Protein AF-0000000075445667 (afdb_homodimer)

Nearest PDB structures (foldseek):
  5hzt-assembly1_A  TM=1.718E-01  e=1.491E+00  Echinophyllia sp. SC22
  5cv0-assembly1_A  TM=2.574E-01  e=8.336E+00  Homo sapiens
  5hzt-assembly1_A  TM=1.717E-01  e=1.632E+00  Echinophyllia sp. SC22

Organism: Fusarium oxysporum f. sp. cubense (strain race 4) (NCBI:txid2502994)

Sequence (1406 aa):
MRSATTFFVPPQQQRDQRWWHRIGRPGIITLTFGTGVTFFCTALLIFLWNGADRARSGHHRAKFWDDIVFNGWATQLVTICSAGIRVSIGFQIGLAAAAMAAVILETSGSRFCDTAMLSIQRASSSSAGPLGLLPTAWRHFFAGRASGLLYLLVLALTVVIALISTLTSTILLFDLGEGQISAPITTAIRAVGFDTADSSAYSSIAYWRSRPLAHWRFAETRPAEMETPLRIENAVDTGDVYRAILPYDKASDRTTLEYYHGPAVVINQRTACFPPTFINTSIQWDTGERTGINGLYLNATFAVENQTDFLGEELSKPVQVYCKLHNIWNDTKTSTNWPTALCNELAMVEVSSKNVTMNPLSGWSYGFRYVTLVNSGEVLNGRFESGMGSAIPPDLQKELNNLTYRTDGPWTLAQTANGTEVLNATMCFISQNLPHKFNVTMTGKAVASEPTFLTELSSLTVLRNDTGVLRQLGVGISPDNTTGRGTLNLEVHSGPDLWMELDGEVSIQSAYLELWVTLVEFSTLGGWSLAGNIVFNDLTTTVIWATHPEHAAMFQKILHETGNPALALQAVMFRVYQMLYYDWLPIFEPTHEVTTINAQNVVVPQQWTGFIIAITILIMHFILTALTLVLFAKRTQSSLLGNAWQAVSQLVSPETQDIIRAAGSEGMKDRQVEALARSAGRNREVYALASGVDNGRIELCVRMRSATTFFVPPQQQRDQRWWHRIGRPGIITLTFGTGVTFFCTALLIFLWNGADRARSGHHRAKFWDDIVFNGWATQLVTICSAGIRVSIGFQIGLAAAAMAAVILETSGSRFCDTAMLSIQRASSSSAGPLGLLPTAWRHFFAGRASGLLYLLVLALTVVIALISTLTSTILLFDLGEGQISAPITTAIRAVGFDTADSSAYSSIAYWRSRPLAHWRFAETRPAEMETPLRIENAVDTGDVYRAILPYDKASDRTTLEYYHGPAVVINQRTACFPPTFINTSIQWDTGERTGINGLYLNATFAVENQTDFLGEELSKPVQVYCKLHNIWNDTKTSTNWPTALCNELAMVEVSSKNVTMNPLSGWSYGFRYVTLVNSGEVLNGRFESGMGSAIPPDLQKELNNLTYRTDGPWTLAQTANGTEVLNATMCFISQNLPHKFNVTMTGKAVASEPTFLTELSSLTVLRNDTGVLRQLGVGISPDNTTGRGTLNLEVHSGPDLWMELDGEVSIQSAYLELWVTLVEFSTLGGWSLAGNIVFNDLTTTVIWATHPEHAAMFQKILHETGNPALALQAVMFRVYQMLYYDWLPIFEPTHEVTTINAQNVVVPQQWTGFIIAITILIMHFILTALTLVLFAKRTQSSLLGNAWQAVSQLVSPETQDIIRAAGSEGMKDRQVEALARSAGRNREVYALASGVDNGRIELCVR

Radius of gyration: 46.98 Å; Cα contacts (8 Å, |Δi|>4): 2927; chains: 2; bounding box: 74×150×98 Å

Solvent-accessible surface area (backbone atoms only — not comparable to full-atom values): 72173 Å² total; per-residue (Å²): 129,78,79,77,75,71,79,80,70,75,86,59,77,76,63,87,70,52,59,69,67,26,46,30,68,69,49,48,46,43,52,52,52,25,49,48,47,33,50,51,36,49,49,53,49,49,50,50,49,51,46,34,54,31,41,71,69,70,44,88,72,55,68,70,58,49,55,34,36,78,69,65,38,44,68,50,50,48,33,52,33,34,34,49,33,38,55,28,50,51,39,43,48,5,34,33,33,7,33,44,29,41,29,41,35,41,60,76,25,34,41,57,73,47,45,45,49,32,37,39,32,14,23,43,20,48,31,18,43,48,74,74,47,46,65,56,26,53,51,38,33,73,72,69,42,77,68,19,50,58,50,33,52,53,46,51,50,51,50,50,50,54,57,53,45,57,41,39,42,45,41,40,52,66,17,45,38,80,41,75,34,72,43,76,78,44,76,46,72,37,34,65,35,36,76,78,64,82,66,80,73,81,66,19,43,40,55,64,20,30,78,72,84,61,56,74,58,39,23,42,38,63,66,93,68,66,87,68,74,70,49,64,81,46,25,39,43,64,42,71,43,41,35,33,54,62,76,56,88,49,64,67,61,53,26,20,37,30,34,39,38,30,68,33,39,44,44,50,52,31,17,33,22,32,35,42,44,85,37,80,64,43,74,45,79,39,84,13,87,86,47,75,51,61,44,39,30,38,39,30,31,35,27,49,77,95,39,43,79,63,59,15,69,77,69,34,43,71,40,76,44,58,26,56,48,51,22,50,56,55,81,48,96,80,61,87,62,56,46,29,21,38,30,40,69,92,61,90,64,75,60,50,80,74,36,70,34,61,36,82,78,68,67,42,35,48,27,55,45,69,39,32,41,37,35,43,21,74,80,36,50,72,43,55,67,48,103,87,48,73,38,63,53,68,72,56,48,56,38,56,70,48,59,45,80,45,80,55,54,31,25,21,35,32,19,30,82,87,62,48,54,46,32,35,31,26,38,31,34,37,22,54,54,77,60,25,28,26,35,30,40,33,38,38,67,56,43,96,63,64,42,60,72,59,52,34,50,43,31,63,74,45,71,64,72,52,49,48,51,44,26,49,72,36,48,97,40,62,74,81,41,32,73,84,26,55,29,24,42,44,43,80,75,46,73,63,37,67,34,48,88,65,74,60,68,66,44,46,55,51,48,44,50,52,51,48,43,47,70,68,43,85,39,78,51,16,32,37,33,39,23,40,88,29,52,43,93,40,70,68,48,31,59,70,31,31,34,20,54,60,56,14,46,51,29,43,51,40,26,69,74,66,68,36,65,25,56,16,49,36,52,45,50,51,51,46,48,48,51,53,49,64,67,42,47,54,43,25,52,64,77,38,67,34,38,36,26,36,48,39,79,36,57,38,51,75,54,59,63,26,54,49,53,52,48,50,52,49,50,51,48,50,51,51,43,49,51,32,51,48,46,27,51,73,56,37,86,84,66,47,39,50,19,32,48,33,38,50,16,21,55,58,24,87,80,38,46,58,53,35,51,47,24,18,56,50,65,37,48,48,70,53,49,38,52,50,34,46,72,69,66,43,52,82,42,35,33,19,54,39,66,38,89,87,73,62,22,45,18,42,35,83,107,129,78,78,79,76,70,79,81,69,74,87,59,77,76,64,87,70,51,61,70,67,27,46,29,67,70,50,49,47,42,53,52,52,25,48,48,47,35,49,50,35,47,49,54,49,49,51,51,48,50,45,37,52,30,41,70,68,69,45,87,71,56,68,70,58,49,55,34,37,79,68,66,39,45,67,51,50,49,34,51,32,34,32,48,34,38,54,27,51,52,40,44,49,5,34,34,33,8,33,44,28,41,29,42,36,42,60,76,26,34,39,60,71,47,45,43,49,32,36,41,32,15,22,42,20,45,32,19,44,48,75,76,47,46,64,56,27,53,50,38,31,73,71,68,41,78,68,18,52,58,51,33,52,54,47,52,50,51,50,52,50,57,57,53,45,56,41,40,43,45,42,40,52,67,16,45,38,81,42,74,34,73,42,74,79,45,75,47,73,37,35,65,36,38,77,77,64,85,63,83,76,79,66,24,44,39,56,64,17,28,79,72,83,62,53,74,58,40,22,41,37,62,68,93,67,66,87,67,74,70,50,64,81,46,25,39,43,65,41,70,42,41,35,34,55,62,76,56,89,50,67,66,60,52,26,19,36,29,34,38,38,31,68,32,38,45,44,49,50,32,16,34,22,31,35,42,45,86,37,78,65,43,74,45,79,41,82,13,86,86,46,74,54,61,44,38,28,38,39,30,30,35,28,49,76,94,39,44,78,63,60,13,69,76,68,35,43,71,39,78,43,60,26,56,48,52,22,49,54,56,80,48,96,80,61,86,61,58,44,29,20,39,29,39,70,92,63,90,64,74,61,51,80,74,34,69,35,62,36,80,78,69,68,42,35,49,28,55,46,69,38,33,41,35,36,44,22,74,78,36,48,72,43,53,69,48,102,86,49,71,38,62,54,67,71,56,47,56,38,56,68,48,60,45,78,44,79,56,54,31,26,21,36,32,18,30,84,87,63,49,55,46,32,36,31,26,37,30,34,36,23,54,52,76,59,24,28,26,34,32,37,34,39,38,68,57,42,95,63,64,41,64,69,63,51,37,39,48,35,53,79,44,71,68,72,51,52,50,51,43,25,48,73,36,46,95,40,62,75,81,41,31,73,85,26,54,30,23,40,46,42,80,76,47,73,63,37,68,32,49,89,64,75,60,68,66,44,46,53,50,48,45,51,52,51,47,43,45,71,68,42,86,40,79,52,15,34,37,34,40,23,41,89,30,51,43,93,39,68,66,48,29,59,69,31,31,33,18,54,55,55,13,45,51,29,42,51,40,27,68,74,67,69,36,65,25,57,15,49,36,52,47,51,51,52,48,48,50,50,54,50,63,68,42,48,52,40,25,52,63,78,38,66,34,36,35,25,37,48,40,78,36,56,37,51,73,54,59,62,26,53,50,53,52,49,51,51,50,51,52,48,50,51,51,43,48,52,33,50,50,46,29,51,73,55,36,86,83,65,47,39,50,19,33,50,31,38,50,17,22,55,60,23,86,81,38,46,60,53,33,52,49,24,18,55,50,64,38,50,48,69,52,49,38,51,49,34,46,71,70,66,43,50,84,42,36,33,19,52,37,65,37,89,87,74,63,23,44,18,43,34,81,106

Secondary structure (DSSP, 8-state):
------------------HHHHH-HHHHHHHHHHHHHHHHHHHHHHHHHHHHHHHHTT----HHHHHHHHTT-HHHHHHHHHHHHHHHHHHHHHHHHHHHHHHHHHTT-EEHHHHHHHHHHHHTGGG--HHHHHHHHHHHHHTT-HHHHHHHHHHHHHHHHHHHHTTHHHHHHTTEEEEEEEPPPEEEEEE-S-SS--S-------GGGS--S----EEEE--SS-SSPPP-TT-EE----EEEE---SSHHHHHHEEEEEEEEEEEE--EEEEPPEEEEEEEEEE-STTTSS-EEEEEEEEE--S-HHHH-TTTTS-EEEEEEE---B---TT-----EEEE---------TT-S-B-TTT-SBP-EEEEEEEEEPGGGTT---BTTB-SS-HHHHHHHHS-EEEEETTEEEEE-TT--EEEEEEEEEEE-PPPEEEEEEEE----S-----S--HHHHHS----THHHHHTTSSS-TT-HHHHT-EEEEEEEEEEESS---HHHHHHHHHHHHHHHHH---TTSEEE--GGGB---HHIIIIIBPPHHHHHHHHHHHHHH--HHHHHHHHHHHHHHHHHHHHGGGS-EEEEEEEEEEEEEEEE--SHHHHHHHHHHHHHHHHHHHHHHHHHHH-SS--TT-HHHHHHHH--TTTHHHHH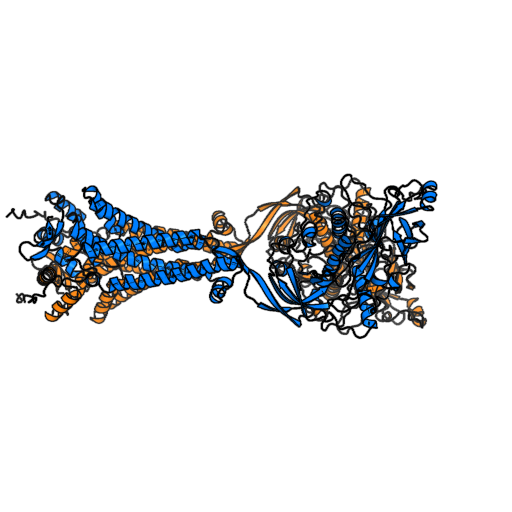HHHHHT--HHHHHHHHHHTT-TT-EEEEEE-TTT--EEEEE-/------------------HHHHH-HHHHHHHHHHHHHHHHHHHHHHHHHHHHHHHHTT----HHHHHHHHTT-HHHHHHHHHHHHHHHHHHHHHHHHHHHHHHHHHTT-EEHHHHHHHHHHHHTGGG--HHHHHHHHHHHHHTT-HHHHHHHHHHHHHHHHHHHHTTHHHHHHTTEEEEEEEPPPEEEEEE-S-SS----------GGGS--S----EEEE--SS-SSPP--TT-EE----EEEE---SSHHHHHHEEEEEEEEEEEE--EEEEPPEEEEEEEEEE-STTTSS-EEEEEEEEE--S-HHHH-TTTTS-EEEEEEE---B---TT-----EEEE---------TT-SSB-TTT-SBP-EEEEEEEEEPGGGTT---BTTB-SS-HHHHHHHHS-EEEEETTEEEEE-TT--EEEEEEEEEEE-PPPEEEEEEEE----S-----S--SHHHHTT----HHHHHTTSSS-TT-HHHHT-EEEEEEEEEEESS---HHHHHHHHHHHHHHHHH---TTSEEE--GGGB---HHIIIIIBPPHHHHHHHHHHHHHH--HHHHHHHHHHHHHHHHHHHHGGGS-EEEEEEEEEEEEEEEE--SHHHHHHHHHHHHHHHHHHHHHHHHHHH-SS--TT-HHHHHHHH--TTTHHHHHHHHHHT--HHHHHHHHHHTT-TT-EEEEEE-TTT--EEEEE-

Foldseek 3Di:
DPPPPPPPDPPDPPPQDALDVQLPDVSVCLVVVLVVLLVVLLVVVCLQFVQVVCQVVVHDHDPVSQVCWVVFNFLVSLVVSLVSNLVSLLQLLLQLLLLLLQLQFFFVFFFPLCLLVSLVSLQAHSPHDLVVCQVRLVVVVVLPDPVSVVSNVLSVLSVVLNVVSVCLSVLQCVLKDKDKGWHDKDKDFAFAFAEPDPDPPLDPDDLQADDFPFLFFKAKDDDPDAPDDADFFLKHKPGWMKIWHDLDLDQQCRQQFFKKWWKTWIDTWIKMKAAWDWDPWAWFWDCCPQLVDTAIKIWTWTAGPDCCLPFNDQNRDIDIWIAGFDQAWAPPPQDPFFFKWKFADLDLDQQPQPRNDADPPARTRFSKDKIKMKTFFPVSYPQDDDPPDHSDDPVVNVQRNAWDWDRDRSKIFTAGPVGGTGMIMMMMIIGDAAIWMFGKMWGDHRHPGGQDFQCPVVCVRVPPRSCLSVLLLCFPHHPVPCHRNSHIHMDTDDDTDGSYDAPDDVSRSVSSSSVVCSQQPDQSNRTATLRAPGPDPDPCCVPRHYGHNRLSVQLRVSCVRPVHNRSSVSSSSVSSVSSSSSVCSVVGDRDIMMMTIGIDITIGRNDCSSVVVSVVSVVVSVVSSVVSSVSSSPSHRQRRRNNSVSSVVQADDPVCVVLVVVCVVVVDDSVVSLVVCVVVVSRSWGWHFDQDPPPRDTHIDTD/DPPPPPPPDPPDPPPQDALVVQLPDVSVCLVPVLVVLLVVLLVVVCLQFVQVVCQVVVHDHDPVSQVCWVVFNFLVSLVVSLVSNLVSLLQLLLQLLLLLLQLQFFFVFFFPLCQLVSLVSLQAHSPHDLVVCQVRLVVVVVLPDPVSVVSNVLSVLSVVLSVVSVCLSVLQCVLKDKDKGWHDKDKDFAFAFAEDDPDPQQDPDDLQADDFPFLFFKAKDDDPDAPDDADFFLKHKPGWMKIWHDLDLDQQCRQQFFKKWWKTWIDTWIKMKAAWDWDPWAWFWDCCPQLVDTAIKIWTWTAGPDCCLPFNDQNRDIDIWIAGFDQAWAPPPQDPFFFKWKFADLDLRQQPQPRNDADPPARTRFSKDKIKMKTFFPVSYPQDDDPPDHSADPVVNVQRNAWDWDRDRSKIFTAGPVGGTGMIMMMMIIGDAAIWMFGKMWGDHRHPGGQDFQCPVVCVSVPPGSCLSVLLLPFPHHPPPCHSNSHIHMDTDDDTDGSHDADDDVSRSVVSSSVVCSQQPDQSNRTATLRAPGPDPDPCCVVRHYGHNRLSSQLRVRCVRPVHNRSSVSSSSVSSVSSSSSVSSVVGDRDIMMMTIGIDITIGRPDCSSVVVSVVSVVVSVVSSVVSSVSSSPSHRQRRRNNSVSSVVQADDPVCVVVVVVCVVVVDDSVVSLVVCVVVVSRSWGWHFDQDPPPRDTHIDTD

pLDDT: mean 85.17, std 13.15, range [25.98, 98.19]

Structure (mmCIF, N/CA/C/O backbone):
data_AF-0000000075445667-model_v1
#
loop_
_entity.id
_entity.type
_entity.pdbx_description
1 polymer 'Uncharacterized protein'
#
loop_
_atom_site.group_PDB
_atom_site.id
_atom_site.type_symbol
_atom_site.label_atom_id
_atom_site.label_alt_id
_atom_site.label_comp_id
_atom_site.label_asym_id
_atom_site.label_entity_id
_atom_site.label_seq_id
_atom_site.pdbx_PDB_ins_code
_atom_site.Cartn_x
_atom_site.Cartn_y
_atom_site.Cartn_z
_atom_site.occupancy
_atom_site.B_iso_or_equiv
_atom_site.auth_seq_id
_atom_site.auth_comp_id
_atom_site.auth_asym_id
_atom_site.auth_atom_id
_atom_site.pdbx_PDB_model_num
ATOM 1 N N . MET A 1 1 ? -14.852 75.5 50.969 1 26.31 1 MET A N 1
ATOM 2 C CA . MET A 1 1 ? -13.672 75.812 50.125 1 26.31 1 MET A CA 1
ATOM 3 C C . MET A 1 1 ? -12.453 75.062 50.688 1 26.31 1 MET A C 1
ATOM 5 O O . MET A 1 1 ? -11.883 75.5 51.719 1 26.31 1 MET A O 1
ATOM 9 N N . ARG A 1 2 ? -12.484 73.812 50.562 1 40.66 2 ARG A N 1
ATOM 10 C CA . ARG A 1 2 ? -11.43 73.062 51.281 1 40.66 2 ARG A CA 1
ATOM 11 C C . ARG A 1 2 ? -10.055 73.5 50.781 1 40.66 2 ARG A C 1
ATOM 13 O O . ARG A 1 2 ? -9.898 73.938 49.625 1 40.66 2 ARG A O 1
ATOM 20 N N . SER A 1 3 ? -9.156 73.75 51.812 1 34.03 3 SER A N 1
ATOM 21 C CA . SER A 1 3 ? -7.789 74.25 51.625 1 34.03 3 SER A CA 1
ATOM 22 C C . SER A 1 3 ? -7.039 73.375 50.594 1 34.03 3 SER A C 1
ATOM 24 O O . SER A 1 3 ? -7.16 72.188 50.562 1 34.03 3 SER A O 1
ATOM 26 N N . ALA A 1 4 ? -6.797 74 49.438 1 41.78 4 ALA A N 1
ATOM 27 C CA . ALA A 1 4 ? -5.93 73.562 48.344 1 41.78 4 ALA A CA 1
ATOM 28 C C . ALA A 1 4 ? -4.648 72.938 48.906 1 41.78 4 ALA A C 1
ATOM 30 O O . ALA A 1 4 ? -3.721 73.625 49.281 1 41.78 4 ALA A O 1
ATOM 31 N N . THR A 1 5 ? -4.703 71.938 49.688 1 39.91 5 THR A N 1
ATOM 32 C CA . THR A 1 5 ? -3.461 71.375 50.219 1 39.91 5 THR A CA 1
ATOM 33 C C . THR A 1 5 ? -2.459 71.188 49.062 1 39.91 5 THR A C 1
ATOM 35 O O . THR A 1 5 ? -2.74 70.438 48.125 1 39.91 5 THR A O 1
ATOM 38 N N . THR A 1 6 ? -1.627 72.062 48.844 1 46.66 6 THR A N 1
ATOM 39 C CA . THR A 1 6 ? -0.497 72.125 47.938 1 46.66 6 THR A CA 1
ATOM 40 C C . THR A 1 6 ? 0.41 70.938 48.125 1 46.66 6 THR A C 1
ATOM 42 O O . THR A 1 6 ? 0.779 70.562 49.25 1 46.66 6 THR A O 1
ATOM 45 N N . PHE A 1 7 ? 0.376 69.938 47.25 1 54.25 7 PHE A N 1
ATOM 46 C CA . PHE A 1 7 ? 1.31 68.812 47.219 1 54.25 7 PHE A CA 1
ATOM 47 C C . PHE A 1 7 ? 2.746 69.312 47.344 1 54.25 7 PHE A C 1
ATOM 49 O O . PHE A 1 7 ? 3.16 70.25 46.625 1 54.25 7 PHE A O 1
ATOM 56 N N . PHE A 1 8 ? 3.314 69.312 48.625 1 52.25 8 PHE A N 1
ATOM 57 C CA . PHE A 1 8 ? 4.742 69.562 48.719 1 52.25 8 PHE A CA 1
ATOM 58 C C . PHE A 1 8 ? 5.559 68.562 47.969 1 52.25 8 PHE A C 1
ATOM 60 O O . PHE A 1 8 ? 5.5 67.375 48.281 1 52.25 8 PHE A O 1
ATOM 67 N N . VAL A 1 9 ? 6 68.875 46.812 1 57.03 9 VAL A N 1
ATOM 68 C CA . VAL A 1 9 ? 6.812 67.938 46 1 57.03 9 VAL A CA 1
ATOM 69 C C . VAL A 1 9 ? 8.281 68.125 46.375 1 57.03 9 VAL A C 1
ATOM 71 O O . VAL A 1 9 ? 8.867 69.188 46.25 1 57.03 9 VAL A O 1
ATOM 74 N N . PRO A 1 10 ? 8.836 67.312 47.25 1 51.88 10 PRO A N 1
ATOM 75 C CA . PRO A 1 10 ? 10.281 67.438 47.438 1 51.88 10 PRO A CA 1
ATOM 76 C C . PRO A 1 10 ? 11.047 67.438 46.125 1 51.88 10 PRO A C 1
ATOM 78 O O . PRO A 1 10 ? 10.633 66.812 45.156 1 51.88 10 PRO A O 1
ATOM 81 N N . PRO A 1 11 ? 11.977 68.438 45.938 1 49.75 11 PRO A N 1
ATOM 82 C CA . PRO A 1 11 ? 12.766 68.5 44.688 1 49.75 11 PRO A CA 1
ATOM 83 C C . PRO A 1 11 ? 13.5 67.188 44.375 1 49.75 11 PRO A C 1
ATOM 85 O O . PRO A 1 11 ? 14.258 66.688 45.188 1 49.75 11 PRO A O 1
ATOM 88 N N . GLN A 1 12 ? 12.984 66.312 43.906 1 49.5 12 GLN A N 1
ATOM 89 C CA . GLN A 1 12 ? 13.812 65.125 43.562 1 49.5 12 GLN A CA 1
ATOM 90 C C . GLN A 1 12 ? 14.672 65.375 42.344 1 49.5 12 GLN A C 1
ATOM 92 O O . GLN A 1 12 ? 14.188 65.938 41.344 1 49.5 12 GLN A O 1
ATOM 97 N N . GLN A 1 13 ? 15.992 65.5 42.531 1 46.69 13 GLN A N 1
ATOM 98 C CA . GLN A 1 13 ? 17.031 65.688 41.531 1 46.69 13 GLN A CA 1
ATOM 99 C C . GLN A 1 13 ? 16.766 64.812 40.312 1 46.69 13 GLN A C 1
ATOM 101 O O . GLN A 1 13 ? 16.438 63.594 40.469 1 46.69 13 GLN A O 1
ATOM 106 N N . GLN A 1 14 ? 16.594 65.375 39.219 1 51.94 14 GLN A N 1
ATOM 107 C CA . GLN A 1 14 ? 16.453 64.75 37.906 1 51.94 14 GLN A CA 1
ATOM 108 C C . GLN A 1 14 ? 17.531 63.719 37.656 1 51.94 14 GLN A C 1
ATOM 110 O O . GLN A 1 14 ? 18.672 64.062 37.344 1 51.94 14 GLN A O 1
ATOM 115 N N . ARG A 1 15 ? 17.688 62.75 38.344 1 51.88 15 ARG A N 1
ATOM 116 C CA . ARG A 1 15 ? 18.75 61.781 38.094 1 51.88 15 ARG A CA 1
ATOM 117 C C . ARG A 1 15 ? 18.625 61.188 36.688 1 51.88 15 ARG A C 1
ATOM 119 O O . ARG A 1 15 ? 17.516 60.969 36.219 1 51.88 15 ARG A O 1
ATOM 126 N N . ASP A 1 16 ? 19.719 61.469 35.906 1 55.88 16 ASP A N 1
ATOM 127 C CA . ASP A 1 16 ? 20 60.812 34.625 1 55.88 16 ASP A CA 1
ATOM 128 C C . ASP A 1 16 ? 19.5 59.375 34.625 1 55.88 16 ASP A C 1
ATOM 130 O O . ASP A 1 16 ? 20.062 58.5 35.312 1 55.88 16 ASP A O 1
ATOM 134 N N . GLN A 1 17 ? 18.203 59.188 34.219 1 69.94 17 GLN A N 1
ATOM 135 C CA . GLN A 1 17 ? 17.609 57.844 34.281 1 69.94 17 GLN A CA 1
ATOM 136 C C . GLN A 1 17 ? 18.156 56.938 33.188 1 69.94 17 GLN A C 1
ATOM 138 O O . GLN A 1 17 ? 18.219 57.344 32.031 1 69.94 17 GLN A O 1
ATOM 143 N N . ARG A 1 18 ? 18.953 56.062 33.562 1 80.44 18 ARG A N 1
ATOM 144 C CA . ARG A 1 18 ? 19.484 55.031 32.688 1 80.44 18 ARG A CA 1
ATOM 145 C C . ARG A 1 18 ? 18.406 54.469 31.75 1 80.44 18 ARG A C 1
ATOM 147 O O . ARG A 1 18 ? 17.219 54.5 32.094 1 80.44 18 ARG A O 1
ATOM 154 N N . TRP A 1 19 ? 18.766 54.219 30.484 1 84.06 19 TRP A N 1
ATOM 155 C CA . TRP A 1 19 ? 17.859 53.812 29.422 1 84.06 19 TRP A CA 1
ATOM 156 C C . TRP A 1 19 ? 16.984 52.625 29.875 1 84.06 19 TRP A C 1
ATOM 158 O O . TRP A 1 19 ? 15.805 52.562 29.516 1 84.06 19 TRP A O 1
ATOM 168 N N . TRP A 1 20 ? 17.469 51.625 30.703 1 86.25 20 TRP A N 1
ATOM 169 C CA . TRP A 1 20 ? 16.688 50.469 31.125 1 86.25 20 TRP A CA 1
ATOM 170 C C . TRP A 1 20 ? 15.586 50.906 32.094 1 86.25 20 TRP A C 1
ATOM 172 O O . TRP A 1 20 ? 14.531 50.281 32.156 1 86.25 20 TRP A O 1
ATOM 182 N N . HIS A 1 21 ? 15.812 52 32.812 1 87.19 21 HIS A N 1
ATOM 183 C CA . HIS A 1 21 ? 14.781 52.5 33.688 1 87.19 21 HIS A CA 1
ATOM 184 C C . HIS A 1 21 ? 13.68 53.219 32.906 1 87.19 21 HIS A C 1
ATOM 186 O O . HIS A 1 21 ? 12.531 53.25 33.344 1 87.19 21 HIS A O 1
ATOM 192 N N . ARG A 1 22 ? 14.109 53.688 31.766 1 90.81 22 ARG A N 1
ATOM 193 C CA . ARG A 1 22 ? 13.133 54.375 30.922 1 90.81 22 ARG A CA 1
ATOM 194 C C . ARG A 1 22 ? 12.227 53.406 30.203 1 90.81 22 ARG A C 1
ATOM 196 O O . ARG A 1 22 ? 11.07 53.719 29.906 1 90.81 22 ARG A O 1
ATOM 203 N N . ILE A 1 23 ? 12.641 52.25 29.906 1 90.62 23 ILE A N 1
ATOM 204 C CA . ILE A 1 23 ? 11.852 51.188 29.25 1 90.62 23 ILE A CA 1
ATOM 205 C C . ILE A 1 23 ? 10.891 50.562 30.266 1 90.62 23 ILE A C 1
ATOM 207 O O . ILE A 1 23 ? 9.766 50.188 29.922 1 90.62 23 ILE A O 1
ATOM 211 N N . GLY A 1 24 ? 11.266 50.469 31.469 1 88.19 24 GLY A N 1
ATOM 212 C CA . GLY A 1 24 ? 10.422 49.938 32.531 1 88.19 24 GLY A CA 1
ATOM 213 C C . GLY A 1 24 ? 10.523 48.438 32.688 1 88.19 24 GLY A C 1
ATOM 214 O O . GLY A 1 24 ? 11.016 47.75 31.812 1 88.19 24 GLY A O 1
ATOM 215 N N . ARG A 1 25 ? 9.969 47.812 33.688 1 87.62 25 ARG A N 1
ATOM 216 C CA . ARG A 1 25 ? 10.047 46.406 34 1 87.62 25 ARG A CA 1
ATOM 217 C C . ARG A 1 25 ? 9.227 45.562 33.031 1 87.62 25 ARG A C 1
ATOM 219 O O . ARG A 1 25 ? 9.695 44.562 32.5 1 87.62 25 ARG A O 1
ATOM 226 N N . PRO A 1 26 ? 7.969 45.938 32.688 1 87.5 26 PRO A N 1
ATOM 227 C CA . PRO A 1 26 ? 7.215 45.156 31.719 1 87.5 26 PRO A CA 1
ATOM 228 C C . PRO A 1 26 ? 7.895 45.094 30.359 1 87.5 26 PRO A C 1
ATOM 230 O O . PRO A 1 26 ? 7.852 44.062 29.672 1 87.5 26 PRO A O 1
ATOM 233 N N . GLY A 1 27 ? 8.453 46.219 30 1 91.31 27 GLY A N 1
ATOM 234 C CA . GLY A 1 27 ? 9.164 46.25 28.734 1 91.31 27 GLY A CA 1
ATOM 235 C C . GLY A 1 27 ? 10.367 45.344 28.703 1 91.31 27 GLY A C 1
ATOM 236 O O . GLY A 1 27 ? 10.602 44.625 27.719 1 91.31 27 GLY A O 1
ATOM 237 N N . ILE A 1 28 ? 11.031 45.281 29.797 1 93.31 28 ILE A N 1
ATOM 238 C CA . ILE A 1 28 ? 12.219 44.438 29.875 1 93.31 28 ILE A CA 1
ATOM 239 C C . ILE A 1 28 ? 11.797 42.969 29.875 1 93.31 28 ILE A C 1
ATOM 241 O O . ILE A 1 28 ? 12.461 42.125 29.266 1 93.31 28 ILE A O 1
ATOM 245 N N . ILE A 1 29 ? 10.719 42.656 30.531 1 92.62 29 ILE A N 1
ATOM 246 C CA . ILE A 1 29 ? 10.219 41.281 30.562 1 92.62 29 ILE A CA 1
ATOM 247 C C . ILE A 1 29 ? 9.789 40.844 29.156 1 92.62 29 ILE A C 1
ATOM 249 O O . ILE A 1 29 ? 10.078 39.75 28.719 1 92.62 29 ILE A O 1
ATOM 253 N N . THR A 1 30 ? 9.133 41.75 28.469 1 93.12 30 THR A N 1
ATOM 254 C CA . THR A 1 30 ? 8.695 41.438 27.109 1 93.12 30 THR A CA 1
ATOM 255 C C . THR A 1 30 ? 9.891 41.188 26.188 1 93.12 30 THR A C 1
ATOM 257 O O . THR A 1 30 ? 9.859 40.281 25.375 1 93.12 30 THR A O 1
ATOM 260 N N . LEU A 1 31 ? 10.898 41.938 26.422 1 95.06 31 LEU A N 1
ATOM 261 C CA . LEU A 1 31 ? 12.07 41.781 25.562 1 95.06 31 LEU A CA 1
ATOM 262 C C . LEU A 1 31 ? 12.836 40.5 25.906 1 95.06 31 LEU A C 1
ATOM 264 O O . LEU A 1 31 ? 13.211 39.75 25.016 1 95.06 31 LEU A O 1
ATOM 268 N N . THR A 1 32 ? 13 40.25 27.188 1 95.38 32 THR A N 1
ATOM 269 C CA . THR A 1 32 ? 13.805 39.094 27.594 1 95.38 32 THR A CA 1
ATOM 270 C C . THR A 1 32 ? 13.031 37.812 27.422 1 95.38 32 THR A C 1
ATOM 272 O O . THR A 1 32 ? 13.523 36.875 26.781 1 95.38 32 THR A O 1
ATOM 275 N N . PHE A 1 33 ? 11.836 37.75 27.953 1 95 33 PHE A N 1
ATOM 276 C CA . PHE A 1 33 ? 11.039 36.531 27.875 1 95 33 PHE A CA 1
ATOM 277 C C . PHE A 1 33 ? 10.586 36.281 26.438 1 95 33 PHE A C 1
ATOM 279 O O . PHE A 1 33 ? 10.57 35.125 25.984 1 95 33 PHE A O 1
ATOM 286 N N . GLY A 1 34 ? 10.156 37.312 25.781 1 95.31 34 GLY A N 1
ATOM 287 C CA . GLY A 1 34 ? 9.781 37.156 24.391 1 95.31 34 GLY A CA 1
ATOM 288 C C . GLY A 1 34 ? 10.914 36.656 23.516 1 95.31 34 GLY A C 1
ATOM 289 O O . GLY A 1 34 ? 10.711 35.75 22.703 1 95.31 34 GLY A O 1
ATOM 290 N N . THR A 1 35 ? 12.039 37.188 23.688 1 96.81 35 THR A N 1
ATOM 291 C CA . THR A 1 35 ? 13.211 36.719 22.953 1 96.81 35 THR A CA 1
ATOM 292 C C . THR A 1 35 ? 13.562 35.281 23.344 1 96.81 35 THR A C 1
ATOM 294 O O . THR A 1 35 ? 13.914 34.469 22.484 1 96.81 35 THR A O 1
ATOM 297 N N . GLY A 1 36 ? 13.438 35 24.594 1 97 36 GLY A N 1
ATOM 298 C CA . GLY A 1 36 ? 13.703 33.625 25.047 1 97 36 GLY A CA 1
ATOM 299 C C . GLY A 1 36 ? 12.773 32.594 24.422 1 97 36 GLY A C 1
ATOM 300 O O . GLY A 1 36 ? 13.219 31.562 23.969 1 97 36 GLY A O 1
ATOM 301 N N . VAL A 1 37 ? 11.484 32.875 24.375 1 97.06 37 VAL A N 1
ATOM 302 C CA . VAL A 1 37 ? 10.492 31.984 23.781 1 97.06 37 VAL A CA 1
ATOM 303 C C . VAL A 1 37 ? 10.758 31.812 22.297 1 97.06 37 VAL A C 1
ATOM 305 O O . VAL A 1 37 ? 10.672 30.719 21.75 1 97.06 37 VAL A O 1
ATOM 308 N N . THR A 1 38 ? 11.062 32.906 21.688 1 97.25 38 THR A N 1
ATOM 309 C CA . THR A 1 38 ? 11.344 32.875 20.25 1 97.25 38 THR A CA 1
ATOM 310 C C . THR A 1 38 ? 12.562 32 19.969 1 97.25 38 THR A C 1
ATOM 312 O O . THR A 1 38 ? 12.539 31.188 19.047 1 97.25 38 THR A O 1
ATOM 315 N N . PHE A 1 39 ? 13.555 32.156 20.75 1 97.69 39 PHE A N 1
ATOM 316 C CA . PHE A 1 39 ? 14.758 31.375 20.547 1 97.69 39 PHE A CA 1
ATOM 317 C C . PHE A 1 39 ? 14.492 29.906 20.844 1 97.69 39 PHE A C 1
ATOM 319 O O . PHE A 1 39 ? 14.984 29.016 20.141 1 97.69 39 PHE A O 1
ATOM 326 N N . PHE A 1 40 ? 13.75 29.656 21.859 1 97.75 40 PHE A N 1
ATOM 327 C CA . PHE A 1 40 ? 13.414 28.281 22.203 1 97.75 40 PHE A CA 1
ATOM 328 C C . PHE A 1 40 ? 12.625 27.609 21.078 1 97.75 40 PHE A C 1
ATOM 330 O O . PHE A 1 40 ? 12.945 26.5 20.672 1 97.75 40 PHE A O 1
ATOM 337 N N . CYS A 1 41 ? 11.57 28.281 20.625 1 97.56 41 CYS A N 1
ATOM 338 C CA . CYS A 1 41 ? 10.742 27.75 19.547 1 97.56 41 CYS A CA 1
ATOM 339 C C . CYS A 1 41 ? 11.562 27.578 18.266 1 97.56 41 CYS A C 1
ATOM 341 O O . CYS A 1 41 ? 11.414 26.578 17.562 1 97.56 41 CYS A O 1
ATOM 343 N N . THR A 1 42 ? 12.406 28.516 18.031 1 97.19 42 THR A N 1
ATOM 344 C CA . THR A 1 42 ? 13.258 28.406 16.859 1 97.19 42 THR A CA 1
ATOM 345 C C . THR A 1 42 ? 14.219 27.234 16.984 1 97.19 42 THR A C 1
ATOM 347 O O . THR A 1 42 ? 14.484 26.531 16 1 97.19 42 THR A O 1
ATOM 350 N N . ALA A 1 43 ? 14.703 27.062 18.172 1 97.62 43 ALA A N 1
ATOM 351 C CA . ALA A 1 43 ? 15.594 25.922 18.391 1 97.62 43 ALA A CA 1
ATOM 352 C C . ALA A 1 43 ? 14.875 24.609 18.141 1 97.62 43 ALA A C 1
ATOM 354 O O . ALA A 1 43 ? 15.445 23.672 17.562 1 97.62 43 ALA A O 1
ATOM 355 N N . LEU A 1 44 ? 13.703 24.484 18.562 1 97.44 44 LEU A N 1
ATOM 356 C CA . LEU A 1 44 ? 12.914 23.266 18.359 1 97.44 44 LEU A CA 1
ATOM 357 C C . LEU A 1 44 ? 12.633 23.047 16.875 1 97.44 44 LEU A C 1
ATOM 359 O O . LEU A 1 44 ? 12.641 21.922 16.391 1 97.44 44 LEU A O 1
ATOM 363 N N . LEU A 1 45 ? 12.375 24.141 16.203 1 97.62 45 LEU A N 1
ATOM 364 C CA . LEU A 1 45 ? 12.133 24.031 14.773 1 97.62 45 LEU A CA 1
ATOM 365 C C . LEU A 1 45 ? 13.391 23.609 14.031 1 97.62 45 LEU A C 1
ATOM 367 O O . LEU A 1 45 ? 13.336 22.781 13.125 1 97.62 45 LEU A O 1
ATOM 371 N N . ILE A 1 46 ? 14.531 24.219 14.438 1 97.25 46 ILE A N 1
ATOM 372 C CA . ILE A 1 46 ? 15.797 23.812 13.844 1 97.25 46 ILE A CA 1
ATOM 373 C C . ILE A 1 46 ? 16.047 22.328 14.117 1 97.25 46 ILE A C 1
ATOM 375 O O . ILE A 1 46 ? 16.5 21.594 13.234 1 97.25 46 ILE A O 1
ATOM 379 N N . PHE A 1 47 ? 15.75 21.953 15.297 1 96.56 47 PHE A N 1
ATOM 380 C CA . PHE A 1 47 ? 15.883 20.547 15.695 1 96.56 47 PHE A CA 1
ATOM 381 C C . PHE A 1 47 ? 15.055 19.641 14.781 1 96.56 47 PHE A C 1
ATOM 383 O O . PHE A 1 47 ? 15.539 18.609 14.336 1 96.56 47 PHE A O 1
ATOM 390 N N . LEU A 1 48 ? 13.82 20 14.469 1 97.12 48 LEU A N 1
ATOM 391 C CA . LEU A 1 48 ? 12.93 19.234 13.609 1 97.12 48 LEU A CA 1
ATOM 392 C C . LEU A 1 48 ? 13.445 19.188 12.18 1 97.12 48 LEU A C 1
ATOM 394 O O . LEU A 1 48 ? 13.5 18.125 11.562 1 97.12 48 LEU A O 1
ATOM 398 N N . TRP A 1 49 ? 13.844 20.328 11.594 1 97.12 49 TRP A N 1
ATOM 399 C CA . TRP A 1 49 ? 14.328 20.406 10.219 1 97.12 49 TRP A CA 1
ATOM 400 C C . TRP A 1 49 ? 15.656 19.688 10.07 1 97.12 49 TRP A C 1
ATOM 402 O O . TRP A 1 49 ? 15.883 18.984 9.086 1 97.12 49 TRP A O 1
ATOM 412 N N . ASN A 1 50 ? 16.531 19.891 11.047 1 95.56 50 ASN A N 1
ATOM 413 C CA . ASN A 1 50 ? 17.828 19.219 11.008 1 95.56 50 ASN A CA 1
ATOM 414 C C . ASN A 1 50 ? 17.688 17.719 11.164 1 95.56 50 ASN A C 1
ATOM 416 O O . ASN A 1 50 ? 18.406 16.953 10.531 1 95.56 50 ASN A O 1
ATOM 420 N N . GLY A 1 51 ? 16.828 17.391 12.031 1 94.88 51 GLY A N 1
ATOM 421 C CA . GLY A 1 51 ? 16.562 15.961 12.18 1 94.88 51 GLY A CA 1
ATOM 422 C C . GLY A 1 51 ? 16.062 15.305 10.914 1 94.88 51 GLY A C 1
ATOM 423 O O . GLY A 1 51 ? 16.438 14.164 10.609 1 94.88 51 GLY A O 1
ATOM 424 N N . ALA A 1 52 ? 15.242 15.938 10.188 1 95.44 52 ALA A N 1
ATOM 425 C CA . ALA A 1 52 ? 14.734 15.414 8.922 1 95.44 52 ALA A CA 1
ATOM 426 C C . ALA A 1 52 ? 15.859 15.234 7.906 1 95.44 52 ALA A C 1
ATOM 428 O O . ALA A 1 52 ? 15.891 14.242 7.172 1 95.44 52 ALA A O 1
ATOM 429 N N . ASP A 1 53 ? 16.719 16.188 7.914 1 93.31 53 ASP A N 1
ATOM 430 C CA . ASP A 1 53 ? 17.859 16.109 7.016 1 93.31 53 ASP A CA 1
ATOM 431 C C . ASP A 1 53 ? 18.766 14.938 7.395 1 93.31 53 ASP A C 1
ATOM 433 O O . ASP A 1 53 ? 19.266 14.227 6.52 1 93.31 53 ASP A O 1
ATOM 437 N N . ARG A 1 54 ? 18.984 14.773 8.586 1 92.94 54 ARG A N 1
ATOM 438 C CA . ARG A 1 54 ? 19.812 13.664 9.07 1 92.94 54 ARG A CA 1
ATOM 439 C C . ARG A 1 54 ? 19.156 12.328 8.758 1 92.94 54 ARG A C 1
ATOM 441 O O . ARG A 1 54 ? 19.828 11.375 8.375 1 92.94 54 ARG A O 1
ATOM 448 N N . ALA A 1 55 ? 17.906 12.273 8.938 1 91.69 55 ALA A N 1
ATOM 449 C CA . ALA A 1 55 ? 17.172 11.047 8.656 1 91.69 55 ALA A CA 1
ATOM 450 C C . ALA A 1 55 ? 17.281 10.664 7.18 1 91.69 55 ALA A C 1
ATOM 452 O O . ALA A 1 55 ? 17.484 9.492 6.848 1 91.69 55 ALA A O 1
ATOM 453 N N . ARG A 1 56 ? 17.156 11.531 6.332 1 88.12 56 ARG A N 1
ATOM 454 C CA . ARG A 1 56 ? 17.25 11.289 4.898 1 88.12 56 ARG A CA 1
ATOM 455 C C . ARG A 1 56 ? 18.656 10.844 4.5 1 88.12 56 ARG A C 1
ATOM 457 O O . ARG A 1 56 ? 18.828 10.07 3.557 1 88.12 56 ARG A O 1
ATOM 464 N N . SER A 1 57 ? 19.547 11.367 5.211 1 85.44 57 SER A N 1
ATOM 465 C CA . SER A 1 57 ? 20.938 11.023 4.914 1 85.44 57 SER A CA 1
ATOM 466 C C . SER A 1 57 ? 21.359 9.75 5.641 1 85.44 57 SER A C 1
ATOM 468 O O . SER A 1 57 ? 22.531 9.344 5.566 1 85.44 57 SER A O 1
ATOM 470 N N . GLY A 1 58 ? 20.594 9.219 6.391 1 81.06 58 GLY A N 1
ATOM 471 C CA . GLY A 1 58 ? 20.875 7.953 7.059 1 81.06 58 GLY A CA 1
ATOM 472 C C . GLY A 1 58 ? 21.688 8.117 8.336 1 81.06 58 GLY A C 1
ATOM 473 O O . GLY A 1 58 ? 22.297 7.164 8.82 1 81.06 58 GLY A O 1
ATOM 474 N N . HIS A 1 59 ? 21.719 9.312 8.844 1 84.31 59 HIS A N 1
ATOM 475 C CA . HIS A 1 59 ? 22.484 9.578 10.055 1 84.31 59 HIS A CA 1
ATOM 476 C C . HIS A 1 59 ? 21.656 9.297 11.305 1 84.31 59 HIS A C 1
ATOM 478 O O . HIS A 1 59 ? 20.422 9.164 11.227 1 84.31 59 HIS A O 1
ATOM 484 N N . HIS A 1 60 ? 22.375 9.211 12.406 1 85.94 60 HIS A N 1
ATOM 485 C CA . HIS A 1 60 ? 21.734 8.945 13.68 1 85.94 60 HIS A CA 1
ATOM 486 C C . HIS A 1 60 ? 20.859 10.117 14.109 1 85.94 60 HIS A C 1
ATOM 488 O O . HIS A 1 60 ? 21.234 11.281 13.922 1 85.94 60 HIS A O 1
ATOM 494 N N . ARG A 1 61 ? 19.797 9.758 14.656 1 88.38 61 ARG A N 1
ATOM 495 C CA . ARG A 1 61 ? 18.812 10.719 15.133 1 88.38 61 ARG A CA 1
ATOM 496 C C . ARG A 1 61 ? 18.547 10.547 16.625 1 88.38 61 ARG A C 1
ATOM 498 O O . ARG A 1 61 ? 18.797 9.477 17.188 1 88.38 61 ARG A O 1
ATOM 505 N N . ALA A 1 62 ? 18.031 11.664 17.156 1 91.75 62 ALA A N 1
ATOM 506 C CA . ALA A 1 62 ? 17.688 11.617 18.562 1 91.75 62 ALA A CA 1
ATOM 507 C C . ALA A 1 62 ? 16.359 10.898 18.781 1 91.75 62 ALA A C 1
ATOM 509 O O . ALA A 1 62 ? 15.438 11.023 17.953 1 91.75 62 ALA A O 1
ATOM 510 N N . LYS A 1 63 ? 16.281 10.195 19.875 1 92.5 63 LYS A N 1
ATOM 511 C CA . LYS A 1 63 ? 15.062 9.477 20.219 1 92.5 63 LYS A CA 1
ATOM 512 C C . LYS A 1 63 ? 13.875 10.43 20.312 1 92.5 63 LYS A C 1
ATOM 514 O O . LYS A 1 63 ? 12.766 10.086 19.906 1 92.5 63 LYS A O 1
ATOM 519 N N . PHE A 1 64 ? 14.148 11.578 20.891 1 94.31 64 PHE A N 1
ATOM 520 C CA . PHE A 1 64 ? 13.086 12.57 21.031 1 94.31 64 PHE A CA 1
ATOM 521 C C . PHE A 1 64 ? 12.539 12.969 19.672 1 94.31 64 PHE A C 1
ATOM 523 O O . PHE A 1 64 ? 11.328 13.164 19.516 1 94.31 64 PHE A O 1
ATOM 530 N N . TRP A 1 65 ? 13.367 13.125 18.703 1 95.75 65 TRP A N 1
ATOM 531 C CA . TRP A 1 65 ? 12.938 13.445 17.344 1 95.75 65 TRP A CA 1
ATOM 532 C C . TRP A 1 65 ? 12.055 12.336 16.781 1 95.75 65 TRP A C 1
ATOM 534 O O . TRP A 1 65 ? 11.008 12.602 16.188 1 95.75 65 TRP A O 1
ATOM 544 N N . ASP A 1 66 ? 12.375 11.039 17.016 1 94.62 66 ASP A N 1
ATOM 545 C CA . ASP A 1 66 ? 11.602 9.883 16.562 1 94.62 66 ASP A CA 1
ATOM 546 C C . ASP A 1 66 ? 10.219 9.867 17.188 1 94.62 66 ASP A C 1
ATOM 548 O O . ASP A 1 66 ? 9.227 9.57 16.516 1 94.62 66 ASP A O 1
ATOM 552 N N . ASP A 1 67 ? 10.18 10.234 18.375 1 94.5 67 ASP A N 1
ATOM 553 C CA . ASP A 1 67 ? 8.898 10.25 19.094 1 94.5 67 ASP A CA 1
ATOM 554 C C . ASP A 1 67 ? 7.949 11.281 18.484 1 94.5 67 ASP A C 1
ATOM 556 O O . ASP A 1 67 ? 6.746 11.031 18.375 1 94.5 67 ASP A O 1
ATOM 560 N N . ILE A 1 68 ? 8.438 12.328 18.078 1 94.5 68 ILE A N 1
ATOM 561 C CA . ILE A 1 68 ? 7.613 13.398 17.516 1 94.5 68 ILE A CA 1
ATOM 562 C C . ILE A 1 68 ? 7.102 12.984 16.141 1 94.5 68 ILE A C 1
ATOM 564 O O . ILE A 1 68 ? 5.902 13.078 15.867 1 94.5 68 ILE A O 1
ATOM 568 N N . VAL A 1 69 ? 8.008 12.484 15.383 1 94.88 69 VAL A N 1
ATOM 569 C CA . VAL A 1 69 ? 7.723 12.266 13.969 1 94.88 69 VAL A CA 1
ATOM 570 C C . VAL A 1 69 ? 6.902 10.992 13.797 1 94.88 69 VAL A C 1
ATOM 572 O O . VAL A 1 69 ? 5.898 10.984 13.078 1 94.88 69 VAL A O 1
ATOM 575 N N . PHE A 1 70 ? 7.184 9.922 14.469 1 93.69 70 PHE A N 1
ATOM 576 C CA . PHE A 1 70 ? 6.535 8.641 14.242 1 93.69 70 PHE A CA 1
ATOM 577 C C . PHE A 1 70 ? 5.219 8.555 15.008 1 93.69 70 PHE A C 1
ATOM 579 O O . PHE A 1 70 ? 4.379 7.703 14.719 1 93.69 70 PHE A O 1
ATOM 586 N N . ASN A 1 71 ? 4.977 9.508 15.883 1 91.06 71 ASN A N 1
ATOM 587 C CA . ASN A 1 71 ? 3.676 9.602 16.531 1 91.06 71 ASN A CA 1
ATOM 588 C C . ASN A 1 71 ? 2.781 10.633 15.852 1 91.06 71 ASN A C 1
ATOM 590 O O . ASN A 1 71 ? 1.686 10.93 16.328 1 91.06 71 ASN A O 1
ATOM 594 N N . GLY A 1 72 ? 3.303 11.281 14.906 1 88 72 GLY A N 1
ATOM 595 C CA . GLY A 1 72 ? 2.498 12.188 14.102 1 88 72 GLY A CA 1
ATOM 596 C C . GLY A 1 72 ? 2.373 13.57 14.703 1 88 72 GLY A C 1
ATOM 597 O O . GLY A 1 72 ? 1.378 14.266 14.484 1 88 72 GLY A O 1
ATOM 598 N N . TRP A 1 73 ? 3.336 14.109 15.469 1 91.38 73 TRP A N 1
ATOM 599 C CA . TRP A 1 73 ? 3.23 15.375 16.188 1 91.38 73 TRP A CA 1
ATOM 600 C C . TRP A 1 73 ? 3.994 16.469 15.461 1 91.38 73 TRP A C 1
ATOM 602 O O . TRP A 1 73 ? 4.137 17.594 15.977 1 91.38 73 TRP A O 1
ATOM 612 N N . ALA A 1 74 ? 4.469 16.188 14.305 1 93.94 74 ALA A N 1
ATOM 613 C CA . ALA A 1 74 ? 5.285 17.172 13.602 1 93.94 74 ALA A CA 1
ATOM 614 C C . ALA A 1 74 ? 4.477 18.422 13.273 1 93.94 74 ALA A C 1
ATOM 616 O O . ALA A 1 74 ? 4.922 19.547 13.539 1 93.94 74 ALA A O 1
ATOM 617 N N . THR A 1 75 ? 3.281 18.219 12.805 1 91.5 75 THR A N 1
ATOM 618 C CA . THR A 1 75 ? 2.439 19.344 12.445 1 91.5 75 THR A CA 1
ATOM 619 C C . THR A 1 75 ? 2.041 20.141 13.68 1 91.5 75 THR A C 1
ATOM 621 O O . THR A 1 75 ? 2.057 21.375 13.664 1 91.5 75 THR A O 1
ATOM 624 N N . GLN A 1 76 ? 1.77 19.531 14.734 1 90.94 76 GLN A N 1
ATOM 625 C CA . GLN A 1 76 ? 1.379 20.188 15.984 1 90.94 76 GLN A CA 1
ATOM 626 C C . GLN A 1 76 ? 2.547 20.969 16.594 1 90.94 76 GLN A C 1
ATOM 628 O O . GLN A 1 76 ? 2.363 22.062 17.109 1 90.94 76 GLN A O 1
ATOM 633 N N . LEU A 1 77 ? 3.635 20.359 16.516 1 95.06 77 LEU A N 1
ATOM 634 C CA . LEU A 1 77 ? 4.812 21.047 17.031 1 95.06 77 LEU A CA 1
ATOM 635 C C . LEU A 1 77 ? 5.066 22.344 16.281 1 95.06 77 LEU A C 1
ATOM 637 O O . LEU A 1 77 ? 5.344 23.375 16.891 1 95.06 77 LEU A O 1
ATOM 641 N N . VAL A 1 78 ? 4.941 22.297 15.008 1 95.81 78 VAL A N 1
ATOM 642 C CA . VAL A 1 78 ? 5.176 23.484 14.188 1 95.81 78 VAL A CA 1
ATOM 643 C C . VAL A 1 78 ? 4.148 24.562 14.516 1 95.81 78 VAL A C 1
ATOM 645 O O . VAL A 1 78 ? 4.496 25.734 14.68 1 95.81 78 VAL A O 1
ATOM 648 N N . THR A 1 79 ? 2.928 24.172 14.703 1 93.88 79 THR A N 1
ATOM 649 C CA . THR A 1 79 ? 1.884 25.156 14.961 1 93.88 79 THR A CA 1
ATOM 650 C C . THR A 1 79 ? 2.01 25.719 16.375 1 93.88 79 THR A C 1
ATOM 652 O O . THR A 1 79 ? 1.767 26.906 16.594 1 93.88 79 THR A O 1
ATOM 655 N N . ILE A 1 80 ? 2.402 24.984 17.328 1 94.25 80 ILE A N 1
ATOM 656 C CA . ILE A 1 80 ? 2.594 25.453 18.688 1 94.25 80 ILE A CA 1
ATOM 657 C C . ILE A 1 80 ? 3.768 26.438 18.75 1 94.25 80 ILE A C 1
ATOM 659 O O . ILE A 1 80 ? 3.668 27.5 19.359 1 94.25 80 ILE A O 1
ATOM 663 N N . CYS A 1 81 ? 4.836 26.047 18.109 1 96.44 81 CYS A N 1
ATOM 664 C CA . CYS A 1 81 ? 5.992 26.938 18.062 1 96.44 81 CYS A CA 1
ATOM 665 C C . CYS A 1 81 ? 5.664 28.219 17.312 1 96.44 81 CYS A C 1
ATOM 667 O O . CYS A 1 81 ? 6.066 29.312 17.75 1 96.44 81 CYS A O 1
ATOM 669 N N . SER A 1 82 ? 4.953 28.109 16.266 1 95.5 82 SER A N 1
ATOM 670 C CA . SER A 1 82 ? 4.551 29.297 15.523 1 95.5 82 SER A CA 1
ATOM 671 C C . SER A 1 82 ? 3.684 30.203 16.375 1 95.5 82 SER A C 1
ATOM 673 O O . SER A 1 82 ? 3.811 31.438 16.312 1 95.5 82 SER A O 1
ATOM 675 N N . ALA A 1 83 ? 2.832 29.609 17.172 1 94.38 83 ALA A N 1
ATOM 676 C CA . ALA A 1 83 ? 1.994 30.406 18.062 1 94.38 83 ALA A CA 1
ATOM 677 C C . ALA A 1 83 ? 2.842 31.141 19.109 1 94.38 83 ALA A C 1
ATOM 679 O O . ALA A 1 83 ? 2.613 32.312 19.375 1 94.38 83 ALA A O 1
ATOM 680 N N . GLY A 1 84 ? 3.822 30.453 19.641 1 94.56 84 GLY A N 1
ATOM 681 C CA . GLY A 1 84 ? 4.723 31.078 20.578 1 94.56 84 GLY A CA 1
ATOM 682 C C . GLY A 1 84 ? 5.512 32.219 19.984 1 94.56 84 GLY A C 1
ATOM 683 O O . GLY A 1 84 ? 5.645 33.281 20.594 1 94.56 84 GLY A O 1
ATOM 684 N N . ILE A 1 85 ? 5.973 32.094 18.844 1 95.38 85 ILE A N 1
ATOM 685 C CA . ILE A 1 85 ? 6.738 33.125 18.156 1 95.38 85 ILE A CA 1
ATOM 686 C C . ILE A 1 85 ? 5.836 34.312 17.844 1 95.38 85 ILE A C 1
ATOM 688 O O . ILE A 1 85 ? 6.207 35.438 18.094 1 95.38 85 ILE A O 1
ATOM 692 N N . ARG A 1 86 ? 4.73 34.031 17.391 1 92.56 86 ARG A N 1
ATOM 693 C CA . ARG A 1 86 ? 3.807 35.094 17 1 92.56 86 ARG A CA 1
ATOM 694 C C . ARG A 1 86 ? 3.428 35.969 18.203 1 92.56 86 ARG A C 1
ATOM 696 O O . ARG A 1 86 ? 3.361 37.188 18.109 1 92.56 86 ARG A O 1
ATOM 703 N N . VAL A 1 87 ? 3.115 35.312 19.281 1 91.31 87 VAL A N 1
ATOM 704 C CA . VAL A 1 87 ? 2.742 36.062 20.5 1 91.31 87 VAL A CA 1
ATOM 705 C C . VAL A 1 87 ? 3.91 36.906 20.953 1 91.31 87 VAL A C 1
ATOM 707 O O . VAL A 1 87 ? 3.725 38.062 21.312 1 91.31 87 VAL A O 1
ATOM 710 N N . SER A 1 88 ? 5.062 36.375 20.891 1 94.56 88 SER A N 1
ATOM 711 C CA . SER A 1 88 ? 6.258 37.094 21.312 1 94.56 88 SER A CA 1
ATOM 712 C C . SER A 1 88 ? 6.516 38.312 20.391 1 94.56 88 SER A C 1
ATOM 714 O O . SER A 1 88 ? 6.758 39.406 20.875 1 94.56 88 SER A O 1
ATOM 716 N N . ILE A 1 89 ? 6.441 38.094 19.156 1 94 89 ILE A N 1
ATOM 717 C CA . ILE A 1 89 ? 6.637 39.156 18.188 1 94 89 ILE A CA 1
ATOM 718 C C . ILE A 1 89 ? 5.574 40.25 18.391 1 94 89 ILE A C 1
ATOM 720 O O . ILE A 1 89 ? 5.871 41.438 18.328 1 94 89 ILE A O 1
ATOM 724 N N . GLY A 1 90 ? 4.371 39.812 18.672 1 90.5 90 GLY A N 1
ATOM 725 C CA . GLY A 1 90 ? 3.293 40.781 18.891 1 90.5 90 GLY A CA 1
ATOM 726 C C . GLY A 1 90 ? 3.57 41.719 20.031 1 90.5 90 GLY A C 1
ATOM 727 O O . GLY A 1 90 ? 3.414 42.938 19.875 1 90.5 90 GLY A O 1
ATOM 728 N N . PHE A 1 91 ? 4.051 41.25 21.109 1 92.25 91 PHE A N 1
ATOM 729 C CA . PHE A 1 91 ? 4.363 42.094 22.266 1 92.25 91 PHE A CA 1
ATOM 730 C C . PHE A 1 91 ? 5.566 42.969 21.984 1 92.25 91 PHE A C 1
ATOM 732 O O . PHE A 1 91 ? 5.59 44.156 22.391 1 92.25 91 PHE A O 1
ATOM 739 N N . GLN A 1 92 ? 6.496 42.5 21.312 1 95.19 92 GLN A N 1
ATOM 740 C CA . GLN A 1 92 ? 7.703 43.281 21.016 1 95.19 92 GLN A CA 1
ATOM 741 C C . GLN A 1 92 ? 7.414 44.375 20.016 1 95.19 92 GLN A C 1
ATOM 743 O O . GLN A 1 92 ? 7.984 45.469 20.094 1 95.19 92 GLN A O 1
ATOM 748 N N . ILE A 1 93 ? 6.633 44.062 19.078 1 93.94 93 ILE A N 1
ATOM 749 C CA . ILE A 1 93 ? 6.23 45.062 18.109 1 93.94 93 ILE A CA 1
ATOM 750 C C . ILE A 1 93 ? 5.496 46.219 18.828 1 93.94 93 ILE A C 1
ATOM 752 O O . ILE A 1 93 ? 5.695 47.375 18.516 1 93.94 93 ILE A O 1
ATOM 756 N N . GLY A 1 94 ? 4.676 45.875 19.797 1 91.94 94 GLY A N 1
ATOM 757 C CA . GLY A 1 94 ? 4.023 46.875 20.594 1 91.94 94 GLY A CA 1
ATOM 758 C C . GLY A 1 94 ? 5 47.781 21.344 1 91.94 94 GLY A C 1
ATOM 759 O O . GLY A 1 94 ? 4.844 49 21.359 1 91.94 94 GLY A O 1
ATOM 760 N N . LEU A 1 95 ? 5.949 47.188 21.844 1 93.62 95 LEU A N 1
ATOM 761 C CA . LEU A 1 95 ? 6.973 47.938 22.562 1 93.62 95 LEU A CA 1
ATOM 762 C C . LEU A 1 95 ? 7.758 48.812 21.609 1 93.62 95 LEU A C 1
ATOM 764 O O . LEU A 1 95 ? 8.062 49.969 21.938 1 93.62 95 LEU A O 1
ATOM 768 N N . ALA A 1 96 ? 8.102 48.312 20.469 1 93.81 96 ALA A N 1
ATOM 769 C CA . ALA A 1 96 ? 8.828 49.062 19.453 1 93.81 96 ALA A CA 1
ATOM 770 C C . ALA A 1 96 ? 7.996 50.25 18.969 1 93.81 96 ALA A C 1
ATOM 772 O O . ALA A 1 96 ? 8.531 51.344 18.719 1 93.81 96 ALA A O 1
ATOM 773 N N . ALA A 1 97 ? 6.77 50.031 18.828 1 92.75 97 ALA A N 1
ATOM 774 C CA . ALA A 1 97 ? 5.887 51.125 18.422 1 92.75 97 ALA A CA 1
ATOM 775 C C . ALA A 1 97 ? 5.84 52.219 19.469 1 92.75 97 ALA A C 1
ATOM 777 O O . ALA A 1 97 ? 5.867 53.406 19.141 1 92.75 97 ALA A O 1
ATOM 778 N N . ALA A 1 98 ? 5.785 51.844 20.734 1 93.56 98 ALA A N 1
ATOM 779 C CA . ALA A 1 98 ? 5.793 52.812 21.828 1 93.56 98 ALA A CA 1
ATOM 780 C C . ALA A 1 98 ? 7.105 53.594 21.859 1 93.56 98 ALA A C 1
ATOM 782 O O . ALA A 1 98 ? 7.102 54.812 22.062 1 93.56 98 ALA A O 1
ATOM 783 N N . ALA A 1 99 ? 8.164 52.906 21.641 1 93.75 99 ALA A N 1
ATOM 784 C CA . ALA A 1 99 ? 9.469 53.562 21.609 1 93.75 99 ALA A CA 1
ATOM 785 C C . ALA A 1 99 ? 9.578 54.531 20.438 1 93.75 99 ALA A C 1
ATOM 787 O O . ALA A 1 99 ? 10.125 55.625 20.594 1 93.75 99 ALA A O 1
ATOM 788 N N . MET A 1 100 ? 9.07 54.156 19.359 1 93.25 100 MET A N 1
ATOM 789 C CA . MET A 1 100 ? 9.133 55 18.172 1 93.25 100 MET A CA 1
ATOM 790 C C . MET A 1 100 ? 8.289 56.25 18.391 1 93.25 100 MET A C 1
ATOM 792 O O . MET A 1 100 ? 8.656 57.344 17.922 1 93.25 100 MET A O 1
ATOM 796 N N . ALA A 1 101 ? 7.16 56.094 19 1 93.38 101 ALA A N 1
ATOM 797 C CA . ALA A 1 101 ? 6.332 57.25 19.328 1 93.38 101 ALA A CA 1
ATOM 798 C C . ALA A 1 101 ? 7.09 58.25 20.203 1 93.38 101 ALA A C 1
ATOM 800 O O . ALA A 1 101 ? 7.004 59.469 20 1 93.38 101 ALA A O 1
ATOM 801 N N . ALA A 1 102 ? 7.828 57.75 21.141 1 93.44 102 ALA A N 1
ATOM 802 C CA . ALA A 1 102 ? 8.633 58.594 22.031 1 93.44 102 ALA A CA 1
ATOM 803 C C . ALA A 1 102 ? 9.734 59.312 21.25 1 93.44 102 ALA A C 1
ATOM 805 O O . ALA A 1 102 ? 9.992 60.5 21.469 1 93.44 102 ALA A O 1
ATOM 806 N N . VAL A 1 103 ? 10.328 58.656 20.375 1 92.38 103 VAL A N 1
ATOM 807 C CA . VAL A 1 103 ? 11.422 59.219 19.578 1 92.38 103 VAL A CA 1
ATOM 808 C C . VAL A 1 103 ? 10.898 60.344 18.703 1 92.38 103 VAL A C 1
ATOM 810 O O . VAL A 1 103 ? 11.508 61.406 18.609 1 92.38 103 VAL A O 1
ATOM 813 N N . ILE A 1 104 ? 9.844 60.125 18.047 1 90.88 104 ILE A N 1
ATOM 814 C CA . ILE A 1 104 ? 9.273 61.125 17.172 1 90.88 104 ILE A CA 1
ATOM 815 C C . ILE A 1 104 ? 8.914 62.375 17.969 1 90.88 104 ILE A C 1
ATOM 817 O O . ILE A 1 104 ? 9.203 63.5 17.547 1 90.88 104 ILE A O 1
ATOM 821 N N . LEU A 1 105 ? 8.398 62.219 19.141 1 91.38 105 LEU A N 1
ATOM 822 C CA . LEU A 1 105 ? 7.922 63.312 19.969 1 91.38 105 LEU A CA 1
ATOM 823 C C . LEU A 1 105 ? 9.086 64.125 20.531 1 91.38 105 LEU A C 1
ATOM 825 O O . LEU A 1 105 ? 8.961 65.312 20.719 1 91.38 105 LEU A O 1
ATOM 829 N N . GLU A 1 106 ? 10.156 63.531 20.828 1 90.31 106 GLU A N 1
ATOM 830 C CA . GLU A 1 106 ? 11.25 64.25 21.469 1 90.31 106 GLU A CA 1
ATOM 831 C C . GLU A 1 106 ? 12.25 64.812 20.453 1 90.31 106 GLU A C 1
ATOM 833 O O . GLU A 1 106 ? 13.016 65.688 20.75 1 90.31 106 GLU A O 1
ATOM 838 N N . THR A 1 107 ? 12.336 64.25 19.344 1 88.38 107 THR A N 1
ATOM 839 C CA . THR A 1 107 ? 13.352 64.688 18.391 1 88.38 107 THR A CA 1
ATOM 840 C C . THR A 1 107 ? 12.75 65.562 17.328 1 88.38 107 THR A C 1
ATOM 842 O O . THR A 1 107 ? 12.805 66.812 17.438 1 88.38 107 THR A O 1
ATOM 845 N N . SER A 1 108 ? 12.062 65.062 16.375 1 83.88 108 SER A N 1
ATOM 846 C CA . SER A 1 108 ? 11.562 65.812 15.242 1 83.88 108 SER A CA 1
ATOM 847 C C . SER A 1 108 ? 10.266 66.562 15.594 1 83.88 108 SER A C 1
ATOM 849 O O . SER A 1 108 ? 9.945 67.562 15 1 83.88 108 SER A O 1
ATOM 851 N N . GLY A 1 109 ? 9.711 66.125 16.531 1 85.12 109 GLY A N 1
ATOM 852 C CA . GLY A 1 109 ? 8.422 66.688 16.859 1 85.12 109 GLY A CA 1
ATOM 853 C C . GLY A 1 109 ? 7.348 66.375 15.836 1 85.12 109 GLY A C 1
ATOM 854 O O . GLY A 1 109 ? 7.621 65.688 14.836 1 85.12 109 GLY A O 1
ATOM 855 N N . SER A 1 110 ? 6.133 66.688 16.172 1 87.44 110 SER A N 1
ATOM 856 C CA . SER A 1 110 ? 5.012 66.375 15.273 1 87.44 110 SER A CA 1
ATOM 857 C C . SER A 1 110 ? 4.023 67.562 15.25 1 87.44 110 SER A C 1
ATOM 859 O O . SER A 1 110 ? 4.172 68.5 15.992 1 87.44 110 SER A O 1
ATOM 861 N N . ARG A 1 111 ? 3.188 67.375 14.281 1 87.19 111 ARG A N 1
ATOM 862 C CA . ARG A 1 111 ? 2.133 68.375 14.195 1 87.19 111 ARG A CA 1
ATOM 863 C C . ARG A 1 111 ? 1.239 68.375 15.43 1 87.19 111 ARG A C 1
ATOM 865 O O . ARG A 1 111 ? 1.154 67.375 16.109 1 87.19 111 ARG A O 1
ATOM 872 N N . PHE A 1 112 ? 0.656 69.438 15.625 1 85.31 112 PHE A N 1
ATOM 873 C CA . PHE A 1 112 ? -0.143 69.625 16.828 1 85.31 112 PHE A CA 1
ATOM 874 C C . PHE A 1 112 ? -1.199 68.5 16.953 1 85.31 112 PHE A C 1
ATOM 876 O O . PHE A 1 112 ? -1.401 68 18.031 1 85.31 112 PHE A O 1
ATOM 883 N N . CYS A 1 113 ? -1.803 68.125 15.906 1 82.56 113 CYS A N 1
ATOM 884 C CA . CYS A 1 113 ? -2.912 67.188 15.93 1 82.56 113 CYS A CA 1
ATOM 885 C C . CYS A 1 113 ? -2.424 65.75 16.281 1 82.56 113 CYS A C 1
ATOM 887 O O . CYS A 1 113 ? -3.188 64.938 16.781 1 82.56 113 CYS A O 1
ATOM 889 N N . ASP A 1 114 ? -1.156 65.5 16.094 1 88.56 114 ASP A N 1
ATOM 890 C CA . ASP A 1 114 ? -0.637 64.125 16.266 1 88.56 114 ASP A CA 1
ATOM 891 C C . ASP A 1 114 ? 0.077 64 17.609 1 88.56 114 ASP A C 1
ATOM 893 O O . ASP A 1 114 ? 0.399 62.875 18.031 1 88.56 114 ASP A O 1
ATOM 897 N N . THR A 1 115 ? 0.237 65 18.281 1 89.75 115 THR A N 1
ATOM 898 C CA . THR A 1 115 ? 1.058 65 19.5 1 89.75 115 THR A CA 1
ATOM 899 C C . THR A 1 115 ? 0.354 64.188 20.609 1 89.75 115 THR A C 1
ATOM 901 O O . THR A 1 115 ? 0.99 63.438 21.344 1 89.75 115 THR A O 1
ATOM 904 N N . ALA A 1 116 ? -0.936 64.375 20.688 1 90.38 116 ALA A N 1
ATOM 905 C CA . ALA A 1 116 ? -1.674 63.656 21.719 1 90.38 116 ALA A CA 1
ATOM 906 C C . ALA A 1 116 ? -1.63 62.156 21.469 1 90.38 116 ALA A C 1
ATOM 908 O O . ALA A 1 116 ? -1.446 61.375 22.406 1 90.38 116 ALA A O 1
ATOM 909 N N . MET A 1 117 ? -1.787 61.75 20.266 1 89.44 117 MET A N 1
ATOM 910 C CA . MET A 1 117 ? -1.757 60.344 19.906 1 89.44 117 MET A CA 1
ATOM 911 C C . MET A 1 117 ? -0.373 59.75 20.156 1 89.44 117 MET A C 1
ATOM 913 O O . MET A 1 117 ? -0.254 58.625 20.656 1 89.44 117 MET A O 1
ATOM 917 N N . LEU A 1 118 ? 0.63 60.438 19.797 1 92.06 118 LEU A N 1
ATOM 918 C CA . LEU A 1 118 ? 1.991 59.969 20.031 1 92.06 118 LEU A CA 1
ATOM 919 C C . LEU A 1 118 ? 2.268 59.812 21.516 1 92.06 118 LEU A C 1
ATOM 921 O O . LEU A 1 118 ? 2.898 58.812 21.938 1 92.06 118 LEU A O 1
ATOM 925 N N . SER A 1 119 ? 1.782 60.719 22.297 1 91.88 119 SER A N 1
ATOM 926 C CA . SER A 1 119 ? 1.98 60.625 23.75 1 91.88 119 SER A CA 1
ATOM 927 C C . SER A 1 119 ? 1.234 59.469 24.344 1 91.88 119 SER A C 1
ATOM 929 O O . SER A 1 119 ? 1.73 58.812 25.266 1 91.88 119 SER A O 1
ATOM 931 N N . ILE A 1 120 ? 0.104 59.188 23.828 1 90.06 120 ILE A N 1
ATOM 932 C CA . ILE A 1 120 ? -0.705 58.062 24.297 1 90.06 120 ILE A CA 1
ATOM 933 C C . ILE A 1 120 ? -0.03 56.75 23.938 1 90.06 120 ILE A C 1
ATOM 935 O O . ILE A 1 120 ? 0.018 55.844 24.75 1 90.06 120 ILE A O 1
ATOM 939 N N . GLN A 1 121 ? 0.46 56.625 22.781 1 91.06 121 GLN A N 1
ATOM 940 C CA . GLN A 1 121 ? 1.095 55.375 22.328 1 91.06 121 GLN A CA 1
ATOM 941 C C . GLN A 1 121 ? 2.357 55.094 23.125 1 91.06 121 GLN A C 1
ATOM 943 O O . GLN A 1 121 ? 2.648 53.938 23.438 1 91.06 121 GLN A O 1
ATOM 948 N N . ARG A 1 122 ? 3.098 56.062 23.422 1 91 122 ARG A N 1
ATOM 949 C CA . ARG A 1 122 ? 4.293 55.844 24.234 1 91 122 ARG A CA 1
ATOM 950 C C . ARG A 1 122 ? 3.936 55.344 25.625 1 91 122 ARG A C 1
ATOM 952 O O . ARG A 1 122 ? 4.688 54.594 26.219 1 91 122 ARG A O 1
ATOM 959 N N . ALA A 1 123 ? 2.801 55.781 26.156 1 90.5 123 ALA A N 1
ATOM 960 C CA . ALA A 1 123 ? 2.361 55.375 27.484 1 90.5 123 ALA A CA 1
ATOM 961 C C . ALA A 1 123 ? 1.824 53.938 27.484 1 90.5 123 ALA A C 1
ATOM 963 O O . ALA A 1 123 ? 1.738 53.312 28.531 1 90.5 123 ALA A O 1
ATOM 964 N N . SER A 1 124 ? 1.487 53.375 26.344 1 85.44 124 SER A N 1
ATOM 965 C CA . SER A 1 124 ? 0.889 52.062 26.234 1 85.44 124 SER A CA 1
ATOM 966 C C . SER A 1 124 ? 1.956 50.969 26.219 1 85.44 124 SER A C 1
ATOM 968 O O . SER A 1 124 ? 1.644 49.781 26.359 1 85.44 124 SER A O 1
ATOM 970 N N . SER A 1 125 ? 3.078 51.219 26.219 1 81.88 125 SER A N 1
ATOM 971 C CA . SER A 1 125 ? 4.203 50.312 26.219 1 81.88 125 SER A CA 1
ATOM 972 C C . SER A 1 125 ? 3.986 49.156 25.234 1 81.88 125 SER A C 1
ATOM 974 O O . SER A 1 125 ? 3.9 49.406 24.016 1 81.88 125 SER A O 1
ATOM 976 N N . SER A 1 126 ? 3.744 47.938 25.656 1 77 126 SER A N 1
ATOM 977 C CA . SER A 1 126 ? 3.697 46.75 24.797 1 77 126 SER A CA 1
ATOM 978 C C . SER A 1 126 ? 2.33 46.625 24.125 1 77 126 SER A C 1
ATOM 980 O O . SER A 1 126 ? 2.166 45.812 23.203 1 77 126 SER A O 1
ATOM 982 N N . SER A 1 127 ? 1.386 47.406 24.469 1 74.44 127 SER A N 1
ATOM 983 C CA . SER A 1 127 ? 0.05 47.312 23.891 1 74.44 127 SER A CA 1
ATOM 984 C C . SER A 1 127 ? -0.149 48.375 22.812 1 74.44 127 SER A C 1
ATOM 986 O O . SER A 1 127 ? -1.249 48.531 22.266 1 74.44 127 SER A O 1
ATOM 988 N N . ALA A 1 128 ? 0.957 49.062 22.453 1 78.25 128 ALA A N 1
ATOM 989 C CA . ALA A 1 128 ? 0.88 50.062 21.406 1 78.25 128 ALA A CA 1
ATOM 990 C C . ALA A 1 128 ? 0.672 49.438 20.031 1 78.25 128 ALA A C 1
ATOM 992 O O . ALA A 1 128 ? 1.044 48.281 19.812 1 78.25 128 ALA A O 1
ATOM 993 N N . GLY A 1 129 ? -0.079 50.156 19.172 1 80.69 129 GLY A N 1
ATOM 994 C CA . GLY A 1 129 ? -0.349 49.656 17.828 1 80.69 129 GLY A CA 1
ATOM 995 C C . GLY A 1 129 ? 0.424 50.406 16.75 1 80.69 129 GLY A C 1
ATOM 996 O O . GLY A 1 129 ? 0.241 51.594 16.562 1 80.69 129 GLY A O 1
ATOM 997 N N . PRO A 1 130 ? 1.238 49.719 16.062 1 81.5 130 PRO A N 1
ATOM 998 C CA . PRO A 1 130 ? 2.016 50.375 15.016 1 81.5 130 PRO A CA 1
ATOM 999 C C . PRO A 1 130 ? 1.14 50.938 13.891 1 81.5 130 PRO A C 1
ATOM 1001 O O . PRO A 1 130 ? 1.521 51.875 13.211 1 81.5 130 PRO A O 1
ATOM 1004 N N . LEU A 1 131 ? -0.023 50.375 13.742 1 84 131 LEU A N 1
ATOM 1005 C CA . LEU A 1 131 ? -0.906 50.812 12.664 1 84 131 LEU A CA 1
ATOM 1006 C C . LEU A 1 131 ? -1.414 52.219 12.898 1 84 131 LEU A C 1
ATOM 1008 O O . LEU A 1 131 ? -1.646 52.969 11.953 1 84 131 LEU A O 1
ATOM 1012 N N . GLY A 1 132 ? -1.544 52.656 14.125 1 82.62 132 GLY A N 1
ATOM 1013 C CA . GLY A 1 132 ? -2.006 54 14.469 1 82.62 132 GLY A CA 1
ATOM 1014 C C . GLY A 1 132 ? -0.951 55.062 14.266 1 82.62 132 GLY A C 1
ATOM 1015 O O . GLY A 1 132 ? -1.273 56.25 14.141 1 82.62 132 GLY A O 1
ATOM 1016 N N . LEU A 1 133 ? 0.256 54.625 14.141 1 88.38 133 LEU A N 1
ATOM 1017 C CA . LEU A 1 133 ? 1.358 55.594 14.023 1 88.38 133 LEU A CA 1
ATOM 1018 C C . LEU A 1 133 ? 1.71 55.844 12.562 1 88.38 133 LEU A C 1
ATOM 1020 O O . LEU A 1 133 ? 2.424 56.781 12.242 1 88.38 133 LEU A O 1
ATOM 1024 N N . LEU A 1 134 ? 1.18 55.062 11.695 1 88.25 134 LEU A N 1
ATOM 1025 C CA . LEU A 1 134 ? 1.57 55.125 10.289 1 88.25 134 LEU A CA 1
ATOM 1026 C C . LEU A 1 134 ? 1.12 56.438 9.656 1 88.25 134 LEU A C 1
ATOM 1028 O O . LEU A 1 134 ? 1.883 57.062 8.922 1 88.25 134 LEU A O 1
ATOM 1032 N N . PRO A 1 135 ? -0.097 56.875 9.891 1 83.81 135 PRO A N 1
ATOM 1033 C CA . PRO A 1 135 ? -0.498 58.156 9.297 1 83.81 135 PRO A CA 1
ATOM 1034 C C . PRO A 1 135 ? 0.359 59.344 9.781 1 83.81 135 PRO A C 1
ATOM 1036 O O . PRO A 1 135 ? 0.642 60.25 9.016 1 83.81 135 PRO A O 1
ATOM 1039 N N . THR A 1 136 ? 0.775 59.281 11.055 1 84.56 136 THR A N 1
ATOM 1040 C CA . THR A 1 136 ? 1.628 60.344 11.602 1 84.56 136 THR A CA 1
ATOM 1041 C C . THR A 1 136 ? 2.992 60.344 10.914 1 84.56 136 THR A C 1
ATOM 1043 O O . THR A 1 136 ? 3.525 61.406 10.586 1 84.56 136 THR A O 1
ATOM 1046 N N . ALA A 1 137 ? 3.49 59.156 10.727 1 86.81 137 ALA A N 1
ATOM 1047 C CA . ALA A 1 137 ? 4.777 59.031 10.047 1 86.81 137 ALA A CA 1
ATOM 1048 C C . ALA A 1 137 ? 4.668 59.469 8.594 1 86.81 137 ALA A C 1
ATOM 1050 O O . ALA A 1 137 ? 5.598 60.094 8.047 1 86.81 137 ALA A O 1
ATOM 1051 N N . TRP A 1 138 ? 3.531 59.188 7.988 1 87.19 138 TRP A N 1
ATOM 1052 C CA . TRP A 1 138 ? 3.283 59.594 6.605 1 87.19 138 TRP A CA 1
ATOM 1053 C C . TRP A 1 138 ? 3.25 61.125 6.477 1 87.19 138 TRP A C 1
ATOM 1055 O O . TRP A 1 138 ? 3.84 61.688 5.551 1 87.19 138 TRP A O 1
ATOM 1065 N N . ARG A 1 139 ? 2.715 61.844 7.398 1 83.62 139 ARG A N 1
ATOM 1066 C CA . ARG A 1 139 ? 2.637 63.281 7.398 1 83.62 139 ARG A CA 1
ATOM 1067 C C . ARG A 1 139 ? 4 63.906 7.684 1 83.62 139 ARG A C 1
ATOM 1069 O O . ARG A 1 139 ? 4.344 64.938 7.121 1 83.62 139 ARG A O 1
ATOM 1076 N N . HIS A 1 140 ? 4.652 63.25 8.539 1 83.56 140 HIS A N 1
ATOM 1077 C CA . HIS A 1 140 ? 5.996 63.719 8.852 1 83.56 140 HIS A CA 1
ATOM 1078 C C . HIS A 1 140 ? 6.902 63.656 7.629 1 83.56 140 HIS A C 1
ATOM 1080 O O . HIS A 1 140 ? 7.738 64.562 7.422 1 83.56 140 HIS A O 1
ATOM 1086 N N . PHE A 1 141 ? 6.789 62.625 6.934 1 82.06 141 PHE A N 1
ATOM 1087 C CA . PHE A 1 141 ? 7.586 62.438 5.723 1 82.06 141 PHE A CA 1
ATOM 1088 C C . PHE A 1 141 ? 7.266 63.531 4.695 1 82.06 141 PHE A C 1
ATOM 1090 O O . PHE A 1 141 ? 8.172 64.062 4.086 1 82.06 141 PHE A O 1
ATOM 1097 N N . PHE A 1 142 ? 6.047 63.844 4.473 1 82.06 142 PHE A N 1
ATOM 1098 C CA . PHE A 1 142 ? 5.648 64.812 3.453 1 82.06 142 PHE A CA 1
ATOM 1099 C C . PHE A 1 142 ? 5.953 66.25 3.906 1 82.06 142 PHE A C 1
ATOM 1101 O O . PHE A 1 142 ? 6.035 67.125 3.084 1 82.06 142 PHE A O 1
ATOM 1108 N N . ALA A 1 143 ? 6.133 66.5 5.25 1 78.06 143 ALA A N 1
ATOM 1109 C CA . ALA A 1 143 ? 6.477 67.812 5.77 1 78.06 143 ALA A CA 1
ATOM 1110 C C . ALA A 1 143 ? 7.953 68.125 5.543 1 78.06 143 ALA A C 1
ATOM 1112 O O . ALA A 1 143 ? 8.414 69.25 5.832 1 78.06 143 ALA A O 1
ATOM 1113 N N . GLY A 1 144 ? 8.719 67.375 4.816 1 68.62 144 GLY A N 1
ATOM 1114 C CA . GLY A 1 144 ? 10.055 67.625 4.305 1 68.62 144 GLY A CA 1
ATOM 1115 C C . GLY A 1 144 ? 11.156 67.312 5.301 1 68.62 144 GLY A C 1
ATOM 1116 O O . GLY A 1 144 ? 12.305 67.75 5.109 1 68.62 144 GLY A O 1
ATOM 1117 N N . ARG A 1 145 ? 10.883 66.688 6.281 1 72.62 145 ARG A N 1
ATOM 1118 C CA . ARG A 1 145 ? 11.93 66.438 7.262 1 72.62 145 ARG A CA 1
ATOM 1119 C C . ARG A 1 145 ? 12.656 65.125 6.965 1 72.62 145 ARG A C 1
ATOM 1121 O O . ARG A 1 145 ? 12.031 64.125 6.613 1 72.62 145 ARG A O 1
ATOM 1128 N N . ALA A 1 146 ? 13.914 65.125 6.902 1 73.44 146 ALA A N 1
ATOM 1129 C CA . ALA A 1 146 ? 14.766 64 6.551 1 73.44 146 ALA A CA 1
ATOM 1130 C C . ALA A 1 146 ? 14.508 62.812 7.48 1 73.44 146 ALA A C 1
ATOM 1132 O O . ALA A 1 146 ? 14.516 61.656 7.047 1 73.44 146 ALA A O 1
ATOM 1133 N N . SER A 1 147 ? 14.273 63 8.734 1 83.69 147 SER A N 1
ATOM 1134 C CA . SER A 1 147 ? 14.062 61.938 9.703 1 83.69 147 SER A CA 1
ATOM 1135 C C . SER A 1 147 ? 12.711 61.25 9.492 1 83.69 147 SER A C 1
ATOM 1137 O O . SER A 1 147 ? 12.508 60.125 9.922 1 83.69 147 SER A O 1
ATOM 1139 N N . GLY A 1 148 ? 11.898 61.938 8.688 1 82.25 148 GLY A N 1
ATOM 1140 C CA . GLY A 1 148 ? 10.562 61.406 8.438 1 82.25 148 GLY A CA 1
ATOM 1141 C C . GLY A 1 148 ? 10.562 60.125 7.598 1 82.25 148 GLY A C 1
ATOM 1142 O O . GLY A 1 148 ? 9.781 59.219 7.852 1 82.25 148 GLY A O 1
ATOM 1143 N N . LEU A 1 149 ? 11.43 60.094 6.727 1 87.62 149 LEU A N 1
ATOM 1144 C CA . LEU A 1 149 ? 11.516 58.906 5.875 1 87.62 149 LEU A CA 1
ATOM 1145 C C . LEU A 1 149 ? 11.961 57.688 6.68 1 87.62 149 LEU A C 1
ATOM 1147 O O . LEU A 1 149 ? 11.445 56.594 6.477 1 87.62 149 LEU A O 1
ATOM 1151 N N . LEU A 1 150 ? 12.891 57.844 7.527 1 88.12 150 LEU A N 1
ATOM 1152 C CA . LEU A 1 150 ? 13.375 56.75 8.352 1 88.12 150 LEU A CA 1
ATOM 1153 C C . LEU A 1 150 ? 12.266 56.219 9.258 1 88.12 150 LEU A C 1
ATOM 1155 O O . LEU A 1 150 ? 12.102 55 9.391 1 88.12 150 LEU A O 1
ATOM 1159 N N . TYR A 1 151 ? 11.5 57.125 9.812 1 89.31 151 TYR A N 1
ATOM 1160 C CA . TYR A 1 151 ? 10.422 56.688 10.703 1 89.31 151 TYR A CA 1
ATOM 1161 C C . TYR A 1 151 ? 9.336 55.938 9.938 1 89.31 151 TYR A C 1
ATOM 1163 O O . TYR A 1 151 ? 8.805 54.938 10.414 1 89.31 151 TYR A O 1
ATOM 1171 N N . LEU A 1 152 ? 9.07 56.406 8.781 1 91.31 152 LEU A N 1
ATOM 1172 C CA . LEU A 1 152 ? 8.055 55.75 7.953 1 91.31 152 LEU A CA 1
ATOM 1173 C C . LEU A 1 152 ? 8.5 54.344 7.551 1 91.31 152 LEU A C 1
ATOM 1175 O O . LEU A 1 152 ? 7.699 53.406 7.574 1 91.31 152 LEU A O 1
ATOM 1179 N N . LEU A 1 153 ? 9.672 54.219 7.168 1 92.5 153 LEU A N 1
ATOM 1180 C CA . LEU A 1 153 ? 10.188 52.938 6.742 1 92.5 153 LEU A CA 1
ATOM 1181 C C . LEU A 1 153 ? 10.188 51.938 7.902 1 92.5 153 LEU A C 1
ATOM 1183 O O . LEU A 1 153 ? 9.797 50.781 7.73 1 92.5 153 LEU A O 1
ATOM 1187 N N . VAL A 1 154 ? 10.578 52.344 9.055 1 92.44 154 VAL A N 1
ATOM 1188 C CA . VAL A 1 154 ? 10.648 51.469 10.211 1 92.44 154 VAL A CA 1
ATOM 1189 C C . VAL A 1 154 ? 9.242 51.031 10.609 1 92.44 154 VAL A C 1
ATOM 1191 O O . VAL A 1 154 ? 9 49.844 10.836 1 92.44 154 VAL A O 1
ATOM 1194 N N . LEU A 1 155 ? 8.359 51.906 10.609 1 93.31 155 LEU A N 1
ATOM 1195 C CA . LEU A 1 155 ? 7 51.562 11.023 1 93.31 155 LEU A CA 1
ATOM 1196 C C . LEU A 1 155 ? 6.301 50.719 9.961 1 93.31 155 LEU A C 1
ATOM 1198 O O . LEU A 1 155 ? 5.57 49.781 10.289 1 93.31 155 LEU A O 1
ATOM 1202 N N . ALA A 1 156 ? 6.473 51.062 8.727 1 93.75 156 ALA A N 1
ATOM 1203 C CA . ALA A 1 156 ? 5.875 50.25 7.656 1 93.75 156 ALA A CA 1
ATOM 1204 C C . ALA A 1 156 ? 6.395 48.812 7.668 1 93.75 156 ALA A C 1
ATOM 1206 O O . ALA A 1 156 ? 5.621 47.875 7.531 1 93.75 156 ALA A O 1
ATOM 1207 N N . LEU A 1 157 ? 7.609 48.719 7.809 1 94.88 157 LEU A N 1
ATOM 1208 C CA . LEU A 1 157 ? 8.203 47.375 7.84 1 94.88 157 LEU A CA 1
ATOM 1209 C C . LEU A 1 157 ? 7.719 46.594 9.062 1 94.88 157 LEU A C 1
ATOM 1211 O O . LEU A 1 157 ? 7.535 45.375 8.992 1 94.88 157 LEU A O 1
ATOM 1215 N N . THR A 1 158 ? 7.594 47.281 10.125 1 93.62 158 THR A N 1
ATOM 1216 C CA . THR A 1 158 ? 7.09 46.625 11.328 1 93.62 158 THR A CA 1
ATOM 1217 C C . THR A 1 158 ? 5.672 46.125 11.109 1 93.62 158 THR A C 1
ATOM 1219 O O . THR A 1 158 ? 5.332 45.031 11.562 1 93.62 158 THR A O 1
ATOM 1222 N N . VAL A 1 159 ? 4.883 46.844 10.422 1 92.38 159 VAL A N 1
ATOM 1223 C CA . VAL A 1 159 ? 3.516 46.438 10.125 1 92.38 159 VAL A CA 1
ATOM 1224 C C . VAL A 1 159 ? 3.535 45.219 9.188 1 92.38 159 VAL A C 1
ATOM 1226 O O . VAL A 1 159 ? 2.779 44.281 9.375 1 92.38 159 VAL A O 1
ATOM 1229 N N . VAL A 1 160 ? 4.352 45.219 8.242 1 93.44 160 VAL A N 1
ATOM 1230 C CA . VAL A 1 160 ? 4.465 44.125 7.293 1 93.44 160 VAL A CA 1
ATOM 1231 C C . VAL A 1 160 ? 4.922 42.875 8.016 1 93.44 160 VAL A C 1
ATOM 1233 O O . VAL A 1 160 ? 4.387 41.781 7.781 1 93.44 160 VAL A O 1
ATOM 1236 N N . ILE A 1 161 ? 5.84 43.031 8.852 1 93.75 161 ILE A N 1
ATOM 1237 C CA . ILE A 1 161 ? 6.348 41.875 9.609 1 93.75 161 ILE A CA 1
ATOM 1238 C C . ILE A 1 161 ? 5.238 41.312 10.492 1 93.75 161 ILE A C 1
ATOM 1240 O O . ILE A 1 161 ? 5.102 40.094 10.625 1 93.75 161 ILE A O 1
ATOM 1244 N N . ALA A 1 162 ? 4.488 42.156 11.07 1 90.94 162 ALA A N 1
ATOM 1245 C CA . ALA A 1 162 ? 3.373 41.719 11.898 1 90.94 162 ALA A CA 1
ATOM 1246 C C . ALA A 1 162 ? 2.365 40.906 11.078 1 90.94 162 ALA A C 1
ATOM 1248 O O . ALA A 1 162 ? 1.882 39.875 11.523 1 90.94 162 ALA A O 1
ATOM 1249 N N . LEU A 1 163 ? 2.102 41.344 9.914 1 89.31 163 LEU A N 1
ATOM 1250 C CA . LEU A 1 163 ? 1.138 40.656 9.039 1 89.31 163 LEU A CA 1
ATOM 1251 C C . LEU A 1 163 ? 1.67 39.312 8.57 1 89.31 163 LEU A C 1
ATOM 1253 O O . LEU A 1 163 ? 0.952 38.312 8.609 1 89.31 163 LEU A O 1
ATOM 1257 N N . ILE A 1 164 ? 2.814 39.25 8.188 1 92.5 164 ILE A N 1
ATOM 1258 C CA . ILE A 1 164 ? 3.406 38.031 7.688 1 92.5 164 ILE A CA 1
ATOM 1259 C C . ILE A 1 164 ? 3.559 37.031 8.828 1 92.5 164 ILE A C 1
ATOM 1261 O O . ILE A 1 164 ? 3.389 35.812 8.633 1 92.5 164 ILE A O 1
ATOM 1265 N N . SER A 1 165 ? 3.854 37.562 9.977 1 91.06 165 SER A N 1
ATOM 1266 C CA . SER A 1 165 ? 4.043 36.688 11.133 1 91.06 165 SER A CA 1
ATOM 1267 C C . SER A 1 165 ? 2.764 35.938 11.469 1 91.06 165 SER A C 1
ATOM 1269 O O . SER A 1 165 ? 2.812 34.844 12.047 1 91.06 165 SER A O 1
ATOM 1271 N N . THR A 1 166 ? 1.606 36.438 11.078 1 90.62 166 THR A N 1
ATOM 1272 C CA . THR A 1 166 ? 0.345 35.75 11.32 1 90.62 166 THR A CA 1
ATOM 1273 C C . THR A 1 166 ? 0.247 34.5 10.477 1 90.62 166 THR A C 1
ATOM 1275 O O . THR A 1 166 ? -0.531 33.594 10.781 1 90.62 166 THR A O 1
ATOM 1278 N N . LEU A 1 167 ? 1.003 34.438 9.43 1 92.81 167 LEU A N 1
ATOM 1279 C CA . LEU A 1 167 ? 0.974 33.312 8.508 1 92.81 167 LEU A CA 1
ATOM 1280 C C . LEU A 1 167 ? 2.186 32.406 8.719 1 92.81 167 LEU A C 1
ATOM 1282 O O . LEU A 1 167 ? 2.516 31.594 7.852 1 92.81 167 LEU A O 1
ATOM 1286 N N . THR A 1 168 ? 2.834 32.594 9.836 1 93.12 168 THR A N 1
ATOM 1287 C CA . THR A 1 168 ? 4.055 31.844 10.094 1 93.12 168 THR A CA 1
ATOM 1288 C C . THR A 1 168 ? 3.781 30.344 10.047 1 93.12 168 THR A C 1
ATOM 1290 O O . THR A 1 168 ? 4.562 29.578 9.469 1 93.12 168 THR A O 1
ATOM 1293 N N . SER A 1 169 ? 2.703 29.875 10.602 1 92.62 169 SER A N 1
ATOM 1294 C CA . SER A 1 169 ? 2.387 28.453 10.602 1 92.62 169 SER A CA 1
ATOM 1295 C C . SER A 1 169 ? 2.168 27.938 9.18 1 92.62 169 SER A C 1
ATOM 1297 O O . SER A 1 169 ? 2.631 26.859 8.828 1 92.62 169 SER A O 1
ATOM 1299 N N . THR A 1 170 ? 1.434 28.719 8.367 1 92.06 170 THR A N 1
ATOM 1300 C CA . THR A 1 170 ? 1.173 28.328 6.98 1 92.06 170 THR A CA 1
ATOM 1301 C C . THR A 1 170 ? 2.477 28.234 6.195 1 92.06 170 THR A C 1
ATOM 1303 O O . THR A 1 170 ? 2.676 27.281 5.434 1 92.06 170 THR A O 1
ATOM 1306 N N . ILE A 1 171 ? 3.285 29.188 6.398 1 95.06 171 ILE A N 1
ATOM 1307 C CA . ILE A 1 171 ? 4.559 29.234 5.688 1 95.06 171 ILE A CA 1
ATOM 1308 C C . ILE A 1 171 ? 5.41 28.031 6.066 1 95.06 171 ILE A C 1
ATOM 1310 O O . ILE A 1 171 ? 5.988 27.375 5.199 1 95.06 171 ILE A O 1
ATOM 1314 N N . LEU A 1 172 ? 5.461 27.703 7.309 1 96.19 172 LEU A N 1
ATOM 1315 C CA . LEU A 1 172 ? 6.281 26.594 7.777 1 96.19 172 LEU A CA 1
ATOM 1316 C C . LEU A 1 172 ? 5.688 25.266 7.344 1 96.19 172 LEU A C 1
ATOM 1318 O O . LEU A 1 172 ? 6.418 24.328 6.992 1 96.19 172 LEU A O 1
ATOM 1322 N N . LEU A 1 173 ? 4.422 25.109 7.352 1 94.12 173 LEU A N 1
ATOM 1323 C CA . LEU A 1 173 ? 3.758 23.844 7.023 1 94.12 173 LEU A CA 1
ATOM 1324 C C . LEU A 1 173 ? 3.885 23.531 5.539 1 94.12 173 LEU A C 1
ATOM 1326 O O . LEU A 1 173 ? 3.705 22.391 5.125 1 94.12 173 LEU A O 1
ATOM 1330 N N . PHE A 1 174 ? 4.195 24.547 4.777 1 92.69 174 PHE A N 1
ATOM 1331 C CA . PHE A 1 174 ? 4.441 24.312 3.359 1 92.69 174 PHE A CA 1
ATOM 1332 C C . PHE A 1 174 ? 5.664 23.438 3.154 1 92.69 174 PHE A C 1
ATOM 1334 O O . PHE A 1 174 ? 5.801 22.781 2.113 1 92.69 174 PHE A O 1
ATOM 1341 N N . ASP A 1 175 ? 6.516 23.422 4.145 1 95.88 175 ASP A N 1
ATOM 1342 C CA . ASP A 1 175 ? 7.734 22.625 4.062 1 95.88 175 ASP A CA 1
ATOM 1343 C C . ASP A 1 175 ? 7.445 21.156 4.387 1 95.88 175 ASP A C 1
ATOM 1345 O O . ASP A 1 175 ? 8.273 20.281 4.113 1 95.88 175 ASP A O 1
ATOM 1349 N N . LEU A 1 176 ? 6.324 20.938 4.977 1 93.62 176 LEU A N 1
ATOM 1350 C CA . LEU A 1 176 ? 6.055 19.578 5.445 1 93.62 176 LEU A CA 1
ATOM 1351 C C . LEU A 1 176 ? 5.398 18.75 4.348 1 93.62 176 LEU A C 1
ATOM 1353 O O . LEU A 1 176 ? 4.586 19.266 3.574 1 93.62 176 LEU A O 1
ATOM 1357 N N . GLY A 1 177 ? 5.785 17.531 4.297 1 89.88 177 GLY A N 1
ATOM 1358 C CA . GLY A 1 177 ? 5.242 16.547 3.371 1 89.88 177 GLY A CA 1
ATOM 1359 C C . GLY A 1 177 ? 5.547 15.117 3.77 1 89.88 177 GLY A C 1
ATOM 1360 O O . GLY A 1 177 ? 6.309 14.883 4.711 1 89.88 177 GLY A O 1
ATOM 1361 N N . GLU A 1 178 ? 4.926 14.289 3.045 1 88.06 178 GLU A N 1
ATOM 1362 C CA . GLU A 1 178 ? 5.172 12.875 3.314 1 88.06 178 GLU A CA 1
ATOM 1363 C C . GLU A 1 178 ? 6.5 12.43 2.715 1 88.06 178 GLU A C 1
ATOM 1365 O O . GLU A 1 178 ? 6.801 12.734 1.559 1 88.06 178 GLU A O 1
ATOM 1370 N N . GLY A 1 179 ? 7.34 11.875 3.57 1 88 179 GLY A N 1
ATOM 1371 C CA . GLY A 1 179 ? 8.602 11.312 3.131 1 88 179 GLY A CA 1
ATOM 1372 C C . GLY A 1 179 ? 8.898 9.953 3.746 1 88 179 GLY A C 1
ATOM 1373 O O . GLY A 1 179 ? 8.422 9.648 4.84 1 88 179 GLY A O 1
ATOM 1374 N N . GLN A 1 180 ? 9.703 9.164 2.982 1 91.31 180 GLN A N 1
ATOM 1375 C CA . GLN A 1 180 ? 10.086 7.844 3.471 1 91.31 180 GLN A CA 1
ATOM 1376 C C . GLN A 1 180 ? 11.406 7.895 4.227 1 91.31 180 GLN A C 1
ATOM 1378 O O . GLN A 1 180 ? 12.422 8.344 3.684 1 91.31 180 GLN A O 1
ATOM 1383 N N . ILE A 1 181 ? 11.367 7.539 5.5 1 93 181 ILE A N 1
ATOM 1384 C CA . ILE A 1 181 ? 12.586 7.516 6.297 1 93 181 ILE A CA 1
ATOM 1385 C C . ILE A 1 181 ? 12.672 6.207 7.078 1 93 181 ILE A C 1
ATOM 1387 O O . ILE A 1 181 ? 11.672 5.488 7.203 1 93 181 ILE A O 1
ATOM 1391 N N . SER A 1 182 ? 13.859 5.879 7.574 1 93.75 182 SER A N 1
ATOM 1392 C CA . SER A 1 182 ? 14.07 4.66 8.352 1 93.75 182 SER A CA 1
ATOM 1393 C C . SER A 1 182 ? 13.359 4.738 9.703 1 93.75 182 SER A C 1
ATOM 1395 O O . SER A 1 182 ? 13.523 5.715 10.438 1 93.75 182 SER A O 1
ATOM 1397 N N . ALA A 1 183 ? 12.586 3.805 9.984 1 93.69 183 ALA A N 1
ATOM 1398 C CA . ALA A 1 183 ? 11.906 3.711 11.281 1 93.69 183 ALA A CA 1
ATOM 1399 C C . ALA A 1 183 ? 12.883 3.27 12.367 1 93.69 183 ALA A C 1
ATOM 1401 O O . ALA A 1 183 ? 13.992 2.834 12.078 1 93.69 183 ALA A O 1
ATOM 1402 N N . PRO A 1 184 ? 12.469 3.486 13.602 1 91.81 184 PRO A N 1
ATOM 1403 C CA . PRO A 1 184 ? 13.297 2.969 14.695 1 91.81 184 PRO A CA 1
ATOM 1404 C C . PRO A 1 184 ? 13.406 1.445 14.688 1 91.81 184 PRO A C 1
ATOM 1406 O O . PRO A 1 184 ? 12.531 0.766 14.141 1 91.81 184 PRO A O 1
ATOM 1409 N N . ILE A 1 185 ? 14.469 0.912 15.258 1 92.88 185 ILE A N 1
ATOM 1410 C CA . ILE A 1 185 ? 14.75 -0.517 15.328 1 92.88 185 ILE A CA 1
ATOM 1411 C C . ILE A 1 185 ? 13.648 -1.228 16.109 1 92.88 185 ILE A C 1
ATOM 1413 O O . ILE A 1 185 ? 13.18 -0.72 17.125 1 92.88 185 ILE A O 1
ATOM 1417 N N . THR A 1 186 ? 13.141 -2.27 15.578 1 94.06 186 THR A N 1
ATOM 1418 C CA . THR A 1 186 ? 12.102 -3.057 16.234 1 94.06 186 THR A CA 1
ATOM 1419 C C . THR A 1 186 ? 12.484 -4.531 16.266 1 94.06 186 THR A C 1
ATOM 1421 O O . THR A 1 186 ? 13.133 -5.035 15.352 1 94.06 186 THR A O 1
ATOM 1424 N N . THR A 1 187 ? 12.086 -5.227 17.359 1 96.25 187 THR A N 1
ATOM 1425 C CA . THR A 1 187 ? 12.305 -6.664 17.5 1 96.25 187 THR A CA 1
ATOM 1426 C C . THR A 1 187 ? 10.977 -7.406 17.562 1 96.25 187 THR A C 1
ATOM 1428 O O . THR A 1 187 ? 10.07 -7.016 18.312 1 96.25 187 THR A O 1
ATOM 1431 N N . ALA A 1 188 ? 10.781 -8.391 16.688 1 94.19 188 ALA A N 1
ATOM 1432 C CA . ALA A 1 188 ? 9.547 -9.164 16.641 1 94.19 188 ALA A CA 1
ATOM 1433 C C . ALA A 1 188 ? 9.836 -10.648 16.438 1 94.19 188 ALA A C 1
ATOM 1435 O O . ALA A 1 188 ? 10.945 -11.016 16.031 1 94.19 188 ALA A O 1
ATOM 1436 N N . ILE A 1 189 ? 8.867 -11.469 16.75 1 93.38 189 ILE A N 1
ATOM 1437 C CA . ILE A 1 189 ? 8.969 -12.906 16.5 1 93.38 189 ILE A CA 1
ATOM 1438 C C . ILE A 1 189 ? 8.453 -13.219 15.094 1 93.38 189 ILE A C 1
ATOM 1440 O O . ILE A 1 189 ? 7.387 -12.758 14.695 1 93.38 189 ILE A O 1
ATOM 1444 N N . ARG A 1 190 ? 9.273 -14.008 14.375 1 91.75 190 ARG A N 1
ATOM 1445 C CA . ARG A 1 190 ? 8.93 -14.312 12.992 1 91.75 190 ARG A CA 1
ATOM 1446 C C . ARG A 1 190 ? 9.102 -15.797 12.695 1 91.75 190 ARG A C 1
ATOM 1448 O O . ARG A 1 190 ? 9.836 -16.5 13.391 1 91.75 190 ARG A O 1
ATOM 1455 N N . ALA A 1 191 ? 8.367 -16.219 11.648 1 88.69 191 ALA A N 1
ATOM 1456 C CA . ALA A 1 191 ? 8.516 -17.578 11.109 1 88.69 191 ALA A CA 1
ATOM 1457 C C . ALA A 1 191 ? 9.617 -17.625 10.047 1 88.69 191 ALA A C 1
ATOM 1459 O O . ALA A 1 191 ? 9.602 -16.859 9.086 1 88.69 191 ALA A O 1
ATOM 1460 N N . VAL A 1 192 ? 10.555 -18.562 10.289 1 90.19 192 VAL A N 1
ATOM 1461 C CA . VAL A 1 192 ? 11.695 -18.609 9.375 1 90.19 192 VAL A CA 1
ATOM 1462 C C . VAL A 1 192 ? 11.82 -20.016 8.773 1 90.19 192 VAL A C 1
ATOM 1464 O O . VAL A 1 192 ? 12.312 -20.172 7.656 1 90.19 192 VAL A O 1
ATOM 1467 N N . GLY A 1 193 ? 11.398 -21.047 9.461 1 83.12 193 GLY A N 1
ATOM 1468 C CA . GLY A 1 193 ? 11.492 -22.438 9.047 1 83.12 193 GLY A CA 1
ATOM 1469 C C . GLY A 1 193 ? 10.547 -23.344 9.797 1 83.12 193 GLY A C 1
ATOM 1470 O O . GLY A 1 193 ? 9.68 -22.875 10.539 1 83.12 193 GLY A O 1
ATOM 1471 N N . PHE A 1 194 ? 10.812 -24.719 9.461 1 77.69 194 PHE A N 1
ATOM 1472 C CA . PHE A 1 194 ? 10.008 -25.75 10.125 1 77.69 194 PHE A CA 1
ATOM 1473 C C . PHE A 1 194 ? 10.602 -26.109 11.484 1 77.69 194 PHE A C 1
ATOM 1475 O O . PHE A 1 194 ? 11.531 -26.906 11.562 1 77.69 194 PHE A O 1
ATOM 1482 N N . ASP A 1 195 ? 10.312 -25.5 12.57 1 69.31 195 ASP A N 1
ATOM 1483 C CA . ASP A 1 195 ? 10.914 -25.812 13.859 1 69.31 195 ASP A CA 1
ATOM 1484 C C . ASP A 1 195 ? 10.164 -26.938 14.562 1 69.31 195 ASP A C 1
ATOM 1486 O O . ASP A 1 195 ? 10.758 -27.734 15.281 1 69.31 195 ASP A O 1
ATOM 1490 N N . THR A 1 196 ? 8.914 -26.969 14.602 1 57.59 196 THR A N 1
ATOM 1491 C CA . THR A 1 196 ? 8.18 -28 15.328 1 57.59 196 THR A CA 1
ATOM 1492 C C . THR A 1 196 ? 7.445 -28.922 14.359 1 57.59 196 THR A C 1
ATOM 1494 O O . THR A 1 196 ? 6.91 -29.953 14.766 1 57.59 196 THR A O 1
ATOM 1497 N N . ALA A 1 197 ? 7.168 -28.469 13.305 1 54.41 197 ALA A N 1
ATOM 1498 C CA . ALA A 1 197 ? 6.215 -29.219 12.492 1 54.41 197 ALA A CA 1
ATOM 1499 C C . ALA A 1 197 ? 6.902 -30.375 11.773 1 54.41 197 ALA A C 1
ATOM 1501 O O . ALA A 1 197 ? 8 -30.219 11.234 1 54.41 197 ALA A O 1
ATOM 1502 N N . ASP A 1 198 ? 6.688 -31.703 12.188 1 49.72 198 ASP A N 1
ATOM 1503 C CA . ASP A 1 198 ? 7.109 -32.938 11.539 1 49.72 198 ASP A CA 1
ATOM 1504 C C . ASP A 1 198 ? 6.684 -32.969 10.07 1 49.72 198 ASP A C 1
ATOM 1506 O O . ASP A 1 198 ? 6.859 -33.969 9.383 1 49.72 198 ASP A O 1
ATOM 1510 N N . SER A 1 199 ? 5.738 -32.219 9.703 1 50.84 199 SER A N 1
ATOM 1511 C CA . SER A 1 199 ? 5.059 -32.656 8.484 1 50.84 199 SER A CA 1
ATOM 1512 C C . SER A 1 199 ? 5.805 -32.156 7.242 1 50.84 199 SER A C 1
ATOM 1514 O O . SER A 1 199 ? 6.281 -31.031 7.199 1 50.84 199 SER A O 1
ATOM 1516 N N . SER A 1 200 ? 6.324 -33.219 6.582 1 53.22 200 SER A N 1
ATOM 1517 C CA . SER A 1 200 ? 6.895 -33.156 5.242 1 53.22 200 SER A CA 1
ATOM 1518 C C . SER A 1 200 ? 6.07 -32.25 4.34 1 53.22 200 SER A C 1
ATOM 1520 O O . SER A 1 200 ? 4.949 -32.594 3.957 1 53.22 200 SER A O 1
ATOM 1522 N N . ALA A 1 201 ? 6.285 -30.984 4.367 1 52.38 201 ALA A N 1
ATOM 1523 C CA . ALA A 1 201 ? 5.48 -29.906 3.795 1 52.38 201 ALA A CA 1
ATOM 1524 C C . ALA A 1 201 ? 5.605 -29.891 2.275 1 52.38 201 ALA A C 1
ATOM 1526 O O . ALA A 1 201 ? 5.16 -28.938 1.626 1 52.38 201 ALA A O 1
ATOM 1527 N N . TYR A 1 202 ? 6.34 -31.062 1.678 1 53.97 202 TYR A N 1
ATOM 1528 C CA . TYR A 1 202 ? 6.559 -30.766 0.266 1 53.97 202 TYR A CA 1
ATOM 1529 C C . TYR A 1 202 ? 5.289 -31 -0.543 1 53.97 202 TYR A C 1
ATOM 1531 O O . TYR A 1 202 ? 4.559 -31.969 -0.293 1 53.97 202 TYR A O 1
ATOM 1539 N N . SER A 1 203 ? 4.723 -29.828 -0.952 1 56.84 203 SER A N 1
ATOM 1540 C CA . SER A 1 203 ? 3.422 -29.719 -1.606 1 56.84 203 SER A CA 1
ATOM 1541 C C . SER A 1 203 ? 3.514 -30.094 -3.082 1 56.84 203 SER A C 1
ATOM 1543 O O . SER A 1 203 ? 4.605 -30.125 -3.656 1 56.84 203 SER A O 1
ATOM 1545 N N . SER A 1 204 ? 2.545 -30.703 -3.701 1 62.59 204 SER A N 1
ATOM 1546 C CA . SER A 1 204 ? 2.143 -31.125 -5.039 1 62.59 204 SER A CA 1
ATOM 1547 C C . SER A 1 204 ? 2.193 -29.953 -6.02 1 62.59 204 SER A C 1
ATOM 1549 O O . SER A 1 204 ? 1.611 -30.016 -7.102 1 62.59 204 SER A O 1
ATOM 1551 N N . ILE A 1 205 ? 3.17 -29.016 -5.824 1 70.75 205 ILE A N 1
ATOM 1552 C CA . ILE A 1 205 ? 3.068 -27.812 -6.633 1 70.75 205 ILE A CA 1
ATOM 1553 C C . ILE A 1 205 ? 3.969 -27.938 -7.859 1 70.75 205 ILE A C 1
ATOM 1555 O O . ILE A 1 205 ? 5.098 -28.422 -7.762 1 70.75 205 ILE A O 1
ATOM 1559 N N . ALA A 1 206 ? 3.396 -27.609 -8.992 1 80.12 206 ALA A N 1
ATOM 1560 C CA . ALA A 1 206 ? 4.16 -27.562 -10.234 1 80.12 206 ALA A CA 1
ATOM 1561 C C . ALA A 1 206 ? 4.754 -26.172 -10.445 1 80.12 206 ALA A C 1
ATOM 1563 O O . ALA A 1 206 ? 4.223 -25.375 -11.227 1 80.12 206 ALA A O 1
ATOM 1564 N N . TYR A 1 207 ? 5.918 -25.984 -9.961 1 85.56 207 TYR A N 1
ATOM 1565 C CA . TYR A 1 207 ? 6.512 -24.656 -9.953 1 85.56 207 TYR A CA 1
ATOM 1566 C C . TYR A 1 207 ? 6.949 -24.234 -11.352 1 85.56 207 TYR A C 1
ATOM 1568 O O . TYR A 1 207 ? 6.902 -23.062 -11.695 1 85.56 207 TYR A O 1
ATOM 1576 N N . TRP A 1 208 ? 7.34 -25.172 -12.195 1 86.5 208 TRP A N 1
ATOM 1577 C CA . TRP A 1 208 ? 7.848 -24.844 -13.523 1 86.5 208 TRP A CA 1
ATOM 1578 C C . TRP A 1 208 ? 6.719 -24.406 -14.445 1 86.5 208 TRP A C 1
ATOM 1580 O O . TRP A 1 208 ? 6.965 -23.766 -15.477 1 86.5 208 TRP A O 1
ATOM 1590 N N . ARG A 1 209 ? 5.559 -24.703 -14.047 1 84.12 209 ARG A N 1
ATOM 1591 C CA . ARG A 1 209 ? 4.406 -24.328 -14.859 1 84.12 209 ARG A CA 1
ATOM 1592 C C . ARG A 1 209 ? 3.537 -23.297 -14.141 1 84.12 209 ARG A C 1
ATOM 1594 O O . ARG A 1 209 ? 2.373 -23.109 -14.492 1 84.12 209 ARG A O 1
ATOM 1601 N N . SER A 1 210 ? 4.102 -22.75 -13.117 1 83.94 210 SER A N 1
ATOM 1602 C CA . SER A 1 210 ? 3.357 -21.766 -12.344 1 83.94 210 SER A CA 1
ATOM 1603 C C . SER A 1 210 ? 4.012 -20.391 -12.43 1 83.94 210 SER A C 1
ATOM 1605 O O . SER A 1 210 ? 5.242 -20.281 -12.477 1 83.94 210 SER A O 1
ATOM 1607 N N . ARG A 1 211 ? 3.148 -19.484 -12.406 1 82.88 211 ARG A N 1
ATOM 1608 C CA . ARG A 1 211 ? 3.639 -18.109 -12.383 1 82.88 211 ARG A CA 1
ATOM 1609 C C . ARG A 1 211 ? 4.184 -17.75 -11.008 1 82.88 211 ARG A C 1
ATOM 1611 O O . ARG A 1 211 ? 3.541 -18.016 -9.992 1 82.88 211 ARG A O 1
ATOM 1618 N N . PRO A 1 212 ? 5.34 -17.188 -10.992 1 86.44 212 PRO A N 1
ATOM 1619 C CA . PRO A 1 212 ? 5.789 -16.688 -9.695 1 86.44 212 PRO A CA 1
ATOM 1620 C C . PRO A 1 212 ? 4.926 -15.539 -9.172 1 86.44 212 PRO A C 1
ATOM 1622 O O . PRO A 1 212 ? 4.508 -14.672 -9.938 1 86.44 212 PRO A O 1
ATOM 1625 N N . LEU A 1 213 ? 4.688 -15.547 -7.914 1 83.62 213 LEU A N 1
ATOM 1626 C CA . LEU A 1 213 ? 3.848 -14.523 -7.297 1 83.62 213 LEU A CA 1
ATOM 1627 C C . LEU A 1 213 ? 4.555 -13.172 -7.281 1 83.62 213 LEU A C 1
ATOM 1629 O O . LEU A 1 213 ? 3.902 -12.133 -7.246 1 83.62 213 LEU A O 1
ATOM 1633 N N . ALA A 1 214 ? 5.781 -13.188 -7.258 1 87.75 214 ALA A N 1
ATOM 1634 C CA . ALA A 1 214 ? 6.613 -11.992 -7.207 1 87.75 214 ALA A CA 1
ATOM 1635 C C . ALA A 1 214 ? 8.062 -12.32 -7.559 1 87.75 214 ALA A C 1
ATOM 1637 O O . ALA A 1 214 ? 8.438 -13.484 -7.637 1 87.75 214 ALA A O 1
ATOM 1638 N N . HIS A 1 215 ? 8.711 -11.312 -7.969 1 91.81 215 HIS A N 1
ATOM 1639 C CA . HIS A 1 215 ? 10.172 -11.398 -7.961 1 91.81 215 HIS A CA 1
ATOM 1640 C C . HIS A 1 215 ? 10.75 -10.828 -6.672 1 91.81 215 HIS A C 1
ATOM 1642 O O . HIS A 1 215 ? 11.195 -9.68 -6.641 1 91.81 215 HIS A O 1
ATOM 1648 N N . TRP A 1 216 ? 10.711 -11.703 -5.676 1 95.94 216 TRP A N 1
ATOM 1649 C CA . TRP A 1 216 ? 10.938 -11.32 -4.285 1 95.94 216 TRP A CA 1
ATOM 1650 C C . TRP A 1 216 ? 12.328 -10.742 -4.102 1 95.94 216 TRP A C 1
ATOM 1652 O O . TRP A 1 216 ? 13.305 -11.25 -4.664 1 95.94 216 TRP A O 1
ATOM 1662 N N . ARG A 1 217 ? 12.344 -9.664 -3.332 1 96.38 217 ARG A N 1
ATOM 1663 C CA . ARG A 1 217 ? 13.609 -9.109 -2.877 1 96.38 217 ARG A CA 1
ATOM 1664 C C . ARG A 1 217 ? 14.367 -10.102 -1.998 1 96.38 217 ARG A C 1
ATOM 1666 O O . ARG A 1 217 ? 13.75 -10.867 -1.255 1 96.38 217 ARG A O 1
ATOM 1673 N N . PHE A 1 218 ? 15.75 -10.156 -2.045 1 97.75 218 PHE A N 1
ATOM 1674 C CA . PHE A 1 218 ? 16.578 -11.094 -1.291 1 97.75 218 PHE A CA 1
ATOM 1675 C C . PHE A 1 218 ? 17.922 -10.461 -0.937 1 97.75 218 PHE A C 1
ATOM 1677 O O . PHE A 1 218 ? 18.203 -9.336 -1.347 1 97.75 218 PHE A O 1
ATOM 1684 N N . ALA A 1 219 ? 18.656 -11.133 -0.092 1 98.12 219 ALA A N 1
ATOM 1685 C CA . ALA A 1 219 ? 20.016 -10.719 0.248 1 98.12 219 ALA A CA 1
ATOM 1686 C C . ALA A 1 219 ? 21.047 -11.664 -0.362 1 98.12 219 ALA A C 1
ATOM 1688 O O . ALA A 1 219 ? 20.781 -12.852 -0.541 1 98.12 219 ALA A O 1
ATOM 1689 N N . GLU A 1 220 ? 22.141 -11.117 -0.723 1 97 220 GLU A N 1
ATOM 1690 C CA . GLU A 1 220 ? 23.156 -11.914 -1.403 1 97 220 GLU A CA 1
ATOM 1691 C C . GLU A 1 220 ? 24.562 -11.508 -0.964 1 97 220 GLU A C 1
ATOM 1693 O O . GLU A 1 220 ? 24.797 -10.344 -0.651 1 97 220 GLU A O 1
ATOM 1698 N N . THR A 1 221 ? 25.406 -12.5 -0.874 1 95.25 221 THR A N 1
ATOM 1699 C CA . THR A 1 221 ? 26.844 -12.258 -0.685 1 95.25 221 THR A CA 1
ATOM 1700 C C . THR A 1 221 ? 27.672 -13.273 -1.464 1 95.25 221 THR A C 1
ATOM 1702 O O . THR A 1 221 ? 27.188 -14.383 -1.747 1 95.25 221 THR A O 1
ATOM 1705 N N . ARG A 1 222 ? 28.734 -12.859 -1.93 1 92.56 222 ARG A N 1
ATOM 1706 C CA . ARG A 1 222 ? 29.703 -13.711 -2.619 1 92.56 222 ARG A CA 1
ATOM 1707 C C . ARG A 1 222 ? 31.047 -13.695 -1.908 1 92.56 222 ARG A C 1
ATOM 1709 O O . ARG A 1 222 ? 31.516 -12.641 -1.491 1 92.56 222 ARG A O 1
ATOM 1716 N N . PRO A 1 223 ? 31.516 -14.859 -1.755 1 89.75 223 PRO A N 1
ATOM 1717 C CA . PRO A 1 223 ? 32.844 -14.859 -1.147 1 89.75 223 PRO A CA 1
ATOM 1718 C C . PRO A 1 223 ? 33.906 -14.219 -2.047 1 89.75 223 PRO A C 1
ATOM 1720 O O . PRO A 1 223 ? 33.844 -14.352 -3.273 1 89.75 223 PRO A O 1
ATOM 1723 N N . ALA A 1 224 ? 34.844 -13.562 -1.407 1 83.5 224 ALA A N 1
ATOM 1724 C CA . ALA A 1 224 ? 35.938 -12.945 -2.148 1 83.5 224 ALA A CA 1
ATOM 1725 C C . ALA A 1 224 ? 36.812 -14.008 -2.812 1 83.5 224 ALA A C 1
ATOM 1727 O O . ALA A 1 224 ? 37.219 -13.844 -3.965 1 83.5 224 ALA A O 1
ATOM 1728 N N . GLU A 1 225 ? 37 -15.07 -2.041 1 85.69 225 GLU A N 1
ATOM 1729 C CA . GLU A 1 225 ? 37.812 -16.172 -2.572 1 85.69 225 GLU A CA 1
ATOM 1730 C C . GLU A 1 225 ? 37 -17.484 -2.525 1 85.69 225 GLU A C 1
ATOM 1732 O O . GLU A 1 225 ? 36.406 -17.812 -1.506 1 85.69 225 GLU A O 1
ATOM 1737 N N . MET A 1 226 ? 37.031 -18.125 -3.713 1 87.56 226 MET A N 1
ATOM 1738 C CA . MET A 1 226 ? 36.344 -19.406 -3.791 1 87.56 226 MET A CA 1
ATOM 1739 C C . MET A 1 226 ? 37.219 -20.531 -3.217 1 87.56 226 MET A C 1
ATOM 1741 O O . MET A 1 226 ? 38.344 -20.766 -3.697 1 87.56 226 MET A O 1
ATOM 1745 N N . GLU A 1 227 ? 36.75 -21.172 -2.182 1 86 227 GLU A N 1
ATOM 1746 C CA . GLU A 1 227 ? 37.5 -22.297 -1.624 1 86 227 GLU A CA 1
ATOM 1747 C C . GLU A 1 227 ? 37.625 -23.422 -2.641 1 86 227 GLU A C 1
ATOM 1749 O O . GLU A 1 227 ? 38.688 -24.016 -2.789 1 86 227 GLU A O 1
ATOM 1754 N N . THR A 1 228 ? 36.5 -23.75 -3.193 1 89.56 228 THR A N 1
ATOM 1755 C CA . THR A 1 228 ? 36.5 -24.656 -4.332 1 89.56 228 THR A CA 1
ATOM 1756 C C . THR A 1 228 ? 36.688 -23.891 -5.637 1 89.56 228 THR A C 1
ATOM 1758 O O . THR A 1 228 ? 35.844 -23.062 -5.992 1 89.56 228 THR A O 1
ATOM 1761 N N . PRO A 1 229 ? 37.719 -24.172 -6.352 1 90.94 229 PRO A N 1
ATOM 1762 C CA . PRO A 1 229 ? 38.031 -23.375 -7.539 1 90.94 229 PRO A CA 1
ATOM 1763 C C . PRO A 1 229 ? 36.938 -23.438 -8.602 1 90.94 229 PRO A C 1
ATOM 1765 O O . PRO A 1 229 ? 36.312 -24.484 -8.781 1 90.94 229 PRO A O 1
ATOM 1768 N N . LEU A 1 230 ? 36.844 -22.359 -9.273 1 93.62 230 LEU A N 1
ATOM 1769 C CA . LEU A 1 230 ? 35.875 -22.266 -10.375 1 93.62 230 LEU A CA 1
ATOM 1770 C C . LEU A 1 230 ? 36.312 -23.156 -11.547 1 93.62 230 LEU A C 1
ATOM 1772 O O . LEU A 1 230 ? 37.5 -23.25 -11.844 1 93.62 230 LEU A O 1
ATOM 1776 N N . ARG A 1 231 ? 35.375 -23.703 -12.148 1 93.5 231 ARG A N 1
ATOM 1777 C CA . ARG A 1 231 ? 35.625 -24.453 -13.375 1 93.5 231 ARG A CA 1
ATOM 1778 C C . ARG A 1 231 ? 35.469 -23.547 -14.602 1 93.5 231 ARG A C 1
ATOM 1780 O O . ARG A 1 231 ? 34.375 -23.094 -14.906 1 93.5 231 ARG A O 1
ATOM 1787 N N . ILE A 1 232 ? 36.594 -23.359 -15.352 1 90.62 232 ILE A N 1
ATOM 1788 C CA . ILE A 1 232 ? 36.562 -22.359 -16.422 1 90.62 232 ILE A CA 1
ATOM 1789 C C . ILE A 1 232 ? 36.938 -23 -17.75 1 90.62 232 ILE A C 1
ATOM 1791 O O . ILE A 1 232 ? 36.656 -22.453 -18.812 1 90.62 232 ILE A O 1
ATOM 1795 N N . GLU A 1 233 ? 37.625 -24.109 -17.688 1 91.56 233 GLU A N 1
ATOM 1796 C CA . GLU A 1 233 ? 38.062 -24.734 -18.938 1 91.56 233 GLU A CA 1
ATOM 1797 C C . GLU A 1 233 ? 36.906 -25.453 -19.625 1 91.56 233 GLU A C 1
ATOM 1799 O O . GLU A 1 233 ? 36.469 -26.516 -19.172 1 91.56 233 GLU A O 1
ATOM 1804 N N . ASN A 1 234 ? 36.5 -24.969 -20.734 1 93.56 234 ASN A N 1
ATOM 1805 C CA . ASN A 1 234 ? 35.344 -25.484 -21.5 1 93.56 234 ASN A CA 1
ATOM 1806 C C . ASN A 1 234 ? 34.125 -25.688 -20.594 1 93.56 234 ASN A C 1
ATOM 1808 O O . ASN A 1 234 ? 33.406 -26.672 -20.734 1 93.56 234 ASN A O 1
ATOM 1812 N N . ALA A 1 235 ? 34.094 -24.922 -19.562 1 96.31 235 ALA A N 1
ATOM 1813 C CA . ALA A 1 235 ? 33 -25 -18.578 1 96.31 235 ALA A CA 1
ATOM 1814 C C . ALA A 1 235 ? 32.594 -23.609 -18.094 1 96.31 235 ALA A C 1
ATOM 1816 O O . ALA A 1 235 ? 33.312 -22.625 -18.344 1 96.31 235 ALA A O 1
ATOM 1817 N N . VAL A 1 236 ? 31.484 -23.516 -17.625 1 97.19 236 VAL A N 1
ATOM 1818 C CA . VAL A 1 236 ? 31.031 -22.312 -16.938 1 97.19 236 VAL A CA 1
ATOM 1819 C C . VAL A 1 236 ? 30.562 -22.672 -15.531 1 97.19 236 VAL A C 1
ATOM 1821 O O . VAL A 1 236 ? 29.922 -23.703 -15.328 1 97.19 236 VAL A O 1
ATOM 1824 N N . ASP A 1 237 ? 30.953 -21.938 -14.57 1 96.69 237 ASP A N 1
ATOM 1825 C CA . ASP A 1 237 ? 30.703 -22.172 -13.156 1 96.69 237 ASP A CA 1
ATOM 1826 C C . ASP A 1 237 ? 30.359 -20.859 -12.438 1 96.69 237 ASP A C 1
ATOM 1828 O O . ASP A 1 237 ? 31.125 -19.891 -12.516 1 96.69 237 ASP A O 1
ATOM 1832 N N . THR A 1 238 ? 29.234 -20.828 -11.773 1 95.38 238 THR A N 1
ATOM 1833 C CA . THR A 1 238 ? 28.781 -19.609 -11.109 1 95.38 238 THR A CA 1
ATOM 1834 C C . THR A 1 238 ? 29.594 -19.359 -9.836 1 95.38 238 THR A C 1
ATOM 1836 O O . THR A 1 238 ? 29.609 -18.25 -9.32 1 95.38 238 THR A O 1
ATOM 1839 N N . GLY A 1 239 ? 30.219 -20.453 -9.289 1 94.94 239 GLY A N 1
ATOM 1840 C CA . GLY A 1 239 ? 30.828 -20.344 -7.977 1 94.94 239 GLY A CA 1
ATOM 1841 C C . GLY A 1 239 ? 29.828 -20.281 -6.848 1 94.94 239 GLY A C 1
ATOM 1842 O O . GLY A 1 239 ? 28.625 -20.516 -7.059 1 94.94 239 GLY A O 1
ATOM 1843 N N . ASP A 1 240 ? 30.391 -20.047 -5.656 1 94.88 240 ASP A N 1
ATOM 1844 C CA . ASP A 1 240 ? 29.531 -19.969 -4.484 1 94.88 240 ASP A CA 1
ATOM 1845 C C . ASP A 1 240 ? 28.828 -18.609 -4.41 1 94.88 240 ASP A C 1
ATOM 1847 O O . ASP A 1 240 ? 29.484 -17.578 -4.449 1 94.88 240 ASP A O 1
ATOM 1851 N N . VAL A 1 241 ? 27.578 -18.594 -4.434 1 94.38 241 VAL A N 1
ATOM 1852 C CA . VAL A 1 241 ? 26.719 -17.438 -4.199 1 94.38 241 VAL A CA 1
ATOM 1853 C C . VAL A 1 241 ? 25.734 -17.75 -3.082 1 94.38 241 VAL A C 1
ATOM 1855 O O . VAL A 1 241 ? 24.953 -18.688 -3.186 1 94.38 241 VAL A O 1
ATOM 1858 N N . TYR A 1 242 ? 25.812 -17.016 -2.016 1 95.56 242 TYR A N 1
ATOM 1859 C CA . TYR A 1 242 ? 24.906 -17.219 -0.895 1 95.56 242 TYR A CA 1
ATOM 1860 C C . TYR A 1 242 ? 23.75 -16.219 -0.933 1 95.56 242 TYR A C 1
ATOM 1862 O O . TYR A 1 242 ? 23.984 -15.008 -1.023 1 95.56 242 TYR A O 1
ATOM 1870 N N . ARG A 1 243 ? 22.578 -16.719 -0.906 1 96.62 243 ARG A N 1
ATOM 1871 C CA . ARG A 1 243 ? 21.391 -15.875 -0.941 1 96.62 243 ARG A CA 1
ATOM 1872 C C . ARG A 1 243 ? 20.469 -16.188 0.24 1 96.62 243 ARG A C 1
ATOM 1874 O O . ARG A 1 243 ? 20.25 -17.344 0.577 1 96.62 243 ARG A O 1
ATOM 1881 N N . ALA A 1 244 ? 20.047 -15.133 0.887 1 97.5 244 ALA A N 1
ATOM 1882 C CA . ALA A 1 244 ? 19.094 -15.273 1.98 1 97.5 244 ALA A CA 1
ATOM 1883 C C . ALA A 1 244 ? 17.688 -14.82 1.553 1 97.5 244 ALA A C 1
ATOM 1885 O O . ALA A 1 244 ? 17.547 -13.781 0.893 1 97.5 244 ALA A O 1
ATOM 1886 N N . ILE A 1 245 ? 16.75 -15.594 1.896 1 96.62 245 ILE A N 1
ATOM 1887 C CA . ILE A 1 245 ? 15.352 -15.266 1.59 1 96.62 245 ILE A CA 1
ATOM 1888 C C . ILE A 1 245 ? 14.727 -14.516 2.764 1 96.62 245 ILE A C 1
ATOM 1890 O O . ILE A 1 245 ? 14.922 -14.891 3.922 1 96.62 245 ILE A O 1
ATOM 1894 N N . LEU A 1 246 ? 13.977 -13.477 2.445 1 97.31 246 LEU A N 1
ATOM 1895 C CA . LEU A 1 246 ? 13.336 -12.68 3.484 1 97.31 246 LEU A CA 1
ATOM 1896 C C . LEU A 1 246 ? 12.07 -13.359 3.994 1 97.31 246 LEU A C 1
ATOM 1898 O O . LEU A 1 246 ? 11.188 -13.711 3.205 1 97.31 246 LEU A O 1
ATOM 1902 N N . PRO A 1 247 ? 11.938 -13.523 5.277 1 95.56 247 PRO A N 1
ATOM 1903 C CA . PRO A 1 247 ? 10.789 -14.258 5.812 1 95.56 247 PRO A CA 1
ATOM 1904 C C . PRO A 1 247 ? 9.547 -13.383 5.938 1 95.56 247 PRO A C 1
ATOM 1906 O O . PRO A 1 247 ? 8.93 -13.328 7.004 1 95.56 247 PRO A O 1
ATOM 1909 N N . TYR A 1 248 ? 9.156 -12.656 4.824 1 93.62 248 TYR A N 1
ATOM 1910 C CA . TYR A 1 248 ? 7.984 -11.797 4.793 1 93.62 248 TYR A CA 1
ATOM 1911 C C . TYR A 1 248 ? 7.098 -12.117 3.596 1 93.62 248 TYR A C 1
ATOM 1913 O O . TYR A 1 248 ? 7.578 -12.195 2.463 1 93.62 248 TYR A O 1
ATOM 1921 N N . ASP A 1 249 ? 5.844 -12.219 3.873 1 86.19 249 ASP A N 1
ATOM 1922 C CA . ASP A 1 249 ? 4.895 -12.516 2.807 1 86.19 249 ASP A CA 1
ATOM 1923 C C . ASP A 1 249 ? 4.52 -11.25 2.035 1 86.19 249 ASP A C 1
ATOM 1925 O O . ASP A 1 249 ? 4.398 -11.281 0.81 1 86.19 249 ASP A O 1
ATOM 1929 N N . LYS A 1 250 ? 4.43 -10.195 2.742 1 86.94 250 LYS A N 1
ATOM 1930 C CA . LYS A 1 250 ? 3.977 -8.953 2.125 1 86.94 250 LYS A CA 1
ATOM 1931 C C . LYS A 1 250 ? 5.125 -8.242 1.406 1 86.94 250 LYS A C 1
ATOM 1933 O O . LYS A 1 250 ? 6.211 -8.086 1.965 1 86.94 250 LYS A O 1
ATOM 1938 N N . ALA A 1 251 ? 4.82 -7.773 0.221 1 91.19 251 ALA A N 1
ATOM 1939 C CA . ALA A 1 251 ? 5.82 -7.07 -0.579 1 91.19 251 ALA A CA 1
ATOM 1940 C C . ALA A 1 251 ? 6.266 -5.781 0.108 1 91.19 251 ALA A C 1
ATOM 1942 O O . ALA A 1 251 ? 7.438 -5.398 0.029 1 91.19 251 ALA A O 1
ATOM 1943 N N . SER A 1 252 ? 5.402 -5.125 0.848 1 90.62 252 SER A N 1
ATOM 1944 C CA . SER A 1 252 ? 5.727 -3.867 1.514 1 90.62 252 SER A CA 1
ATOM 1945 C C . SER A 1 252 ? 6.801 -4.066 2.578 1 90.62 252 SER A C 1
ATOM 1947 O O . SER A 1 252 ? 7.684 -3.223 2.738 1 90.62 252 SER A O 1
ATOM 1949 N N . ASP A 1 253 ? 6.734 -5.199 3.227 1 94.12 253 ASP A N 1
ATOM 1950 C CA . ASP A 1 253 ? 7.727 -5.492 4.258 1 94.12 253 ASP A CA 1
ATOM 1951 C C . ASP A 1 253 ? 9.094 -5.773 3.641 1 94.12 253 ASP A C 1
ATOM 1953 O O . ASP A 1 253 ? 10.125 -5.371 4.191 1 94.12 253 ASP A O 1
ATOM 1957 N N . ARG A 1 254 ? 9.031 -6.352 2.521 1 96.81 254 ARG A N 1
ATOM 1958 C CA . ARG A 1 254 ? 10.289 -6.695 1.867 1 96.81 254 ARG A CA 1
ATOM 1959 C C . ARG A 1 254 ? 10.922 -5.469 1.219 1 96.81 254 ARG A C 1
ATOM 1961 O O . ARG A 1 254 ? 12.133 -5.266 1.316 1 96.81 254 ARG A O 1
ATOM 1968 N N . THR A 1 255 ? 10.172 -4.68 0.623 1 96.12 255 THR A N 1
ATOM 1969 C CA . THR A 1 255 ? 10.688 -3.537 -0.125 1 96.12 255 THR A CA 1
ATOM 1970 C C . THR A 1 255 ? 11.156 -2.438 0.823 1 96.12 255 THR A C 1
ATOM 1972 O O . THR A 1 255 ? 12.078 -1.688 0.5 1 96.12 255 THR A O 1
ATOM 1975 N N . THR A 1 256 ? 10.602 -2.348 2.039 1 96.56 256 THR A N 1
ATOM 1976 C CA . THR A 1 256 ? 10.938 -1.272 2.965 1 96.56 256 THR A CA 1
ATOM 1977 C C . THR A 1 256 ? 12.031 -1.713 3.936 1 96.56 256 THR A C 1
ATOM 1979 O O . THR A 1 256 ? 12.523 -0.91 4.73 1 96.56 256 THR A O 1
ATOM 1982 N N . LEU A 1 257 ? 12.422 -2.998 3.879 1 97.44 257 LEU A N 1
ATOM 1983 C CA . LEU A 1 257 ? 13.406 -3.531 4.809 1 97.44 257 LEU A CA 1
ATOM 1984 C C . LEU A 1 257 ? 14.789 -2.932 4.539 1 97.44 257 LEU A C 1
ATOM 1986 O O . LEU A 1 257 ? 15.273 -2.975 3.408 1 97.44 257 LEU A O 1
ATOM 1990 N N . GLU A 1 258 ? 15.453 -2.371 5.57 1 96.25 258 GLU A N 1
ATOM 1991 C CA . GLU A 1 258 ? 16.781 -1.779 5.422 1 96.25 258 GLU A CA 1
ATOM 1992 C C . GLU A 1 258 ? 17.812 -2.521 6.266 1 96.25 258 GLU A C 1
ATOM 1994 O O . GLU A 1 258 ? 19 -2.467 5.984 1 96.25 258 GLU A O 1
ATOM 1999 N N . TYR A 1 259 ? 17.281 -3.072 7.297 1 97 259 TYR A N 1
ATOM 2000 C CA . TYR A 1 259 ? 18.141 -3.809 8.211 1 97 259 TYR A CA 1
ATOM 2001 C C . TYR A 1 259 ? 17.422 -5.023 8.781 1 97 259 TYR A C 1
ATOM 2003 O O . TYR A 1 259 ? 16.25 -4.941 9.156 1 97 259 TYR A O 1
ATOM 2011 N N . TYR A 1 260 ? 18.031 -6.133 8.781 1 98.12 260 TYR A N 1
ATOM 2012 C CA . TYR A 1 260 ? 17.547 -7.387 9.336 1 98.12 260 TYR A CA 1
ATOM 2013 C C . TYR A 1 260 ? 18.641 -8.125 10.086 1 98.12 260 TYR A C 1
ATOM 2015 O O . TYR A 1 260 ? 19.75 -8.305 9.562 1 98.12 260 TYR A O 1
ATOM 2023 N N . HIS A 1 261 ? 18.375 -8.453 11.289 1 98.19 261 HIS A N 1
ATOM 2024 C CA . HIS A 1 261 ? 19.281 -9.281 12.07 1 98.19 261 HIS A CA 1
ATOM 2025 C C . HIS A 1 261 ? 18.531 -10.43 12.75 1 98.19 261 HIS A C 1
ATOM 2027 O O . HIS A 1 261 ? 17.562 -10.195 13.484 1 98.19 261 HIS A O 1
ATOM 2033 N N . GLY A 1 262 ? 18.984 -11.578 12.508 1 97.12 262 GLY A N 1
ATOM 2034 C CA . GLY A 1 262 ? 18.359 -12.781 13.039 1 97.12 262 GLY A CA 1
ATOM 2035 C C . GLY A 1 262 ? 18.516 -13.984 12.125 1 97.12 262 GLY A C 1
ATOM 2036 O O . GLY A 1 262 ? 19.25 -13.93 11.133 1 97.12 262 GLY A O 1
ATOM 2037 N N . PRO A 1 263 ? 17.906 -15.055 12.508 1 95.75 263 PRO A N 1
ATOM 2038 C CA . PRO A 1 263 ? 18.016 -16.25 11.664 1 95.75 263 PRO A CA 1
ATOM 2039 C C . PRO A 1 263 ? 17.266 -16.109 10.336 1 95.75 263 PRO A C 1
ATOM 2041 O O . PRO A 1 263 ? 16.203 -15.492 10.289 1 95.75 263 PRO A O 1
ATOM 2044 N N . ALA A 1 264 ? 17.797 -16.609 9.32 1 96.12 264 ALA A N 1
ATOM 2045 C CA . ALA A 1 264 ? 17.203 -16.672 7.988 1 96.12 264 ALA A CA 1
ATOM 2046 C C . ALA A 1 264 ? 17.719 -17.875 7.211 1 96.12 264 ALA A C 1
ATOM 2048 O O . ALA A 1 264 ? 18.781 -18.422 7.535 1 96.12 264 ALA A O 1
ATOM 2049 N N . VAL A 1 265 ? 16.969 -18.281 6.281 1 94.81 265 VAL A N 1
ATOM 2050 C CA . VAL A 1 265 ? 17.391 -19.375 5.418 1 94.81 265 VAL A CA 1
ATOM 2051 C C . VAL A 1 265 ? 18.359 -18.859 4.363 1 94.81 265 VAL A C 1
ATOM 2053 O O . VAL A 1 265 ? 18.062 -17.891 3.654 1 94.81 265 VAL A O 1
ATOM 2056 N N . VAL A 1 266 ? 19.516 -19.484 4.328 1 95.62 266 VAL A N 1
ATOM 2057 C CA . VAL A 1 266 ? 20.547 -19.141 3.348 1 95.62 266 VAL A CA 1
ATOM 2058 C C . VAL A 1 266 ? 20.812 -20.328 2.432 1 95.62 266 VAL A C 1
ATOM 2060 O O . VAL A 1 266 ? 21 -21.453 2.904 1 95.62 266 VAL A O 1
ATOM 2063 N N . ILE A 1 267 ? 20.797 -20.047 1.12 1 94.25 267 ILE A N 1
ATOM 2064 C CA . ILE A 1 267 ? 21 -21.141 0.172 1 94.25 267 ILE A CA 1
ATOM 2065 C C . ILE A 1 267 ? 22.188 -20.828 -0.735 1 94.25 267 ILE A C 1
ATOM 2067 O O . ILE A 1 267 ? 22.578 -19.672 -0.873 1 94.25 267 ILE A O 1
ATOM 2071 N N . ASN A 1 268 ? 22.766 -21.844 -1.263 1 94.5 268 ASN A N 1
ATOM 2072 C CA . ASN A 1 268 ? 23.828 -21.812 -2.264 1 94.5 268 ASN A CA 1
ATOM 2073 C C . ASN A 1 268 ? 23.531 -22.766 -3.418 1 94.5 268 ASN A C 1
ATOM 2075 O O . ASN A 1 268 ? 23.656 -23.984 -3.264 1 94.5 268 ASN A O 1
ATOM 2079 N N . GLN A 1 269 ? 23.188 -22.188 -4.535 1 94.12 269 GLN A N 1
ATOM 2080 C CA . GLN A 1 269 ? 22.891 -23.016 -5.707 1 94.12 269 GLN A CA 1
ATOM 2081 C C . GLN A 1 269 ? 24 -22.891 -6.75 1 94.12 269 GLN A C 1
ATOM 2083 O O . GLN A 1 269 ? 23.734 -22.609 -7.922 1 94.12 269 GLN A O 1
ATOM 2088 N N . ARG A 1 270 ? 25.172 -23.219 -6.301 1 95.62 270 ARG A N 1
ATOM 2089 C CA . ARG A 1 270 ? 26.281 -23.219 -7.258 1 95.62 270 ARG A CA 1
ATOM 2090 C C . ARG A 1 270 ? 25.953 -24.109 -8.461 1 95.62 270 ARG A C 1
ATOM 2092 O O . ARG A 1 270 ? 25.5 -25.234 -8.297 1 95.62 270 ARG A O 1
ATOM 2099 N N . THR A 1 271 ? 26.125 -23.578 -9.625 1 96.56 271 THR A N 1
ATOM 2100 C CA . THR A 1 271 ? 25.781 -24.266 -10.867 1 96.56 271 THR A CA 1
ATOM 2101 C C . THR A 1 271 ? 26.969 -24.266 -11.828 1 96.56 271 THR A C 1
ATOM 2103 O O . THR A 1 271 ? 27.578 -23.219 -12.07 1 96.56 271 THR A O 1
ATOM 2106 N N . ALA A 1 272 ? 27.266 -25.422 -12.281 1 96.94 272 ALA A N 1
ATOM 2107 C CA . ALA A 1 272 ? 28.328 -25.578 -13.258 1 96.94 272 ALA A CA 1
ATOM 2108 C C . ALA A 1 272 ? 27.859 -26.391 -14.453 1 96.94 272 ALA A C 1
ATOM 2110 O O . ALA A 1 272 ? 27.141 -27.375 -14.297 1 96.94 272 ALA A O 1
ATOM 2111 N N . CYS A 1 273 ? 28.219 -25.969 -15.609 1 97.69 273 CYS A N 1
ATOM 2112 C CA . CYS A 1 273 ? 27.844 -26.672 -16.828 1 97.69 273 CYS A CA 1
ATOM 2113 C C . CYS A 1 273 ? 29.078 -27.109 -17.609 1 97.69 273 CYS A C 1
ATOM 2115 O O . CYS A 1 273 ? 30.062 -26.375 -17.688 1 97.69 273 CYS A O 1
ATOM 2117 N N . PHE A 1 274 ? 29.047 -28.312 -18.172 1 97.19 274 PHE A N 1
ATOM 2118 C CA . PHE A 1 274 ? 30.156 -28.938 -18.891 1 97.19 274 PHE A CA 1
ATOM 2119 C C . PHE A 1 274 ? 29.688 -29.531 -20.219 1 97.19 274 PHE A C 1
ATOM 2121 O O . PHE A 1 274 ? 28.531 -29.938 -20.344 1 97.19 274 PHE A O 1
ATOM 2128 N N . PRO A 1 275 ? 30.594 -29.547 -21.172 1 96.75 275 PRO A N 1
ATOM 2129 C CA . PRO A 1 275 ? 30.25 -30.266 -22.406 1 96.75 275 PRO A CA 1
ATOM 2130 C C . PRO A 1 275 ? 30.25 -31.781 -22.219 1 96.75 275 PRO A C 1
ATOM 2132 O O . PRO A 1 275 ? 31.266 -32.344 -21.812 1 96.75 275 PRO A O 1
ATOM 2135 N N . PRO A 1 276 ? 29.188 -32.406 -22.484 1 95.94 276 PRO A N 1
ATOM 2136 C CA . PRO A 1 276 ? 29.141 -33.875 -22.312 1 95.94 276 PRO A CA 1
ATOM 2137 C C . PRO A 1 276 ? 29.766 -34.625 -23.484 1 95.94 276 PRO A C 1
ATOM 2139 O O . PRO A 1 276 ? 29.75 -34.125 -24.625 1 95.94 276 PRO A O 1
ATOM 2142 N N . THR A 1 277 ? 30.344 -35.75 -23.156 1 94.88 277 THR A N 1
ATOM 2143 C CA . THR A 1 277 ? 30.734 -36.688 -24.188 1 94.88 277 THR A CA 1
ATOM 2144 C C . THR A 1 277 ? 29.547 -37.562 -24.609 1 94.88 277 THR A C 1
ATOM 2146 O O . THR A 1 277 ? 28.891 -38.156 -23.781 1 94.88 277 THR A O 1
ATOM 2149 N N . PHE A 1 278 ? 29.359 -37.531 -25.922 1 93.88 278 PHE A N 1
ATOM 2150 C CA . PHE A 1 278 ? 28.25 -38.312 -26.453 1 93.88 278 PHE A CA 1
ATOM 2151 C C . PHE A 1 278 ? 28.656 -39.75 -26.672 1 93.88 278 PHE A C 1
ATOM 2153 O O . PHE A 1 278 ? 29.656 -40.031 -27.344 1 93.88 278 PHE A O 1
ATOM 2160 N N . ILE A 1 279 ? 27.844 -40.625 -25.953 1 91.06 279 ILE A N 1
ATOM 2161 C CA . ILE A 1 279 ? 28.031 -42.062 -26.141 1 91.06 279 ILE A CA 1
ATOM 2162 C C . ILE A 1 279 ? 26.734 -42.688 -26.625 1 91.06 279 ILE A C 1
ATOM 2164 O O . ILE A 1 279 ? 25.672 -42.469 -26.031 1 91.06 279 ILE A O 1
ATOM 2168 N N . ASN A 1 280 ? 26.734 -43.531 -27.688 1 87.69 280 ASN A N 1
ATOM 2169 C CA . ASN A 1 280 ? 25.578 -44.25 -28.219 1 87.69 280 ASN A CA 1
ATOM 2170 C C . ASN A 1 280 ? 24.391 -43.344 -28.438 1 87.69 280 ASN A C 1
ATOM 2172 O O . ASN A 1 280 ? 23.312 -43.562 -27.875 1 87.69 280 ASN A O 1
ATOM 2176 N N . THR A 1 281 ? 24.609 -42.375 -29.328 1 91.38 281 THR A N 1
ATOM 2177 C CA . THR A 1 281 ? 23.594 -41.344 -29.562 1 91.38 281 THR A CA 1
ATOM 2178 C C . THR A 1 281 ? 22.641 -41.781 -30.672 1 91.38 281 THR A C 1
ATOM 2180 O O . THR A 1 281 ? 23.078 -42.25 -31.719 1 91.38 281 THR A O 1
ATOM 2183 N N . SER A 1 282 ? 21.328 -41.656 -30.375 1 92.25 282 SER A N 1
ATOM 2184 C CA . SER A 1 282 ? 20.312 -41.875 -31.391 1 92.25 282 SER A CA 1
ATOM 2185 C C . SER A 1 282 ? 19.203 -40.812 -31.281 1 92.25 282 SER A C 1
ATOM 2187 O O . SER A 1 282 ? 18.812 -40.438 -30.172 1 92.25 282 SER A O 1
ATOM 2189 N N . ILE A 1 283 ? 18.844 -40.281 -32.406 1 91.88 283 ILE A N 1
ATOM 2190 C CA . ILE A 1 283 ? 17.703 -39.375 -32.5 1 91.88 283 ILE A CA 1
ATOM 2191 C C . ILE A 1 283 ? 16.594 -40.062 -33.312 1 91.88 283 ILE A C 1
ATOM 2193 O O . ILE A 1 283 ? 16.766 -40.375 -34.469 1 91.88 283 ILE A O 1
ATOM 2197 N N . GLN A 1 284 ? 15.469 -40.281 -32.594 1 87.44 284 GLN A N 1
ATOM 2198 C CA . GLN A 1 284 ? 14.391 -41.031 -33.25 1 87.44 284 GLN A CA 1
ATOM 2199 C C . GLN A 1 284 ? 13.031 -40.438 -32.906 1 87.44 284 GLN A C 1
ATOM 2201 O O . GLN A 1 284 ? 12.891 -39.719 -31.922 1 87.44 284 GLN A O 1
ATOM 2206 N N . TRP A 1 285 ? 12.148 -40.719 -33.75 1 85.75 285 TRP A N 1
ATOM 2207 C CA . TRP A 1 285 ? 10.758 -40.375 -33.5 1 85.75 285 TRP A CA 1
ATOM 2208 C C . TRP A 1 285 ? 10.094 -41.375 -32.562 1 85.75 285 TRP A C 1
ATOM 2210 O O . TRP A 1 285 ? 10.242 -42.562 -32.75 1 85.75 285 TRP A O 1
ATOM 2220 N N . ASP A 1 286 ? 9.523 -40.844 -31.516 1 80.69 286 ASP A N 1
ATOM 2221 C CA . ASP A 1 286 ? 8.75 -41.656 -30.578 1 80.69 286 ASP A CA 1
ATOM 2222 C C . ASP A 1 286 ? 7.262 -41.312 -30.656 1 80.69 286 ASP A C 1
ATOM 2224 O O . ASP A 1 286 ? 6.883 -40.156 -30.562 1 80.69 286 ASP A O 1
ATOM 2228 N N . THR A 1 287 ? 6.379 -42.312 -30.859 1 74.19 287 THR A N 1
ATOM 2229 C CA . THR A 1 287 ? 4.945 -42.094 -31.031 1 74.19 287 THR A CA 1
ATOM 2230 C C . THR A 1 287 ? 4.266 -41.844 -29.703 1 74.19 287 THR A C 1
ATOM 2232 O O . THR A 1 287 ? 3.051 -41.625 -29.641 1 74.19 287 THR A O 1
ATOM 2235 N N . GLY A 1 288 ? 5.004 -41.656 -28.703 1 66.25 288 GLY A N 1
ATOM 2236 C CA . GLY A 1 288 ? 4.438 -41.25 -27.422 1 66.25 288 GLY A CA 1
ATOM 2237 C C . GLY A 1 288 ? 3.961 -42.406 -26.578 1 66.25 288 GLY A C 1
ATOM 2238 O O . GLY A 1 288 ? 3.291 -42.219 -25.562 1 66.25 288 GLY A O 1
ATOM 2239 N N . GLU A 1 289 ? 4.086 -43.625 -27.016 1 54.94 289 GLU A N 1
ATOM 2240 C CA . GLU A 1 289 ? 3.621 -44.75 -26.219 1 54.94 289 GLU A CA 1
ATOM 2241 C C . GLU A 1 289 ? 4.262 -44.781 -24.844 1 54.94 289 GLU A C 1
ATOM 2243 O O . GLU A 1 289 ? 3.611 -45.125 -23.844 1 54.94 289 GLU A O 1
ATOM 2248 N N . ARG A 1 290 ? 5.426 -44.281 -24.766 1 56.12 290 ARG A N 1
ATOM 2249 C CA . ARG A 1 290 ? 6.164 -44.25 -23.5 1 56.12 290 ARG A CA 1
ATOM 2250 C C . ARG A 1 290 ? 5.965 -42.938 -22.75 1 56.12 290 ARG A C 1
ATOM 2252 O O . ARG A 1 290 ? 5.855 -42.938 -21.531 1 56.12 290 ARG A O 1
ATOM 2259 N N . THR A 1 291 ? 5.859 -41.969 -23.5 1 58.97 291 THR A N 1
ATOM 2260 C CA . THR A 1 291 ? 6.004 -40.656 -22.875 1 58.97 291 THR A CA 1
ATOM 2261 C C . THR A 1 291 ? 4.68 -39.875 -22.891 1 58.97 291 THR A C 1
ATOM 2263 O O . THR A 1 291 ? 4.508 -38.906 -22.172 1 58.97 291 THR A O 1
ATOM 2266 N N . GLY A 1 292 ? 3.785 -40.5 -23.625 1 61.5 292 GLY A N 1
ATOM 2267 C CA . GLY A 1 292 ? 2.486 -39.875 -23.719 1 61.5 292 GLY A CA 1
ATOM 2268 C C . GLY A 1 292 ? 2.438 -38.781 -24.781 1 61.5 292 GLY A C 1
ATOM 2269 O O . GLY A 1 292 ? 1.354 -38.344 -25.188 1 61.5 292 GLY A O 1
ATOM 2270 N N . ILE A 1 293 ? 3.695 -38.375 -25.312 1 69 293 ILE A N 1
ATOM 2271 C CA . ILE A 1 293 ? 3.734 -37.312 -26.312 1 69 293 ILE A CA 1
ATOM 2272 C C . ILE A 1 293 ? 4.578 -37.781 -27.5 1 69 293 ILE A C 1
ATOM 2274 O O . ILE A 1 293 ? 5.707 -38.25 -27.328 1 69 293 ILE A O 1
ATOM 2278 N N . ASN A 1 294 ? 4.02 -37.656 -28.562 1 77.06 294 ASN A N 1
ATOM 2279 C CA . ASN A 1 294 ? 4.793 -37.969 -29.766 1 77.06 294 ASN A CA 1
ATOM 2280 C C . ASN A 1 294 ? 5.789 -36.844 -30.078 1 77.06 294 ASN A C 1
ATOM 2282 O O . ASN A 1 294 ? 5.566 -35.688 -29.734 1 77.06 294 ASN A O 1
ATOM 2286 N N . GLY A 1 295 ? 6.957 -37.219 -30.594 1 82.69 295 GLY A N 1
ATOM 2287 C CA . GLY A 1 295 ? 7.961 -36.25 -31 1 82.69 295 GLY A CA 1
ATOM 2288 C C . GLY A 1 295 ? 9.32 -36.875 -31.25 1 82.69 295 GLY A C 1
ATOM 2289 O O . GLY A 1 295 ? 9.453 -38.094 -31.344 1 82.69 295 GLY A O 1
ATOM 2290 N N . LEU A 1 296 ? 10.211 -35.969 -31.516 1 87.12 296 LEU A N 1
ATOM 2291 C CA . LEU A 1 296 ? 11.602 -36.375 -31.688 1 87.12 296 LEU A CA 1
ATOM 2292 C C . LEU A 1 296 ? 12.305 -36.469 -30.344 1 87.12 296 LEU A C 1
ATOM 2294 O O . LEU A 1 296 ? 12.219 -35.562 -29.516 1 87.12 296 LEU A O 1
ATOM 2298 N N . TYR A 1 297 ? 12.914 -37.625 -30.094 1 89.12 297 TYR A N 1
ATOM 2299 C CA . TYR A 1 297 ? 13.594 -37.844 -28.812 1 89.12 297 TYR A CA 1
ATOM 2300 C C . TYR A 1 297 ? 15.062 -38.156 -29.031 1 89.12 297 TYR A C 1
ATOM 2302 O O . TYR A 1 297 ? 15.422 -38.844 -29.984 1 89.12 297 TYR A O 1
ATOM 2310 N N . LEU A 1 298 ? 15.82 -37.625 -28.188 1 91.31 298 LEU A N 1
ATOM 2311 C CA . LEU A 1 298 ? 17.234 -37.938 -28.078 1 91.31 298 LEU A CA 1
ATOM 2312 C C . LEU A 1 298 ? 17.469 -39.062 -27.047 1 91.31 298 LEU A C 1
ATOM 2314 O O . LEU A 1 298 ? 17.016 -38.938 -25.906 1 91.31 298 LEU A O 1
ATOM 2318 N N . ASN A 1 299 ? 17.984 -40.094 -27.453 1 90 299 ASN A N 1
ATOM 2319 C CA . ASN A 1 299 ? 18.5 -41.156 -26.578 1 90 299 ASN A CA 1
ATOM 2320 C C . ASN A 1 299 ? 20.016 -41.25 -26.625 1 90 299 ASN A C 1
ATOM 2322 O O . ASN A 1 299 ? 20.594 -41.594 -27.656 1 90 299 ASN A O 1
ATOM 2326 N N . ALA A 1 300 ? 20.641 -40.844 -25.531 1 91.94 300 ALA A N 1
ATOM 2327 C CA . ALA A 1 300 ? 22.094 -40.812 -25.5 1 91.94 300 ALA A CA 1
ATOM 2328 C C . ALA A 1 300 ? 22.625 -41.062 -24.094 1 91.94 300 ALA A C 1
ATOM 2330 O O . ALA A 1 300 ? 21.906 -40.906 -23.109 1 91.94 300 ALA A O 1
ATOM 2331 N N . THR A 1 301 ? 23.812 -41.594 -24.078 1 92.44 301 THR A N 1
ATOM 2332 C CA . THR A 1 301 ? 24.562 -41.656 -22.828 1 92.44 301 THR A CA 1
ATOM 2333 C C . THR A 1 301 ? 25.594 -40.531 -22.75 1 92.44 301 THR A C 1
ATOM 2335 O O . THR A 1 301 ? 26.422 -40.375 -23.641 1 92.44 301 THR A O 1
ATOM 2338 N N . PHE A 1 302 ? 25.484 -39.75 -21.703 1 92.56 302 PHE A N 1
ATOM 2339 C CA . PHE A 1 302 ? 26.375 -38.625 -21.516 1 92.56 302 PHE A CA 1
ATOM 2340 C C . PHE A 1 302 ? 27.359 -38.875 -20.391 1 92.56 302 PHE A C 1
ATOM 2342 O O . PHE A 1 302 ? 27.016 -39.531 -19.391 1 92.56 302 PHE A O 1
ATOM 2349 N N . ALA A 1 303 ? 28.531 -38.406 -20.562 1 92.19 303 ALA A N 1
ATOM 2350 C CA . ALA A 1 303 ? 29.547 -38.406 -19.516 1 92.19 303 ALA A CA 1
ATOM 2351 C C . ALA A 1 303 ? 30.328 -37.094 -19.5 1 92.19 303 ALA A C 1
ATOM 2353 O O . ALA A 1 303 ? 30.578 -36.5 -20.531 1 92.19 303 ALA A O 1
ATOM 2354 N N . VAL A 1 304 ? 30.594 -36.656 -18.328 1 92.75 304 VAL A N 1
ATOM 2355 C CA . VAL A 1 304 ? 31.469 -35.5 -18.156 1 92.75 304 VAL A CA 1
ATOM 2356 C C . VAL A 1 304 ? 32.844 -36 -17.703 1 92.75 304 VAL A C 1
ATOM 2358 O O . VAL A 1 304 ? 33 -36.594 -16.641 1 92.75 304 VAL A O 1
ATOM 2361 N N . GLU A 1 305 ? 33.844 -35.625 -18.453 1 90.31 305 GLU A N 1
ATOM 2362 C CA . GLU A 1 305 ? 35.188 -36.156 -18.234 1 90.31 305 GLU A CA 1
ATOM 2363 C C . GLU A 1 305 ? 36 -35.25 -17.344 1 90.31 305 GLU A C 1
ATOM 2365 O O . GLU A 1 305 ? 35.812 -34.031 -17.344 1 90.31 305 GLU A O 1
ATOM 2370 N N . ASN A 1 306 ? 36.812 -35.781 -16.547 1 88.38 306 ASN A N 1
ATOM 2371 C CA . ASN A 1 306 ? 37.875 -35.125 -15.789 1 88.38 306 ASN A CA 1
ATOM 2372 C C . ASN A 1 306 ? 37.312 -34.188 -14.727 1 88.38 306 ASN A C 1
ATOM 2374 O O . ASN A 1 306 ? 37.844 -33.094 -14.492 1 88.38 306 ASN A O 1
ATOM 2378 N N . GLN A 1 307 ? 36.188 -34.531 -14.172 1 90.94 307 GLN A N 1
ATOM 2379 C CA . GLN A 1 307 ? 35.594 -33.656 -13.141 1 90.94 307 GLN A CA 1
ATOM 2380 C C . GLN A 1 307 ? 35.312 -34.469 -11.867 1 90.94 307 GLN A C 1
ATOM 2382 O O . GLN A 1 307 ? 34.469 -34.062 -11.055 1 90.94 307 GLN A O 1
ATOM 2387 N N . THR A 1 308 ? 35.969 -35.531 -11.656 1 89.62 308 THR A N 1
ATOM 2388 C CA . THR A 1 308 ? 35.781 -36.375 -10.484 1 89.62 308 THR A CA 1
ATOM 2389 C C . THR A 1 308 ? 36.188 -35.656 -9.211 1 89.62 308 THR A C 1
ATOM 2391 O O . THR A 1 308 ? 35.625 -35.906 -8.141 1 89.62 308 THR A O 1
ATOM 2394 N N . ASP A 1 309 ? 37.156 -34.75 -9.312 1 89.06 309 ASP A N 1
ATOM 2395 C CA . ASP A 1 309 ? 37.594 -34 -8.148 1 89.06 309 ASP A CA 1
ATOM 2396 C C . ASP A 1 309 ? 36.594 -32.938 -7.727 1 89.06 309 ASP A C 1
ATOM 2398 O O . ASP A 1 309 ? 36.625 -32.438 -6.609 1 89.06 309 ASP A O 1
ATOM 2402 N N . PHE A 1 310 ? 35.688 -32.656 -8.633 1 90.94 310 PHE A N 1
ATOM 2403 C CA . PHE A 1 310 ? 34.688 -31.625 -8.383 1 90.94 310 PHE A CA 1
ATOM 2404 C C . PHE A 1 310 ? 33.312 -32.25 -8.086 1 90.94 310 PHE A C 1
ATOM 2406 O O . PHE A 1 310 ? 32.688 -31.922 -7.086 1 90.94 310 PHE A O 1
ATOM 2413 N N . LEU A 1 311 ? 32.938 -33.25 -8.867 1 89.56 311 LEU A N 1
ATOM 2414 C CA . LEU A 1 311 ? 31.578 -33.812 -8.828 1 89.56 311 LEU A CA 1
ATOM 2415 C C . LEU A 1 311 ? 31.578 -35.125 -8.055 1 89.56 311 LEU A C 1
ATOM 2417 O O . LEU A 1 311 ? 30.516 -35.562 -7.59 1 89.56 311 LEU A O 1
ATOM 2421 N N . GLY A 1 312 ? 32.719 -35.719 -7.879 1 85.62 312 GLY A N 1
ATOM 2422 C CA . GLY A 1 312 ? 32.781 -37.062 -7.305 1 85.62 312 GLY A CA 1
ATOM 2423 C C . GLY A 1 312 ? 32.656 -38.156 -8.336 1 85.62 312 GLY A C 1
ATOM 2424 O O . GLY A 1 312 ? 32.312 -37.906 -9.492 1 85.62 312 GLY A O 1
ATOM 2425 N N . GLU A 1 313 ? 32.875 -39.344 -7.902 1 82.56 313 GLU A N 1
ATOM 2426 C CA . GLU A 1 313 ? 32.906 -40.5 -8.797 1 82.56 313 GLU A CA 1
ATOM 2427 C C . GLU A 1 313 ? 31.516 -40.844 -9.312 1 82.56 313 GLU A C 1
ATOM 2429 O O . GLU A 1 313 ? 31.344 -41.188 -10.484 1 82.56 313 GLU A O 1
ATOM 2434 N N . GLU A 1 314 ? 30.547 -40.75 -8.516 1 81.5 314 GLU A N 1
ATOM 2435 C CA . GLU A 1 314 ? 29.203 -41.156 -8.867 1 81.5 314 GLU A CA 1
ATOM 2436 C C . GLU A 1 314 ? 28.594 -40.281 -9.945 1 81.5 314 GLU A C 1
ATOM 2438 O O . GLU A 1 314 ? 27.984 -40.75 -10.898 1 81.5 314 GLU A O 1
ATOM 2443 N N . LEU A 1 315 ? 28.844 -39 -9.812 1 86.06 315 LEU A N 1
ATOM 2444 C CA . LEU A 1 315 ? 28.25 -38.031 -10.734 1 86.06 315 LEU A CA 1
ATOM 2445 C C . LEU A 1 315 ? 29.062 -37.938 -12.023 1 86.06 315 LEU A C 1
ATOM 2447 O O . LEU A 1 315 ? 28.609 -37.375 -13.008 1 86.06 315 LEU A O 1
ATOM 2451 N N . SER A 1 316 ? 30.188 -38.562 -11.984 1 85.19 316 SER A N 1
ATOM 2452 C CA . SER A 1 316 ? 31.031 -38.531 -13.18 1 85.19 316 SER A CA 1
ATOM 2453 C C . SER A 1 316 ? 30.797 -39.75 -14.055 1 85.19 316 SER A C 1
ATOM 2455 O O . SER A 1 316 ? 31.344 -39.875 -15.148 1 85.19 316 SER A O 1
ATOM 2457 N N . LYS A 1 317 ? 29.953 -40.625 -13.586 1 85.94 317 LYS A N 1
ATOM 2458 C CA . LYS A 1 317 ? 29.609 -41.781 -14.383 1 85.94 317 LYS A CA 1
ATOM 2459 C C . LYS A 1 317 ? 28.672 -41.406 -15.531 1 85.94 317 LYS A C 1
ATOM 2461 O O . LYS A 1 317 ? 27.922 -40.438 -15.438 1 85.94 317 LYS A O 1
ATOM 2466 N N . PRO A 1 318 ? 28.797 -42.25 -16.547 1 90.06 318 PRO A N 1
ATOM 2467 C CA . PRO A 1 318 ? 27.891 -42 -17.672 1 90.06 318 PRO A CA 1
ATOM 2468 C C . PRO A 1 318 ? 26.422 -42.188 -17.281 1 90.06 318 PRO A C 1
ATOM 2470 O O . PRO A 1 318 ? 26.094 -43.094 -16.5 1 90.06 318 PRO A O 1
ATOM 2473 N N . VAL A 1 319 ? 25.625 -41.312 -17.797 1 88.06 319 VAL A N 1
ATOM 2474 C CA . VAL A 1 319 ? 24.203 -41.375 -17.484 1 88.06 319 VAL A CA 1
ATOM 2475 C C . VAL A 1 319 ? 23.391 -41.375 -18.781 1 88.06 319 VAL A C 1
ATOM 2477 O O . VAL A 1 319 ? 23.734 -40.688 -19.75 1 88.06 319 VAL A O 1
ATOM 2480 N N . GLN A 1 320 ? 22.375 -42.125 -18.734 1 86.88 320 GLN A N 1
ATOM 2481 C CA . GLN A 1 320 ? 21.469 -42.188 -19.875 1 86.88 320 GLN A CA 1
ATOM 2482 C C . GLN A 1 320 ? 20.5 -41 -19.875 1 86.88 320 GLN A C 1
ATOM 2484 O O . GLN A 1 320 ? 19.906 -40.688 -18.844 1 86.88 320 GLN A O 1
ATOM 2489 N N . VAL A 1 321 ? 20.406 -40.375 -21 1 86.56 321 VAL A N 1
ATOM 2490 C CA . VAL A 1 321 ? 19.5 -39.25 -21.141 1 86.56 321 VAL A CA 1
ATOM 2491 C C . VAL A 1 321 ? 18.484 -39.531 -22.25 1 86.56 321 VAL A C 1
ATOM 2493 O O . VAL A 1 321 ? 18.859 -39.906 -23.359 1 86.56 321 VAL A O 1
ATOM 2496 N N . TYR A 1 322 ? 17.266 -39.5 -21.906 1 85.25 322 TYR A N 1
ATOM 2497 C CA . TYR A 1 322 ? 16.156 -39.562 -22.844 1 85.25 322 TYR A CA 1
ATOM 2498 C C . TYR A 1 322 ? 15.328 -38.281 -22.797 1 85.25 322 TYR A C 1
ATOM 2500 O O . TYR A 1 322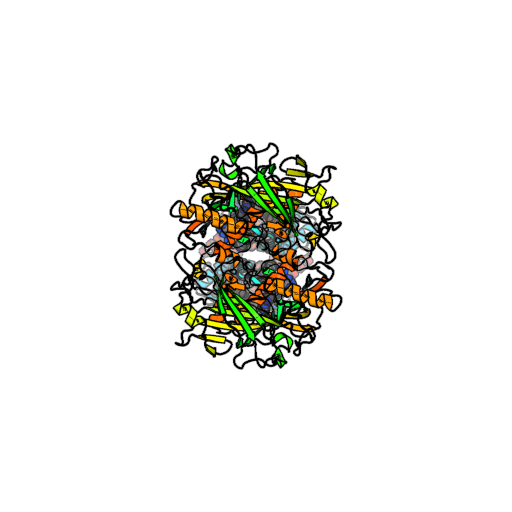 ? 14.672 -38 -21.797 1 85.25 322 TYR A O 1
ATOM 2508 N N . CYS A 1 323 ? 15.422 -37.562 -23.906 1 85.75 323 CYS A N 1
ATOM 2509 C CA . CYS A 1 323 ? 14.883 -36.219 -23.828 1 85.75 323 CYS A CA 1
ATOM 2510 C C . CYS A 1 323 ? 14.172 -35.844 -25.125 1 85.75 323 CYS A C 1
ATOM 2512 O O . CYS A 1 323 ? 14.648 -36.156 -26.219 1 85.75 323 CYS A O 1
ATOM 2514 N N . LYS A 1 324 ? 13.062 -35.188 -24.922 1 87.31 324 LYS A N 1
ATOM 2515 C CA . LYS A 1 324 ? 12.359 -34.688 -26.094 1 87.31 324 LYS A CA 1
ATOM 2516 C C . LYS A 1 324 ? 13.094 -33.469 -26.703 1 87.31 324 LYS A C 1
ATOM 2518 O O . LYS A 1 324 ? 13.586 -32.625 -25.969 1 87.31 324 LYS A O 1
ATOM 2523 N N . LEU A 1 325 ? 13.195 -33.438 -28.078 1 90.25 325 LEU A N 1
ATOM 2524 C CA . LEU A 1 325 ? 13.828 -32.344 -28.797 1 90.25 325 LEU A CA 1
ATOM 2525 C C . LEU A 1 325 ? 12.773 -31.484 -29.484 1 90.25 325 LEU A C 1
ATOM 2527 O O . LEU A 1 325 ? 11.703 -31.969 -29.859 1 90.25 325 LEU A O 1
ATOM 2531 N N . HIS A 1 326 ? 13.125 -30.203 -29.516 1 89.75 326 HIS A N 1
ATOM 2532 C CA . HIS A 1 326 ? 12.281 -29.344 -30.344 1 89.75 326 HIS A CA 1
ATOM 2533 C C . HIS A 1 326 ? 12.43 -29.703 -31.828 1 89.75 326 HIS A C 1
ATOM 2535 O O . HIS A 1 326 ? 13.531 -29.656 -32.375 1 89.75 326 HIS A O 1
ATOM 2541 N N . ASN A 1 327 ? 11.312 -30.078 -32.406 1 88.94 327 ASN A N 1
ATOM 2542 C CA . ASN A 1 327 ? 11.336 -30.438 -33.812 1 88.94 327 ASN A CA 1
ATOM 2543 C C . ASN A 1 327 ? 10.445 -29.516 -34.625 1 88.94 327 ASN A C 1
ATOM 2545 O O . ASN A 1 327 ? 10.406 -29.609 -35.875 1 88.94 327 ASN A O 1
ATOM 2549 N N . ILE A 1 328 ? 9.695 -28.75 -34 1 85.88 328 ILE A N 1
ATOM 2550 C CA . ILE A 1 328 ? 8.891 -27.719 -34.656 1 85.88 328 ILE A CA 1
ATOM 2551 C C . ILE A 1 328 ? 8.82 -26.484 -33.75 1 85.88 328 ILE A C 1
ATOM 2553 O O . ILE A 1 328 ? 8.617 -26.594 -32.531 1 85.88 328 ILE A O 1
ATOM 2557 N N . TRP A 1 329 ? 9.125 -25.406 -34.219 1 82.75 329 TRP A N 1
ATOM 2558 C CA . TRP A 1 329 ? 8.953 -24.156 -33.5 1 82.75 329 TRP A CA 1
ATOM 2559 C C . TRP A 1 329 ? 8.75 -22.984 -34.469 1 82.75 329 TRP A C 1
ATOM 2561 O O . TRP A 1 329 ? 9.047 -23.109 -35.656 1 82.75 329 TRP A O 1
ATOM 2571 N N . ASN A 1 330 ? 7.949 -22.031 -34 1 71 330 ASN A N 1
ATOM 2572 C CA . ASN A 1 330 ? 7.59 -20.859 -34.781 1 71 330 ASN A CA 1
ATOM 2573 C C . ASN A 1 330 ? 8.773 -19.922 -34.969 1 71 330 ASN A C 1
ATOM 2575 O O . ASN A 1 330 ? 9.469 -19.609 -34 1 71 330 ASN A O 1
ATOM 2579 N N . ASP A 1 331 ? 9.359 -19.922 -36.094 1 62.78 331 ASP A N 1
ATOM 2580 C CA . ASP A 1 331 ? 10.438 -18.969 -36.344 1 62.78 331 ASP A CA 1
ATOM 2581 C C . ASP A 1 331 ? 9.898 -17.547 -36.5 1 62.78 331 ASP A C 1
ATOM 2583 O O . ASP A 1 331 ? 9.469 -17.172 -37.594 1 62.78 331 ASP A O 1
ATOM 2587 N N . THR A 1 332 ? 9.188 -17.109 -35.438 1 56.31 332 THR A N 1
ATOM 2588 C CA . THR A 1 332 ? 8.688 -15.75 -35.656 1 56.31 332 THR A CA 1
ATOM 2589 C C . THR A 1 332 ? 9.844 -14.766 -35.812 1 56.31 332 THR A C 1
ATOM 2591 O O . THR A 1 332 ? 10.914 -14.961 -35.219 1 56.31 332 THR A O 1
ATOM 2594 N N . LYS A 1 333 ? 9.82 -13.883 -36.844 1 52.53 333 LYS A N 1
ATOM 2595 C CA . LYS A 1 333 ? 10.789 -12.836 -37.188 1 52.53 333 LYS A CA 1
ATOM 2596 C C . LYS A 1 333 ? 11.289 -12.125 -35.938 1 52.53 333 LYS A C 1
ATOM 2598 O O . LYS A 1 333 ? 12.414 -11.625 -35.906 1 52.53 333 LYS A O 1
ATOM 2603 N N . THR A 1 334 ? 10.516 -12.242 -34.906 1 51.25 334 THR A N 1
ATOM 2604 C CA . THR A 1 334 ? 10.836 -11.359 -33.781 1 51.25 334 THR A CA 1
ATOM 2605 C C . THR A 1 334 ? 11.453 -12.148 -32.625 1 51.25 334 THR A C 1
ATOM 2607 O O . THR A 1 334 ? 12.016 -11.562 -31.719 1 51.25 334 THR A O 1
ATOM 2610 N N . SER A 1 335 ? 11.312 -13.539 -32.719 1 61.28 335 SER A N 1
ATOM 2611 C CA . SER A 1 335 ? 11.781 -14.188 -31.5 1 61.28 335 SER A CA 1
ATOM 2612 C C . SER A 1 335 ? 13.219 -14.68 -31.656 1 61.28 335 SER A C 1
ATOM 2614 O O . SER A 1 335 ? 13.586 -15.242 -32.688 1 61.28 335 SER A O 1
ATOM 2616 N N . THR A 1 336 ? 14.078 -14.227 -30.734 1 69.88 336 THR A N 1
ATOM 2617 C CA . THR A 1 336 ? 15.484 -14.602 -30.688 1 69.88 336 THR A CA 1
ATOM 2618 C C . THR A 1 336 ? 15.695 -15.781 -29.734 1 69.88 336 THR A C 1
ATOM 2620 O O . THR A 1 336 ? 16.828 -16.109 -29.391 1 69.88 336 THR A O 1
ATOM 2623 N N . ASN A 1 337 ? 14.547 -16.484 -29.438 1 82.75 337 ASN A N 1
ATOM 2624 C CA . ASN A 1 337 ? 14.719 -17.578 -28.469 1 82.75 337 ASN A CA 1
ATOM 2625 C C . ASN A 1 337 ? 15.273 -18.828 -29.141 1 82.75 337 ASN A C 1
ATOM 2627 O O . ASN A 1 337 ? 14.992 -19.094 -30.312 1 82.75 337 ASN A O 1
ATOM 2631 N N . TRP A 1 338 ? 16.094 -19.531 -28.422 1 90.25 338 TRP A N 1
ATOM 2632 C CA . TRP A 1 338 ? 16.578 -20.828 -28.859 1 90.25 338 TRP A CA 1
ATOM 2633 C C . TRP A 1 338 ? 15.586 -21.938 -28.5 1 90.25 338 TRP A C 1
ATOM 2635 O O . TRP A 1 338 ? 14.883 -21.844 -27.5 1 90.25 338 TRP A O 1
ATOM 2645 N N . PRO A 1 339 ? 15.43 -22.891 -29.359 1 92 339 PRO A N 1
ATOM 2646 C CA . PRO A 1 339 ? 14.617 -24.062 -29 1 92 339 PRO A CA 1
ATOM 2647 C C . PRO A 1 339 ? 15.305 -24.969 -27.984 1 92 339 PRO A C 1
ATOM 2649 O O . PRO A 1 339 ? 15.805 -26.047 -28.344 1 92 339 PRO A O 1
ATOM 2652 N N . THR A 1 340 ? 15.242 -24.547 -26.781 1 93.81 340 THR A N 1
ATOM 2653 C CA . THR A 1 340 ? 15.992 -25.203 -25.719 1 93.81 340 THR A CA 1
ATOM 2654 C C . THR A 1 340 ? 15.094 -26.141 -24.906 1 93.81 340 THR A C 1
ATOM 2656 O O . THR A 1 340 ? 14.008 -25.75 -24.484 1 93.81 340 THR A O 1
ATOM 2659 N N . ALA A 1 341 ? 15.547 -27.375 -24.75 1 92.44 341 ALA A N 1
ATOM 2660 C CA . ALA A 1 341 ? 14.891 -28.359 -23.891 1 92.44 341 ALA A CA 1
ATOM 2661 C C . ALA A 1 341 ? 15.719 -28.625 -22.641 1 92.44 341 ALA A C 1
ATOM 2663 O O . ALA A 1 341 ? 16.953 -28.703 -22.703 1 92.44 341 ALA A O 1
ATOM 2664 N N . LEU A 1 342 ? 15.078 -28.609 -21.531 1 92.75 342 LEU A N 1
ATOM 2665 C CA . LEU A 1 342 ? 15.68 -29.062 -20.281 1 92.75 342 LEU A CA 1
ATOM 2666 C C . LEU A 1 342 ? 15.375 -30.531 -20.031 1 92.75 342 LEU A C 1
ATOM 2668 O O . LEU A 1 342 ? 14.211 -30.906 -19.859 1 92.75 342 LEU A O 1
ATOM 2672 N N . CYS A 1 343 ? 16.406 -31.297 -20.062 1 89.56 343 CYS A N 1
ATOM 2673 C CA . CYS A 1 343 ? 16.266 -32.75 -19.859 1 89.56 343 CYS A CA 1
ATOM 2674 C C . CYS A 1 343 ? 16.594 -33.125 -18.422 1 89.56 343 CYS A C 1
ATOM 2676 O O . CYS A 1 343 ? 17.625 -32.719 -17.891 1 89.56 343 CYS A O 1
ATOM 2678 N N . ASN A 1 344 ? 15.578 -33.719 -17.781 1 79.62 344 ASN A N 1
ATOM 2679 C CA . ASN A 1 344 ? 15.789 -34.125 -16.406 1 79.62 344 ASN A CA 1
ATOM 2680 C C . ASN A 1 344 ? 15.367 -35.594 -16.203 1 79.62 344 ASN A C 1
ATOM 2682 O O . ASN A 1 344 ? 14.258 -35.969 -16.594 1 79.62 344 ASN A O 1
ATOM 2686 N N . GLU A 1 345 ? 16.312 -36.469 -15.922 1 68.31 345 GLU A N 1
ATOM 2687 C CA . GLU A 1 345 ? 15.969 -37.844 -15.57 1 68.31 345 GLU A CA 1
ATOM 2688 C C . GLU A 1 345 ? 15.953 -38.031 -14.055 1 68.31 345 GLU A C 1
ATOM 2690 O O . GLU A 1 345 ? 16.797 -37.469 -13.344 1 68.31 345 GLU A O 1
ATOM 2695 N N . LEU A 1 346 ? 14.758 -38.375 -13.625 1 61.53 346 LEU A N 1
ATOM 2696 C CA . LEU A 1 346 ? 14.695 -38.656 -12.195 1 61.53 346 LEU A CA 1
ATOM 2697 C C . LEU A 1 346 ? 15.633 -39.812 -11.828 1 61.53 346 LEU A C 1
ATOM 2699 O O . LEU A 1 346 ? 15.344 -40.969 -12.117 1 61.53 346 LEU A O 1
ATOM 2703 N N . ALA A 1 347 ? 16.969 -39.469 -11.859 1 58.25 347 ALA A N 1
ATOM 2704 C CA . ALA A 1 347 ? 17.859 -40.5 -11.359 1 58.25 347 ALA A CA 1
ATOM 2705 C C . ALA A 1 347 ? 17.969 -40.438 -9.844 1 58.25 347 ALA A C 1
ATOM 2707 O O . ALA A 1 347 ? 18.094 -39.375 -9.258 1 58.25 347 ALA A O 1
ATOM 2708 N N . MET A 1 348 ? 17.453 -41.5 -9.258 1 56.81 348 MET A N 1
ATOM 2709 C CA . MET A 1 348 ? 17.641 -41.656 -7.816 1 56.81 348 MET A CA 1
ATOM 2710 C C . MET A 1 348 ? 19.125 -41.656 -7.449 1 56.81 348 MET A C 1
ATOM 2712 O O . MET A 1 348 ? 19.688 -42.719 -7.211 1 56.81 348 MET A O 1
ATOM 2716 N N . VAL A 1 349 ? 19.75 -40.531 -7.863 1 58.19 349 VAL A N 1
ATOM 2717 C CA . VAL A 1 349 ? 21.156 -40.469 -7.504 1 58.19 349 VAL A CA 1
ATOM 2718 C C . VAL A 1 349 ? 21.297 -40.031 -6.047 1 58.19 349 VAL A C 1
ATOM 2720 O O . VAL A 1 349 ? 20.672 -39.062 -5.625 1 58.19 349 VAL A O 1
ATOM 2723 N N . GLU A 1 350 ? 21.781 -40.938 -5.266 1 57.78 350 GLU A N 1
ATOM 2724 C CA . GLU A 1 350 ? 22.078 -40.562 -3.885 1 57.78 350 GLU A CA 1
ATOM 2725 C C . GLU A 1 350 ? 23.047 -39.406 -3.82 1 57.78 350 GLU A C 1
ATOM 2727 O O . GLU A 1 350 ? 24.047 -39.375 -4.543 1 57.78 350 GLU A O 1
ATOM 2732 N N . VAL A 1 351 ? 22.484 -38.188 -3.408 1 57.41 351 VAL A N 1
ATOM 2733 C CA . VAL A 1 351 ? 23.406 -37.094 -3.145 1 57.41 351 VAL A CA 1
ATOM 2734 C C . VAL A 1 351 ? 24.453 -37.531 -2.127 1 57.41 351 VAL A C 1
ATOM 2736 O O . VAL A 1 351 ? 24.125 -38 -1.036 1 57.41 351 VAL A O 1
ATOM 2739 N N . SER A 1 352 ? 25.578 -38.062 -2.621 1 54 352 SER A N 1
ATOM 2740 C CA . SER A 1 352 ? 26.578 -38.625 -1.717 1 54 352 SER A CA 1
ATOM 2741 C C . SER A 1 352 ? 26.984 -37.594 -0.646 1 54 352 SER A C 1
ATOM 2743 O O . SER A 1 352 ? 27.391 -36.469 -0.962 1 54 352 SER A O 1
ATOM 2745 N N . SER A 1 353 ? 26.391 -37.594 0.629 1 53.91 353 SER A N 1
ATOM 2746 C CA . SER A 1 353 ? 26.906 -36.906 1.805 1 53.91 353 SER A CA 1
ATOM 2747 C C . SER A 1 353 ? 28.422 -36.938 1.842 1 53.91 353 SER A C 1
ATOM 2749 O O . SER A 1 353 ? 29.047 -36.219 2.635 1 53.91 353 SER A O 1
ATOM 2751 N N . LYS A 1 354 ? 29.047 -37.75 1.056 1 57.56 354 LYS A N 1
ATOM 2752 C CA . LYS A 1 354 ? 30.484 -37.875 1.15 1 57.56 354 LYS A CA 1
ATOM 2753 C C . LYS A 1 354 ? 31.172 -37.344 -0.103 1 57.56 354 LYS A C 1
ATOM 2755 O O . LYS A 1 354 ? 32.25 -37.812 -0.483 1 57.56 354 LYS A O 1
ATOM 2760 N N . ASN A 1 355 ? 30.406 -36.344 -0.673 1 61.5 355 ASN A N 1
ATOM 2761 C CA . ASN A 1 355 ? 31.047 -35.75 -1.854 1 61.5 355 ASN A CA 1
ATOM 2762 C C . ASN A 1 355 ? 32.406 -35.188 -1.523 1 61.5 355 ASN A C 1
ATOM 2764 O O . ASN A 1 355 ? 32.719 -34.906 -0.36 1 61.5 355 ASN A O 1
ATOM 2768 N N . VAL A 1 356 ? 33.219 -35.094 -2.514 1 69.19 356 VAL A N 1
ATOM 2769 C CA . VAL A 1 356 ? 34.625 -34.688 -2.486 1 69.19 356 VAL A CA 1
ATOM 2770 C C . VAL A 1 356 ? 34.719 -33.188 -2.188 1 69.19 356 VAL A C 1
ATOM 2772 O O . VAL A 1 356 ? 35.594 -32.75 -1.438 1 69.19 356 VAL A O 1
ATOM 2775 N N . THR A 1 357 ? 33.656 -32.406 -2.625 1 86.88 357 THR A N 1
ATOM 2776 C CA . THR A 1 357 ? 33.719 -30.969 -2.387 1 86.88 357 THR A CA 1
ATOM 2777 C C . THR A 1 357 ? 32.656 -30.531 -1.377 1 86.88 357 THR A C 1
ATOM 2779 O O . THR A 1 357 ? 31.594 -31.141 -1.292 1 86.88 357 THR A O 1
ATOM 2782 N N . MET A 1 358 ? 33.062 -29.594 -0.639 1 88.88 358 MET A N 1
ATOM 2783 C CA . MET A 1 358 ? 32.188 -29.141 0.453 1 88.88 358 MET A CA 1
ATOM 2784 C C . MET A 1 358 ? 31.828 -27.656 0.278 1 88.88 358 MET A C 1
ATOM 2786 O O . MET A 1 358 ? 32.656 -26.875 -0.186 1 88.88 358 MET A O 1
ATOM 2790 N N . ASN A 1 359 ? 30.625 -27.359 0.583 1 89.31 359 ASN A N 1
ATOM 2791 C CA . ASN A 1 359 ? 30.219 -25.969 0.716 1 89.31 359 ASN A CA 1
ATOM 2792 C C . ASN A 1 359 ? 30.875 -25.312 1.933 1 89.31 359 ASN A C 1
ATOM 2794 O O . ASN A 1 359 ? 30.625 -25.719 3.068 1 89.31 359 ASN A O 1
ATOM 2798 N N . PRO A 1 360 ? 31.562 -24.312 1.755 1 89.5 360 PRO A N 1
ATOM 2799 C CA . PRO A 1 360 ? 32.312 -23.734 2.863 1 89.5 360 PRO A CA 1
ATOM 2800 C C . PRO A 1 360 ? 31.438 -23.141 3.951 1 89.5 360 PRO A C 1
ATOM 2802 O O . PRO A 1 360 ? 31.797 -23.125 5.125 1 89.5 360 PRO A O 1
ATOM 2805 N N . LEU A 1 361 ? 30.344 -22.688 3.666 1 90.62 361 LEU A N 1
ATOM 2806 C CA . LEU A 1 361 ? 29.484 -22.016 4.641 1 90.62 361 LEU A CA 1
ATOM 2807 C C . LEU A 1 361 ? 28.781 -23.031 5.535 1 90.62 361 LEU A C 1
ATOM 2809 O O . LEU A 1 361 ? 28.797 -22.906 6.762 1 90.62 361 LEU A O 1
ATOM 2813 N N . SER A 1 362 ? 28.219 -24.047 5.008 1 88.19 362 SER A N 1
ATOM 2814 C CA . SER A 1 362 ? 27.453 -25.016 5.789 1 88.19 362 SER A CA 1
ATOM 2815 C C . SER A 1 362 ? 28.359 -26.125 6.309 1 88.19 362 SER A C 1
ATOM 2817 O O . SER A 1 362 ? 28.031 -26.797 7.293 1 88.19 362 SER A O 1
ATOM 2819 N N . GLY A 1 363 ? 29.438 -26.312 5.652 1 85.88 363 GLY A N 1
ATOM 2820 C CA . GLY A 1 363 ? 30.297 -27.438 5.988 1 85.88 363 GLY A CA 1
ATOM 2821 C C . GLY A 1 363 ? 29.781 -28.766 5.457 1 85.88 363 GLY A C 1
ATOM 2822 O O . GLY A 1 363 ? 30.391 -29.812 5.691 1 85.88 363 GLY A O 1
ATOM 2823 N N . TRP A 1 364 ? 28.703 -28.719 4.695 1 85.62 364 TRP A N 1
ATOM 2824 C CA . TRP A 1 364 ? 28.125 -29.906 4.078 1 85.62 364 TRP A CA 1
ATOM 2825 C C . TRP A 1 364 ? 28.609 -30.062 2.641 1 85.62 364 TRP A C 1
ATOM 2827 O O . TRP A 1 364 ? 29.016 -29.078 2.006 1 85.62 364 TRP A O 1
ATOM 2837 N N . SER A 1 365 ? 28.594 -31.234 2.227 1 87.12 365 SER A N 1
ATOM 2838 C CA . SER A 1 365 ? 28.953 -31.484 0.833 1 87.12 365 SER A CA 1
ATOM 2839 C C . SER A 1 365 ? 27.953 -30.812 -0.117 1 87.12 365 SER A C 1
ATOM 2841 O O . SER A 1 365 ? 26.766 -30.703 0.191 1 87.12 365 SER A O 1
ATOM 2843 N N . TYR A 1 366 ? 28.531 -30.406 -1.267 1 89.88 366 TYR A N 1
ATOM 2844 C CA . TYR A 1 366 ? 27.625 -29.906 -2.293 1 89.88 366 TYR A CA 1
ATOM 2845 C C . TYR A 1 366 ? 26.641 -30.984 -2.727 1 89.88 366 TYR A C 1
ATOM 2847 O O . TYR A 1 366 ? 27.047 -32.125 -3.016 1 89.88 366 TYR A O 1
ATOM 2855 N N . GLY A 1 367 ? 25.359 -30.703 -2.678 1 87.06 367 GLY A N 1
ATOM 2856 C CA . GLY A 1 367 ? 24.359 -31.625 -3.18 1 87.06 367 GLY A CA 1
ATOM 2857 C C . GLY A 1 367 ? 24.078 -31.453 -4.664 1 87.06 367 GLY A C 1
ATOM 2858 O O . GLY A 1 367 ? 22.953 -31.156 -5.059 1 87.06 367 GLY A O 1
ATOM 2859 N N . PHE A 1 368 ? 25.094 -31.781 -5.512 1 89.31 368 PHE A N 1
ATOM 2860 C CA . PHE A 1 368 ? 24.953 -31.578 -6.949 1 89.31 368 PHE A CA 1
ATOM 2861 C C . PHE A 1 368 ? 24.016 -32.594 -7.555 1 89.31 368 PHE A C 1
ATOM 2863 O O . PHE A 1 368 ? 24.031 -33.781 -7.176 1 89.31 368 PHE A O 1
ATOM 2870 N N . ARG A 1 369 ? 23.203 -32.094 -8.406 1 86.94 369 ARG A N 1
ATOM 2871 C CA . ARG A 1 369 ? 22.391 -32.906 -9.305 1 86.94 369 ARG A CA 1
ATOM 2872 C C . ARG A 1 369 ? 22.469 -32.375 -10.734 1 86.94 369 ARG A C 1
ATOM 2874 O O . ARG A 1 369 ? 22.797 -31.203 -10.945 1 86.94 369 ARG A O 1
ATOM 2881 N N . TYR A 1 370 ? 22.25 -33.25 -11.633 1 89.12 370 TYR A N 1
ATOM 2882 C CA . TYR A 1 370 ? 22.5 -32.781 -13 1 89.12 370 TYR A CA 1
ATOM 2883 C C . TYR A 1 370 ? 21.203 -32.625 -13.766 1 89.12 370 TYR A C 1
ATOM 2885 O O . TYR A 1 370 ? 20.203 -33.281 -13.477 1 89.12 370 TYR A O 1
ATOM 2893 N N . VAL A 1 371 ? 21.219 -31.734 -14.664 1 90.94 371 VAL A N 1
ATOM 2894 C CA . VAL A 1 371 ? 20.234 -31.531 -15.727 1 90.94 371 VAL A CA 1
ATOM 2895 C C . VAL A 1 371 ? 20.953 -31.266 -17.047 1 90.94 371 VAL A C 1
ATOM 2897 O O . VAL A 1 371 ? 22.094 -30.797 -17.047 1 90.94 371 VAL A O 1
ATOM 2900 N N . THR A 1 372 ? 20.297 -31.594 -18.125 1 93.56 372 THR A N 1
ATOM 2901 C CA . THR A 1 372 ? 20.906 -31.391 -19.438 1 93.56 372 THR A CA 1
ATOM 2902 C C . THR A 1 372 ? 20.094 -30.406 -20.266 1 93.56 372 THR A C 1
ATOM 2904 O O . THR A 1 372 ? 18.859 -30.5 -20.312 1 93.56 372 THR A O 1
ATOM 2907 N N . LEU A 1 373 ? 20.812 -29.469 -20.797 1 95.81 373 LEU A N 1
ATOM 2908 C CA . LEU A 1 373 ? 20.203 -28.547 -21.75 1 95.81 373 LEU A CA 1
ATOM 2909 C C . LEU A 1 373 ? 20.531 -28.938 -23.188 1 95.81 373 LEU A C 1
ATOM 2911 O O . LEU A 1 373 ? 21.688 -29.234 -23.5 1 95.81 373 LEU A O 1
ATOM 2915 N N . VAL A 1 374 ? 19.5 -28.922 -24.016 1 95.94 374 VAL A N 1
ATOM 2916 C CA . VAL A 1 374 ? 19.703 -29.281 -25.422 1 95.94 374 VAL A CA 1
ATOM 2917 C C . VAL A 1 374 ? 19.047 -28.234 -26.312 1 95.94 374 VAL A C 1
ATOM 2919 O O . VAL A 1 374 ? 17.859 -27.953 -26.188 1 95.94 374 VAL A O 1
ATOM 2922 N N . ASN A 1 375 ? 19.828 -27.656 -27.188 1 95.38 375 ASN A N 1
ATOM 2923 C CA . ASN A 1 375 ? 19.312 -26.781 -28.234 1 95.38 375 ASN A CA 1
ATOM 2924 C C . ASN A 1 375 ? 19.203 -27.516 -29.562 1 95.38 375 ASN A C 1
ATOM 2926 O O . ASN A 1 375 ? 20.188 -28.047 -30.062 1 95.38 375 ASN A O 1
ATOM 2930 N N . SER A 1 376 ? 18.016 -27.375 -30.109 1 94.5 376 SER A N 1
ATOM 2931 C CA . SER A 1 376 ? 17.844 -28 -31.422 1 94.5 376 SER A CA 1
ATOM 2932 C C . SER A 1 376 ? 18.359 -27.109 -32.531 1 94.5 376 SER A C 1
ATOM 2934 O O . SER A 1 376 ? 18.203 -25.891 -32.5 1 94.5 376 SER A O 1
ATOM 2936 N N . GLY A 1 377 ? 18.953 -27.812 -33.5 1 92.38 377 GLY A N 1
ATOM 2937 C CA . GLY A 1 377 ? 19.375 -27.094 -34.688 1 92.38 377 GLY A CA 1
ATOM 2938 C C . GLY A 1 377 ? 18.266 -26.891 -35.719 1 92.38 377 GLY A C 1
ATOM 2939 O O . GLY A 1 377 ? 17.25 -27.562 -35.656 1 92.38 377 GLY A O 1
ATOM 2940 N N . GLU A 1 378 ? 18.547 -26.016 -36.594 1 89.69 378 GLU A N 1
ATOM 2941 C CA . GLU A 1 378 ? 17.547 -25.641 -37.594 1 89.69 378 GLU A CA 1
ATOM 2942 C C . GLU A 1 378 ? 17.156 -26.844 -38.469 1 89.69 378 GLU A C 1
ATOM 2944 O O . GLU A 1 378 ? 16.016 -26.922 -38.938 1 89.69 378 GLU A O 1
ATOM 2949 N N . VAL A 1 379 ? 17.984 -27.766 -38.625 1 90.44 379 VAL A N 1
ATOM 2950 C CA . VAL A 1 379 ? 17.75 -28.922 -39.469 1 90.44 379 VAL A CA 1
ATOM 2951 C C . VAL A 1 379 ? 16.594 -29.766 -38.938 1 90.44 379 VAL A C 1
ATOM 2953 O O . VAL A 1 379 ? 15.938 -30.484 -39.688 1 90.44 379 VAL A O 1
ATOM 2956 N N . LEU A 1 380 ? 16.375 -29.656 -37.656 1 91.31 380 LEU A N 1
ATOM 2957 C CA . LEU A 1 380 ? 15.328 -30.453 -37.031 1 91.31 380 LEU A CA 1
ATOM 2958 C C . LEU A 1 380 ? 13.984 -29.734 -37.125 1 91.31 380 LEU A C 1
ATOM 2960 O O . LEU A 1 380 ? 12.938 -30.344 -36.875 1 91.31 380 LEU A O 1
ATOM 2964 N N . ASN A 1 381 ? 13.992 -28.516 -37.469 1 89.25 381 ASN A N 1
ATOM 2965 C CA . ASN A 1 381 ? 12.758 -27.734 -37.469 1 89.25 381 ASN A CA 1
ATOM 2966 C C . ASN A 1 381 ? 11.812 -28.188 -38.594 1 89.25 381 ASN A C 1
ATOM 2968 O O . ASN A 1 381 ? 12.234 -28.312 -39.719 1 89.25 381 ASN A O 1
ATOM 2972 N N . GLY A 1 382 ? 10.594 -28.375 -38.219 1 85.19 382 GLY A N 1
ATOM 2973 C CA . GLY A 1 382 ? 9.586 -28.734 -39.188 1 85.19 382 GLY A CA 1
ATOM 2974 C C . GLY A 1 382 ? 9.469 -30.219 -39.406 1 85.19 382 GLY A C 1
ATOM 2975 O O . GLY A 1 382 ? 8.719 -30.672 -40.281 1 85.19 382 GLY A O 1
ATOM 2976 N N . ARG A 1 383 ? 10.203 -30.984 -38.594 1 83.5 383 ARG A N 1
ATOM 2977 C CA . ARG A 1 383 ? 10.18 -32.438 -38.75 1 83.5 383 ARG A CA 1
ATOM 2978 C C . ARG A 1 383 ? 9.062 -33.062 -37.906 1 83.5 383 ARG A C 1
ATOM 2980 O O . ARG A 1 383 ? 9.234 -33.281 -36.719 1 83.5 383 ARG A O 1
ATOM 2987 N N . PHE A 1 384 ? 7.922 -33.25 -38.406 1 77.69 384 PHE A N 1
ATOM 2988 C CA . PHE A 1 384 ? 6.805 -33.812 -37.688 1 77.69 384 PHE A CA 1
ATOM 2989 C C . PHE A 1 384 ? 6.059 -34.844 -38.531 1 77.69 384 PHE A C 1
ATOM 2991 O O . PHE A 1 384 ? 6.098 -34.781 -39.75 1 77.69 384 PHE A O 1
ATOM 2998 N N . GLU A 1 385 ? 5.703 -35.938 -37.781 1 69.81 385 GLU A N 1
ATOM 2999 C CA . GLU A 1 385 ? 4.957 -36.969 -38.469 1 69.81 385 GLU A CA 1
ATOM 3000 C C . GLU A 1 385 ? 3.568 -36.469 -38.875 1 69.81 385 GLU A C 1
ATOM 3002 O O . GLU A 1 385 ? 2.82 -35.969 -38.031 1 69.81 385 GLU A O 1
ATOM 3007 N N . SER A 1 386 ? 3.424 -36.188 -40.156 1 59.38 386 SER A N 1
ATOM 3008 C CA . SER A 1 386 ? 2.07 -35.969 -40.656 1 59.38 386 SER A CA 1
ATOM 3009 C C . SER A 1 386 ? 1.475 -37.25 -41.219 1 59.38 386 SER A C 1
ATOM 3011 O O . SER A 1 386 ? 2.201 -38.188 -41.5 1 59.38 386 SER A O 1
ATOM 3013 N N . GLY A 1 387 ? 0.105 -37.594 -41.156 1 51.62 387 GLY A N 1
ATOM 3014 C CA . GLY A 1 387 ? -0.6 -38.75 -41.719 1 51.62 387 GLY A CA 1
ATOM 3015 C C . GLY A 1 387 ? 0.126 -39.344 -42.906 1 51.62 387 GLY A C 1
ATOM 3016 O O . GLY A 1 387 ? -0.097 -40.531 -43.25 1 51.62 387 GLY A O 1
ATOM 3017 N N . MET A 1 388 ? 0.945 -38.719 -43.719 1 49.22 388 MET A N 1
ATOM 3018 C CA . MET A 1 388 ? 1.356 -39.25 -45 1 49.22 388 MET A CA 1
ATOM 3019 C C . MET A 1 388 ? 2.814 -39.688 -44.969 1 49.22 388 MET A C 1
ATOM 3021 O O . MET A 1 388 ? 3.309 -40.281 -45.938 1 49.22 388 MET A O 1
ATOM 3025 N N . GLY A 1 389 ? 3.492 -39.531 -43.812 1 54.66 389 GLY A N 1
ATOM 3026 C CA . GLY A 1 389 ? 4.863 -40 -43.938 1 54.66 389 GLY A CA 1
ATOM 3027 C C . GLY A 1 389 ? 5.664 -39.875 -42.656 1 54.66 389 GLY A C 1
ATOM 3028 O O . GLY A 1 389 ? 5.16 -39.344 -41.656 1 54.66 389 GLY A O 1
ATOM 3029 N N . SER A 1 390 ? 6.816 -40.469 -42.656 1 62.66 390 SER A N 1
ATOM 3030 C CA . SER A 1 390 ? 7.742 -40.5 -41.5 1 62.66 390 SER A CA 1
ATOM 3031 C C . SER A 1 390 ? 8.164 -39.094 -41.125 1 62.66 390 SER A C 1
ATOM 3033 O O . SER A 1 390 ? 8.344 -38.219 -42 1 62.66 390 SER A O 1
ATOM 3035 N N . ALA A 1 391 ? 8.203 -38.688 -39.875 1 73.94 391 ALA A N 1
ATOM 3036 C CA . ALA A 1 391 ? 8.617 -37.406 -39.344 1 73.94 391 ALA A CA 1
ATOM 3037 C C . ALA A 1 391 ? 10.023 -37.031 -39.812 1 73.94 391 ALA A C 1
ATOM 3039 O O . ALA A 1 391 ? 10.305 -35.875 -40.094 1 73.94 391 ALA A O 1
ATOM 3040 N N . ILE A 1 392 ? 10.891 -38.125 -40.031 1 80.56 392 ILE A N 1
ATOM 3041 C CA . ILE A 1 392 ? 12.273 -37.875 -40.438 1 80.56 392 ILE A CA 1
ATOM 3042 C C . ILE A 1 392 ? 12.547 -38.562 -41.781 1 80.56 392 ILE A C 1
ATOM 3044 O O . ILE A 1 392 ? 12.469 -39.781 -41.875 1 80.56 392 ILE A O 1
ATOM 3048 N N . PRO A 1 393 ? 12.875 -37.781 -42.812 1 81.19 393 PRO A N 1
ATOM 3049 C CA . PRO A 1 393 ? 13.266 -38.406 -44.062 1 81.19 393 PRO A CA 1
ATOM 3050 C C . PRO A 1 393 ? 14.453 -39.375 -43.938 1 81.19 393 PRO A C 1
ATOM 3052 O O . PRO A 1 393 ? 15.336 -39.125 -43.094 1 81.19 393 PRO A O 1
ATOM 3055 N N . PRO A 1 394 ? 14.438 -40.406 -44.75 1 80.56 394 PRO A N 1
ATOM 3056 C CA . PRO A 1 394 ? 15.484 -41.406 -44.625 1 80.56 394 PRO A CA 1
ATOM 3057 C C . PRO A 1 394 ? 16.891 -40.844 -44.781 1 80.56 394 PRO A C 1
ATOM 3059 O O . PRO A 1 394 ? 17.812 -41.25 -44.062 1 80.56 394 PRO A O 1
ATOM 3062 N N . ASP A 1 395 ? 17.094 -39.906 -45.688 1 80.19 395 ASP A N 1
ATOM 3063 C CA . ASP A 1 395 ? 18.406 -39.312 -45.906 1 80.19 395 ASP A CA 1
ATOM 3064 C C . ASP A 1 395 ? 18.875 -38.594 -44.656 1 80.19 395 ASP A C 1
ATOM 3066 O O . ASP A 1 395 ? 20.047 -38.688 -44.281 1 80.19 395 ASP A O 1
ATOM 3070 N N . LEU A 1 396 ? 17.953 -37.938 -44.094 1 83.44 396 LEU A N 1
ATOM 3071 C CA . LEU A 1 396 ? 18.297 -37.219 -42.875 1 83.44 396 LEU A CA 1
ATOM 3072 C C . LEU A 1 396 ? 18.562 -38.188 -41.75 1 83.44 396 LEU A C 1
ATOM 3074 O O . LEU A 1 396 ? 19.438 -37.938 -40.906 1 83.44 396 LEU A O 1
ATOM 3078 N N . GLN A 1 397 ? 17.812 -39.25 -41.75 1 86.5 397 GLN A N 1
ATOM 3079 C CA . GLN A 1 397 ? 18.031 -40.25 -40.719 1 86.5 397 GLN A CA 1
ATOM 3080 C C . GLN A 1 397 ? 19.438 -40.844 -40.812 1 86.5 397 GLN A C 1
ATOM 3082 O O . GLN A 1 397 ? 20.078 -41.062 -39.781 1 86.5 397 GLN A O 1
ATOM 3087 N N . LYS A 1 398 ? 19.844 -41.062 -41.969 1 86.88 398 LYS A N 1
ATOM 3088 C CA . LYS A 1 398 ? 21.203 -41.562 -42.188 1 86.88 398 LYS A CA 1
ATOM 3089 C C . LYS A 1 398 ? 22.234 -40.562 -41.625 1 86.88 398 LYS A C 1
ATOM 3091 O O . LYS A 1 398 ? 23.219 -40.969 -41.031 1 86.88 398 LYS A O 1
ATOM 3096 N N . GLU A 1 399 ? 22.016 -39.375 -41.875 1 87.12 399 GLU A N 1
ATOM 3097 C CA . GLU A 1 399 ? 22.922 -38.344 -41.375 1 87.12 399 GLU A CA 1
ATOM 3098 C C . GLU A 1 399 ? 22.906 -38.281 -39.844 1 87.12 399 GLU A C 1
ATOM 3100 O O . GLU A 1 399 ? 23.953 -38.062 -39.219 1 87.12 399 GLU A O 1
ATOM 3105 N N . LEU A 1 400 ? 21.75 -38.438 -39.312 1 89.31 400 LEU A N 1
ATOM 3106 C CA . LEU A 1 400 ? 21.594 -38.375 -37.844 1 89.31 400 LEU A CA 1
ATOM 3107 C C . LEU A 1 400 ? 22.25 -39.562 -37.156 1 89.31 400 LEU A C 1
ATOM 3109 O O . LEU A 1 400 ? 22.609 -39.5 -36 1 89.31 400 LEU A O 1
ATOM 3113 N N . ASN A 1 401 ? 22.422 -40.625 -37.938 1 88 401 ASN A N 1
ATOM 3114 C CA . ASN A 1 401 ? 23.062 -41.812 -37.375 1 88 401 ASN A CA 1
ATOM 3115 C C . ASN A 1 401 ? 24.578 -41.688 -37.344 1 88 401 ASN A C 1
ATOM 3117 O O . ASN A 1 401 ? 25.25 -42.469 -36.688 1 88 401 ASN A O 1
ATOM 3121 N N . ASN A 1 402 ? 25.109 -40.719 -38.125 1 88.38 402 ASN A N 1
ATOM 3122 C CA . ASN A 1 402 ? 26.547 -40.531 -38.219 1 88.38 402 ASN A CA 1
ATOM 3123 C C . ASN A 1 402 ? 26.969 -39.125 -37.812 1 88.38 402 ASN A C 1
ATOM 3125 O O . ASN A 1 402 ? 27.625 -38.438 -38.594 1 88.38 402 ASN A O 1
ATOM 3129 N N . LEU A 1 403 ? 26.75 -38.844 -36.562 1 94 403 LEU A N 1
ATOM 3130 C CA . LEU A 1 403 ? 27.047 -37.5 -36.094 1 94 403 LEU A CA 1
ATOM 3131 C C . LEU A 1 403 ? 28.5 -37.406 -35.625 1 94 403 LEU A C 1
ATOM 3133 O O . LEU A 1 403 ? 29.078 -38.375 -35.188 1 94 403 LEU A O 1
ATOM 3137 N N . THR A 1 404 ? 29.094 -36.219 -35.812 1 93.62 404 THR A N 1
ATOM 3138 C CA . THR A 1 404 ? 30.375 -35.875 -35.219 1 93.62 404 THR A CA 1
ATOM 3139 C C . THR A 1 404 ? 30.203 -34.844 -34.125 1 93.62 404 THR A C 1
ATOM 3141 O O . THR A 1 404 ? 29.219 -34.094 -34.125 1 93.62 404 THR A O 1
ATOM 3144 N N . TYR A 1 405 ? 31.141 -34.844 -33.219 1 94.81 405 TYR A N 1
ATOM 3145 C CA . TYR A 1 405 ? 30.984 -34 -32.031 1 94.81 405 TYR A CA 1
ATOM 3146 C C . TYR A 1 405 ? 32.188 -33.062 -31.859 1 94.81 405 TYR A C 1
ATOM 3148 O O . TYR A 1 405 ? 33.312 -33.469 -32.094 1 94.81 405 TYR A O 1
ATOM 3156 N N . ARG A 1 406 ? 31.812 -31.766 -31.562 1 94.44 406 ARG A N 1
ATOM 3157 C CA . ARG A 1 406 ? 32.812 -30.75 -31.281 1 94.44 406 ARG A CA 1
ATOM 3158 C C . ARG A 1 406 ? 32.469 -29.953 -30.031 1 94.44 406 ARG A C 1
ATOM 3160 O O . ARG A 1 406 ? 31.312 -29.594 -29.812 1 94.44 406 ARG A O 1
ATOM 3167 N N . THR A 1 407 ? 33.531 -29.766 -29.219 1 94.5 407 THR A N 1
ATOM 3168 C CA . THR A 1 407 ? 33.344 -28.984 -28 1 94.5 407 THR A CA 1
ATOM 3169 C C . THR A 1 407 ? 33.375 -27.484 -28.312 1 94.5 407 THR A C 1
ATOM 3171 O O . THR A 1 407 ? 34.281 -27.031 -29.031 1 94.5 407 THR A O 1
ATOM 3174 N N . ASP A 1 408 ? 32.438 -26.766 -27.891 1 93.94 408 ASP A N 1
ATOM 3175 C CA . ASP A 1 408 ? 32.375 -25.297 -27.969 1 93.94 408 ASP A CA 1
ATOM 3176 C C . ASP A 1 408 ? 32.031 -24.688 -26.625 1 93.94 408 ASP A C 1
ATOM 3178 O O . ASP A 1 408 ? 30.875 -24.406 -26.344 1 93.94 408 ASP A O 1
ATOM 3182 N N . GLY A 1 409 ? 33.156 -24.344 -25.859 1 94.88 409 GLY A N 1
ATOM 3183 C CA . GLY A 1 409 ? 32.906 -23.906 -24.5 1 94.88 409 GLY A CA 1
ATOM 3184 C C . GLY A 1 409 ? 32.219 -24.953 -23.641 1 94.88 409 GLY A C 1
ATOM 3185 O O . GLY A 1 409 ? 32.656 -26.109 -23.594 1 94.88 409 GLY A O 1
ATOM 3186 N N . PRO A 1 410 ? 31.125 -24.516 -23 1 96.81 410 PRO A N 1
ATOM 3187 C CA . PRO A 1 410 ? 30.422 -25.5 -22.156 1 96.81 410 PRO A CA 1
ATOM 3188 C C . PRO A 1 410 ? 29.484 -26.406 -22.969 1 96.81 410 PRO A C 1
ATOM 3190 O O . PRO A 1 410 ? 28.812 -27.266 -22.406 1 96.81 410 PRO A O 1
ATOM 3193 N N . TRP A 1 411 ? 29.5 -26.219 -24.266 1 97.25 411 TRP A N 1
ATOM 3194 C CA . TRP A 1 411 ? 28.562 -26.953 -25.109 1 97.25 411 TRP A CA 1
ATOM 3195 C C . TRP A 1 411 ? 29.297 -27.984 -25.969 1 97.25 411 TRP A C 1
ATOM 3197 O O . TRP A 1 411 ? 30.469 -27.797 -26.312 1 97.25 411 TRP A O 1
ATOM 3207 N N . THR A 1 412 ? 28.625 -29.062 -26.25 1 97.12 412 THR A N 1
ATOM 3208 C CA . THR A 1 412 ? 29.031 -29.984 -27.297 1 97.12 412 THR A CA 1
ATOM 3209 C C . THR A 1 412 ? 28.094 -29.891 -28.5 1 97.12 412 THR A C 1
ATOM 3211 O O . THR A 1 412 ? 26.891 -30.094 -28.359 1 97.12 412 THR A O 1
ATOM 3214 N N . LEU A 1 413 ? 28.703 -29.594 -29.594 1 96.31 413 LEU A N 1
ATOM 3215 C CA . LEU A 1 413 ? 27.938 -29.484 -30.844 1 96.31 413 LEU A CA 1
ATOM 3216 C C . LEU A 1 413 ? 27.922 -30.812 -31.594 1 96.31 413 LEU A C 1
ATOM 3218 O O . LEU A 1 413 ? 28.969 -31.422 -31.797 1 96.31 413 LEU A O 1
ATOM 3222 N N . ALA A 1 414 ? 26.734 -31.266 -31.875 1 96.12 414 ALA A N 1
ATOM 3223 C CA . ALA A 1 414 ? 26.547 -32.406 -32.75 1 96.12 414 ALA A CA 1
ATOM 3224 C C . ALA A 1 414 ? 26.25 -31.984 -34.188 1 96.12 414 ALA A C 1
ATOM 3226 O O . ALA A 1 414 ? 25.297 -31.234 -34.406 1 96.12 414 ALA A O 1
ATOM 3227 N N . GLN A 1 415 ? 27.078 -32.469 -35.031 1 94.88 415 GLN A N 1
ATOM 3228 C CA . GLN A 1 415 ? 26.938 -32.062 -36.438 1 94.88 415 GLN A CA 1
ATOM 3229 C C . GLN A 1 415 ? 26.969 -33.25 -37.375 1 94.88 415 GLN A C 1
ATOM 3231 O O . GLN A 1 415 ? 27.516 -34.312 -37.031 1 94.88 415 GLN A O 1
ATOM 3236 N N . THR A 1 416 ? 26.328 -33.062 -38.5 1 92.06 416 THR A N 1
ATOM 3237 C CA . THR A 1 416 ? 26.406 -34.062 -39.531 1 92.06 416 THR A CA 1
ATOM 3238 C C . THR A 1 416 ? 27.781 -34.062 -40.188 1 92.06 416 THR A C 1
ATOM 3240 O O . THR A 1 416 ? 28.609 -33.219 -39.906 1 92.06 416 THR A O 1
ATOM 3243 N N . ALA A 1 417 ? 27.906 -35.094 -41.031 1 86.75 417 ALA A N 1
ATOM 3244 C CA . ALA A 1 417 ? 29.172 -35.219 -41.75 1 86.75 417 ALA A CA 1
ATOM 3245 C C . ALA A 1 417 ? 29.453 -33.969 -42.594 1 86.75 417 ALA A C 1
ATOM 3247 O O . ALA A 1 417 ? 30.609 -33.594 -42.781 1 86.75 417 ALA A O 1
ATOM 3248 N N . ASN A 1 418 ? 28.406 -33.312 -43.062 1 87.31 418 ASN A N 1
ATOM 3249 C CA . ASN A 1 418 ? 28.547 -32.125 -43.906 1 87.31 418 ASN A CA 1
ATOM 3250 C C . ASN A 1 418 ? 28.719 -30.859 -43.094 1 87.31 418 ASN A C 1
ATOM 3252 O O . ASN A 1 418 ? 28.797 -29.766 -43.625 1 87.31 418 ASN A O 1
ATOM 3256 N N . GLY A 1 419 ? 28.656 -31.016 -41.781 1 88.12 419 GLY A N 1
ATOM 3257 C CA . GLY A 1 419 ? 28.922 -29.875 -40.938 1 88.12 419 GLY A CA 1
ATOM 3258 C C . GLY A 1 419 ? 27.656 -29.156 -40.5 1 88.12 419 GLY A C 1
ATOM 3259 O O . GLY A 1 419 ? 27.719 -28.125 -39.812 1 88.12 419 GLY A O 1
ATOM 3260 N N . THR A 1 420 ? 26.578 -29.703 -40.781 1 91.81 420 THR A N 1
ATOM 3261 C CA . THR A 1 420 ? 25.328 -29.094 -40.375 1 91.81 420 THR A CA 1
ATOM 3262 C C . THR A 1 420 ? 25.031 -29.391 -38.906 1 91.81 420 THR A C 1
ATOM 3264 O O . THR A 1 420 ? 25.047 -30.547 -38.5 1 91.81 420 THR A O 1
ATOM 3267 N N . GLU A 1 421 ? 24.797 -28.297 -38.188 1 93.19 421 GLU A N 1
ATOM 3268 C CA . GLU A 1 421 ? 24.516 -28.469 -36.75 1 93.19 421 GLU A CA 1
ATOM 3269 C C . GLU A 1 421 ? 23.141 -29.109 -36.531 1 93.19 421 GLU A C 1
ATOM 3271 O O . GLU A 1 421 ? 22.141 -28.625 -37.062 1 93.19 421 GLU A O 1
ATOM 3276 N N . VAL A 1 422 ? 23.125 -30.125 -35.812 1 94.69 422 VAL A N 1
ATOM 3277 C CA . VAL A 1 422 ? 21.891 -30.844 -35.5 1 94.69 422 VAL A CA 1
ATOM 3278 C C . VAL A 1 422 ? 21.375 -30.422 -34.125 1 94.69 422 VAL A C 1
ATOM 3280 O O . VAL A 1 422 ? 20.188 -30.172 -33.938 1 94.69 422 VAL A O 1
ATOM 3283 N N . LEU A 1 423 ? 22.297 -30.422 -33.188 1 96 423 LEU A N 1
ATOM 3284 C CA . LEU A 1 423 ? 21.953 -29.984 -31.828 1 96 423 LEU A CA 1
ATOM 3285 C C . LEU A 1 423 ? 23.203 -29.641 -31.031 1 96 423 LEU A C 1
ATOM 3287 O O . LEU A 1 423 ? 24.328 -29.969 -31.453 1 96 423 LEU A O 1
ATOM 3291 N N . ASN A 1 424 ? 23.141 -28.938 -30.062 1 95.69 424 ASN A N 1
ATOM 3292 C CA . ASN A 1 424 ? 24.188 -28.75 -29.062 1 95.69 424 ASN A CA 1
ATOM 3293 C C . ASN A 1 424 ? 23.656 -29 -27.641 1 95.69 424 ASN A C 1
ATOM 3295 O O . ASN A 1 424 ? 22.469 -28.781 -27.375 1 95.69 424 ASN A O 1
ATOM 3299 N N . ALA A 1 425 ? 24.438 -29.578 -26.797 1 96.81 425 ALA A N 1
ATOM 3300 C CA . ALA A 1 425 ? 24.016 -29.984 -25.453 1 96.81 425 ALA A CA 1
ATOM 3301 C C . ALA A 1 425 ? 25.047 -29.578 -24.406 1 96.81 425 ALA A C 1
ATOM 3303 O O . ALA A 1 425 ? 26.234 -29.469 -24.703 1 96.81 425 ALA A O 1
ATOM 3304 N N . THR A 1 426 ? 24.594 -29.234 -23.281 1 96.94 426 THR A N 1
ATOM 3305 C CA . THR A 1 426 ? 25.422 -29 -22.109 1 96.94 426 THR A CA 1
ATOM 3306 C C . THR A 1 426 ? 24.828 -29.656 -20.859 1 96.94 426 THR A C 1
ATOM 3308 O O . THR A 1 426 ? 23.609 -29.734 -20.734 1 96.94 426 THR A O 1
ATOM 3311 N N . MET A 1 427 ? 25.625 -30.281 -20.078 1 95.75 427 MET A N 1
ATOM 3312 C CA . MET A 1 427 ? 25.203 -30.875 -18.828 1 95.75 427 MET A CA 1
ATOM 3313 C C . MET A 1 427 ? 25.516 -29.969 -17.641 1 95.75 427 MET A C 1
ATOM 3315 O O . MET A 1 427 ? 26.672 -29.578 -17.453 1 95.75 427 MET A O 1
ATOM 3319 N N . CYS A 1 428 ? 24.531 -29.625 -16.953 1 95.31 428 CYS A N 1
ATOM 3320 C CA . CYS A 1 428 ? 24.672 -28.688 -15.844 1 95.31 428 CYS A CA 1
ATOM 3321 C C . CYS A 1 428 ? 24.469 -29.375 -14.508 1 95.31 428 CYS A C 1
ATOM 3323 O O . CYS A 1 428 ? 23.594 -30.234 -14.375 1 95.31 428 CYS A O 1
ATOM 3325 N N . PHE A 1 429 ? 25.281 -29.078 -13.562 1 93.06 429 PHE A N 1
ATOM 3326 C CA . PHE A 1 429 ? 25.203 -29.578 -12.195 1 93.06 429 PHE A CA 1
ATOM 3327 C C . PHE A 1 429 ? 24.859 -28.453 -11.234 1 93.06 429 PHE A C 1
ATOM 3329 O O . PHE A 1 429 ? 25.547 -27.438 -11.172 1 93.06 429 PHE A O 1
ATOM 3336 N N . ILE A 1 430 ? 23.766 -28.625 -10.539 1 93 430 ILE A N 1
ATOM 3337 C CA . ILE A 1 430 ? 23.266 -27.594 -9.617 1 93 430 ILE A CA 1
ATOM 3338 C C . ILE A 1 430 ? 23.312 -28.125 -8.188 1 93 430 ILE A C 1
ATOM 3340 O O . ILE A 1 430 ? 22.781 -29.203 -7.895 1 93 430 ILE A O 1
ATOM 3344 N N . SER A 1 431 ? 23.938 -27.359 -7.379 1 91.5 431 SER A N 1
ATOM 3345 C CA . SER A 1 431 ? 23.953 -27.719 -5.965 1 91.5 431 SER A CA 1
ATOM 3346 C C . SER A 1 431 ? 22.641 -27.391 -5.289 1 91.5 431 SER A C 1
ATOM 3348 O O . SER A 1 431 ? 22.188 -26.234 -5.328 1 91.5 431 SER A O 1
ATOM 3350 N N . GLN A 1 432 ? 22.047 -28.453 -4.828 1 86.19 432 GLN A N 1
ATOM 3351 C CA . GLN A 1 432 ? 20.812 -28.25 -4.078 1 86.19 432 GLN A CA 1
ATOM 3352 C C . GLN A 1 432 ? 20.922 -28.828 -2.672 1 86.19 432 GLN A C 1
ATOM 3354 O O . GLN A 1 432 ? 20.375 -29.906 -2.391 1 86.19 432 GLN A O 1
ATOM 3359 N N . ASN A 1 433 ? 21.484 -28.078 -1.841 1 83.19 433 ASN A N 1
ATOM 3360 C CA . ASN A 1 433 ? 21.578 -28.5 -0.446 1 83.19 433 ASN A CA 1
ATOM 3361 C C . ASN A 1 433 ? 20.266 -28.234 0.299 1 83.19 433 ASN A C 1
ATOM 3363 O O . ASN A 1 433 ? 19.484 -27.391 -0.109 1 83.19 433 ASN A O 1
ATOM 3367 N N . LEU A 1 434 ? 20.109 -29.047 1.291 1 84.06 434 LEU A N 1
ATOM 3368 C CA . LEU A 1 434 ? 18.984 -28.75 2.176 1 84.06 434 LEU A CA 1
ATOM 3369 C C . LEU A 1 434 ? 19.125 -27.359 2.77 1 84.06 434 LEU A C 1
ATOM 3371 O O . LEU A 1 434 ? 20.234 -26.891 3.039 1 84.06 434 LEU A O 1
ATOM 3375 N N . PRO A 1 435 ? 17.984 -26.703 2.928 1 85.38 435 PRO A N 1
ATOM 3376 C CA . PRO A 1 435 ? 18.047 -25.359 3.48 1 85.38 435 PRO A CA 1
ATOM 3377 C C . PRO A 1 435 ? 18.625 -25.312 4.895 1 85.38 435 PRO A C 1
ATOM 3379 O O . PRO A 1 435 ? 18.328 -26.203 5.707 1 85.38 435 PRO A O 1
ATOM 3382 N N . HIS A 1 436 ? 19.469 -24.375 5.125 1 90.88 436 HIS A N 1
ATOM 3383 C CA . HIS A 1 436 ? 20.047 -24.125 6.441 1 90.88 436 HIS A CA 1
ATOM 3384 C C . HIS A 1 436 ? 19.688 -22.734 6.949 1 90.88 436 HIS A C 1
ATOM 3386 O O . HIS A 1 436 ? 19.562 -21.797 6.16 1 90.88 436 HIS A O 1
ATOM 3392 N N . LYS A 1 437 ? 19.484 -22.688 8.25 1 93.94 437 LYS A N 1
ATOM 3393 C CA . LYS A 1 437 ? 19.312 -21.391 8.906 1 93.94 437 LYS A CA 1
ATOM 3394 C C . LYS A 1 437 ? 20.625 -20.859 9.453 1 93.94 437 LYS A C 1
ATOM 3396 O O . LYS A 1 437 ? 21.422 -21.625 10.008 1 93.94 437 LYS A O 1
ATOM 3401 N N . PHE A 1 438 ? 20.844 -19.625 9.148 1 95.81 438 PHE A N 1
ATOM 3402 C CA . PHE A 1 438 ? 21.984 -18.906 9.68 1 95.81 438 PHE A CA 1
ATOM 3403 C C . PHE A 1 438 ? 21.547 -17.625 10.367 1 95.81 438 PHE A C 1
ATOM 3405 O O . PHE A 1 438 ? 20.5 -17.047 10.023 1 95.81 438 PHE A O 1
ATOM 3412 N N . ASN A 1 439 ? 22.266 -17.297 11.414 1 96.75 439 ASN A N 1
ATOM 3413 C CA . ASN A 1 439 ? 22.109 -15.93 11.898 1 96.75 439 ASN A CA 1
ATOM 3414 C C . ASN A 1 439 ? 22.797 -14.922 10.969 1 96.75 439 ASN A C 1
ATOM 3416 O O . ASN A 1 439 ? 24 -15.008 10.727 1 96.75 439 ASN A O 1
ATOM 3420 N N . VAL A 1 440 ? 21.969 -14 10.477 1 98 440 VAL A N 1
ATOM 3421 C CA . VAL A 1 440 ? 22.5 -13.148 9.414 1 98 440 VAL A CA 1
ATOM 3422 C C . VAL A 1 440 ? 22.156 -11.688 9.703 1 98 440 VAL A C 1
ATOM 3424 O O . VAL A 1 440 ? 21.328 -11.398 10.555 1 98 440 VAL A O 1
ATOM 3427 N N . THR A 1 441 ? 22.922 -10.836 9.086 1 98.19 441 THR A N 1
ATOM 3428 C CA . THR A 1 441 ? 22.594 -9.422 8.969 1 98.19 441 THR A CA 1
ATOM 3429 C C . THR A 1 441 ? 22.406 -9.031 7.508 1 98.19 441 THR A C 1
ATOM 3431 O O . THR A 1 441 ? 23.266 -9.328 6.668 1 98.19 441 THR A O 1
ATOM 3434 N N . MET A 1 442 ? 21.281 -8.531 7.215 1 98.19 442 MET A N 1
ATOM 3435 C CA . MET A 1 442 ? 20.969 -8.031 5.879 1 98.19 442 MET A CA 1
ATOM 3436 C C . MET A 1 442 ? 20.797 -6.512 5.891 1 98.19 442 MET A C 1
ATOM 3438 O O . MET A 1 442 ? 20.047 -5.977 6.707 1 98.19 442 MET A O 1
ATOM 3442 N N . THR A 1 443 ? 21.547 -5.844 5.023 1 96.69 443 THR A N 1
ATOM 3443 C CA . THR A 1 443 ? 21.484 -4.383 5.008 1 96.69 443 THR A CA 1
ATOM 3444 C C . THR A 1 443 ? 21.297 -3.869 3.582 1 96.69 443 THR A C 1
ATOM 3446 O O . THR A 1 443 ? 21.828 -4.453 2.631 1 96.69 443 THR A O 1
ATOM 3449 N N . GLY A 1 444 ? 20.531 -2.873 3.389 1 94.81 444 GLY A N 1
ATOM 3450 C CA . GLY A 1 444 ? 20.312 -2.223 2.107 1 94.81 444 GLY A CA 1
ATOM 3451 C C . GLY A 1 444 ? 19.312 -1.091 2.178 1 94.81 444 GLY A C 1
ATOM 3452 O O . GLY A 1 444 ? 18.719 -0.841 3.232 1 94.81 444 GLY A O 1
ATOM 3453 N N . LYS A 1 445 ? 19.156 -0.401 1.065 1 92.75 445 LYS A N 1
ATOM 3454 C CA . LYS A 1 445 ? 18.188 0.692 0.994 1 92.75 445 LYS A CA 1
ATOM 3455 C C . LYS A 1 445 ? 16.812 0.182 0.586 1 92.75 445 LYS A C 1
ATOM 3457 O O . LYS A 1 445 ? 16.703 -0.814 -0.132 1 92.75 445 LYS A O 1
ATOM 3462 N N . ALA A 1 446 ? 15.797 0.854 1.155 1 94.06 446 ALA A N 1
ATOM 3463 C CA . ALA A 1 446 ? 14.438 0.536 0.732 1 94.06 446 ALA A CA 1
ATOM 3464 C C . ALA A 1 446 ? 14.266 0.761 -0.767 1 94.06 446 ALA A C 1
ATOM 3466 O O . ALA A 1 446 ? 14.961 1.587 -1.362 1 94.06 446 ALA A O 1
ATOM 3467 N N . VAL A 1 447 ? 13.383 -0.015 -1.394 1 93.94 447 VAL A N 1
ATOM 3468 C CA . VAL A 1 447 ? 13.078 0.12 -2.814 1 93.94 447 VAL A CA 1
ATOM 3469 C C . VAL A 1 447 ? 11.594 0.424 -3.002 1 93.94 447 VAL A C 1
ATOM 3471 O O . VAL A 1 447 ? 10.773 0.116 -2.133 1 93.94 447 VAL A O 1
ATOM 3474 N N . ALA A 1 448 ? 11.32 1.055 -4.109 1 88.31 448 ALA A N 1
ATOM 3475 C CA . ALA A 1 448 ? 9.938 1.458 -4.367 1 88.31 448 ALA A CA 1
ATOM 3476 C C . ALA A 1 448 ? 9.047 0.243 -4.594 1 88.31 448 ALA A C 1
ATOM 3478 O O . ALA A 1 448 ? 7.902 0.208 -4.125 1 88.31 448 ALA A O 1
ATOM 3479 N N . SER A 1 449 ? 9.531 -0.69 -5.312 1 89.81 449 SER A N 1
ATOM 3480 C CA . SER A 1 449 ? 8.758 -1.896 -5.605 1 89.81 449 SER A CA 1
ATOM 3481 C C . SER A 1 449 ? 9.672 -3.031 -6.066 1 89.81 449 SER A C 1
ATOM 3483 O O . SER A 1 449 ? 10.812 -2.795 -6.477 1 89.81 449 SER A O 1
ATOM 3485 N N . GLU A 1 450 ? 9.164 -4.254 -5.863 1 91.88 450 GLU A N 1
ATOM 3486 C CA . GLU A 1 450 ? 9.805 -5.402 -6.496 1 91.88 450 GLU A CA 1
ATOM 3487 C C . GLU A 1 450 ? 9.578 -5.395 -8.008 1 91.88 450 GLU A C 1
ATOM 3489 O O . GLU A 1 450 ? 8.57 -4.879 -8.484 1 91.88 450 GLU A O 1
ATOM 3494 N N . PRO A 1 451 ? 10.656 -5.84 -8.656 1 88.19 451 PRO A N 1
ATOM 3495 C CA . PRO A 1 451 ? 10.492 -5.828 -10.117 1 88.19 451 PRO A CA 1
ATOM 3496 C C . PRO A 1 451 ? 9.281 -6.633 -10.578 1 88.19 451 PRO A C 1
ATOM 3498 O O . PRO A 1 451 ? 8.836 -7.551 -9.883 1 88.19 451 PRO A O 1
ATOM 3501 N N . THR A 1 452 ? 8.766 -6.141 -11.617 1 76.62 452 THR A N 1
ATOM 3502 C CA . THR A 1 452 ? 7.578 -6.777 -12.172 1 76.62 452 THR A CA 1
ATOM 3503 C C . THR A 1 452 ? 7.969 -7.832 -13.211 1 76.62 452 THR A C 1
ATOM 3505 O O . THR A 1 452 ? 9.141 -7.957 -13.562 1 76.62 452 THR A O 1
ATOM 3508 N N . PHE A 1 453 ? 6.965 -8.406 -13.664 1 66.5 453 PHE A N 1
ATOM 3509 C CA . PHE A 1 453 ? 7.148 -9.57 -14.523 1 66.5 453 PHE A CA 1
ATOM 3510 C C . PHE A 1 453 ? 7.797 -9.172 -15.844 1 66.5 453 PHE A C 1
ATOM 3512 O O . PHE A 1 453 ? 7.582 -8.055 -16.328 1 66.5 453 PHE A O 1
ATOM 3519 N N . LEU A 1 454 ? 8.898 -9.93 -16.141 1 56.84 454 LEU A N 1
ATOM 3520 C CA . LEU A 1 454 ? 9.664 -9.711 -17.375 1 56.84 454 LEU A CA 1
ATOM 3521 C C . LEU A 1 454 ? 8.742 -9.656 -18.578 1 56.84 454 LEU A C 1
ATOM 3523 O O . LEU A 1 454 ? 9.016 -8.93 -19.547 1 56.84 454 LEU A O 1
ATOM 3527 N N . THR A 1 455 ? 7.91 -10.672 -18.656 1 53.56 455 THR A N 1
ATOM 3528 C CA . THR A 1 455 ? 7.145 -10.789 -19.891 1 53.56 455 THR A CA 1
ATOM 3529 C C . THR A 1 455 ? 5.781 -10.125 -19.734 1 53.56 455 THR A C 1
ATOM 3531 O O . THR A 1 455 ? 5.062 -10.375 -18.766 1 53.56 455 THR A O 1
ATOM 3534 N N . GLU A 1 456 ? 5.566 -8.812 -19.672 1 49.25 456 GLU A N 1
ATOM 3535 C CA . GLU A 1 456 ? 4.199 -8.477 -20.047 1 49.25 456 GLU A CA 1
ATOM 3536 C C . GLU A 1 456 ? 3.814 -9.148 -21.359 1 49.25 456 GLU A C 1
ATOM 3538 O O . GLU A 1 456 ? 4.531 -9.031 -22.359 1 49.25 456 GLU A O 1
ATOM 3543 N N . LEU A 1 457 ? 3.273 -10.211 -21.281 1 45.28 457 LEU A N 1
ATOM 3544 C CA . LEU A 1 457 ? 2.977 -10.992 -22.469 1 45.28 457 LEU A CA 1
ATOM 3545 C C . LEU A 1 457 ? 2.773 -10.086 -23.688 1 45.28 457 LEU A C 1
ATOM 3547 O O . LEU A 1 457 ? 3.145 -10.445 -24.797 1 45.28 457 LEU A O 1
ATOM 3551 N N . SER A 1 458 ? 1.948 -9.125 -23.484 1 40.28 458 SER A N 1
ATOM 3552 C CA . SER A 1 458 ? 1.86 -8.273 -24.672 1 40.28 458 SER A CA 1
ATOM 3553 C C . SER A 1 458 ? 3.244 -7.836 -25.141 1 40.28 458 SER A C 1
ATOM 3555 O O . SER A 1 458 ? 3.463 -7.625 -26.328 1 40.28 458 SER A O 1
ATOM 3557 N N . SER A 1 459 ? 4.016 -7.566 -24.188 1 38.47 459 SER A N 1
ATOM 3558 C CA . SER A 1 459 ? 5.395 -7.27 -24.562 1 38.47 459 SER A CA 1
ATOM 3559 C C . SER A 1 459 ? 6.168 -8.547 -24.891 1 38.47 459 SER A C 1
ATOM 3561 O O . SER A 1 459 ? 7.391 -8.516 -25.031 1 38.47 459 SER A O 1
ATOM 3563 N N . LEU A 1 460 ? 5.766 -9.617 -24.609 1 35.56 460 LEU A N 1
ATOM 3564 C CA . LEU A 1 460 ? 6.516 -10.719 -25.219 1 35.56 460 LEU A CA 1
ATOM 3565 C C . LEU A 1 460 ? 7.008 -10.344 -26.609 1 35.56 460 LEU A C 1
ATOM 3567 O O . LEU A 1 460 ? 8.055 -10.82 -27.047 1 35.56 460 LEU A O 1
ATOM 3571 N N . THR A 1 461 ? 6.047 -9.828 -27.328 1 37.09 461 THR A N 1
ATOM 3572 C CA . THR A 1 461 ? 6.578 -9.234 -28.547 1 37.09 461 THR A CA 1
ATOM 3573 C C . THR A 1 461 ? 7.203 -7.871 -28.266 1 37.09 461 THR A C 1
ATOM 3575 O O . THR A 1 461 ? 8.078 -7.418 -29 1 37.09 461 THR A O 1
ATOM 3578 N N . VAL A 1 462 ? 6.449 -7.004 -27.562 1 38 462 VAL A N 1
ATOM 3579 C CA . VAL A 1 462 ? 7.113 -5.715 -27.406 1 38 462 VAL A CA 1
ATOM 3580 C C . VAL A 1 462 ? 8.133 -5.793 -26.266 1 38 462 VAL A C 1
ATOM 3582 O O . VAL A 1 462 ? 7.785 -6.113 -25.125 1 38 462 VAL A O 1
ATOM 3585 N N . LEU A 1 463 ? 9.359 -5.996 -26.516 1 37.97 463 LEU A N 1
ATOM 3586 C CA . LEU A 1 463 ? 10.656 -5.934 -25.844 1 37.97 463 LEU A CA 1
ATOM 3587 C C . LEU A 1 463 ? 10.672 -4.828 -24.797 1 37.97 463 LEU A C 1
ATOM 3589 O O . LEU A 1 463 ? 11.312 -3.797 -24.984 1 37.97 463 LEU A O 1
ATOM 3593 N N . ARG A 1 464 ? 9.57 -4.422 -24.375 1 41.91 464 ARG A N 1
ATOM 3594 C CA . ARG A 1 464 ? 10.039 -3.453 -23.391 1 41.91 464 ARG A CA 1
ATOM 3595 C C . ARG A 1 464 ? 10.805 -4.145 -22.266 1 41.91 464 ARG A C 1
ATOM 3597 O O . ARG A 1 464 ? 10.289 -5.066 -21.625 1 41.91 464 ARG A O 1
ATOM 3604 N N . ASN A 1 465 ? 12.008 -4.348 -22.359 1 44.75 465 ASN A N 1
ATOM 3605 C CA . ASN A 1 465 ? 13.109 -4.863 -21.562 1 44.75 465 ASN A CA 1
ATOM 3606 C C . ASN A 1 465 ? 12.938 -4.512 -20.078 1 44.75 465 ASN A C 1
ATOM 3608 O O . ASN A 1 465 ? 13.422 -3.475 -19.625 1 44.75 465 ASN A O 1
ATOM 3612 N N . ASP A 1 466 ? 11.805 -4.82 -19.5 1 54.59 466 ASP A N 1
ATOM 3613 C CA . ASP A 1 466 ? 11.922 -4.547 -18.078 1 54.59 466 ASP A CA 1
ATOM 3614 C C . ASP A 1 466 ? 13.039 -5.383 -17.453 1 54.59 466 ASP A C 1
ATOM 3616 O O . ASP A 1 466 ? 12.945 -6.609 -17.391 1 54.59 466 ASP A O 1
ATOM 3620 N N . THR A 1 467 ? 14.125 -4.902 -17.5 1 68.94 467 THR A N 1
ATOM 3621 C CA . THR A 1 467 ? 15.438 -5.375 -17.062 1 68.94 467 THR A CA 1
ATOM 3622 C C . THR A 1 467 ? 15.531 -5.402 -15.547 1 68.94 467 THR A C 1
ATOM 3624 O O . THR A 1 467 ? 16.578 -5.75 -14.992 1 68.94 467 THR A O 1
ATOM 3627 N N . GLY A 1 468 ? 14.312 -5.176 -14.984 1 82.56 468 GLY A N 1
ATOM 3628 C CA . GLY A 1 468 ? 14.461 -5.102 -13.539 1 82.56 468 GLY A CA 1
ATOM 3629 C C . GLY A 1 468 ? 14.75 -6.445 -12.898 1 82.56 468 GLY A C 1
ATOM 3630 O O . GLY A 1 468 ? 15.578 -6.539 -11.984 1 82.56 468 GLY A O 1
ATOM 3631 N N . VAL A 1 469 ? 14.117 -7.473 -13.5 1 89.38 469 VAL A N 1
ATOM 3632 C CA . VAL A 1 469 ? 14.312 -8.812 -12.961 1 89.38 469 VAL A CA 1
ATOM 3633 C C . VAL A 1 469 ? 15.742 -9.281 -13.242 1 89.38 469 VAL A C 1
ATOM 3635 O O . VAL A 1 469 ? 16.391 -9.875 -12.375 1 89.38 469 VAL A O 1
ATOM 3638 N N . LEU A 1 470 ? 16.219 -8.961 -14.422 1 90.38 470 LEU A N 1
ATOM 3639 C CA . LEU A 1 470 ? 17.578 -9.352 -14.797 1 90.38 470 LEU A CA 1
ATOM 3640 C C . LEU A 1 470 ? 18.609 -8.617 -13.953 1 90.38 470 LEU A C 1
ATOM 3642 O O . LEU A 1 470 ? 19.562 -9.219 -13.469 1 90.38 470 LEU A O 1
ATOM 3646 N N . ARG A 1 471 ? 18.344 -7.418 -13.734 1 90.56 471 ARG A N 1
ATOM 3647 C CA . ARG A 1 471 ? 19.234 -6.621 -12.906 1 90.56 471 ARG A CA 1
ATOM 3648 C C . ARG A 1 471 ? 19.266 -7.133 -11.469 1 90.56 471 ARG A C 1
ATOM 3650 O O . ARG A 1 471 ? 20.312 -7.176 -10.836 1 90.56 471 ARG A O 1
ATOM 3657 N N . GLN A 1 472 ? 18.078 -7.461 -10.984 1 93.88 472 GLN A N 1
ATOM 3658 C CA . GLN A 1 472 ? 18 -7.996 -9.633 1 93.88 472 GLN A CA 1
ATOM 3659 C C . GLN A 1 472 ? 18.875 -9.234 -9.469 1 93.88 472 GLN A C 1
ATOM 3661 O O . GLN A 1 472 ? 19.484 -9.438 -8.414 1 93.88 472 GLN A O 1
ATOM 3666 N N . LEU A 1 473 ? 18.969 -9.961 -10.578 1 92.5 473 LEU A N 1
ATOM 3667 C CA . LEU A 1 473 ? 19.703 -11.219 -10.547 1 92.5 473 LEU A CA 1
ATOM 3668 C C . LEU A 1 473 ? 21.172 -11 -10.945 1 92.5 473 LEU A C 1
ATOM 3670 O O . LEU A 1 473 ? 21.922 -11.961 -11.086 1 92.5 473 LEU A O 1
ATOM 3674 N N . GLY A 1 474 ? 21.578 -9.812 -11.211 1 88.94 474 GLY A N 1
ATOM 3675 C CA . GLY A 1 474 ? 22.969 -9.461 -11.445 1 88.94 474 GLY A CA 1
ATOM 3676 C C . GLY A 1 474 ? 23.344 -9.516 -12.906 1 88.94 474 GLY A C 1
ATOM 3677 O O . GLY A 1 474 ? 24.531 -9.656 -13.242 1 88.94 474 GLY A O 1
ATOM 3678 N N . VAL A 1 475 ? 22.406 -9.484 -13.695 1 88.69 475 VAL A N 1
ATOM 3679 C CA . VAL A 1 475 ? 22.688 -9.5 -15.125 1 88.69 475 VAL A CA 1
ATOM 3680 C C . VAL A 1 475 ? 22.703 -8.078 -15.672 1 88.69 475 VAL A C 1
ATOM 3682 O O . VAL A 1 475 ? 21.734 -7.324 -15.492 1 88.69 475 VAL A O 1
ATOM 3685 N N . GLY A 1 476 ? 23.703 -7.668 -16.281 1 83.75 476 GLY A N 1
ATOM 3686 C CA . GLY A 1 476 ? 23.828 -6.336 -16.859 1 83.75 476 GLY A CA 1
ATOM 3687 C C . GLY A 1 476 ? 24.266 -5.293 -15.844 1 83.75 476 GLY A C 1
ATOM 3688 O O . GLY A 1 476 ? 24.312 -4.102 -16.156 1 83.75 476 GLY A O 1
ATOM 3689 N N . ILE A 1 477 ? 24.469 -5.746 -14.703 1 88.5 477 ILE A N 1
ATOM 3690 C CA . ILE A 1 477 ? 24.875 -4.863 -13.617 1 88.5 477 ILE A CA 1
ATOM 3691 C C . ILE A 1 477 ? 25.828 -5.605 -12.68 1 88.5 477 ILE A C 1
ATOM 3693 O O . ILE A 1 477 ? 25.766 -6.832 -12.57 1 88.5 477 ILE A O 1
ATOM 3697 N N . SER A 1 478 ? 26.656 -4.836 -12.117 1 87.81 478 SER A N 1
ATOM 3698 C CA . SER A 1 478 ? 27.609 -5.461 -11.203 1 87.81 478 SER A CA 1
ATOM 3699 C C . SER A 1 478 ? 26.906 -6.141 -10.039 1 87.81 478 SER A C 1
ATOM 3701 O O . SER A 1 478 ? 25.984 -5.574 -9.453 1 87.81 478 SER A O 1
ATOM 3703 N N . PRO A 1 479 ? 27.344 -7.324 -9.766 1 83.94 479 PRO A N 1
ATOM 3704 C CA . PRO A 1 479 ? 26.734 -8.047 -8.648 1 83.94 479 PRO A CA 1
ATOM 3705 C C . PRO A 1 479 ? 26.906 -7.328 -7.312 1 83.94 479 PRO A C 1
ATOM 3707 O O . PRO A 1 479 ? 26.109 -7.539 -6.387 1 83.94 479 PRO A O 1
ATOM 3710 N N . ASP A 1 480 ? 27.844 -6.441 -7.223 1 86.12 480 ASP A N 1
ATOM 3711 C CA . ASP A 1 480 ? 28.125 -5.758 -5.965 1 86.12 480 ASP A CA 1
ATOM 3712 C C . ASP A 1 480 ? 27.25 -4.52 -5.801 1 86.12 480 ASP A C 1
ATOM 3714 O O . ASP A 1 480 ? 27.188 -3.932 -4.719 1 86.12 480 ASP A O 1
ATOM 3718 N N . ASN A 1 481 ? 26.609 -4.191 -6.84 1 91.38 481 ASN A N 1
ATOM 3719 C CA . ASN A 1 481 ? 25.719 -3.035 -6.793 1 91.38 481 ASN A CA 1
ATOM 3720 C C . ASN A 1 481 ? 24.359 -3.398 -6.227 1 91.38 481 ASN A C 1
ATOM 3722 O O . ASN A 1 481 ? 23.359 -3.43 -6.957 1 91.38 481 ASN A O 1
ATOM 3726 N N . THR A 1 482 ? 24.312 -3.531 -4.957 1 91.5 482 THR A N 1
ATOM 3727 C CA . THR A 1 482 ? 23.094 -3.979 -4.297 1 91.5 482 THR A CA 1
ATOM 3728 C C . THR A 1 482 ? 21.984 -2.934 -4.438 1 91.5 482 THR A C 1
ATOM 3730 O O . THR A 1 482 ? 20.812 -3.279 -4.594 1 91.5 482 THR A O 1
ATOM 3733 N N . THR A 1 483 ? 22.328 -1.662 -4.484 1 90.38 483 THR A N 1
ATOM 3734 C CA . THR A 1 483 ? 21.344 -0.593 -4.605 1 90.38 483 THR A CA 1
ATOM 3735 C C . THR A 1 483 ? 20.703 -0.603 -5.988 1 90.38 483 THR A C 1
ATOM 3737 O O . THR A 1 483 ? 19.484 -0.512 -6.109 1 90.38 483 THR A O 1
ATOM 3740 N N . GLY A 1 484 ? 21.516 -0.719 -6.969 1 91.25 484 GLY A N 1
ATOM 3741 C CA . GLY A 1 484 ? 21 -0.753 -8.328 1 91.25 484 GLY A CA 1
ATOM 3742 C C . GLY A 1 484 ? 20.156 -1.988 -8.617 1 91.25 484 GLY A C 1
ATOM 3743 O O . GLY A 1 484 ? 19.219 -1.937 -9.414 1 91.25 484 GLY A O 1
ATOM 3744 N N . ARG A 1 485 ? 20.453 -3.061 -7.91 1 94.25 485 ARG A N 1
ATOM 3745 C CA . ARG A 1 485 ? 19.766 -4.332 -8.117 1 94.25 485 ARG A CA 1
ATOM 3746 C C . ARG A 1 485 ? 18.531 -4.43 -7.238 1 94.25 485 ARG A C 1
ATOM 3748 O O . ARG A 1 485 ? 17.672 -5.297 -7.449 1 94.25 485 ARG A O 1
ATOM 3755 N N . GLY A 1 486 ? 18.422 -3.566 -6.242 1 94.62 486 GLY A N 1
ATOM 3756 C CA . GLY A 1 486 ? 17.312 -3.623 -5.305 1 94.62 486 GLY A CA 1
ATOM 3757 C C . GLY A 1 486 ? 17.406 -4.797 -4.348 1 94.62 486 GLY A C 1
ATOM 3758 O O . GLY A 1 486 ? 16.375 -5.309 -3.891 1 94.62 486 GLY A O 1
ATOM 3759 N N . THR A 1 487 ? 18.594 -5.34 -4.102 1 96.81 487 THR A N 1
ATOM 3760 C CA . THR A 1 487 ? 18.828 -6.449 -3.182 1 96.81 487 THR A CA 1
ATOM 3761 C C . THR A 1 487 ? 19.516 -5.965 -1.906 1 96.81 487 THR A C 1
ATOM 3763 O O . THR A 1 487 ? 19.781 -4.77 -1.758 1 96.81 487 THR A O 1
ATOM 3766 N N . LEU A 1 488 ? 19.641 -6.84 -0.934 1 97.88 488 LEU A N 1
ATOM 3767 C CA . LEU A 1 488 ? 20.328 -6.516 0.318 1 97.88 488 LEU A CA 1
ATOM 3768 C C . LEU A 1 488 ? 21.688 -7.188 0.387 1 97.88 488 LEU A C 1
ATOM 3770 O O . LEU A 1 488 ? 21.922 -8.211 -0.259 1 97.88 488 LEU A O 1
ATOM 3774 N N . ASN A 1 489 ? 22.578 -6.543 1.117 1 97.5 489 ASN A N 1
ATOM 3775 C CA . ASN A 1 489 ? 23.859 -7.168 1.435 1 97.5 489 ASN A CA 1
ATOM 3776 C C . ASN A 1 489 ? 23.719 -8.195 2.555 1 97.5 489 ASN A C 1
ATOM 3778 O O . ASN A 1 489 ? 23.094 -7.914 3.586 1 97.5 489 ASN A O 1
ATOM 3782 N N . LEU A 1 490 ? 24.297 -9.305 2.35 1 97.69 490 LEU A N 1
ATOM 3783 C CA . LEU A 1 490 ? 24.188 -10.398 3.303 1 97.69 490 LEU A CA 1
ATOM 3784 C C . LEU A 1 490 ? 25.5 -10.625 4.043 1 97.69 490 LEU A C 1
ATOM 3786 O O . LEU A 1 490 ? 26.547 -10.75 3.42 1 97.69 490 LEU A O 1
ATOM 3790 N N . GLU A 1 491 ? 25.391 -10.602 5.336 1 97.19 491 GLU A N 1
ATOM 3791 C CA . GLU A 1 491 ? 26.484 -11.016 6.211 1 97.19 491 GLU A CA 1
ATOM 3792 C C . GLU A 1 491 ? 26.062 -12.188 7.09 1 97.19 491 GLU A C 1
ATOM 3794 O O . GLU A 1 491 ? 25.078 -12.109 7.824 1 97.19 491 GLU A O 1
ATOM 3799 N N . VAL A 1 492 ? 26.812 -13.25 7.008 1 96.31 492 VAL A N 1
ATOM 3800 C CA . VAL A 1 492 ? 26.5 -14.453 7.773 1 96.31 492 VAL A CA 1
ATOM 3801 C C . VAL A 1 492 ? 27.375 -14.516 9.023 1 96.31 492 VAL A C 1
ATOM 3803 O O . VAL A 1 492 ? 28.594 -14.359 8.938 1 96.31 492 VAL A O 1
ATOM 3806 N N . HIS A 1 493 ? 26.828 -14.789 10.125 1 94.56 493 HIS A N 1
ATOM 3807 C CA . HIS A 1 493 ? 27.562 -14.742 11.391 1 94.56 493 HIS A CA 1
ATOM 3808 C C . HIS A 1 493 ? 27.734 -16.141 11.977 1 94.56 493 HIS A C 1
ATOM 3810 O O . HIS A 1 493 ? 28.859 -16.562 12.25 1 94.56 493 HIS A O 1
ATOM 3816 N N . SER A 1 494 ? 26.547 -16.766 12.273 1 88.25 494 SER A N 1
ATOM 3817 C CA . SER A 1 494 ? 26.609 -18.078 12.898 1 88.25 494 SER A CA 1
ATOM 3818 C C . SER A 1 494 ? 25.656 -19.062 12.234 1 88.25 494 SER A C 1
ATOM 3820 O O . SER A 1 494 ? 24.766 -18.641 11.492 1 88.25 494 SER A O 1
ATOM 3822 N N . GLY A 1 495 ? 25.844 -20.422 12.711 1 83.69 495 GLY A N 1
ATOM 3823 C CA . GLY A 1 495 ? 25.188 -21.547 12.078 1 83.69 495 GLY A CA 1
ATOM 3824 C C . GLY A 1 495 ? 26.141 -22.531 11.445 1 83.69 495 GLY A C 1
ATOM 3825 O O . GLY A 1 495 ? 27.359 -22.469 11.672 1 83.69 495 GLY A O 1
ATOM 3826 N N . PRO A 1 496 ? 25.547 -23.531 10.781 1 87.81 496 PRO A N 1
ATOM 3827 C CA . PRO A 1 496 ? 24.219 -23.75 10.219 1 87.81 496 PRO A CA 1
ATOM 3828 C C . PRO A 1 496 ? 23.297 -24.562 11.141 1 87.81 496 PRO A C 1
ATOM 3830 O O . PRO A 1 496 ? 23.766 -25.438 11.859 1 87.81 496 PRO A O 1
ATOM 3833 N N . ASP A 1 497 ? 22.047 -24.234 11.188 1 85.12 497 ASP A N 1
ATOM 3834 C CA . ASP A 1 497 ? 20.969 -25.078 11.703 1 85.12 497 ASP A CA 1
ATOM 3835 C C . ASP A 1 497 ? 20.047 -25.547 10.57 1 85.12 497 ASP A C 1
ATOM 3837 O O . ASP A 1 497 ? 19.859 -24.844 9.578 1 85.12 497 ASP A O 1
ATOM 3841 N N . LEU A 1 498 ? 19.719 -26.844 10.68 1 79.88 498 LEU A N 1
ATOM 3842 C CA . LEU A 1 498 ? 18.781 -27.297 9.664 1 79.88 498 LEU A CA 1
ATOM 3843 C C . LEU A 1 498 ? 17.453 -26.562 9.773 1 79.88 498 LEU A C 1
ATOM 3845 O O . LEU A 1 498 ? 17.016 -26.203 10.875 1 79.88 498 LEU A O 1
ATOM 3849 N N . TRP A 1 499 ? 16.859 -26.375 8.633 1 76.56 499 TRP A N 1
ATOM 3850 C CA . TRP A 1 499 ? 15.594 -25.656 8.586 1 76.56 499 TRP A CA 1
ATOM 3851 C C . TRP A 1 499 ? 14.461 -26.516 9.141 1 76.56 499 TRP A C 1
ATOM 3853 O O . TRP A 1 499 ? 13.391 -26 9.477 1 76.56 499 TRP A O 1
ATOM 3863 N N . MET A 1 500 ? 14.734 -27.859 9.172 1 75.19 500 MET A N 1
ATOM 3864 C CA . MET A 1 500 ? 13.82 -28.828 9.773 1 75.19 500 MET A CA 1
ATOM 3865 C C . MET A 1 500 ? 14.594 -29.875 10.57 1 75.19 500 MET A C 1
ATOM 3867 O O . MET A 1 500 ? 15.758 -30.141 10.289 1 75.19 500 MET A O 1
ATOM 3871 N N . GLU A 1 501 ? 13.906 -30.469 11.508 1 71.62 501 GLU A N 1
ATOM 3872 C CA . GLU A 1 501 ? 14.531 -31.547 12.273 1 71.62 501 GLU A CA 1
ATOM 3873 C C . GLU A 1 501 ? 14.531 -32.844 11.484 1 71.62 501 GLU A C 1
ATOM 3875 O O . GLU A 1 501 ? 13.477 -33.344 11.094 1 71.62 501 GLU A O 1
ATOM 3880 N N . LEU A 1 502 ? 15.742 -33.25 11.031 1 75.5 502 LEU A N 1
ATOM 3881 C CA . LEU A 1 502 ? 15.867 -34.5 10.305 1 75.5 502 LEU A CA 1
ATOM 3882 C C . LEU A 1 502 ? 16.656 -35.531 11.117 1 75.5 502 LEU A C 1
ATOM 3884 O O . LEU A 1 502 ? 17.703 -35.219 11.672 1 75.5 502 LEU A O 1
ATOM 3888 N N . ASP A 1 503 ? 15.938 -36.688 11.375 1 72.5 503 ASP A N 1
ATOM 3889 C CA . ASP A 1 503 ? 16.562 -37.719 12.195 1 72.5 503 ASP A CA 1
ATOM 3890 C C . ASP A 1 503 ? 17.281 -38.75 11.32 1 72.5 503 ASP A C 1
ATOM 3892 O O . ASP A 1 503 ? 16.625 -39.562 10.664 1 72.5 503 ASP A O 1
ATOM 3896 N N . GLY A 1 504 ? 18.562 -38.688 11.344 1 75.75 504 GLY A N 1
ATOM 3897 C CA . GLY A 1 504 ? 19.312 -39.781 10.742 1 75.75 504 GLY A CA 1
ATOM 3898 C C . GLY A 1 504 ? 19.625 -39.562 9.273 1 75.75 504 GLY A C 1
ATOM 3899 O O . GLY A 1 504 ? 19.094 -38.625 8.664 1 75.75 504 GLY A O 1
ATOM 3900 N N . GLU A 1 505 ? 20.453 -40.344 8.688 1 77.31 505 GLU A N 1
ATOM 3901 C CA . GLU A 1 505 ? 20.969 -40.25 7.32 1 77.31 505 GLU A CA 1
ATOM 3902 C C . GLU A 1 505 ? 19.891 -40.562 6.297 1 77.31 505 GLU A C 1
ATOM 3904 O O . GLU A 1 505 ? 19.812 -39.938 5.242 1 77.31 505 GLU A O 1
ATOM 3909 N N . VAL A 1 506 ? 19.078 -41.469 6.664 1 77.75 506 VAL A N 1
ATOM 3910 C CA . VAL A 1 506 ? 18.016 -41.844 5.754 1 77.75 506 VAL A CA 1
ATOM 3911 C C . VAL A 1 506 ? 17.031 -40.719 5.562 1 77.75 506 VAL A C 1
ATOM 3913 O O . VAL A 1 506 ? 16.609 -40.438 4.438 1 77.75 506 VAL A O 1
ATOM 3916 N N . SER A 1 507 ? 16.766 -40.062 6.633 1 77.44 507 SER A N 1
ATOM 3917 C CA . SER A 1 507 ? 15.852 -38.938 6.566 1 77.44 507 SER A CA 1
ATOM 3918 C C . SER A 1 507 ? 16.453 -37.781 5.762 1 77.44 507 SER A C 1
ATOM 3920 O O . SER A 1 507 ? 15.742 -37.094 5.02 1 77.44 507 SER A O 1
ATOM 3922 N N . ILE A 1 508 ? 17.703 -37.688 5.832 1 79.56 508 ILE A N 1
ATOM 3923 C CA . ILE A 1 508 ? 18.391 -36.625 5.125 1 79.56 508 ILE A CA 1
ATOM 3924 C C . ILE A 1 508 ? 18.375 -36.906 3.625 1 79.56 508 ILE A C 1
ATOM 3926 O O . ILE A 1 508 ? 18.094 -36 2.822 1 79.56 508 ILE A O 1
ATOM 3930 N N . GLN A 1 509 ? 18.656 -38.094 3.26 1 78.88 509 GLN A N 1
ATOM 3931 C CA . GLN A 1 509 ? 18.656 -38.469 1.848 1 78.88 509 GLN A CA 1
ATOM 3932 C C . GLN A 1 509 ? 17.266 -38.344 1.243 1 78.88 509 GLN A C 1
ATOM 3934 O O . GLN A 1 509 ? 17.109 -37.906 0.102 1 78.88 509 GLN A O 1
ATOM 3939 N N . SER A 1 510 ? 16.312 -38.656 2.066 1 77.06 510 SER A N 1
ATOM 3940 C CA . SER A 1 510 ? 14.93 -38.531 1.61 1 77.06 510 SER A CA 1
ATOM 3941 C C . SER A 1 510 ? 14.555 -37.062 1.399 1 77.06 510 SER A C 1
ATOM 3943 O O . SER A 1 510 ? 13.859 -36.719 0.438 1 77.06 510 SER A O 1
ATOM 3945 N N . ALA A 1 511 ? 15.055 -36.312 2.24 1 79.12 511 ALA A N 1
ATOM 3946 C CA . ALA A 1 511 ? 14.773 -34.875 2.145 1 79.12 511 ALA A CA 1
ATOM 3947 C C . ALA A 1 511 ? 15.414 -34.281 0.902 1 79.12 511 ALA A C 1
ATOM 3949 O O . ALA A 1 511 ? 14.812 -33.438 0.231 1 79.12 511 ALA A O 1
ATOM 3950 N N . TYR A 1 512 ? 16.609 -34.719 0.583 1 79.69 512 TYR A N 1
ATOM 3951 C CA . TYR A 1 512 ? 17.297 -34.25 -0.624 1 79.69 512 TYR A CA 1
ATOM 3952 C C . TYR A 1 512 ? 16.5 -34.625 -1.872 1 79.69 512 TYR A C 1
ATOM 3954 O O . TYR A 1 512 ? 16.344 -33.812 -2.785 1 79.69 512 TYR A O 1
ATOM 3962 N N . LEU A 1 513 ? 16.078 -35.812 -1.839 1 78.31 513 LEU A N 1
ATOM 3963 C CA . LEU A 1 513 ? 15.32 -36.281 -2.99 1 78.31 513 LEU A CA 1
ATOM 3964 C C . LEU A 1 513 ? 14.016 -35.5 -3.143 1 78.31 513 LEU A C 1
ATOM 3966 O O . LEU A 1 513 ? 13.656 -35.094 -4.25 1 78.31 513 LEU A O 1
ATOM 3970 N N . GLU A 1 514 ? 13.352 -35.344 -2.057 1 77.5 514 GLU A N 1
ATOM 3971 C CA . GLU A 1 514 ? 12.086 -34.625 -2.08 1 77.5 514 GLU A CA 1
ATOM 3972 C C . GLU A 1 514 ? 12.289 -33.188 -2.557 1 77.5 514 GLU A C 1
ATOM 3974 O O . GLU A 1 514 ? 11.477 -32.656 -3.332 1 77.5 514 GLU A O 1
ATOM 3979 N N . LEU A 1 515 ? 13.281 -32.625 -2.102 1 81.06 515 LEU A N 1
ATOM 3980 C CA . LEU A 1 515 ? 13.578 -31.25 -2.506 1 81.06 515 LEU A CA 1
ATOM 3981 C C . LEU A 1 515 ? 13.859 -31.172 -4.004 1 81.06 515 LEU A C 1
ATOM 3983 O O . LEU A 1 515 ? 13.359 -30.281 -4.691 1 81.06 515 LEU A O 1
ATOM 3987 N N . TRP A 1 516 ? 14.594 -32.094 -4.465 1 81.25 516 TRP A N 1
ATOM 3988 C CA . TRP A 1 516 ? 14.961 -32.094 -5.875 1 81.25 516 TRP A CA 1
ATOM 3989 C C . TRP A 1 516 ? 13.734 -32.312 -6.754 1 81.25 516 TRP A C 1
ATOM 3991 O O . TRP A 1 516 ? 13.531 -31.594 -7.742 1 81.25 516 TRP A O 1
ATOM 4001 N N . VAL A 1 517 ? 12.961 -33.219 -6.344 1 77.06 517 VAL A N 1
ATOM 4002 C CA . VAL A 1 517 ? 11.773 -33.562 -7.121 1 77.06 517 VAL A CA 1
ATOM 4003 C C . VAL A 1 517 ? 10.812 -32.344 -7.129 1 77.06 517 VAL A C 1
ATOM 4005 O O . VAL A 1 517 ? 10.141 -32.094 -8.133 1 77.06 517 VAL A O 1
ATOM 4008 N N . THR A 1 518 ? 10.836 -31.719 -6.09 1 77 518 THR A N 1
ATOM 4009 C CA . THR A 1 518 ? 9.977 -30.547 -6.008 1 77 518 THR A CA 1
ATOM 4010 C C . THR A 1 518 ? 10.516 -29.422 -6.883 1 77 518 THR A C 1
ATOM 4012 O O . THR A 1 518 ? 9.742 -28.75 -7.57 1 77 518 THR A O 1
ATOM 4015 N N . LEU A 1 519 ? 11.773 -29.266 -6.914 1 79.31 519 LEU A N 1
ATOM 4016 C CA . LEU A 1 519 ? 12.391 -28.141 -7.617 1 79.31 519 LEU A CA 1
ATOM 4017 C C . LEU A 1 519 ? 12.398 -28.391 -9.125 1 79.31 519 LEU A C 1
ATOM 4019 O O . LEU A 1 519 ? 12.211 -27.453 -9.906 1 79.31 519 LEU A O 1
ATOM 4023 N N . VAL A 1 520 ? 12.672 -29.547 -9.562 1 76 520 VAL A N 1
ATOM 4024 C CA . VAL A 1 520 ? 12.805 -29.781 -11 1 76 520 VAL A CA 1
ATOM 4025 C C . VAL A 1 520 ? 11.578 -30.531 -11.508 1 76 520 VAL A C 1
ATOM 4027 O O . VAL A 1 520 ? 11.328 -30.578 -12.719 1 76 520 VAL A O 1
ATOM 4030 N N . GLU A 1 521 ? 10.594 -30.672 -10.664 1 69.25 521 GLU A N 1
ATOM 4031 C CA . GLU A 1 521 ? 9.328 -31.344 -10.953 1 69.25 521 GLU A CA 1
ATOM 4032 C C . GLU A 1 521 ? 9.531 -32.531 -11.875 1 69.25 521 GLU A C 1
ATOM 4034 O O . GLU A 1 521 ? 10.25 -32.438 -12.875 1 69.25 521 GLU A O 1
ATOM 4039 N N . PHE A 1 522 ? 9.148 -33.688 -11.5 1 61.16 522 PHE A N 1
ATOM 4040 C CA . PHE A 1 522 ? 9.219 -34.875 -12.336 1 61.16 522 PHE A CA 1
ATOM 4041 C C . PHE A 1 522 ? 8.32 -34.719 -13.555 1 61.16 522 PHE A C 1
ATOM 4043 O O . PHE A 1 522 ? 7.145 -34.375 -13.43 1 61.16 522 PHE A O 1
ATOM 4050 N N . SER A 1 523 ? 8.984 -34.562 -14.781 1 62.56 523 SER A N 1
ATOM 4051 C CA . SER A 1 523 ? 8.211 -34.594 -16.016 1 62.56 523 SER A CA 1
ATOM 4052 C C . SER A 1 523 ? 8.266 -35.969 -16.672 1 62.56 523 SER A C 1
ATOM 4054 O O . SER A 1 523 ? 9.336 -36.562 -16.812 1 62.56 523 SER A O 1
ATOM 4056 N N . THR A 1 524 ? 7.152 -36.625 -16.812 1 57.31 524 THR A N 1
ATOM 4057 C CA . THR A 1 524 ? 7.094 -37.906 -17.5 1 57.31 524 THR A CA 1
ATOM 4058 C C . THR A 1 524 ? 7.734 -37.812 -18.875 1 57.31 524 THR A C 1
ATOM 4060 O O . THR A 1 524 ? 8.117 -38.812 -19.453 1 57.31 524 THR A O 1
ATOM 4063 N N . LEU A 1 525 ? 7.855 -36.562 -19.344 1 60.56 525 LEU A N 1
ATOM 4064 C CA . LEU A 1 525 ? 8.391 -36.344 -20.688 1 60.56 525 LEU A CA 1
ATOM 4065 C C . LEU A 1 525 ? 9.914 -36.25 -20.656 1 60.56 525 LEU A C 1
ATOM 4067 O O . LEU A 1 525 ? 10.547 -36.094 -21.703 1 60.56 525 LEU A O 1
ATOM 4071 N N . GLY A 1 526 ? 10.398 -36.406 -19.531 1 63.06 526 GLY A N 1
ATOM 4072 C CA . GLY A 1 526 ? 11.844 -36.344 -19.391 1 63.06 526 GLY A CA 1
ATOM 4073 C C . GLY A 1 526 ? 12.383 -34.906 -19.312 1 63.06 526 GLY A C 1
ATOM 4074 O O . GLY A 1 526 ? 13.594 -34.719 -19.406 1 63.06 526 GLY A O 1
ATOM 4075 N N . GLY A 1 527 ? 11.508 -33.969 -19.328 1 76.62 527 GLY A N 1
ATOM 4076 C CA . GLY A 1 527 ? 12.07 -32.625 -19.25 1 76.62 527 GLY A CA 1
ATOM 4077 C C . GLY A 1 527 ? 11.055 -31.547 -19.516 1 76.62 527 GLY A C 1
ATOM 4078 O O . GLY A 1 527 ? 9.844 -31.766 -19.406 1 76.62 527 GLY A O 1
ATOM 4079 N N . TRP A 1 528 ? 11.602 -30.312 -19.672 1 85.62 528 TRP A N 1
ATOM 4080 C CA . TRP A 1 528 ? 10.781 -29.125 -19.891 1 85.62 528 TRP A CA 1
ATOM 4081 C C . TRP A 1 528 ? 11.266 -28.344 -21.094 1 85.62 528 TRP A C 1
ATOM 4083 O O . TRP A 1 528 ? 12.445 -28.406 -21.453 1 85.62 528 TRP A O 1
ATOM 4093 N N . SER A 1 529 ? 10.312 -27.641 -21.688 1 88.31 529 SER A N 1
ATOM 4094 C CA . SER A 1 529 ? 10.711 -26.703 -22.75 1 88.31 529 SER A CA 1
ATOM 4095 C C . SER A 1 529 ? 11.047 -25.328 -22.188 1 88.31 529 SER A C 1
ATOM 4097 O O . SER A 1 529 ? 10.273 -24.766 -21.422 1 88.31 529 SER A O 1
ATOM 4099 N N . LEU A 1 530 ? 12.125 -24.828 -22.547 1 90.56 530 LEU A N 1
ATOM 4100 C CA . LEU A 1 530 ? 12.531 -23.484 -22.172 1 90.56 530 LEU A CA 1
ATOM 4101 C C . LEU A 1 530 ? 12.523 -22.547 -23.359 1 90.56 530 LEU A C 1
ATOM 4103 O O . LEU A 1 530 ? 13.148 -21.484 -23.344 1 90.56 530 LEU A O 1
ATOM 4107 N N . ALA A 1 531 ? 11.727 -22.969 -24.406 1 86.25 531 ALA A N 1
ATOM 4108 C CA . ALA A 1 531 ? 11.734 -22.219 -25.656 1 86.25 531 ALA A CA 1
ATOM 4109 C C . ALA A 1 531 ? 10.805 -21.016 -25.578 1 86.25 531 ALA A C 1
ATOM 4111 O O . ALA A 1 531 ? 10.883 -20.109 -26.422 1 86.25 531 ALA A O 1
ATOM 4112 N N . GLY A 1 532 ? 9.945 -20.984 -24.625 1 77.06 532 GLY A N 1
ATOM 4113 C CA . GLY A 1 532 ? 9.078 -19.844 -24.438 1 77.06 532 GLY A CA 1
ATOM 4114 C C . GLY A 1 532 ? 8.047 -19.688 -25.547 1 77.06 532 GLY A C 1
ATOM 4115 O O . GLY A 1 532 ? 7.32 -20.641 -25.844 1 77.06 532 GLY A O 1
ATOM 4116 N N . ASN A 1 533 ? 8.109 -18.547 -26.266 1 70.5 533 ASN A N 1
ATOM 4117 C CA . ASN A 1 533 ? 7.055 -18.156 -27.188 1 70.5 533 ASN A CA 1
ATOM 4118 C C . ASN A 1 533 ? 7.219 -18.859 -28.547 1 70.5 533 ASN A C 1
ATOM 4120 O O . ASN A 1 533 ? 6.332 -18.781 -29.391 1 70.5 533 ASN A O 1
ATOM 4124 N N . ILE A 1 534 ? 8.25 -19.594 -28.703 1 74.25 534 ILE A N 1
ATOM 4125 C CA . ILE A 1 534 ? 8.438 -20.203 -30.016 1 74.25 534 ILE A CA 1
ATOM 4126 C C . ILE A 1 534 ? 7.922 -21.641 -30 1 74.25 534 ILE A C 1
ATOM 4128 O O . ILE A 1 534 ? 7.906 -22.312 -31.031 1 74.25 534 ILE A O 1
ATOM 4132 N N . VAL A 1 535 ? 7.531 -22.016 -28.828 1 73.06 535 VAL A N 1
ATOM 4133 C CA . VAL A 1 535 ? 6.977 -23.359 -28.75 1 73.06 535 VAL A CA 1
ATOM 4134 C C . VAL A 1 535 ? 5.766 -23.469 -29.672 1 73.06 535 VAL A C 1
ATOM 4136 O O . VAL A 1 535 ? 4.922 -22.578 -29.719 1 73.06 535 VAL A O 1
ATOM 4139 N N . PHE A 1 536 ? 5.883 -24.562 -30.422 1 66.56 536 PHE A N 1
ATOM 4140 C CA . PHE A 1 536 ? 4.781 -24.812 -31.344 1 66.56 536 PHE A CA 1
ATOM 4141 C C . PHE A 1 536 ? 3.465 -24.953 -30.594 1 66.56 536 PHE A C 1
ATOM 4143 O O . PHE A 1 536 ? 3.402 -25.625 -29.562 1 66.56 536 PHE A O 1
ATOM 4150 N N . ASN A 1 537 ? 2.523 -24.281 -31.156 1 62.94 537 ASN A N 1
ATOM 4151 C CA . ASN A 1 537 ? 1.233 -24.203 -30.484 1 62.94 537 ASN A CA 1
ATOM 4152 C C . ASN A 1 537 ? 0.395 -25.453 -30.719 1 62.94 537 ASN A C 1
ATOM 4154 O O . ASN A 1 537 ? -0.564 -25.422 -31.484 1 62.94 537 ASN A O 1
ATOM 4158 N N . ASP A 1 538 ? 0.944 -26.609 -30.219 1 66.69 538 ASP A N 1
ATOM 4159 C CA . ASP A 1 538 ? 0.09 -27.797 -30.156 1 66.69 538 ASP A CA 1
ATOM 4160 C C . ASP A 1 538 ? -0.281 -28.141 -28.719 1 66.69 538 ASP A C 1
ATOM 4162 O O . ASP A 1 538 ? 0.49 -27.875 -27.797 1 66.69 538 ASP A O 1
ATOM 4166 N N . LEU A 1 539 ? -1.44 -28.578 -28.594 1 63.12 539 LEU A N 1
ATOM 4167 C CA . LEU A 1 539 ? -2.043 -28.75 -27.281 1 63.12 539 LEU A CA 1
ATOM 4168 C C . LEU A 1 539 ? -1.149 -29.609 -26.391 1 63.12 539 LEU A C 1
ATOM 4170 O O . LEU A 1 539 ? -0.894 -29.25 -25.234 1 63.12 539 LEU A O 1
ATOM 4174 N N . THR A 1 540 ? -0.648 -30.703 -26.984 1 62.88 540 THR A N 1
ATOM 4175 C CA . THR A 1 540 ? 0.12 -31.641 -26.172 1 62.88 540 THR A CA 1
ATOM 4176 C C . THR A 1 540 ? 1.437 -31 -25.734 1 62.88 540 THR A C 1
ATOM 4178 O O . THR A 1 540 ? 1.834 -31.141 -24.562 1 62.88 540 THR A O 1
ATOM 4181 N N . THR A 1 541 ? 2.047 -30.25 -26.609 1 68.38 541 THR A N 1
ATOM 4182 C CA . THR A 1 541 ? 3.318 -29.609 -26.312 1 68.38 541 THR A CA 1
ATOM 4183 C C . THR A 1 541 ? 3.113 -28.469 -25.312 1 68.38 541 THR A C 1
ATOM 4185 O O . THR A 1 541 ? 3.887 -28.312 -24.375 1 68.38 541 THR A O 1
ATOM 4188 N N . THR A 1 542 ? 2.062 -27.844 -25.469 1 68.56 542 THR A N 1
ATOM 4189 C CA . THR A 1 542 ? 1.833 -26.672 -24.656 1 68.56 542 THR A CA 1
ATOM 4190 C C . THR A 1 542 ? 1.377 -27.062 -23.25 1 68.56 542 THR A C 1
ATOM 4192 O O . THR A 1 542 ? 1.789 -26.453 -22.266 1 68.56 542 THR A O 1
ATOM 4195 N N . VAL A 1 543 ? 0.695 -28.125 -23.188 1 66.12 543 VAL A N 1
ATOM 4196 C CA . VAL A 1 543 ? 0.075 -28.469 -21.906 1 66.12 543 VAL A CA 1
ATOM 4197 C C . VAL A 1 543 ? 1.033 -29.312 -21.078 1 66.12 543 VAL A C 1
ATOM 4199 O O . VAL A 1 543 ? 1.061 -29.219 -19.859 1 66.12 543 VAL A O 1
ATOM 4202 N N . ILE A 1 544 ? 1.861 -30.016 -21.734 1 68.94 544 ILE A N 1
ATOM 4203 C CA . ILE A 1 544 ? 2.592 -31.016 -20.969 1 68.94 544 ILE A CA 1
ATOM 4204 C C . ILE A 1 544 ? 4.07 -30.641 -20.906 1 68.94 544 ILE A C 1
ATOM 4206 O O . ILE A 1 544 ? 4.746 -30.922 -19.906 1 68.94 544 ILE A O 1
ATOM 4210 N N . TRP A 1 545 ? 4.562 -29.922 -21.875 1 79.56 545 TRP A N 1
ATOM 4211 C CA . TRP A 1 545 ? 6.008 -29.781 -22 1 79.56 545 TRP A CA 1
ATOM 4212 C C . TRP A 1 545 ? 6.441 -28.344 -21.734 1 79.56 545 TRP A C 1
ATOM 4214 O O . TRP A 1 545 ? 7.52 -28.109 -21.188 1 79.56 545 TRP A O 1
ATOM 4224 N N . ALA A 1 546 ? 5.609 -27.422 -21.906 1 80.31 546 ALA A N 1
ATOM 4225 C CA . ALA A 1 546 ? 6.012 -26.031 -21.844 1 80.31 546 ALA A CA 1
ATOM 4226 C C . ALA A 1 546 ? 6.121 -25.547 -20.391 1 80.31 546 ALA A C 1
ATOM 4228 O O . ALA A 1 546 ? 5.312 -25.922 -19.547 1 80.31 546 ALA A O 1
ATOM 4229 N N . THR A 1 547 ? 7.117 -24.75 -20.141 1 85.19 547 THR A N 1
ATOM 4230 C CA . THR A 1 547 ? 7.262 -24.047 -18.859 1 85.19 547 THR A CA 1
ATOM 4231 C C . THR A 1 547 ? 6.488 -22.734 -18.875 1 85.19 547 THR A C 1
ATOM 4233 O O . THR A 1 547 ? 6.109 -22.234 -19.938 1 85.19 547 THR A O 1
ATOM 4236 N N . HIS A 1 548 ? 6.188 -22.312 -17.734 1 83.31 548 HIS A N 1
ATOM 4237 C CA . HIS A 1 548 ? 5.566 -20.984 -17.703 1 83.31 548 HIS A CA 1
ATOM 4238 C C . HIS A 1 548 ? 6.383 -19.969 -18.484 1 83.31 548 HIS A C 1
ATOM 4240 O O . HIS A 1 548 ? 7.617 -19.969 -18.406 1 83.31 548 HIS A O 1
ATOM 4246 N N . PRO A 1 549 ? 5.82 -19.094 -19.125 1 80.88 549 PRO A N 1
ATOM 4247 C CA . PRO A 1 549 ? 6.539 -18.156 -20 1 80.88 549 PRO A CA 1
ATOM 4248 C C . PRO A 1 549 ? 7.527 -17.281 -19.234 1 80.88 549 PRO A C 1
ATOM 4250 O O . PRO A 1 549 ? 8.562 -16.891 -19.781 1 80.88 549 PRO A O 1
ATOM 4253 N N . GLU A 1 550 ? 7.273 -17.016 -18.062 1 83.19 550 GLU A N 1
ATOM 4254 C CA . GLU A 1 550 ? 8.18 -16.156 -17.297 1 83.19 550 GLU A CA 1
ATOM 4255 C C . GLU A 1 550 ? 9.492 -16.875 -17 1 83.19 550 GLU A C 1
ATOM 4257 O O . GLU A 1 550 ? 10.562 -16.25 -17.031 1 83.19 550 GLU A O 1
ATOM 4262 N N . HIS A 1 551 ? 9.398 -18.109 -16.688 1 88.62 551 HIS A N 1
ATOM 4263 C CA . HIS A 1 551 ? 10.617 -18.891 -16.484 1 88.62 551 HIS A CA 1
ATOM 4264 C C . HIS A 1 551 ? 11.438 -19 -17.766 1 88.62 551 HIS A C 1
ATOM 4266 O O . HIS A 1 551 ? 12.656 -18.812 -17.75 1 88.62 551 HIS A O 1
ATOM 4272 N N . ALA A 1 552 ? 10.703 -19.25 -18.828 1 87.62 552 ALA A N 1
ATOM 4273 C CA . ALA A 1 552 ? 11.375 -19.391 -20.125 1 87.62 552 ALA A CA 1
ATOM 4274 C C . ALA A 1 552 ? 12.016 -18.062 -20.547 1 87.62 552 ALA A C 1
ATOM 4276 O O . ALA A 1 552 ? 13.141 -18.047 -21.031 1 87.62 552 ALA A O 1
ATOM 4277 N N . ALA A 1 553 ? 11.297 -17.031 -20.344 1 85.38 553 ALA A N 1
ATOM 4278 C CA . ALA A 1 553 ? 11.82 -15.719 -20.703 1 85.38 553 ALA A CA 1
ATOM 4279 C C . ALA A 1 553 ? 13.055 -15.367 -19.891 1 85.38 553 ALA A C 1
ATOM 4281 O O . ALA A 1 553 ? 14.031 -14.828 -20.422 1 85.38 553 ALA A O 1
ATOM 4282 N N . MET A 1 554 ? 13.016 -15.617 -18.641 1 89 554 MET A N 1
ATOM 4283 C CA . MET A 1 554 ? 14.164 -15.352 -17.781 1 89 554 MET A CA 1
ATOM 4284 C C . MET A 1 554 ? 15.383 -16.156 -18.234 1 89 554 MET A C 1
ATOM 4286 O O . MET A 1 554 ? 16.469 -15.594 -18.375 1 89 554 MET A O 1
ATOM 4290 N N . PHE A 1 555 ? 15.188 -17.375 -18.5 1 92.5 555 PHE A N 1
ATOM 4291 C CA . PHE A 1 555 ? 16.281 -18.25 -18.953 1 92.5 555 PHE A CA 1
ATOM 4292 C C . PHE A 1 555 ? 16.859 -17.75 -20.266 1 92.5 555 PHE A C 1
ATOM 4294 O O . PHE A 1 555 ? 18.062 -17.547 -20.391 1 92.5 555 PHE A O 1
ATOM 4301 N N . GLN A 1 556 ? 15.992 -17.531 -21.203 1 91.5 556 GLN A N 1
ATOM 4302 C CA . GLN A 1 556 ? 16.406 -17.156 -22.562 1 91.5 556 GLN A CA 1
ATOM 4303 C C . GLN A 1 556 ? 17.109 -15.805 -22.562 1 91.5 556 GLN A C 1
ATOM 4305 O O . GLN A 1 556 ? 18.156 -15.648 -23.203 1 91.5 556 GLN A O 1
ATOM 4310 N N . LYS A 1 557 ? 16.625 -14.906 -21.891 1 88.38 557 LYS A N 1
ATOM 4311 C CA . LYS A 1 557 ? 17.219 -13.57 -21.875 1 88.38 557 LYS A CA 1
ATOM 4312 C C . LYS A 1 557 ? 18.594 -13.586 -21.219 1 88.38 557 LYS A C 1
ATOM 4314 O O . LYS A 1 557 ? 19.531 -12.953 -21.703 1 88.38 557 LYS A O 1
ATOM 4319 N N . ILE A 1 558 ? 18.688 -14.273 -20.109 1 92.38 558 ILE A N 1
ATOM 4320 C CA . ILE A 1 558 ? 19.984 -14.352 -19.438 1 92.38 558 ILE A CA 1
ATOM 4321 C C . ILE A 1 558 ? 20.969 -15.102 -20.328 1 92.38 558 ILE A C 1
ATOM 4323 O O . ILE A 1 558 ? 22.125 -14.688 -20.469 1 92.38 558 ILE A O 1
ATOM 4327 N N . LEU A 1 559 ? 20.516 -16.156 -20.922 1 93.75 559 LEU A N 1
ATOM 4328 C CA . LEU A 1 559 ? 21.391 -16.938 -21.797 1 93.75 559 LEU A CA 1
ATOM 4329 C C . LEU A 1 559 ? 21.859 -16.094 -22.984 1 93.75 559 LEU A C 1
ATOM 4331 O O . LEU A 1 559 ? 23.031 -16.125 -23.344 1 93.75 559 LEU A O 1
ATOM 4335 N N . HIS A 1 560 ? 21.016 -15.336 -23.5 1 89.19 560 HIS A N 1
ATOM 4336 C CA . HIS A 1 560 ? 21.359 -14.508 -24.656 1 89.19 560 HIS A CA 1
ATOM 4337 C C . HIS A 1 560 ? 22.297 -13.367 -24.25 1 89.19 560 HIS A C 1
ATOM 4339 O O . HIS A 1 560 ? 23.219 -13.031 -24.984 1 89.19 560 HIS A O 1
ATOM 4345 N N . GLU A 1 561 ? 22.047 -12.828 -23.172 1 87.5 561 GLU A N 1
ATOM 4346 C CA . GLU A 1 561 ? 22.812 -11.664 -22.734 1 87.5 561 GLU A CA 1
ATOM 4347 C C . GLU A 1 561 ? 24.203 -12.07 -22.25 1 87.5 561 GLU A C 1
ATOM 4349 O O . GLU A 1 561 ? 25.172 -11.336 -22.453 1 87.5 561 GLU A O 1
ATOM 4354 N N . THR A 1 562 ? 24.297 -13.203 -21.609 1 92.06 562 THR A N 1
ATOM 4355 C CA . THR A 1 562 ? 25.562 -13.547 -20.969 1 92.06 562 THR A CA 1
ATOM 4356 C C . THR A 1 562 ? 26.25 -14.688 -21.703 1 92.06 562 THR A C 1
ATOM 4358 O O . THR A 1 562 ? 27.453 -14.898 -21.547 1 92.06 562 THR A O 1
ATOM 4361 N N . GLY A 1 563 ? 25.5 -15.469 -22.453 1 91.69 563 GLY A N 1
ATOM 4362 C CA . GLY A 1 563 ? 26.047 -16.672 -23.062 1 91.69 563 GLY A CA 1
ATOM 4363 C C . GLY A 1 563 ? 26.375 -17.75 -22.062 1 91.69 563 GLY A C 1
ATOM 4364 O O . GLY A 1 563 ? 27.078 -18.719 -22.391 1 91.69 563 GLY A O 1
ATOM 4365 N N . ASN A 1 564 ? 25.984 -17.594 -20.875 1 95.69 564 ASN A N 1
ATOM 4366 C CA . ASN A 1 564 ? 26.328 -18.484 -19.781 1 95.69 564 ASN A CA 1
ATOM 4367 C C . ASN A 1 564 ? 25.141 -19.328 -19.344 1 95.69 564 ASN A C 1
ATOM 4369 O O . ASN A 1 564 ? 24.266 -18.844 -18.609 1 95.69 564 ASN A O 1
ATOM 4373 N N . PRO A 1 565 ? 25.094 -20.656 -19.719 1 97.38 565 PRO A N 1
ATOM 4374 C CA . PRO A 1 565 ? 23.938 -21.484 -19.344 1 97.38 565 PRO A CA 1
ATOM 4375 C C . PRO A 1 565 ? 23.859 -21.719 -17.828 1 97.38 565 PRO A C 1
ATOM 4377 O O . PRO A 1 565 ? 22.766 -21.938 -17.297 1 97.38 565 PRO A O 1
ATOM 4380 N N . ALA A 1 566 ? 24.969 -21.703 -17.125 1 97.75 566 ALA A N 1
ATOM 4381 C CA . ALA A 1 566 ? 24.953 -21.906 -15.68 1 97.75 566 ALA A CA 1
ATOM 4382 C C . ALA A 1 566 ? 24.234 -20.766 -14.977 1 97.75 566 ALA A C 1
ATOM 4384 O O . ALA A 1 566 ? 23.422 -20.984 -14.078 1 97.75 566 ALA A O 1
ATOM 4385 N N . LEU A 1 567 ? 24.516 -19.562 -15.445 1 96.25 567 LEU A N 1
ATOM 4386 C CA . LEU A 1 567 ? 23.875 -18.391 -14.859 1 96.25 567 LEU A CA 1
ATOM 4387 C C . LEU A 1 567 ? 22.375 -18.391 -15.141 1 96.25 567 LEU A C 1
ATOM 4389 O O . LEU A 1 567 ? 21.578 -18.047 -14.273 1 96.25 567 LEU A O 1
ATOM 4393 N N . ALA A 1 568 ? 22.016 -18.75 -16.297 1 96.38 568 ALA A N 1
ATOM 4394 C CA . ALA A 1 568 ? 20.609 -18.781 -16.703 1 96.38 568 ALA A CA 1
ATOM 4395 C C . ALA A 1 568 ? 19.844 -19.812 -15.875 1 96.38 568 ALA A C 1
ATOM 4397 O O . ALA A 1 568 ? 18.766 -19.531 -15.352 1 96.38 568 ALA A O 1
ATOM 4398 N N . LEU A 1 569 ? 20.438 -20.969 -15.734 1 96 569 LEU A N 1
ATOM 4399 C CA . LEU A 1 569 ? 19.766 -22.031 -15 1 96 569 LEU A CA 1
ATOM 4400 C C . LEU A 1 569 ? 19.719 -21.719 -13.508 1 96 569 LEU A C 1
ATOM 4402 O O . LEU A 1 569 ? 18.703 -21.969 -12.852 1 96 569 LEU A O 1
ATOM 4406 N N . GLN A 1 570 ? 20.766 -21.188 -12.992 1 96.12 570 GLN A N 1
ATOM 4407 C CA . GLN A 1 570 ? 20.781 -20.828 -11.586 1 96.12 570 GLN A CA 1
ATOM 4408 C C . GLN A 1 570 ? 19.672 -19.812 -11.266 1 96.12 570 GLN A C 1
ATOM 4410 O O . GLN A 1 570 ? 19.016 -19.922 -10.227 1 96.12 570 GLN A O 1
ATOM 4415 N N . ALA A 1 571 ? 19.5 -18.859 -12.164 1 94.94 571 ALA A N 1
ATOM 4416 C CA . ALA A 1 571 ? 18.484 -17.828 -11.969 1 94.94 571 ALA A CA 1
ATOM 4417 C C . ALA A 1 571 ? 17.094 -18.438 -11.891 1 94.94 571 ALA A C 1
ATOM 4419 O O . ALA A 1 571 ? 16.312 -18.109 -10.992 1 94.94 571 ALA A O 1
ATOM 4420 N N . VAL A 1 572 ? 16.797 -19.328 -12.742 1 93.81 572 VAL A N 1
ATOM 4421 C CA . VAL A 1 572 ? 15.477 -19.953 -12.766 1 93.81 572 VAL A CA 1
ATOM 4422 C C . VAL A 1 572 ? 15.297 -20.828 -11.531 1 93.81 572 VAL A C 1
ATOM 4424 O O . VAL A 1 572 ? 14.25 -20.797 -10.883 1 93.81 572 VAL A O 1
ATOM 4427 N N . MET A 1 573 ? 16.328 -21.562 -11.195 1 93.56 573 MET A N 1
ATOM 4428 C CA . MET A 1 573 ? 16.266 -22.453 -10.039 1 93.56 573 MET A CA 1
ATOM 4429 C C . MET A 1 573 ? 16.078 -21.656 -8.75 1 93.56 573 MET A C 1
ATOM 4431 O O . MET A 1 573 ? 15.352 -22.094 -7.852 1 93.56 573 MET A O 1
ATOM 4435 N N . PHE A 1 574 ? 16.766 -20.594 -8.656 1 94.94 574 PHE A N 1
ATOM 4436 C CA . PHE A 1 574 ? 16.625 -19.75 -7.48 1 94.94 574 PHE A CA 1
ATOM 4437 C C . PHE A 1 574 ? 15.195 -19.219 -7.363 1 94.94 574 PHE A C 1
ATOM 4439 O O . PHE A 1 574 ? 14.641 -19.172 -6.266 1 94.94 574 PHE A O 1
ATOM 4446 N N . ARG A 1 575 ? 14.633 -18.75 -8.469 1 94.19 575 ARG A N 1
ATOM 4447 C CA . ARG A 1 575 ? 13.258 -18.266 -8.453 1 94.19 575 ARG A CA 1
ATOM 4448 C C . ARG A 1 575 ? 12.289 -19.375 -8.023 1 94.19 575 ARG A C 1
ATOM 4450 O O . ARG A 1 575 ? 11.383 -19.141 -7.223 1 94.19 575 ARG A O 1
ATOM 4457 N N . VAL A 1 576 ? 12.461 -20.516 -8.57 1 92.44 576 VAL A N 1
ATOM 4458 C CA . VAL A 1 576 ? 11.617 -21.656 -8.195 1 92.44 576 VAL A CA 1
ATOM 4459 C C . VAL A 1 576 ? 11.781 -21.953 -6.711 1 92.44 576 VAL A C 1
ATOM 4461 O O . VAL A 1 576 ? 10.812 -22.281 -6.023 1 92.44 576 VAL A O 1
ATOM 4464 N N . TYR A 1 577 ? 12.992 -21.844 -6.289 1 93.44 577 TYR A N 1
ATOM 4465 C CA . TYR A 1 577 ? 13.234 -22.062 -4.867 1 93.44 577 TYR A CA 1
ATOM 4466 C C . TYR A 1 577 ? 12.484 -21.031 -4.023 1 93.44 577 TYR A C 1
ATOM 4468 O O . TYR A 1 577 ? 11.938 -21.359 -2.971 1 93.44 577 TYR A O 1
ATOM 4476 N N . GLN A 1 578 ? 12.5 -19.812 -4.441 1 94.44 578 GLN A N 1
ATOM 4477 C CA . GLN A 1 578 ? 11.742 -18.781 -3.734 1 94.44 578 GLN A CA 1
ATOM 4478 C C . GLN A 1 578 ? 10.258 -19.109 -3.711 1 94.44 578 GLN A C 1
ATOM 4480 O O . GLN A 1 578 ? 9.594 -18.922 -2.689 1 94.44 578 GLN A O 1
ATOM 4485 N N . MET A 1 579 ? 9.781 -19.547 -4.812 1 91.56 579 MET A N 1
ATOM 4486 C CA . MET A 1 579 ? 8.375 -19.938 -4.867 1 91.56 579 MET A CA 1
ATOM 4487 C C . MET A 1 579 ? 8.07 -21.016 -3.82 1 91.56 579 MET A C 1
ATOM 4489 O O . MET A 1 579 ? 7.059 -20.922 -3.119 1 91.56 579 MET A O 1
ATOM 4493 N N . LEU A 1 580 ? 8.969 -21.938 -3.76 1 88.44 580 LEU A N 1
ATOM 4494 C CA . LEU A 1 580 ? 8.805 -23 -2.789 1 88.44 580 LEU A CA 1
ATOM 4495 C C . LEU A 1 580 ? 8.82 -22.469 -1.366 1 88.44 580 LEU A C 1
ATOM 4497 O O . LEU A 1 580 ? 7.949 -22.797 -0.559 1 88.44 580 LEU A O 1
ATOM 4501 N N . TYR A 1 581 ? 9.742 -21.641 -1.069 1 90.38 581 TYR A N 1
ATOM 4502 C CA . TYR A 1 581 ? 9.875 -21.078 0.27 1 90.38 581 TYR A CA 1
ATOM 4503 C C . TYR A 1 581 ? 8.625 -20.297 0.66 1 90.38 581 TYR A C 1
ATOM 4505 O O . TYR A 1 581 ? 8.102 -20.469 1.769 1 90.38 581 TYR A O 1
ATOM 4513 N N . TYR A 1 582 ? 8.164 -19.453 -0.157 1 88.75 582 TYR A N 1
ATOM 4514 C CA . TYR A 1 582 ? 7.047 -18.578 0.183 1 88.75 582 TYR A CA 1
ATOM 4515 C C . TYR A 1 582 ? 5.738 -19.359 0.217 1 88.75 582 TYR A C 1
ATOM 4517 O O . TYR A 1 582 ? 4.762 -18.922 0.831 1 88.75 582 TYR A O 1
ATOM 4525 N N . ASP A 1 583 ? 5.734 -20.469 -0.452 1 82.69 583 ASP A N 1
ATOM 4526 C CA . ASP A 1 583 ? 4.578 -21.344 -0.306 1 82.69 583 ASP A CA 1
ATOM 4527 C C . ASP A 1 583 ? 4.559 -22 1.072 1 82.69 583 ASP A C 1
ATOM 4529 O O . ASP A 1 583 ? 3.488 -22.281 1.619 1 82.69 583 ASP A O 1
ATOM 4533 N N . TRP A 1 584 ? 5.758 -22.156 1.598 1 82.31 584 TRP A N 1
ATOM 4534 C CA . TRP A 1 584 ? 5.883 -22.797 2.896 1 82.31 584 TRP A CA 1
ATOM 4535 C C . TRP A 1 584 ? 5.77 -21.781 4.027 1 82.31 584 TRP A C 1
ATOM 4537 O O . TRP A 1 584 ? 5.457 -22.141 5.164 1 82.31 584 TRP A O 1
ATOM 4547 N N . LEU A 1 585 ? 5.984 -20.609 3.812 1 85.06 585 LEU A N 1
ATOM 4548 C CA . LEU A 1 585 ? 6.098 -19.578 4.832 1 85.06 585 LEU A CA 1
ATOM 4549 C C . LEU A 1 585 ? 4.855 -19.547 5.715 1 85.06 585 LEU A C 1
ATOM 4551 O O . LEU A 1 585 ? 4.961 -19.453 6.941 1 85.06 585 LEU A O 1
ATOM 4555 N N . PRO A 1 586 ? 3.711 -19.672 5.133 1 77.06 586 PRO A N 1
ATOM 4556 C CA . PRO A 1 586 ? 2.523 -19.625 5.984 1 77.06 586 PRO A CA 1
ATOM 4557 C C . PRO A 1 586 ? 2.424 -20.812 6.941 1 77.06 586 PRO A C 1
ATOM 4559 O O . PRO A 1 586 ? 1.68 -20.75 7.922 1 77.06 586 PRO A O 1
ATOM 4562 N N . ILE A 1 587 ? 3.184 -21.844 6.637 1 76.19 587 ILE A N 1
ATOM 4563 C CA . ILE A 1 587 ? 3.115 -23.062 7.449 1 76.19 587 ILE A CA 1
ATOM 4564 C C . ILE A 1 587 ? 4.195 -23.016 8.531 1 76.19 587 ILE A C 1
ATOM 4566 O O . ILE A 1 587 ? 4.156 -23.797 9.484 1 76.19 587 ILE A O 1
ATOM 4570 N N . PHE A 1 588 ? 5.109 -22.109 8.414 1 80.81 588 PHE A N 1
ATOM 4571 C CA . PHE A 1 588 ? 6.18 -21.984 9.391 1 80.81 588 PHE A CA 1
ATOM 4572 C C . PHE A 1 588 ? 5.633 -21.5 10.727 1 80.81 588 PHE A C 1
ATOM 4574 O O . PHE A 1 588 ? 4.688 -20.703 10.766 1 80.81 588 PHE A O 1
ATOM 4581 N N . GLU A 1 589 ? 6.227 -21.984 11.766 1 79.81 589 GLU A N 1
ATOM 4582 C CA . GLU A 1 589 ? 5.887 -21.5 13.102 1 79.81 589 GLU A CA 1
ATOM 4583 C C . GLU A 1 589 ? 6.781 -20.328 13.5 1 79.81 589 GLU A C 1
ATOM 4585 O O . GLU A 1 589 ? 8 -20.375 13.328 1 79.81 589 GLU A O 1
ATOM 4590 N N . PRO A 1 590 ? 6.094 -19.312 13.977 1 83.69 590 PRO A N 1
ATOM 4591 C CA . PRO A 1 590 ? 6.891 -18.172 14.422 1 83.69 590 PRO A CA 1
ATOM 4592 C C . PRO A 1 590 ? 7.613 -18.422 15.742 1 83.69 590 PRO A C 1
ATOM 4594 O O . PRO A 1 590 ? 7.008 -18.328 16.812 1 83.69 590 PRO A O 1
ATOM 4597 N N . THR A 1 591 ? 8.891 -18.609 15.68 1 85.81 591 THR A N 1
ATOM 4598 C CA . THR A 1 591 ? 9.609 -18.984 16.891 1 85.81 591 THR A CA 1
ATOM 4599 C C . THR A 1 591 ? 10.898 -18.188 17.016 1 85.81 591 THR A C 1
ATOM 4601 O O . THR A 1 591 ? 11.609 -18.297 18.016 1 85.81 591 THR A O 1
ATOM 4604 N N . HIS A 1 592 ? 11.195 -17.297 16.062 1 91.69 592 HIS A N 1
ATOM 4605 C CA . HIS A 1 592 ? 12.508 -16.672 16.062 1 91.69 592 HIS A CA 1
ATOM 4606 C C . HIS A 1 592 ? 12.391 -15.156 16.25 1 91.69 592 HIS A C 1
ATOM 4608 O O . HIS A 1 592 ? 11.539 -14.516 15.617 1 91.69 592 HIS A O 1
ATOM 4614 N N . GLU A 1 593 ? 13.266 -14.734 17.047 1 94.81 593 GLU A N 1
ATOM 4615 C CA . GLU A 1 593 ? 13.32 -13.289 17.25 1 94.81 593 GLU A CA 1
ATOM 4616 C C . GLU A 1 593 ? 14.18 -12.617 16.172 1 94.81 593 GLU A C 1
ATOM 4618 O O . GLU A 1 593 ? 15.312 -13.023 15.93 1 94.81 593 GLU A O 1
ATOM 4623 N N . VAL A 1 594 ? 13.625 -11.625 15.531 1 96.62 594 VAL A N 1
ATOM 4624 C CA . VAL A 1 594 ? 14.336 -10.891 14.492 1 96.62 594 VAL A CA 1
ATOM 4625 C C . VAL A 1 594 ? 14.258 -9.391 14.773 1 96.62 594 VAL A C 1
ATOM 4627 O O . VAL A 1 594 ? 13.242 -8.898 15.266 1 96.62 594 VAL A O 1
ATOM 4630 N N . THR A 1 595 ? 15.375 -8.703 14.562 1 97.69 595 THR A N 1
ATOM 4631 C CA . THR A 1 595 ? 15.453 -7.254 14.68 1 97.69 595 THR A CA 1
ATOM 4632 C C . THR A 1 595 ? 15.508 -6.605 13.297 1 97.69 595 THR A C 1
ATOM 4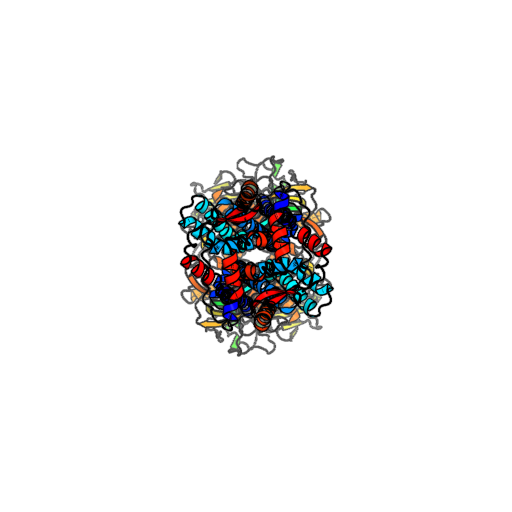634 O O . THR A 1 595 ? 16.328 -6.98 12.461 1 97.69 595 THR A O 1
ATOM 4637 N N . THR A 1 596 ? 14.625 -5.637 13.094 1 97.56 596 THR A N 1
ATOM 4638 C CA . THR A 1 596 ? 14.555 -5.074 11.75 1 97.56 596 THR A CA 1
ATOM 4639 C C . THR A 1 596 ? 14.438 -3.553 11.812 1 97.56 596 THR A C 1
ATOM 4641 O O . THR A 1 596 ? 14.102 -2.99 12.859 1 97.56 596 THR A O 1
ATOM 4644 N N . ILE A 1 597 ? 14.867 -2.861 10.805 1 95.56 597 ILE A N 1
ATOM 4645 C CA . ILE A 1 597 ? 14.578 -1.466 10.492 1 95.56 597 ILE A CA 1
ATOM 4646 C C . ILE A 1 597 ? 13.875 -1.374 9.141 1 95.56 597 ILE A C 1
ATOM 4648 O O . ILE A 1 597 ? 14.398 -1.845 8.125 1 95.56 597 ILE A O 1
ATOM 4652 N N . ASN A 1 598 ? 12.703 -0.867 9.117 1 96 598 ASN A N 1
ATOM 4653 C CA . ASN A 1 598 ? 11.961 -0.652 7.883 1 96 598 ASN A CA 1
ATOM 4654 C C . ASN A 1 598 ? 11.797 0.834 7.578 1 96 598 ASN A C 1
ATOM 4656 O O . ASN A 1 598 ? 11.734 1.657 8.492 1 96 598 ASN A O 1
ATOM 4660 N N . ALA A 1 599 ? 11.781 1.112 6.324 1 95 599 ALA A N 1
ATOM 4661 C CA . ALA A 1 599 ? 11.43 2.475 5.926 1 95 599 ALA A CA 1
ATOM 4662 C C . ALA A 1 599 ?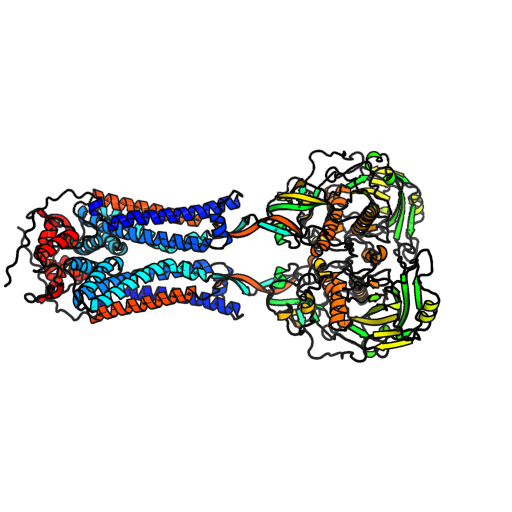 9.938 2.732 6.094 1 95 599 ALA A C 1
ATOM 4664 O O . ALA A 1 599 ? 9.117 1.855 5.82 1 95 599 ALA A O 1
ATOM 4665 N N . GLN A 1 600 ? 9.609 3.889 6.613 1 93.56 600 GLN A N 1
ATOM 4666 C CA . GLN A 1 600 ? 8.211 4.273 6.805 1 93.56 600 GLN A CA 1
ATOM 4667 C C . GLN A 1 600 ? 7.941 5.664 6.234 1 93.56 600 GLN A C 1
ATOM 4669 O O . GLN A 1 600 ? 8.828 6.52 6.227 1 93.56 600 GLN A O 1
ATOM 4674 N N . ASN A 1 601 ? 6.711 5.805 5.727 1 90.81 601 ASN A N 1
ATOM 4675 C CA . ASN A 1 601 ? 6.289 7.125 5.273 1 90.81 601 ASN A CA 1
ATOM 4676 C C . ASN A 1 601 ? 5.773 7.977 6.43 1 90.81 601 ASN A C 1
ATOM 4678 O O . ASN A 1 601 ? 4.82 7.594 7.109 1 90.81 601 ASN A O 1
ATOM 4682 N N . VAL A 1 602 ? 6.387 9.109 6.672 1 92.5 602 VAL A N 1
ATOM 4683 C CA . VAL A 1 602 ? 6.008 10.008 7.758 1 92.5 602 VAL A CA 1
ATOM 4684 C C . VAL A 1 602 ? 6.023 11.445 7.262 1 92.5 602 VAL A C 1
ATOM 4686 O O . VAL A 1 602 ? 6.609 11.75 6.219 1 92.5 602 VAL A O 1
ATOM 4689 N N . VAL A 1 603 ? 5.336 12.25 8.023 1 91.44 603 VAL A N 1
ATOM 4690 C CA . VAL A 1 603 ? 5.309 13.672 7.676 1 91.44 603 VAL A CA 1
ATOM 4691 C C . VAL A 1 603 ? 6.508 14.375 8.305 1 91.44 603 VAL A C 1
ATOM 4693 O O . VAL A 1 603 ? 6.625 14.453 9.531 1 91.44 603 VAL A O 1
ATOM 4696 N N . VAL A 1 604 ? 7.375 14.875 7.465 1 94.62 604 VAL A N 1
ATOM 4697 C CA . VAL A 1 604 ? 8.586 15.57 7.898 1 94.62 604 VAL A CA 1
ATOM 4698 C C . VAL A 1 604 ? 8.883 16.734 6.953 1 94.62 604 VAL A C 1
ATOM 4700 O O . VAL A 1 604 ? 8.336 16.797 5.848 1 94.62 604 VAL A O 1
ATOM 4703 N N . PRO A 1 605 ? 9.695 17.672 7.43 1 95.94 605 PRO A N 1
ATOM 4704 C CA . PRO A 1 605 ? 10.109 18.734 6.52 1 95.94 605 PRO A CA 1
ATOM 4705 C C . PRO A 1 605 ? 10.875 18.219 5.305 1 95.94 605 PRO A C 1
ATOM 4707 O O . PRO A 1 605 ? 11.859 17.5 5.457 1 95.94 605 PRO A O 1
ATOM 4710 N N . GLN A 1 606 ? 10.445 18.625 4.152 1 94.38 606 GLN A N 1
ATOM 4711 C CA . GLN A 1 606 ? 11.047 18.156 2.91 1 94.38 606 GLN A CA 1
ATOM 4712 C C . GLN A 1 606 ? 11.93 19.234 2.289 1 94.38 606 GLN A C 1
ATOM 4714 O O . GLN A 1 606 ? 12.812 18.938 1.482 1 94.38 606 GLN A O 1
ATOM 4719 N N . GLN A 1 607 ? 11.633 20.422 2.617 1 94.94 607 GLN A N 1
ATOM 4720 C CA . GLN A 1 607 ? 12.383 21.562 2.098 1 94.94 607 GLN A CA 1
ATOM 4721 C C . GLN A 1 607 ? 12.633 22.594 3.186 1 94.94 607 GLN A C 1
ATOM 4723 O O . GLN A 1 607 ? 12.109 22.484 4.297 1 94.94 607 GLN A O 1
ATOM 4728 N N . TRP A 1 608 ? 13.508 23.609 2.869 1 95.81 608 TRP A N 1
ATOM 4729 C CA . TRP A 1 608 ? 13.914 24.625 3.844 1 95.81 608 TRP A CA 1
ATOM 4730 C C . TRP A 1 608 ? 13.352 26 3.469 1 95.81 608 TRP A C 1
ATOM 4732 O O . TRP A 1 608 ? 13.625 26.984 4.145 1 95.81 608 TRP A O 1
ATOM 4742 N N . THR A 1 609 ? 12.578 26 2.508 1 96.31 609 THR A N 1
ATOM 4743 C CA . THR A 1 609 ? 12.125 27.297 1.995 1 96.31 609 THR A CA 1
ATOM 4744 C C . THR A 1 609 ? 11.266 28.016 3.033 1 96.31 609 THR A C 1
ATOM 4746 O O . THR A 1 609 ? 11.508 29.188 3.336 1 96.31 609 THR A O 1
ATOM 4749 N N . GLY A 1 610 ? 10.242 27.344 3.527 1 95.88 610 GLY A N 1
ATOM 4750 C CA . GLY A 1 610 ? 9.398 27.953 4.543 1 95.88 610 GLY A CA 1
ATOM 4751 C C . GLY A 1 610 ? 10.156 28.344 5.793 1 95.88 610 GLY A C 1
ATOM 4752 O O . GLY A 1 610 ? 9.938 29.422 6.352 1 95.88 610 GLY A O 1
ATOM 4753 N N . PHE A 1 611 ? 11.062 27.578 6.215 1 96.75 611 PHE A N 1
ATOM 4754 C CA . PHE A 1 611 ? 11.867 27.844 7.398 1 96.75 611 PHE A CA 1
ATOM 4755 C C . PHE A 1 611 ? 12.758 29.062 7.188 1 96.75 611 PHE A C 1
ATOM 4757 O O . PHE A 1 611 ? 12.859 29.922 8.07 1 96.75 611 PHE A O 1
ATOM 4764 N N . ILE A 1 612 ? 13.344 29.188 6.062 1 97.19 612 ILE A N 1
ATOM 4765 C CA . ILE A 1 612 ? 14.219 30.312 5.75 1 97.19 612 ILE A CA 1
ATOM 4766 C C . ILE A 1 612 ? 13.414 31.609 5.719 1 97.19 612 ILE A C 1
ATOM 4768 O O . ILE A 1 612 ? 13.852 32.625 6.238 1 97.19 612 ILE A O 1
ATOM 4772 N N . ILE A 1 613 ? 12.266 31.562 5.129 1 96.44 613 ILE A N 1
ATOM 4773 C CA . ILE A 1 613 ? 11.406 32.75 5.102 1 96.44 613 ILE A CA 1
ATOM 4774 C C . ILE A 1 613 ? 11.047 33.156 6.527 1 96.44 613 ILE A C 1
ATOM 4776 O O . ILE A 1 613 ? 11.133 34.344 6.879 1 96.44 613 ILE A O 1
ATOM 4780 N N . ALA A 1 614 ? 10.68 32.156 7.348 1 96.12 614 ALA A N 1
ATOM 4781 C CA . ALA A 1 614 ? 10.312 32.469 8.734 1 96.12 614 ALA A CA 1
ATOM 4782 C C . ALA A 1 614 ? 11.492 33.062 9.5 1 96.12 614 ALA A C 1
ATOM 4784 O O . ALA A 1 614 ? 11.328 34.031 10.234 1 96.12 614 ALA A O 1
ATOM 4785 N N . ILE A 1 615 ? 12.695 32.562 9.305 1 96.5 615 ILE A N 1
ATOM 4786 C CA . ILE A 1 615 ? 13.883 33.031 9.992 1 96.5 615 ILE A CA 1
ATOM 4787 C C . ILE A 1 615 ? 14.234 34.438 9.5 1 96.5 615 ILE A C 1
ATOM 4789 O O . ILE A 1 615 ? 14.641 35.312 10.281 1 96.5 615 ILE A O 1
ATOM 4793 N N . THR A 1 616 ? 14.102 34.625 8.242 1 96.44 616 THR A N 1
ATOM 4794 C CA . THR A 1 616 ? 14.375 35.969 7.68 1 96.44 616 THR A CA 1
ATOM 4795 C C . THR A 1 616 ? 13.445 37 8.289 1 96.44 616 THR A C 1
ATOM 4797 O O . THR A 1 616 ? 13.891 38.094 8.648 1 96.44 616 THR A O 1
ATOM 4800 N N . ILE A 1 617 ? 12.234 36.656 8.391 1 95.81 617 ILE A N 1
ATOM 4801 C CA . ILE A 1 617 ? 11.266 37.562 8.992 1 95.81 617 ILE A CA 1
ATOM 4802 C C . ILE A 1 617 ? 11.633 37.812 10.453 1 95.81 617 ILE A C 1
ATOM 4804 O O . ILE A 1 617 ? 11.531 38.938 10.938 1 95.81 617 ILE A O 1
ATOM 4808 N N . LEU A 1 618 ? 12.055 36.812 11.117 1 96.56 618 LEU A N 1
ATOM 4809 C CA . LEU A 1 618 ? 12.438 36.938 12.523 1 96.56 618 LEU A CA 1
ATOM 4810 C C . LEU A 1 618 ? 13.672 37.812 12.672 1 96.56 618 LEU A C 1
ATOM 4812 O O . LEU A 1 618 ? 13.727 38.656 13.57 1 96.56 618 LEU A O 1
ATOM 4816 N N . ILE A 1 619 ? 14.656 37.656 11.812 1 96.75 619 ILE A N 1
ATOM 4817 C CA . ILE A 1 619 ? 15.867 38.469 11.852 1 96.75 619 ILE A CA 1
ATOM 4818 C C . ILE A 1 619 ? 15.516 39.938 11.57 1 96.75 619 ILE A C 1
ATOM 4820 O O . ILE A 1 619 ? 15.977 40.812 12.266 1 96.75 619 ILE A O 1
ATOM 4824 N N . MET A 1 620 ? 14.734 40.094 10.578 1 96.5 620 MET A N 1
ATOM 4825 C CA . MET A 1 620 ? 14.289 41.469 10.266 1 96.5 620 MET A CA 1
ATOM 4826 C C . MET A 1 620 ? 13.562 42.094 11.445 1 96.5 620 MET A C 1
ATOM 4828 O O . MET A 1 620 ? 13.75 43.25 11.742 1 96.5 620 MET A O 1
ATOM 4832 N N . HIS A 1 621 ? 12.781 41.281 12.078 1 96.94 621 HIS A N 1
ATOM 4833 C CA . HIS A 1 621 ? 12.062 41.75 13.258 1 96.94 621 HIS A CA 1
ATOM 4834 C C . HIS A 1 621 ? 13.031 42.156 14.359 1 96.94 621 HIS A C 1
ATOM 4836 O O . HIS A 1 621 ? 12.875 43.25 14.953 1 96.94 621 HIS A O 1
ATOM 4842 N N . PHE A 1 622 ? 14.023 41.406 14.602 1 96.88 622 PHE A N 1
ATOM 4843 C CA . PHE A 1 622 ? 14.969 41.719 15.664 1 96.88 622 PHE A CA 1
ATOM 4844 C C . PHE A 1 622 ? 15.812 42.938 15.312 1 96.88 622 PHE A C 1
ATOM 4846 O O . PHE A 1 622 ? 16.125 43.75 16.188 1 96.88 622 PHE A O 1
ATOM 4853 N N . ILE A 1 623 ? 16.172 43.062 14.062 1 96.38 623 ILE A N 1
ATOM 4854 C CA . ILE A 1 623 ? 16.938 44.25 13.617 1 96.38 623 ILE A CA 1
ATOM 4855 C C . ILE A 1 623 ? 16.109 45.5 13.82 1 96.38 623 ILE A C 1
ATOM 4857 O O . ILE A 1 623 ? 16.609 46.5 14.367 1 96.38 623 ILE A O 1
ATOM 4861 N N . LEU A 1 624 ? 14.906 45.406 13.422 1 95.5 624 LEU A N 1
ATOM 4862 C CA . LEU A 1 624 ? 14.039 46.594 13.539 1 95.5 624 LEU A CA 1
ATOM 4863 C C . LEU A 1 624 ? 13.773 46.906 15 1 95.5 624 LEU A C 1
ATOM 4865 O O . LEU A 1 624 ? 13.734 48.094 15.375 1 95.5 624 LEU A O 1
ATOM 4869 N N . THR A 1 625 ? 13.523 45.875 15.789 1 94.94 625 THR A N 1
ATOM 4870 C CA . THR A 1 625 ? 13.289 46.094 17.219 1 94.94 625 THR A CA 1
ATOM 4871 C C . THR A 1 625 ? 14.531 46.688 17.875 1 94.94 625 THR A C 1
ATOM 4873 O O . THR A 1 625 ? 14.422 47.625 18.672 1 94.94 625 THR A O 1
ATOM 4876 N N . ALA A 1 626 ? 15.672 46.25 17.547 1 94.88 626 ALA A N 1
ATOM 4877 C CA . ALA A 1 626 ? 16.922 46.75 18.094 1 94.88 626 ALA A CA 1
ATOM 4878 C C . ALA A 1 626 ? 17.156 48.188 17.656 1 94.88 626 ALA A C 1
ATOM 4880 O O . ALA A 1 626 ? 17.547 49.062 18.469 1 94.88 626 ALA A O 1
ATOM 4881 N N . LEU A 1 627 ? 16.938 48.438 16.406 1 94.81 627 LEU A N 1
ATOM 4882 C CA . LEU A 1 627 ? 17.125 49.781 15.867 1 94.81 627 LEU A CA 1
ATOM 4883 C C . LEU A 1 627 ? 16.219 50.75 16.594 1 94.81 627 LEU A C 1
ATOM 4885 O O . LEU A 1 627 ? 16.656 51.844 16.969 1 94.81 627 LEU A O 1
ATOM 4889 N N . THR A 1 628 ? 15.023 50.375 16.797 1 94.19 628 THR A N 1
ATOM 4890 C CA . THR A 1 628 ? 14.062 51.25 17.453 1 94.19 628 THR A CA 1
ATOM 4891 C C . THR A 1 628 ? 14.461 51.5 18.906 1 94.19 628 THR A C 1
ATOM 4893 O O . THR A 1 628 ? 14.352 52.625 19.422 1 94.19 628 THR A O 1
ATOM 4896 N N . LEU A 1 629 ? 14.906 50.469 19.562 1 93.44 629 LEU A N 1
ATOM 4897 C CA . LEU A 1 629 ? 15.289 50.594 20.969 1 93.44 629 LEU A CA 1
ATOM 4898 C C . LEU A 1 629 ? 16.562 51.438 21.109 1 93.44 629 LEU A C 1
ATOM 4900 O O . LEU A 1 629 ? 16.719 52.188 22.078 1 93.44 629 LEU A O 1
ATOM 4904 N N . VAL A 1 630 ? 17.469 51.312 20.188 1 93.94 630 VAL A N 1
ATOM 4905 C CA . VAL A 1 630 ? 18.703 52.125 20.203 1 93.94 630 VAL A CA 1
ATOM 4906 C C . VAL A 1 630 ? 18.359 53.594 19.953 1 93.94 630 VAL A C 1
ATOM 4908 O O . VAL A 1 630 ? 18.891 54.469 20.625 1 93.94 630 VAL A O 1
ATOM 4911 N N . LEU A 1 631 ? 17.516 53.781 19 1 93 631 LEU A N 1
ATOM 4912 C CA . LEU A 1 631 ? 17.078 55.156 18.75 1 93 631 LEU A CA 1
ATOM 4913 C C . LEU A 1 631 ? 16.422 55.75 20 1 93 631 LEU A C 1
ATOM 4915 O O . LEU A 1 631 ? 16.625 56.906 20.312 1 93 631 LEU A O 1
ATOM 4919 N N . PHE A 1 632 ? 15.602 54.969 20.672 1 93.81 632 PHE A N 1
ATOM 4920 C CA . PHE A 1 632 ? 14.945 55.406 21.906 1 93.81 632 PHE A CA 1
ATOM 4921 C C . PHE A 1 632 ? 15.969 55.719 22.984 1 93.81 632 PHE A C 1
ATOM 4923 O O . PHE A 1 632 ? 15.867 56.75 23.656 1 93.81 632 PHE A O 1
ATOM 4930 N N . ALA A 1 633 ? 16.953 54.906 23.094 1 92.5 633 ALA A N 1
ATOM 4931 C CA . ALA A 1 633 ? 17.969 55.094 24.141 1 92.5 633 ALA A CA 1
ATOM 4932 C C . ALA A 1 633 ? 18.844 56.312 23.859 1 92.5 633 ALA A C 1
ATOM 4934 O O . ALA A 1 633 ? 19.219 57.031 24.781 1 92.5 633 ALA A O 1
ATOM 4935 N N . LYS A 1 634 ? 19.078 56.656 22.641 1 91.31 634 LYS A N 1
ATOM 4936 C CA . LYS A 1 634 ? 20.031 57.719 22.281 1 91.31 634 LYS A CA 1
ATOM 4937 C C . LYS A 1 634 ? 19.328 59.062 22.094 1 91.31 634 LYS A C 1
ATOM 4939 O O . LYS A 1 634 ? 19.906 60.094 22.344 1 91.31 634 LYS A O 1
ATOM 4944 N N . ARG A 1 635 ? 18.125 58.938 21.672 1 90 635 ARG A N 1
ATOM 4945 C CA . ARG A 1 635 ? 17.516 60.188 21.219 1 90 635 ARG A CA 1
ATOM 4946 C C . ARG A 1 635 ? 16.453 60.656 22.219 1 90 635 ARG A C 1
ATOM 4948 O O . ARG A 1 635 ? 15.883 61.75 22.047 1 90 635 ARG A O 1
ATOM 4955 N N . THR A 1 636 ? 16.125 59.844 23.141 1 90.06 636 THR A N 1
ATOM 4956 C CA . THR A 1 636 ? 15.141 60.25 24.125 1 90.06 636 THR A CA 1
ATOM 4957 C C . THR A 1 636 ? 15.758 60.344 25.516 1 90.06 636 THR A C 1
ATOM 4959 O O . THR A 1 636 ? 16.625 59.531 25.875 1 90.06 636 THR A O 1
ATOM 4962 N N . GLN A 1 637 ? 15.344 61.375 26.25 1 86.25 637 GLN A N 1
ATOM 4963 C CA . GLN A 1 637 ? 15.859 61.531 27.594 1 86.25 637 GLN A CA 1
ATOM 4964 C C . GLN A 1 637 ? 14.727 61.719 28.609 1 86.25 637 GLN A C 1
ATOM 4966 O O . GLN A 1 637 ? 14.906 61.438 29.797 1 86.25 637 GLN A O 1
ATOM 4971 N N . SER A 1 638 ? 13.617 62.188 28.172 1 86.38 638 SER A N 1
ATOM 4972 C CA . SER A 1 638 ? 12.578 62.562 29.125 1 86.38 638 SER A CA 1
ATOM 4973 C C . SER A 1 638 ? 11.375 61.625 29.016 1 86.38 638 SER A C 1
ATOM 4975 O O . SER A 1 638 ? 10.438 61.719 29.828 1 86.38 638 SER A O 1
ATOM 4977 N N . SER A 1 639 ? 11.359 60.719 28.125 1 89.44 639 SER A N 1
ATOM 4978 C CA . SER A 1 639 ? 10.203 59.844 27.938 1 89.44 639 SER A CA 1
ATOM 4979 C C . SER A 1 639 ? 10.367 58.531 28.703 1 89.44 639 SER A C 1
ATOM 4981 O O . SER A 1 639 ? 11.414 57.875 28.609 1 89.44 639 SER A O 1
ATOM 4983 N N . LEU A 1 640 ? 9.391 58.156 29.531 1 90.69 640 LEU A N 1
ATOM 4984 C CA . LEU A 1 640 ? 9.305 56.906 30.234 1 90.69 640 LEU A CA 1
ATOM 4985 C C . LEU A 1 640 ? 8.18 56.031 29.656 1 90.69 640 LEU A C 1
ATOM 4987 O O . LEU A 1 640 ? 7.004 56.344 29.859 1 90.69 640 LEU A O 1
ATOM 4991 N N . LEU A 1 641 ? 8.602 54.969 29.078 1 91.56 641 LEU A N 1
ATOM 4992 C CA . LEU A 1 641 ? 7.602 54.094 28.438 1 91.56 641 LEU A CA 1
ATOM 4993 C C . LEU A 1 641 ? 6.684 53.469 29.484 1 91.56 641 LEU A C 1
ATOM 4995 O O . LEU A 1 641 ? 7.145 53.062 30.547 1 91.56 641 LEU A O 1
ATOM 4999 N N . GLY A 1 642 ? 5.402 53.406 29.234 1 88.62 642 GLY A N 1
ATOM 5000 C CA . GLY A 1 642 ? 4.449 52.75 30.109 1 88.62 642 GLY A CA 1
ATOM 5001 C C . GLY A 1 642 ? 3.992 53.594 31.266 1 88.62 642 GLY A C 1
ATOM 5002 O O . GLY A 1 642 ? 3.277 53.125 32.156 1 88.62 642 GLY A O 1
ATOM 5003 N N . ASN A 1 643 ? 4.395 54.844 31.266 1 90.19 643 ASN A N 1
ATOM 5004 C CA . ASN A 1 643 ? 3.988 55.75 32.344 1 90.19 643 ASN A CA 1
ATOM 5005 C C . ASN A 1 643 ? 2.963 56.781 31.859 1 90.19 643 ASN A C 1
ATOM 5007 O O . ASN A 1 643 ? 3.318 57.75 31.219 1 90.19 643 ASN A O 1
ATOM 5011 N N . ALA A 1 644 ? 1.784 56.594 32.281 1 90.06 644 ALA A N 1
ATOM 5012 C CA . ALA A 1 644 ? 0.631 57.344 31.781 1 90.06 644 ALA A CA 1
ATOM 5013 C C . ALA A 1 644 ? 0.611 58.75 32.312 1 90.06 644 ALA A C 1
ATOM 5015 O O . ALA A 1 644 ? 0.378 59.719 31.578 1 90.06 644 ALA A O 1
ATOM 5016 N N . TRP A 1 645 ? 0.916 59 33.594 1 90.31 645 TRP A N 1
ATOM 5017 C CA . TRP A 1 645 ? 0.855 60.312 34.188 1 90.31 645 TRP A CA 1
ATOM 5018 C C . TRP A 1 645 ? 1.951 61.219 33.625 1 90.31 645 TRP A C 1
ATOM 5020 O O . TRP A 1 645 ? 1.735 62.406 33.438 1 90.31 645 TRP A O 1
ATOM 5030 N N . GLN A 1 646 ? 3.016 60.656 33.438 1 88.81 646 GLN A N 1
ATOM 5031 C CA . GLN A 1 646 ? 4.078 61.438 32.812 1 88.81 646 GLN A CA 1
ATOM 5032 C C . GLN A 1 646 ? 3.691 61.906 31.422 1 88.81 646 GLN A C 1
ATOM 5034 O O . GLN A 1 646 ? 3.945 63.062 31.047 1 88.81 646 GLN A O 1
ATOM 5039 N N . ALA A 1 647 ? 3.113 60.969 30.641 1 90.5 647 ALA A N 1
ATOM 5040 C CA . ALA A 1 647 ? 2.717 61.281 29.266 1 90.5 647 ALA A CA 1
ATOM 5041 C C . ALA A 1 647 ? 1.675 62.406 29.234 1 90.5 647 ALA A C 1
ATOM 5043 O O . ALA A 1 647 ? 1.753 63.312 28.406 1 90.5 647 ALA A O 1
ATOM 5044 N N . VAL A 1 648 ? 0.782 62.406 30.141 1 88.94 648 VAL A N 1
ATOM 5045 C CA . VAL A 1 648 ? -0.274 63.406 30.203 1 88.94 648 VAL A CA 1
ATOM 5046 C C . VAL A 1 648 ? 0.297 64.75 30.719 1 88.94 648 VAL A C 1
ATOM 5048 O O . VAL A 1 648 ? -0.033 65.812 30.188 1 88.94 648 VAL A O 1
ATOM 5051 N N . SER A 1 649 ? 1.113 64.688 31.719 1 89.38 649 SER A N 1
ATOM 5052 C CA . SER A 1 649 ? 1.681 65.875 32.344 1 89.38 649 SER A CA 1
ATOM 5053 C C . SER A 1 649 ? 2.518 66.688 31.328 1 89.38 649 SER A C 1
ATOM 5055 O O . SER A 1 649 ? 2.492 67.938 31.312 1 89.38 649 SER A O 1
ATOM 5057 N N . GLN A 1 650 ? 3.152 66 30.5 1 90.12 650 GLN A N 1
ATOM 5058 C CA . GLN A 1 650 ? 4.039 66.625 29.547 1 90.12 650 GLN A CA 1
ATOM 5059 C C . GLN A 1 650 ? 3.246 67.25 28.406 1 90.12 650 GLN A C 1
ATOM 5061 O O . GLN A 1 650 ? 3.758 68.125 27.688 1 90.12 650 GLN A O 1
ATOM 5066 N N . LEU A 1 651 ? 2.033 66.812 28.234 1 90.5 651 LEU A N 1
ATOM 5067 C CA . LEU A 1 651 ? 1.186 67.375 27.172 1 90.5 651 LEU A CA 1
ATOM 5068 C C . LEU A 1 651 ? 0.559 68.688 27.625 1 90.5 651 LEU A C 1
ATOM 5070 O O . LEU A 1 651 ? 0.148 69.5 26.781 1 90.5 651 LEU A O 1
ATOM 5074 N N . VAL A 1 652 ? 0.521 68.875 28.922 1 87.19 652 VAL A N 1
ATOM 5075 C CA . VAL A 1 652 ? -0.084 70.062 29.469 1 87.19 652 VAL A CA 1
ATOM 5076 C C . VAL A 1 652 ? 0.966 71.188 29.562 1 87.19 652 VAL A C 1
ATOM 5078 O O . VAL A 1 652 ? 1.854 71.125 30.406 1 87.19 652 VAL A O 1
ATOM 5081 N N . SER A 1 653 ? 0.891 72.125 28.656 1 86.12 653 SER A N 1
ATOM 5082 C CA . SER A 1 653 ? 1.789 73.25 28.578 1 86.12 653 SER A CA 1
ATOM 5083 C C . SER A 1 653 ? 1.019 74.562 28.312 1 86.12 653 SER A C 1
ATOM 5085 O O . SER A 1 653 ? -0.163 74.5 27.969 1 86.12 653 SER A O 1
ATOM 5087 N N . PRO A 1 654 ? 1.647 75.688 28.516 1 82.12 654 PRO A N 1
ATOM 5088 C CA . PRO A 1 654 ? 0.969 76.938 28.203 1 82.12 654 PRO A CA 1
ATOM 5089 C C . PRO A 1 654 ? 0.519 77 26.75 1 82.12 654 PRO A C 1
ATOM 5091 O O . PRO A 1 654 ? -0.488 77.688 26.438 1 82.12 654 PRO A O 1
ATOM 5094 N N . GLU A 1 655 ? 1.196 76.312 25.922 1 81.81 655 GLU A N 1
ATOM 5095 C CA . GLU A 1 655 ? 0.87 76.312 24.5 1 81.81 655 GLU A CA 1
ATOM 5096 C C . GLU A 1 655 ? -0.365 75.438 24.203 1 81.81 655 GLU A C 1
ATOM 5098 O O . GLU A 1 655 ? -1.072 75.688 23.219 1 81.81 655 GLU A O 1
ATOM 5103 N N . THR A 1 656 ? -0.589 74.438 25.062 1 85.88 656 THR A N 1
ATOM 5104 C CA . THR A 1 656 ? -1.676 73.5 24.766 1 85.88 656 THR A CA 1
ATOM 5105 C C . THR A 1 656 ? -2.867 73.75 25.688 1 85.88 656 THR A C 1
ATOM 5107 O O . THR A 1 656 ? -3.936 73.188 25.5 1 85.88 656 THR A O 1
ATOM 5110 N N . GLN A 1 657 ? -2.754 74.625 26.578 1 83.19 657 GLN A N 1
ATOM 5111 C CA . GLN A 1 657 ? -3.766 74.875 27.594 1 83.19 657 GLN A CA 1
ATOM 5112 C C . GLN A 1 657 ? -5.078 75.375 26.984 1 83.19 657 GLN A C 1
ATOM 5114 O O . GLN A 1 657 ? -6.16 75 27.422 1 83.19 657 GLN A O 1
ATOM 5119 N N . ASP A 1 658 ? -4.891 76.125 25.953 1 80.56 658 ASP A N 1
ATOM 5120 C CA . ASP A 1 658 ? -6.102 76.625 25.344 1 80.56 658 ASP A CA 1
ATOM 5121 C C . ASP A 1 658 ? -6.887 75.562 24.625 1 80.56 658 ASP A C 1
ATOM 5123 O O . ASP A 1 658 ? -8.117 75.5 24.703 1 80.56 658 ASP A O 1
ATOM 5127 N N . ILE A 1 659 ? -6.188 74.75 24.047 1 81.12 659 ILE A N 1
ATOM 5128 C CA . ILE A 1 659 ? -6.84 73.688 23.312 1 81.12 659 ILE A CA 1
ATOM 5129 C C . ILE A 1 659 ? -7.414 72.688 24.297 1 81.12 659 ILE A C 1
ATOM 5131 O O . ILE A 1 659 ? -8.477 72.125 24.062 1 81.12 659 ILE A O 1
ATOM 5135 N N . ILE A 1 660 ? -6.738 72.375 25.328 1 85.44 660 ILE A N 1
ATOM 5136 C CA . ILE A 1 660 ? -7.207 71.438 26.359 1 85.44 660 ILE A CA 1
ATOM 5137 C C . ILE A 1 660 ? -8.5 71.938 26.969 1 85.44 660 ILE A C 1
ATOM 5139 O O . ILE A 1 660 ? -9.438 71.188 27.203 1 85.44 660 ILE A O 1
ATOM 5143 N N . ARG A 1 661 ? -8.547 73.25 27.094 1 80.56 661 ARG A N 1
ATOM 5144 C CA . ARG A 1 661 ? -9.758 73.875 27.625 1 80.56 661 ARG A CA 1
ATOM 5145 C C . ARG A 1 661 ? -10.906 73.812 26.625 1 80.56 661 ARG A C 1
ATOM 5147 O O . ARG A 1 661 ? -12.039 73.5 27.016 1 80.56 661 ARG A O 1
ATOM 5154 N N . ALA A 1 662 ? -10.523 74 25.438 1 79.38 662 ALA A N 1
ATOM 5155 C CA . ALA A 1 662 ? -11.547 73.938 24.391 1 79.38 662 ALA A CA 1
ATOM 5156 C C . ALA A 1 662 ? -12.062 72.5 24.188 1 79.38 662 ALA A C 1
ATOM 5158 O O . ALA A 1 662 ? -13.273 72.312 24.047 1 79.38 662 ALA A O 1
ATOM 5159 N N . ALA A 1 663 ? -11.133 71.625 24.109 1 78.25 663 ALA A N 1
ATOM 5160 C CA . ALA A 1 663 ? -11.492 70.25 23.875 1 78.25 663 ALA A CA 1
ATOM 5161 C C . ALA A 1 663 ? -12.281 69.625 25.047 1 78.25 663 ALA A C 1
ATOM 5163 O O . ALA A 1 663 ? -13.172 68.812 24.859 1 78.25 663 ALA A O 1
ATOM 5164 N N . GLY A 1 664 ? -12.008 70 26.25 1 72.56 664 GLY A N 1
ATOM 5165 C CA . GLY A 1 664 ? -12.703 69.562 27.438 1 72.56 664 GLY A CA 1
ATOM 5166 C C . GLY A 1 664 ? -14.102 70.125 27.578 1 72.56 664 GLY A C 1
ATOM 5167 O O . GLY A 1 664 ? -15.008 69.5 28.062 1 72.56 664 GLY A O 1
ATOM 5168 N N . SER A 1 665 ? -14.242 71.375 27.203 1 70.44 665 SER A N 1
ATOM 5169 C CA . SER A 1 665 ? -15.516 72.062 27.375 1 70.44 665 SER A CA 1
ATOM 5170 C C . SER A 1 665 ? -16.531 71.562 26.344 1 70.44 665 SER A C 1
ATOM 5172 O O . SER A 1 665 ? -17.703 71.375 26.672 1 70.44 665 SER A O 1
ATOM 5174 N N . GLU A 1 666 ? -15.992 71.25 25.219 1 65.5 666 GLU A N 1
ATOM 5175 C CA . GLU A 1 666 ? -16.938 71 24.125 1 65.5 666 GLU A CA 1
ATOM 5176 C C . GLU A 1 666 ? -16.922 69.5 23.734 1 65.5 666 GLU A C 1
ATOM 5178 O O . GLU A 1 666 ? -17.766 69.062 22.953 1 65.5 666 GLU A O 1
ATOM 5183 N N . GLY A 1 667 ? -16.156 68.812 24.359 1 75.81 667 GLY A N 1
ATOM 5184 C CA . GLY A 1 667 ? -16.078 67.438 23.953 1 75.81 667 GLY A CA 1
ATOM 5185 C C . GLY A 1 667 ? -15.68 67.25 22.5 1 75.81 667 GLY A C 1
ATOM 5186 O O . GLY A 1 667 ? -16.344 66.5 21.766 1 75.81 667 GLY A O 1
ATOM 5187 N N . MET A 1 668 ? -14.609 67.75 22.016 1 81.69 668 MET A N 1
ATOM 5188 C CA . MET A 1 668 ? -14.203 67.812 20.609 1 81.69 668 MET A CA 1
ATOM 5189 C C . MET A 1 668 ? -13.461 66.562 20.219 1 81.69 668 MET A C 1
ATOM 5191 O O . MET A 1 668 ? -12.688 66 21.016 1 81.69 668 MET A O 1
ATOM 5195 N N . LYS A 1 669 ? -13.797 66.125 19.031 1 86.31 669 LYS A N 1
ATOM 5196 C CA . LYS A 1 669 ? -13.031 65 18.422 1 86.31 669 LYS A CA 1
ATOM 5197 C C . LYS A 1 669 ? -11.68 65.5 17.906 1 86.31 669 LYS A C 1
ATOM 5199 O O . LYS A 1 669 ? -11.477 66.75 17.75 1 86.31 669 LYS A O 1
ATOM 5204 N N . ASP A 1 670 ? -10.82 64.625 17.75 1 86.62 670 ASP A N 1
ATOM 5205 C CA . ASP A 1 670 ? -9.484 65 17.281 1 86.62 670 ASP A CA 1
ATOM 5206 C C . ASP A 1 670 ? -9.547 65.688 15.938 1 86.62 670 ASP A C 1
ATOM 5208 O O . ASP A 1 670 ? -8.758 66.625 15.672 1 86.62 670 ASP A O 1
ATOM 5212 N N . ARG A 1 671 ? -10.453 65.375 15.078 1 85.31 671 ARG A N 1
ATOM 5213 C CA . ARG A 1 671 ? -10.594 66 13.789 1 85.31 671 ARG A CA 1
ATOM 5214 C C . ARG A 1 671 ? -11.008 67.5 13.961 1 85.31 671 ARG A C 1
ATOM 5216 O O . ARG A 1 671 ? -10.586 68.375 13.188 1 85.31 671 ARG A O 1
ATOM 5223 N N . GLN A 1 672 ? -11.773 67.75 14.922 1 85.5 672 GLN A N 1
ATOM 5224 C CA . GLN A 1 672 ? -12.219 69.125 15.211 1 85.5 672 GLN A CA 1
ATOM 5225 C C . GLN A 1 672 ? -11.094 69.938 15.836 1 85.5 672 GLN A C 1
ATOM 5227 O O . GLN A 1 672 ? -10.984 71.125 15.57 1 85.5 672 GLN A O 1
ATOM 5232 N N . VAL A 1 673 ? -10.391 69.25 16.625 1 85.5 673 VAL A N 1
ATOM 5233 C CA . VAL A 1 673 ? -9.227 69.875 17.188 1 85.5 673 VAL A CA 1
ATOM 5234 C C . VAL A 1 673 ? -8.258 70.312 16.078 1 85.5 673 VAL A C 1
ATOM 5236 O O . VAL A 1 673 ? -7.656 71.375 16.109 1 85.5 673 VAL A O 1
ATOM 5239 N N . GLU A 1 674 ? -8.094 69.438 15.188 1 86.06 674 GLU A N 1
ATOM 5240 C CA . GLU A 1 674 ? -7.242 69.688 14.039 1 86.06 674 GLU A CA 1
ATOM 5241 C C . GLU A 1 674 ? -7.762 70.875 13.25 1 86.06 674 GLU A C 1
ATOM 5243 O O . GLU A 1 674 ? -6.984 71.75 12.812 1 86.06 674 GLU A O 1
ATOM 5248 N N . ALA A 1 675 ? -9.016 70.938 13.086 1 86.25 675 ALA A N 1
ATOM 5249 C CA . ALA A 1 675 ? -9.633 72.062 12.375 1 86.25 675 ALA A CA 1
ATOM 5250 C C . ALA A 1 675 ? -9.453 73.375 13.141 1 86.25 675 ALA A C 1
ATOM 5252 O O . ALA A 1 675 ? -9.227 74.438 12.539 1 86.25 675 ALA A O 1
ATOM 5253 N N . LEU A 1 676 ? -9.602 73.25 14.406 1 84.81 676 LEU A N 1
ATOM 5254 C CA . LEU A 1 676 ? -9.398 74.438 15.25 1 84.81 676 LEU A CA 1
ATOM 5255 C C . LEU A 1 676 ? -7.953 74.938 15.18 1 84.81 676 LEU A C 1
ATOM 5257 O O . LEU A 1 676 ? -7.691 76.125 15.117 1 84.81 676 LEU A O 1
ATOM 5261 N N . ALA A 1 677 ? -7.09 74 15.266 1 83.81 677 ALA A N 1
ATOM 5262 C CA . ALA A 1 677 ? -5.676 74.312 15.172 1 83.81 677 ALA A CA 1
ATOM 5263 C C . ALA A 1 677 ? -5.352 74.938 13.812 1 83.81 677 ALA A C 1
ATOM 5265 O O . ALA A 1 677 ? -4.52 75.812 13.719 1 83.81 677 ALA A O 1
ATOM 5266 N N . ARG A 1 678 ? -5.941 74.5 12.797 1 85.5 678 ARG A N 1
ATOM 5267 C CA . ARG A 1 678 ? -5.738 75.062 11.453 1 85.5 678 ARG A CA 1
ATOM 5268 C C . ARG A 1 678 ? -6.262 76.5 11.352 1 85.5 678 ARG A C 1
ATOM 5270 O O . ARG A 1 678 ? -5.621 77.375 10.742 1 85.5 678 ARG A O 1
ATOM 5277 N N . SER A 1 679 ? -7.316 76.688 11.977 1 83.44 679 SER A N 1
ATOM 5278 C CA . SER A 1 679 ? -7.914 78 11.93 1 83.44 679 SER A CA 1
ATOM 5279 C C . SER A 1 679 ? -7.105 79 12.758 1 83.44 679 SER A C 1
ATOM 5281 O O . SER A 1 679 ? -7.066 80.188 12.43 1 83.44 679 SER A O 1
ATOM 5283 N N . ALA A 1 680 ? -6.539 78.438 13.75 1 82.88 680 ALA A N 1
ATOM 5284 C CA . ALA A 1 680 ? -5.715 79.312 14.594 1 82.88 680 ALA A CA 1
ATOM 5285 C C . ALA A 1 680 ? -4.312 79.5 14.016 1 82.88 680 ALA A C 1
ATOM 5287 O O . ALA A 1 680 ? -3.473 80.188 14.586 1 82.88 680 ALA A O 1
ATOM 5288 N N . GLY A 1 681 ? -4.051 78.875 12.883 1 77.25 681 GLY A N 1
ATOM 5289 C CA . GLY A 1 681 ? -2.77 79 12.203 1 77.25 681 GLY A CA 1
ATOM 5290 C C . GLY A 1 681 ? -1.675 78.188 12.852 1 77.25 681 GLY A C 1
ATOM 5291 O O . GLY A 1 681 ? -0.488 78.438 12.672 1 77.25 681 GLY A O 1
ATOM 5292 N N . ARG A 1 682 ? -2.035 77.312 13.664 1 80.12 682 ARG A N 1
ATOM 5293 C CA . ARG A 1 682 ? -1.041 76.5 14.406 1 80.12 682 ARG A CA 1
ATOM 5294 C C . ARG A 1 682 ? -0.817 75.125 13.781 1 80.12 682 ARG A C 1
ATOM 5296 O O . ARG A 1 682 ? -0.077 74.312 14.32 1 80.12 682 ARG A O 1
ATOM 5303 N N . ASN A 1 683 ? -1.421 75 12.695 1 77 683 ASN A N 1
ATOM 5304 C CA . ASN A 1 683 ? -1.363 73.625 12.078 1 77 683 ASN A CA 1
ATOM 5305 C C . ASN A 1 683 ? 0.009 73.375 11.469 1 77 683 ASN A C 1
ATOM 5307 O O . ASN A 1 683 ? 0.385 72.25 11.266 1 77 683 ASN A O 1
ATOM 5311 N N . ARG A 1 684 ? 0.706 74.312 11.148 1 76.94 684 ARG A N 1
ATOM 5312 C CA . ARG A 1 684 ? 1.995 74.125 10.484 1 76.94 684 ARG A CA 1
ATOM 5313 C C . ARG A 1 684 ? 3.135 74.188 11.5 1 76.94 684 ARG A C 1
ATOM 5315 O O . ARG A 1 684 ? 4.285 73.875 11.156 1 76.94 684 ARG A O 1
ATOM 5322 N N . GLU A 1 685 ? 2.75 74.375 12.75 1 83.19 685 GLU A N 1
ATOM 5323 C CA . GLU A 1 685 ? 3.803 74.438 13.758 1 83.19 685 GLU A CA 1
ATOM 5324 C C . GLU A 1 685 ? 4.148 73 14.266 1 83.19 685 GLU A C 1
ATOM 5326 O O . GLU A 1 685 ? 3.293 72.125 14.305 1 83.19 685 GLU A O 1
ATOM 5331 N N . VAL A 1 686 ? 5.41 72.875 14.594 1 87.62 686 VAL A N 1
ATOM 5332 C CA . VAL A 1 686 ? 5.902 71.562 15.102 1 87.62 686 VAL A CA 1
ATOM 5333 C C . VAL A 1 686 ? 6.133 71.688 16.609 1 87.62 686 VAL A C 1
ATOM 5335 O O . VAL A 1 686 ? 6.727 72.625 17.094 1 87.62 686 VAL A O 1
ATOM 5338 N N . TYR A 1 687 ? 5.516 70.688 17.219 1 89.44 687 TYR A N 1
ATOM 5339 C CA . TYR A 1 687 ? 5.641 70.625 18.672 1 89.44 687 TYR A CA 1
ATOM 5340 C C . TYR A 1 687 ? 6.52 69.5 19.109 1 89.44 687 TYR A C 1
ATOM 5342 O O . TYR A 1 687 ? 6.445 68.375 18.531 1 89.44 687 TYR A O 1
ATOM 5350 N N . ALA A 1 688 ? 7.383 69.688 20.047 1 89.75 688 ALA A N 1
ATOM 5351 C CA . ALA A 1 688 ? 8.258 68.688 20.594 1 89.75 688 ALA A CA 1
ATOM 5352 C C . ALA A 1 688 ? 8.391 68.812 22.109 1 89.75 688 ALA A C 1
ATOM 5354 O O . ALA A 1 688 ? 8.078 69.875 22.672 1 89.75 688 ALA A O 1
ATOM 5355 N N . LEU A 1 689 ? 8.773 67.688 22.688 1 89.75 689 LEU A N 1
ATOM 5356 C CA . LEU A 1 689 ? 9.023 67.75 24.125 1 89.75 689 LEU A CA 1
ATOM 5357 C C . LEU A 1 689 ? 10.359 68.438 24.422 1 89.75 689 LEU A C 1
ATOM 5359 O O . LEU A 1 689 ? 11.391 68.062 23.859 1 89.75 689 LEU A O 1
ATOM 5363 N N . ALA A 1 690 ? 10.25 69.5 25.141 1 84.25 690 ALA A N 1
ATOM 5364 C CA . ALA A 1 690 ? 11.453 70.25 25.531 1 84.25 690 ALA A CA 1
ATOM 5365 C C . ALA A 1 690 ? 11.281 70.875 26.891 1 84.25 690 ALA A C 1
ATOM 5367 O O . ALA A 1 690 ? 10.18 70.875 27.453 1 84.25 690 ALA A O 1
ATOM 5368 N N . SER A 1 691 ? 12.406 71.25 27.5 1 82.12 691 SER A N 1
ATOM 5369 C CA . SER A 1 691 ? 12.367 71.938 28.781 1 82.12 691 SER A CA 1
ATOM 5370 C C . SER A 1 691 ? 11.82 73.375 28.625 1 82.12 691 SER A C 1
ATOM 5372 O O . SER A 1 691 ? 12.242 74.125 27.734 1 82.12 691 SER A O 1
ATOM 5374 N N . GLY A 1 692 ? 10.711 73.562 29.344 1 74 692 GLY A N 1
ATOM 5375 C CA . GLY A 1 692 ? 10.102 74.875 29.281 1 74 692 GLY A CA 1
ATOM 5376 C C . GLY A 1 692 ? 11.031 76 29.766 1 74 692 GLY A C 1
ATOM 5377 O O . GLY A 1 692 ? 11.844 75.75 30.656 1 74 692 GLY A O 1
ATOM 5378 N N . VAL A 1 693 ? 11.07 77.125 29.109 1 63.88 693 VAL A N 1
ATOM 5379 C CA . VAL A 1 693 ? 11.945 78.25 29.375 1 63.88 693 VAL A CA 1
ATOM 5380 C C . VAL A 1 693 ? 11.68 78.812 30.781 1 63.88 693 VAL A C 1
ATOM 5382 O O . VAL A 1 693 ? 12.617 79.125 31.5 1 63.88 693 VAL A O 1
ATOM 5385 N N . ASP A 1 694 ? 10.477 78.812 31.312 1 61.38 694 ASP A N 1
ATOM 5386 C CA . ASP A 1 694 ? 10.133 79.5 32.531 1 61.38 694 ASP A CA 1
ATOM 5387 C C . ASP A 1 694 ? 10.211 78.625 33.75 1 61.38 694 ASP A C 1
ATOM 5389 O O . ASP A 1 694 ? 10.609 79.062 34.844 1 61.38 694 ASP A O 1
ATOM 5393 N N . ASN A 1 695 ? 9.828 77.375 33.594 1 63.53 695 ASN A N 1
ATOM 5394 C CA . ASN A 1 695 ? 9.656 76.562 34.812 1 63.53 695 ASN A CA 1
ATOM 5395 C C . ASN A 1 695 ? 10.531 75.312 34.781 1 63.53 695 ASN A C 1
ATOM 5397 O O . ASN A 1 695 ? 10.57 74.562 35.781 1 63.53 695 ASN A O 1
ATOM 5401 N N . GLY A 1 696 ? 11.406 75.188 33.781 1 69.75 696 GLY A N 1
ATOM 5402 C CA . GLY A 1 696 ? 12.305 74.062 33.688 1 69.75 696 GLY A CA 1
ATOM 5403 C C . GLY A 1 696 ? 11.578 72.75 33.562 1 69.75 696 GLY A C 1
ATOM 5404 O O . GLY A 1 696 ? 12.195 71.688 33.594 1 69.75 696 GLY A O 1
ATOM 5405 N N . ARG A 1 697 ? 10.336 72.812 33.469 1 80.56 697 ARG A N 1
ATOM 5406 C CA . ARG A 1 697 ? 9.531 71.562 33.312 1 80.56 697 ARG A CA 1
ATOM 5407 C C . ARG A 1 697 ? 9.578 71.062 31.891 1 80.56 697 ARG A C 1
ATOM 5409 O O . ARG A 1 697 ? 9.656 71.812 30.938 1 80.56 697 ARG A O 1
ATOM 5416 N N . ILE A 1 698 ? 9.617 69.688 31.766 1 85.56 698 ILE A N 1
ATOM 5417 C CA . ILE A 1 698 ? 9.578 69.125 30.438 1 85.56 698 ILE A CA 1
ATOM 5418 C C . ILE A 1 698 ? 8.141 69.062 29.906 1 85.56 698 ILE A C 1
ATOM 5420 O O . ILE A 1 698 ? 7.27 68.438 30.5 1 85.56 698 ILE A O 1
ATOM 5424 N N . GLU A 1 699 ? 7.84 69.812 28.953 1 88.94 699 GLU A N 1
ATOM 5425 C CA . GLU A 1 699 ? 6.5 69.938 28.391 1 88.94 699 GLU A CA 1
ATOM 5426 C C . GLU A 1 699 ? 6.547 70.188 26.875 1 88.94 699 GLU A C 1
ATOM 5428 O O . GLU A 1 699 ? 7.629 70.25 26.297 1 88.94 699 GLU A O 1
ATOM 5433 N N . LEU A 1 700 ? 5.402 70.125 26.328 1 89.44 700 LEU A N 1
ATOM 5434 C CA . LEU A 1 700 ? 5.309 70.375 24.891 1 89.44 700 LEU A CA 1
ATOM 5435 C C . LEU A 1 700 ? 5.559 71.812 24.531 1 89.44 700 LEU A C 1
ATOM 5437 O O . LEU A 1 700 ? 4.91 72.688 25.078 1 89.44 700 LEU A O 1
ATOM 5441 N N . CYS A 1 701 ? 6.531 72 23.703 1 88.31 701 CYS A N 1
ATOM 5442 C CA . CYS A 1 701 ? 6.887 73.375 23.266 1 88.31 701 CYS A CA 1
ATOM 5443 C C . CYS A 1 701 ? 6.988 73.438 21.75 1 88.31 701 CYS A C 1
ATOM 5445 O O . CYS A 1 701 ? 7.156 72.375 21.078 1 88.31 701 CYS A O 1
ATOM 5447 N N . VAL A 1 702 ? 6.832 74.688 21.234 1 88.19 702 VAL A N 1
ATOM 5448 C CA . VAL A 1 702 ? 7 74.938 19.797 1 88.19 702 VAL A CA 1
ATOM 5449 C C . VAL A 1 702 ? 8.477 74.812 19.438 1 88.19 702 VAL A C 1
ATOM 5451 O O . VAL A 1 702 ? 9.336 75.375 20.156 1 88.19 702 VAL A O 1
ATOM 5454 N N . ARG A 1 703 ? 8.703 74.062 18.453 1 82.19 703 ARG A N 1
ATOM 5455 C CA . ARG A 1 703 ? 10.078 73.938 17.984 1 82.19 703 ARG A CA 1
ATOM 5456 C C . ARG A 1 703 ? 10.383 75 16.906 1 82.19 703 ARG A C 1
ATOM 5458 O O . ARG A 1 703 ? 9.609 75.188 15.969 1 82.19 703 ARG A O 1
ATOM 5465 N N . MET B 1 1 ? 6.512 89.062 24.109 1 25.98 1 MET B N 1
ATOM 5466 C CA . MET B 1 1 ? 5.371 88.438 24.797 1 25.98 1 MET B CA 1
ATOM 5467 C C . MET B 1 1 ? 4.18 88.312 23.844 1 25.98 1 MET B C 1
ATOM 5469 O O . MET B 1 1 ? 3.516 89.312 23.531 1 25.98 1 MET B O 1
ATOM 5473 N N . ARG B 1 2 ? 4.348 87.438 22.938 1 40.31 2 ARG B N 1
ATOM 5474 C CA . ARG B 1 2 ? 3.314 87.438 21.906 1 40.31 2 ARG B CA 1
ATOM 5475 C C . ARG B 1 2 ? 1.939 87.188 22.516 1 40.31 2 ARG B C 1
ATOM 5477 O O . ARG B 1 2 ? 1.828 86.5 23.531 1 40.31 2 ARG B O 1
ATOM 5484 N N . SER B 1 3 ? 0.973 88 22.047 1 33.56 3 SER B N 1
ATOM 5485 C CA . SER B 1 3 ? -0.416 88.062 22.5 1 33.56 3 SER B CA 1
ATOM 5486 C C . SER B 1 3 ? -1.037 86.688 22.484 1 33.56 3 SER B C 1
ATOM 5488 O O . SER B 1 3 ? -0.805 85.875 21.547 1 33.56 3 SER B O 1
ATOM 5490 N N . ALA B 1 4 ? -1.303 86.125 23.656 1 42.34 4 ALA B N 1
ATOM 5491 C CA . ALA B 1 4 ? -2.061 84.938 23.969 1 42.34 4 ALA B CA 1
ATOM 5492 C C . ALA B 1 4 ? -3.299 84.812 23.094 1 42.34 4 ALA B C 1
ATOM 5494 O O . ALA B 1 4 ? -4.309 85.5 23.328 1 42.34 4 ALA B O 1
ATOM 5495 N N . THR B 1 5 ? -3.186 84.812 21.812 1 39.66 5 THR B N 1
ATOM 5496 C CA . THR B 1 5 ? -4.387 84.75 21 1 39.66 5 THR B CA 1
ATOM 5497 C C . THR B 1 5 ? -5.328 83.625 21.516 1 39.66 5 THR B C 1
ATOM 5499 O O . THR B 1 5 ? -4.945 82.5 21.625 1 39.66 5 THR B O 1
ATOM 5502 N N . THR B 1 6 ? -6.238 84 22.312 1 46.38 6 THR B N 1
ATOM 5503 C CA . THR B 1 6 ? -7.328 83.25 22.906 1 46.38 6 THR B CA 1
ATOM 5504 C C . THR B 1 6 ? -8.133 82.5 21.844 1 46.38 6 THR B C 1
ATOM 5506 O O . THR B 1 6 ? -8.508 83.125 20.828 1 46.38 6 THR B O 1
ATOM 5509 N N . PHE B 1 7 ? -7.973 81.188 21.656 1 53.97 7 PHE B N 1
ATOM 5510 C CA . PHE B 1 7 ? -8.805 80.375 20.797 1 53.97 7 PHE B CA 1
ATOM 5511 C C . PHE B 1 7 ? -10.281 80.688 21.016 1 53.97 7 PHE B C 1
ATOM 5513 O O . PHE B 1 7 ? -10.75 80.688 22.156 1 53.97 7 PHE B O 1
ATOM 5520 N N . PHE B 1 8 ? -10.906 81.625 20.188 1 52.12 8 PHE B N 1
ATOM 5521 C CA . PHE B 1 8 ? -12.352 81.75 20.266 1 52.12 8 PHE B CA 1
ATOM 5522 C C . PHE B 1 8 ? -13.047 80.438 19.938 1 52.12 8 PHE B C 1
ATOM 5524 O O . PHE B 1 8 ? -12.914 79.938 18.828 1 52.12 8 PHE B O 1
ATOM 5531 N N . VAL B 1 9 ? -13.461 79.688 20.906 1 56.75 9 VAL B N 1
ATOM 5532 C CA . VAL B 1 9 ? -14.164 78.438 20.703 1 56.75 9 VAL B CA 1
ATOM 5533 C C . VAL B 1 9 ? -15.656 78.688 20.516 1 56.75 9 VAL B C 1
ATOM 5535 O O . VAL B 1 9 ? -16.312 79.25 21.406 1 56.75 9 VAL B O 1
ATOM 5538 N N . PRO B 1 10 ? -16.188 78.812 19.328 1 52.03 10 PRO B N 1
ATOM 5539 C CA . PRO B 1 10 ? -17.656 78.875 19.266 1 52.03 10 PRO B CA 1
ATOM 5540 C C . PRO B 1 10 ? -18.359 77.812 20.125 1 52.03 10 PRO B C 1
ATOM 5542 O O . PRO B 1 10 ? -17.844 76.75 20.281 1 52.03 10 PRO B O 1
ATOM 5545 N N . PRO B 1 11 ? -19.359 78.25 20.953 1 49.59 11 PRO B N 1
ATOM 5546 C CA . PRO B 1 11 ? -20.094 77.312 21.797 1 49.59 11 PRO B CA 1
ATOM 5547 C C . PRO B 1 11 ? -20.703 76.125 21 1 49.59 11 PRO B C 1
ATOM 5549 O O . PRO B 1 11 ? -21.469 76.375 20.062 1 49.59 11 PRO B O 1
ATOM 5552 N N . GLN B 1 12 ? -20.109 75.188 20.609 1 49.41 12 GLN B N 1
ATOM 5553 C CA . GLN B 1 12 ? -20.844 74.188 19.922 1 49.41 12 GLN B CA 1
ATOM 5554 C C . GLN B 1 12 ? -21.641 73.312 20.891 1 49.41 12 GLN B C 1
ATOM 5556 O O . GLN B 1 12 ? -21.141 72.938 21.953 1 49.41 12 GLN B O 1
ATOM 5561 N N . GLN B 1 13 ? -23 73.438 20.812 1 46.66 13 GLN B N 1
ATOM 5562 C CA . GLN B 1 13 ? -24 72.688 21.562 1 46.66 13 GLN B CA 1
ATOM 5563 C C . GLN B 1 13 ? -23.609 71.188 21.672 1 46.66 13 GLN B C 1
ATOM 5565 O O . GLN B 1 13 ? -23.203 70.625 20.672 1 46.66 13 GLN B O 1
ATOM 5570 N N . GLN B 1 14 ? -23.453 70.75 22.828 1 51.59 14 GLN B N 1
ATOM 5571 C CA . GLN B 1 14 ? -23.203 69.375 23.219 1 51.59 14 GLN B CA 1
ATOM 5572 C C . GLN B 1 14 ? -24.172 68.375 22.531 1 51.59 14 GLN B C 1
ATOM 5574 O O . GLN B 1 14 ? -25.328 68.312 22.938 1 51.59 14 GLN B O 1
ATOM 5579 N N . ARG B 1 15 ? -24.266 68.312 21.344 1 51.5 15 ARG B N 1
ATOM 5580 C CA . ARG B 1 15 ? -25.234 67.375 20.75 1 51.5 15 ARG B CA 1
ATOM 5581 C C . ARG B 1 15 ? -25.016 65.938 21.188 1 51.5 15 ARG B C 1
ATOM 5583 O O . ARG B 1 15 ? -23.875 65.562 21.406 1 51.5 15 ARG B O 1
ATOM 5590 N N . ASP B 1 16 ? -26.094 65.438 21.875 1 55.69 16 ASP B N 1
ATOM 5591 C CA . ASP B 1 16 ? -26.281 64 22.203 1 55.69 16 ASP B CA 1
ATOM 5592 C C . ASP B 1 16 ? -25.656 63.125 21.125 1 55.69 16 ASP B C 1
ATOM 5594 O O . ASP B 1 16 ? -26.156 63.031 20.016 1 55.69 16 ASP B O 1
ATOM 5598 N N . GLN B 1 17 ? -24.312 62.781 21.281 1 70.12 17 GLN B N 1
ATOM 5599 C CA . GLN B 1 17 ? -23.609 62.031 20.266 1 70.12 17 GLN B CA 1
ATOM 5600 C C . GLN B 1 17 ? -24.031 60.562 20.281 1 70.12 17 GLN B C 1
ATOM 5602 O O . GLN B 1 17 ? -24.062 59.938 21.328 1 70.12 17 GLN B O 1
ATOM 5607 N N . ARG B 1 18 ? -24.75 60.188 19.328 1 80.25 18 ARG B N 1
ATOM 5608 C CA . ARG B 1 18 ? -25.156 58.812 19.109 1 80.25 18 ARG B CA 1
ATOM 5609 C C . ARG B 1 18 ? -23.984 57.875 19.328 1 80.25 18 ARG B C 1
ATOM 5611 O O . ARG B 1 18 ? -22.828 58.25 19.188 1 80.25 18 ARG B O 1
ATOM 5618 N N . TRP B 1 19 ? -24.266 56.688 19.938 1 84.31 19 TRP B N 1
ATOM 5619 C CA . TRP B 1 19 ? -23.281 55.719 20.359 1 84.31 19 TRP B CA 1
ATOM 5620 C C . TRP B 1 19 ? -22.328 55.375 19.203 1 84.31 19 TRP B C 1
ATOM 5622 O O . TRP B 1 19 ? -21.141 55.156 19.422 1 84.31 19 TRP B O 1
ATOM 5632 N N . TRP B 1 20 ? -22.766 55.312 17.891 1 86.31 20 TRP B N 1
ATOM 5633 C CA . TRP B 1 20 ? -21.906 54.938 16.766 1 86.31 20 TRP B CA 1
ATOM 5634 C C . TRP B 1 20 ? -20.891 56.031 16.5 1 86.31 20 TRP B C 1
ATOM 5636 O O . TRP B 1 20 ? -19.781 55.781 16.016 1 86.31 20 TRP B O 1
ATOM 5646 N N . HIS B 1 21 ? -21.219 57.25 16.828 1 87.31 21 HIS B N 1
ATOM 5647 C CA . HIS B 1 21 ? -20.281 58.375 16.672 1 87.31 21 HIS B CA 1
ATOM 5648 C C . HIS B 1 21 ? -19.219 58.344 17.766 1 87.31 21 HIS B C 1
ATOM 5650 O O . HIS B 1 21 ? -18.078 58.781 17.547 1 87.31 21 HIS B O 1
ATOM 5656 N N . ARG B 1 22 ? -19.641 57.75 18.875 1 90.88 22 ARG B N 1
ATOM 5657 C CA . ARG B 1 22 ? -18.688 57.656 19.984 1 90.88 22 ARG B CA 1
ATOM 5658 C C . ARG B 1 22 ? -17.672 56.531 19.75 1 90.88 22 ARG B C 1
ATOM 5660 O O . ARG B 1 22 ? -16.531 56.625 20.219 1 90.88 22 ARG B O 1
ATOM 5667 N N . ILE B 1 23 ? -17.984 55.531 19.047 1 90.75 23 ILE B N 1
ATOM 5668 C CA . ILE B 1 23 ? -17.062 54.438 18.719 1 90.75 23 ILE B CA 1
ATOM 5669 C C . ILE B 1 23 ? -16.109 54.875 17.625 1 90.75 23 ILE B C 1
ATOM 5671 O O . ILE B 1 23 ? -14.938 54.469 17.609 1 90.75 23 ILE B O 1
ATOM 5675 N N . GLY B 1 24 ? -16.516 55.688 16.719 1 88.44 24 GLY B N 1
ATOM 5676 C CA . GLY B 1 24 ? -15.672 56.219 15.672 1 88.44 24 GLY B CA 1
ATOM 5677 C C . GLY B 1 24 ? -15.648 55.344 14.422 1 88.44 24 GLY B C 1
ATOM 5678 O O . GLY B 1 24 ? -16.047 54.188 14.461 1 88.44 24 GLY B O 1
ATOM 5679 N N . ARG B 1 25 ? -15.109 55.719 13.328 1 88.06 25 ARG B N 1
ATOM 5680 C CA . ARG B 1 25 ? -15.078 55.031 12.047 1 88.06 25 ARG B CA 1
ATOM 5681 C C . ARG B 1 25 ? -14.141 53.844 12.102 1 88.06 25 ARG B C 1
ATOM 5683 O O . ARG B 1 25 ? -14.5 52.75 11.664 1 88.06 25 ARG B O 1
ATOM 5690 N N . PRO B 1 26 ? -12.891 53.938 12.641 1 87.81 26 PRO B N 1
ATOM 5691 C CA . PRO B 1 26 ? -12.031 52.781 12.711 1 87.81 26 PRO B CA 1
ATOM 5692 C C . PRO B 1 26 ? -12.648 51.656 13.547 1 87.81 26 PRO B C 1
ATOM 5694 O O . PRO B 1 26 ? -12.484 50.469 13.219 1 87.81 26 PRO B O 1
ATOM 5697 N N . GLY B 1 27 ? -13.289 52.062 14.602 1 91.31 27 GLY B N 1
ATOM 5698 C CA . GLY B 1 27 ? -13.938 51.062 15.43 1 91.31 27 GLY B CA 1
ATOM 5699 C C . GLY B 1 27 ? -15.055 50.344 14.711 1 91.31 27 GLY B C 1
ATOM 5700 O O . GLY B 1 27 ? -15.18 49.094 14.812 1 91.31 27 GLY B O 1
ATOM 5701 N N . ILE B 1 28 ? -15.766 51.062 13.938 1 93.38 28 ILE B N 1
ATOM 5702 C CA . ILE B 1 28 ? -16.875 50.469 13.203 1 93.38 28 ILE B CA 1
ATOM 5703 C C . ILE B 1 28 ? -16.328 49.531 12.109 1 93.38 28 ILE B C 1
ATOM 5705 O O . ILE B 1 28 ? -16.875 48.469 11.859 1 93.38 28 ILE B O 1
ATOM 5709 N N . ILE B 1 29 ? -15.258 49.906 11.469 1 92.69 29 ILE B N 1
ATOM 5710 C CA . ILE B 1 29 ? -14.633 49.094 10.445 1 92.69 29 ILE B CA 1
ATOM 5711 C C . ILE B 1 29 ? -14.109 47.781 11.062 1 92.69 29 ILE B C 1
ATOM 5713 O O . ILE B 1 29 ? -14.281 46.719 10.5 1 92.69 29 ILE B O 1
ATOM 5717 N N . THR B 1 30 ? -13.5 47.906 12.203 1 93.19 30 THR B N 1
ATOM 5718 C CA . THR B 1 30 ? -12.984 46.75 12.898 1 93.19 30 THR B CA 1
ATOM 5719 C C . THR B 1 30 ? -14.109 45.781 13.25 1 93.19 30 THR B C 1
ATOM 5721 O O . THR B 1 30 ? -13.961 44.562 13.094 1 93.19 30 THR B O 1
ATOM 5724 N N . LEU B 1 31 ? -15.18 46.344 13.625 1 95.06 31 LEU B N 1
ATOM 5725 C CA . LEU B 1 31 ? -16.297 45.5 14.023 1 95.06 31 LEU B CA 1
ATOM 5726 C C . LEU B 1 31 ? -16.969 44.875 12.805 1 95.06 31 LEU B C 1
ATOM 5728 O O . LEU B 1 31 ? -17.234 43.656 12.797 1 95.06 31 LEU B O 1
ATOM 5732 N N . THR B 1 32 ? -17.156 45.625 11.766 1 95.44 32 THR B N 1
ATOM 5733 C CA . THR B 1 32 ? -17.875 45.125 10.602 1 95.44 32 THR B CA 1
ATOM 5734 C C . THR B 1 32 ? -16.969 44.219 9.766 1 95.44 32 THR B C 1
ATOM 5736 O O . THR B 1 32 ? -17.344 43.094 9.453 1 95.44 32 THR B O 1
ATOM 5739 N N . PHE B 1 33 ? -15.797 44.688 9.422 1 95 33 PHE B N 1
ATOM 5740 C CA . PHE B 1 33 ? -14.883 43.906 8.594 1 95 33 PHE B CA 1
ATOM 5741 C C . PHE B 1 33 ? -14.352 42.719 9.352 1 95 33 PHE B C 1
ATOM 5743 O O . PHE B 1 33 ? -14.211 41.625 8.789 1 95 33 PHE B O 1
ATOM 5750 N N . GLY B 1 34 ? -13.992 42.938 10.594 1 95.25 34 GLY B N 1
ATOM 5751 C CA . GLY B 1 34 ? -13.547 41.812 11.398 1 95.25 34 GLY B CA 1
ATOM 5752 C C . GLY B 1 34 ? -14.594 40.719 11.531 1 95.25 34 GLY B C 1
ATOM 5753 O O . GLY B 1 34 ? -14.281 39.531 11.398 1 95.25 34 GLY B O 1
ATOM 5754 N N . THR B 1 35 ? -15.773 41.094 11.773 1 96.81 35 THR B N 1
ATOM 5755 C CA . THR B 1 35 ? -16.859 40.125 11.867 1 96.81 35 THR B CA 1
ATOM 5756 C C . THR B 1 35 ? -17.094 39.469 10.516 1 96.81 35 THR B C 1
ATOM 5758 O O . THR B 1 35 ? -17.344 38.25 10.453 1 96.81 35 THR B O 1
ATOM 5761 N N . GLY B 1 36 ? -17.016 40.219 9.477 1 97 36 GLY B N 1
ATOM 5762 C CA . GLY B 1 36 ? -17.172 39.656 8.148 1 97 36 GLY B CA 1
ATOM 5763 C C . GLY B 1 36 ? -16.125 38.594 7.824 1 97 36 GLY B C 1
ATOM 5764 O O . GLY B 1 36 ? -16.453 37.531 7.316 1 97 36 GLY B O 1
ATOM 5765 N N . VAL B 1 37 ? -14.859 38.844 8.102 1 97.06 37 VAL B N 1
ATOM 5766 C CA . VAL B 1 37 ? -13.773 37.906 7.852 1 97.06 37 VAL B CA 1
ATOM 5767 C C . VAL B 1 37 ? -13.961 36.656 8.703 1 97.06 37 VAL B C 1
ATOM 5769 O O . VAL B 1 37 ? -13.758 35.531 8.227 1 97.06 37 VAL B O 1
ATOM 5772 N N . THR B 1 38 ? -14.328 36.906 9.914 1 97.25 38 THR B N 1
ATOM 5773 C CA . THR B 1 38 ? -14.547 35.781 10.805 1 97.25 38 THR B CA 1
ATOM 5774 C C . THR B 1 38 ? -15.672 34.875 10.289 1 97.25 38 THR B C 1
ATOM 5776 O O . THR B 1 38 ? -15.539 33.656 10.281 1 97.25 38 THR B O 1
ATOM 5779 N N . PHE B 1 39 ? -16.719 35.469 9.859 1 97.75 39 PHE B N 1
ATOM 5780 C CA . PHE B 1 39 ? -17.828 34.688 9.352 1 97.75 39 PHE B CA 1
ATOM 5781 C C . PHE B 1 39 ? -17.453 34 8.055 1 97.75 39 PHE B C 1
ATOM 5783 O O . PHE B 1 39 ? -17.828 32.844 7.84 1 97.75 39 PHE B O 1
ATOM 5790 N N . PHE B 1 40 ? -16.734 34.656 7.246 1 97.75 40 PHE B N 1
ATOM 5791 C CA . PHE B 1 40 ? -16.297 34.031 5.996 1 97.75 40 PHE B CA 1
ATOM 5792 C C . PHE B 1 40 ? -15.406 32.844 6.262 1 97.75 40 PHE B C 1
ATOM 5794 O O . PHE B 1 40 ? -15.609 31.766 5.684 1 97.75 40 PHE B O 1
ATOM 5801 N N . CYS B 1 41 ? -14.383 33.031 7.102 1 97.62 41 CYS B N 1
ATOM 5802 C CA . CYS B 1 41 ? -13.469 31.938 7.441 1 97.62 41 CYS B CA 1
ATOM 5803 C C . CYS B 1 41 ? -14.219 30.797 8.117 1 97.62 41 CYS B C 1
ATOM 5805 O O . CYS B 1 41 ? -1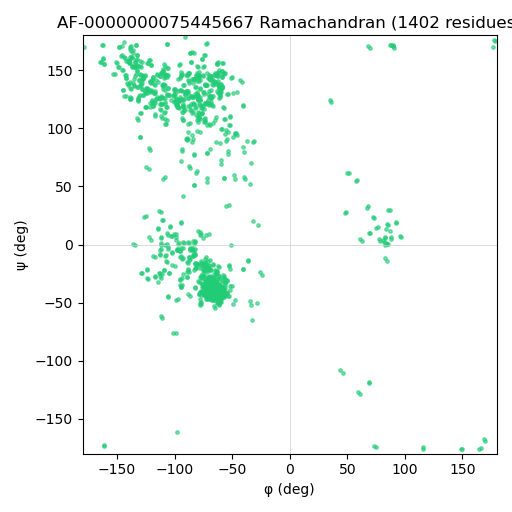3.945 29.625 7.836 1 97.62 41 CYS B O 1
ATOM 5807 N N . THR B 1 42 ? -15.125 31.156 8.945 1 97.19 42 THR B N 1
ATOM 5808 C CA . THR B 1 42 ? -15.914 30.125 9.617 1 97.19 42 THR B CA 1
ATOM 5809 C C . THR B 1 42 ? -16.781 29.359 8.609 1 97.19 42 THR B C 1
ATOM 5811 O O . THR B 1 42 ? -16.938 28.141 8.719 1 97.19 42 THR B O 1
ATOM 5814 N N . ALA B 1 43 ? -17.312 30.094 7.68 1 97.62 43 ALA B N 1
ATOM 5815 C CA . ALA B 1 43 ? -18.094 29.438 6.645 1 97.62 43 ALA B CA 1
ATOM 5816 C C . ALA B 1 43 ? -17.25 28.453 5.844 1 97.62 43 ALA B C 1
ATOM 5818 O O . ALA B 1 43 ? -17.719 27.359 5.512 1 97.62 43 ALA B O 1
ATOM 5819 N N . LEU B 1 44 ? -16.094 28.797 5.508 1 97.44 44 LEU B N 1
ATOM 5820 C CA . LEU B 1 44 ? -15.195 27.922 4.77 1 97.44 44 LEU B CA 1
ATOM 5821 C C . LEU B 1 44 ? -14.828 26.688 5.598 1 97.44 44 LEU B C 1
ATOM 5823 O O . LEU B 1 44 ? -14.711 25.578 5.059 1 97.44 44 LEU B O 1
ATOM 5827 N N . LEU B 1 45 ? -14.633 26.938 6.859 1 97.69 45 LEU B N 1
ATOM 5828 C CA . LEU B 1 45 ? -14.32 25.812 7.738 1 97.69 45 LEU B CA 1
ATOM 5829 C C . LEU B 1 45 ? -15.508 24.859 7.859 1 97.69 45 LEU B C 1
ATOM 5831 O O . LEU B 1 45 ? -15.336 23.641 7.836 1 97.69 45 LEU B O 1
ATOM 5835 N N . ILE B 1 46 ? -16.703 25.469 8.008 1 97.31 46 ILE B N 1
ATOM 5836 C CA . ILE B 1 46 ? -17.906 24.641 8.039 1 97.31 46 ILE B CA 1
ATOM 5837 C C . ILE B 1 46 ? -18.031 23.859 6.738 1 97.31 46 ILE B C 1
ATOM 5839 O O . ILE B 1 46 ? -18.375 22.672 6.754 1 97.31 46 ILE B O 1
ATOM 5843 N N . PHE B 1 47 ? -17.766 24.516 5.684 1 96.5 47 PHE B N 1
ATOM 5844 C CA . PHE B 1 47 ? -17.797 23.891 4.367 1 96.5 47 PHE B CA 1
ATOM 5845 C C . PHE B 1 47 ? -16.844 22.688 4.32 1 96.5 47 PHE B C 1
ATOM 5847 O O . PHE B 1 47 ? -17.219 21.625 3.814 1 96.5 47 PHE B O 1
ATOM 5854 N N . LEU B 1 48 ? -15.641 22.797 4.836 1 97.12 48 LEU B N 1
ATOM 5855 C CA . LEU B 1 48 ? -14.648 21.719 4.852 1 97.12 48 LEU B CA 1
ATOM 5856 C C . LEU B 1 48 ? -15.102 20.578 5.75 1 97.12 48 LEU B C 1
ATOM 5858 O O . LEU B 1 48 ? -15.031 19.406 5.352 1 97.12 48 LEU B O 1
ATOM 5862 N N . TRP B 1 49 ? -15.562 20.844 6.984 1 97.12 49 TRP B N 1
ATOM 5863 C CA . TRP B 1 49 ? -15.992 19.828 7.93 1 97.12 49 TRP B CA 1
ATOM 5864 C C . TRP B 1 49 ? -17.25 19.125 7.434 1 97.12 49 TRP B C 1
ATOM 5866 O O . TRP B 1 49 ? -17.375 17.891 7.539 1 97.12 49 TRP B O 1
ATOM 5876 N N . ASN B 1 50 ? -18.188 19.906 6.914 1 95.56 50 ASN B N 1
ATOM 5877 C CA . ASN B 1 50 ? -19.422 19.328 6.379 1 95.56 50 ASN B CA 1
ATOM 5878 C C . ASN B 1 50 ? -19.141 18.453 5.152 1 95.56 50 ASN B C 1
ATOM 5880 O O . ASN B 1 50 ? -19.781 17.422 4.969 1 95.56 50 ASN B O 1
ATOM 5884 N N . GLY B 1 51 ? -18.312 18.969 4.363 1 94.88 51 GLY B N 1
ATOM 5885 C CA . GLY B 1 51 ? -17.922 18.172 3.201 1 94.88 51 GLY B CA 1
ATOM 5886 C C . GLY B 1 51 ? -17.312 16.844 3.564 1 94.88 51 GLY B C 1
ATOM 5887 O O . GLY B 1 51 ? -17.578 15.836 2.895 1 94.88 51 GLY B O 1
ATOM 5888 N N . ALA B 1 52 ? -16.516 16.781 4.547 1 95.44 52 ALA B N 1
ATOM 5889 C CA . ALA B 1 52 ? -15.906 15.539 5.004 1 95.44 52 ALA B CA 1
ATOM 5890 C C . ALA B 1 52 ? -16.969 14.555 5.496 1 95.44 52 ALA B C 1
ATOM 5892 O O . ALA B 1 52 ? -16.891 13.359 5.227 1 95.44 52 ALA B O 1
ATOM 5893 N N . ASP B 1 53 ? -17.891 15.109 6.184 1 93.38 53 ASP B N 1
ATOM 5894 C CA . ASP B 1 53 ? -19 14.273 6.664 1 93.38 53 ASP B CA 1
ATOM 5895 C C . ASP B 1 53 ? -19.812 13.711 5.5 1 93.38 53 ASP B C 1
ATOM 5897 O O . ASP B 1 53 ? -20.203 12.539 5.52 1 93.38 53 ASP B O 1
ATOM 5901 N N . ARG B 1 54 ? -20.047 14.5 4.605 1 92.56 54 ARG B N 1
ATOM 5902 C CA . ARG B 1 54 ? -20.797 14.07 3.426 1 92.56 54 ARG B CA 1
ATOM 5903 C C . ARG B 1 54 ? -20.016 13.008 2.648 1 92.56 54 ARG B C 1
ATOM 5905 O O . ARG B 1 54 ? -20.594 12.039 2.158 1 92.56 54 ARG B O 1
ATOM 5912 N N . ALA B 1 55 ? -18.797 13.219 2.514 1 91.75 55 ALA B N 1
ATOM 5913 C CA . ALA B 1 55 ? -17.938 12.273 1.805 1 91.75 55 ALA B CA 1
ATOM 5914 C C . ALA B 1 55 ? -17.953 10.906 2.486 1 91.75 55 ALA B C 1
ATOM 5916 O O . ALA B 1 55 ? -18.031 9.875 1.818 1 91.75 55 ALA B O 1
ATOM 5917 N N . ARG B 1 56 ? -17.859 10.844 3.693 1 88.25 56 ARG B N 1
ATOM 5918 C CA . ARG B 1 56 ? -17.859 9.602 4.453 1 88.25 56 ARG B CA 1
ATOM 5919 C C . ARG B 1 56 ? -19.203 8.883 4.332 1 88.25 56 ARG B C 1
ATOM 5921 O O . ARG B 1 56 ? -19.266 7.652 4.367 1 88.25 56 ARG B O 1
ATOM 5928 N N . SER B 1 57 ? -20.172 9.664 4.223 1 85.69 57 SER B N 1
ATOM 5929 C CA . SER B 1 57 ? -21.516 9.094 4.117 1 85.69 57 SER B CA 1
ATOM 5930 C C . SER B 1 57 ? -21.859 8.766 2.668 1 85.69 57 SER B C 1
ATOM 5932 O O . SER B 1 57 ? -22.969 8.328 2.373 1 85.69 57 SER B O 1
ATOM 5934 N N . GLY B 1 58 ? -21.094 9.055 1.792 1 80.81 58 GLY B N 1
ATOM 5935 C CA . GLY B 1 58 ? -21.297 8.703 0.396 1 80.81 58 GLY B CA 1
ATOM 5936 C C . GLY B 1 58 ? -22.156 9.695 -0.35 1 80.81 58 GLY B C 1
ATOM 5937 O O . GLY B 1 58 ? -22.703 9.375 -1.411 1 80.81 58 GLY B O 1
ATOM 5938 N N . HIS B 1 59 ? -22.312 10.859 0.214 1 84.06 59 HIS B N 1
ATOM 5939 C CA . HIS B 1 59 ? -23.156 11.875 -0.419 1 84.06 59 HIS B CA 1
ATOM 5940 C C . HIS B 1 59 ? -22.359 12.703 -1.419 1 84.06 59 HIS B C 1
ATOM 5942 O O . HIS B 1 59 ? -21.125 12.672 -1.418 1 84.06 59 HIS B O 1
ATOM 5948 N N . HIS B 1 60 ? -23.141 13.406 -2.227 1 85.88 60 HIS B N 1
ATOM 5949 C CA . HIS B 1 60 ? -22.516 14.242 -3.244 1 85.88 60 HIS B CA 1
ATOM 5950 C C . HIS B 1 60 ? -21.766 15.406 -2.615 1 85.88 60 HIS B C 1
ATOM 5952 O O . HIS B 1 60 ? -22.219 16 -1.636 1 85.88 60 HIS B O 1
ATOM 5958 N N . ARG B 1 61 ? -20.703 15.672 -3.213 1 88.31 61 ARG B N 1
ATOM 5959 C CA . ARG B 1 61 ? -19.828 16.75 -2.768 1 88.31 61 ARG B CA 1
ATOM 5960 C C . ARG B 1 61 ? -19.625 17.781 -3.871 1 88.31 61 ARG B C 1
ATOM 5962 O O . ARG B 1 61 ? -19.797 17.469 -5.055 1 88.31 61 ARG B O 1
ATOM 5969 N N . ALA B 1 62 ? -19.234 18.938 -3.363 1 91.69 62 ALA B N 1
ATOM 5970 C CA . ALA B 1 62 ? -18.938 20 -4.32 1 91.69 62 ALA B CA 1
ATOM 5971 C C . ALA B 1 62 ? -17.562 19.812 -4.945 1 91.69 62 ALA B C 1
ATOM 5973 O O . ALA B 1 62 ? -16.625 19.359 -4.277 1 91.69 62 ALA B O 1
ATOM 5974 N N . LYS B 1 63 ? -17.484 20.203 -6.195 1 92.44 63 LYS B N 1
ATOM 5975 C CA . LYS B 1 63 ? -16.219 20.094 -6.918 1 92.44 63 LYS B CA 1
ATOM 5976 C C . LYS B 1 63 ? -15.117 20.891 -6.219 1 92.44 63 LYS B C 1
ATOM 5978 O O . LYS B 1 63 ? -13.969 20.469 -6.16 1 92.44 63 LYS B O 1
ATOM 5983 N N . PHE B 1 64 ? -15.523 22.062 -5.742 1 94.19 64 PHE B N 1
ATOM 5984 C CA . PHE B 1 64 ? -14.562 22.922 -5.051 1 94.19 64 PHE B CA 1
ATOM 5985 C C . PHE B 1 64 ? -13.992 22.203 -3.832 1 94.19 64 PHE B C 1
ATOM 5987 O O . PHE B 1 64 ? -12.797 22.344 -3.537 1 94.19 64 PHE B O 1
ATOM 5994 N N . TRP B 1 65 ? -14.773 21.516 -3.115 1 95.81 65 TRP B N 1
ATOM 5995 C CA . TRP B 1 65 ? -14.312 20.75 -1.964 1 95.81 65 TRP B CA 1
ATOM 5996 C C . TRP B 1 65 ? -13.312 19.672 -2.391 1 95.81 65 TRP B C 1
ATOM 5998 O O . TRP B 1 65 ? -12.273 19.5 -1.758 1 95.81 65 TRP B O 1
ATOM 6008 N N . ASP B 1 66 ? -13.523 18.969 -3.531 1 94.56 66 ASP B N 1
ATOM 6009 C CA . ASP B 1 66 ? -12.633 17.938 -4.07 1 94.56 66 ASP B CA 1
ATOM 6010 C C . ASP B 1 66 ? -11.281 18.531 -4.445 1 94.56 66 ASP B C 1
ATOM 6012 O O . ASP B 1 66 ? -10.234 17.922 -4.188 1 94.56 66 ASP B O 1
ATOM 6016 N N . ASP B 1 67 ? -11.328 19.672 -4.949 1 94.38 67 ASP B N 1
ATOM 6017 C CA . ASP B 1 67 ? -10.086 20.312 -5.363 1 94.38 67 ASP B CA 1
ATOM 6018 C C . ASP B 1 67 ? -9.203 20.625 -4.16 1 94.38 67 ASP B C 1
ATOM 6020 O O . ASP B 1 67 ? -7.98 20.5 -4.23 1 94.38 67 ASP B O 1
ATOM 6024 N N . ILE B 1 68 ? -9.758 20.969 -3.117 1 94.56 68 ILE B N 1
ATOM 6025 C CA . ILE B 1 68 ? -9.008 21.328 -1.916 1 94.56 68 ILE B CA 1
ATOM 6026 C C . ILE B 1 68 ? -8.406 20.078 -1.297 1 94.56 68 ILE B C 1
ATOM 6028 O O . ILE B 1 68 ? -7.207 20.031 -1.009 1 94.56 68 ILE B O 1
ATOM 6032 N N . VAL B 1 69 ? -9.234 19.094 -1.209 1 94.88 69 VAL B N 1
ATOM 6033 C CA . VAL B 1 69 ? -8.875 17.906 -0.429 1 94.88 69 VAL B CA 1
ATOM 6034 C C . VAL B 1 69 ? -7.938 17.016 -1.242 1 94.88 69 VAL B C 1
ATOM 6036 O O . VAL B 1 69 ? -6.906 16.562 -0.737 1 94.88 69 VAL B O 1
ATOM 6039 N N . PHE B 1 70 ? -8.156 16.797 -2.5 1 93.75 70 PHE B N 1
ATOM 6040 C CA . PHE B 1 70 ? -7.387 15.844 -3.291 1 93.75 70 PHE B CA 1
ATOM 6041 C C . PHE B 1 70 ? -6.102 16.484 -3.807 1 93.75 70 PHE B C 1
ATOM 6043 O O . PHE B 1 70 ? -5.184 15.781 -4.234 1 93.75 70 PHE B O 1
ATOM 6050 N N . ASN B 1 71 ? -5.98 17.781 -3.656 1 91.12 71 ASN B N 1
ATOM 6051 C CA . ASN B 1 71 ? -4.723 18.453 -3.969 1 91.12 71 ASN B CA 1
ATOM 6052 C C . ASN B 1 71 ? -3.889 18.688 -2.713 1 91.12 71 ASN B C 1
ATOM 6054 O O . ASN B 1 71 ? -2.846 19.344 -2.77 1 91.12 71 ASN B O 1
ATOM 6058 N N . GLY B 1 72 ? -4.418 18.375 -1.621 1 88.12 72 GLY B N 1
ATOM 6059 C CA . GLY B 1 72 ? -3.656 18.422 -0.385 1 88.12 72 GLY B CA 1
ATOM 6060 C C . GLY B 1 72 ? -3.684 19.797 0.268 1 88.12 72 GLY B C 1
ATOM 6061 O O . GLY B 1 72 ? -2.74 20.172 0.966 1 88.12 72 GLY B O 1
ATOM 6062 N N . TRP B 1 73 ? -4.723 20.625 0.13 1 91.5 73 TRP B N 1
ATOM 6063 C CA . TRP B 1 73 ? -4.766 22 0.615 1 91.5 73 TRP B CA 1
ATOM 6064 C C . TRP B 1 73 ? -5.586 22.094 1.896 1 91.5 73 TRP B C 1
ATOM 6066 O O . TRP B 1 73 ? -5.848 23.203 2.391 1 91.5 73 TRP B O 1
ATOM 6076 N N . ALA B 1 74 ? -5.984 21 2.43 1 94 74 ALA B N 1
ATOM 6077 C CA . ALA B 1 74 ? -6.852 21.031 3.602 1 94 74 ALA B CA 1
ATOM 6078 C C . ALA B 1 74 ? -6.148 21.688 4.789 1 94 74 ALA B C 1
ATOM 6080 O O . ALA B 1 74 ? -6.703 22.562 5.445 1 94 74 ALA B O 1
ATOM 6081 N N . THR B 1 75 ? -4.922 21.297 4.992 1 91.5 75 THR B N 1
ATOM 6082 C CA . THR B 1 75 ? -4.172 21.844 6.117 1 91.5 75 THR B CA 1
ATOM 6083 C C . THR B 1 75 ? -3.895 23.328 5.918 1 91.5 75 THR B C 1
ATOM 6085 O O . THR B 1 75 ? -4.02 24.125 6.855 1 91.5 75 THR B O 1
ATOM 6088 N N . GLN B 1 76 ? -3.611 23.75 4.781 1 91.25 76 GLN B N 1
ATOM 6089 C CA . GLN B 1 76 ? -3.332 25.156 4.469 1 91.25 76 GLN B CA 1
ATOM 6090 C C . GLN B 1 76 ? -4.59 26 4.605 1 91.25 76 GLN B C 1
ATOM 6092 O O . GLN B 1 76 ? -4.527 27.141 5.102 1 91.25 76 GLN B O 1
ATOM 6097 N N . LEU B 1 77 ? -5.617 25.453 4.156 1 95.12 77 LEU B N 1
ATOM 6098 C CA . LEU B 1 77 ? -6.871 26.188 4.277 1 95.12 77 LEU B CA 1
ATOM 6099 C C . LEU B 1 77 ? -7.207 26.453 5.742 1 95.12 77 LEU B C 1
ATOM 6101 O O . LEU B 1 77 ? -7.602 27.562 6.105 1 95.12 77 LEU B O 1
ATOM 6105 N N . VAL B 1 78 ? -7.027 25.484 6.559 1 95.81 78 VAL B N 1
ATOM 6106 C CA . VAL B 1 78 ? -7.332 25.625 7.977 1 95.81 78 VAL B CA 1
ATOM 6107 C C . VAL B 1 78 ? -6.418 26.672 8.609 1 95.81 78 VAL B C 1
ATOM 6109 O O . VAL B 1 78 ? -6.879 27.516 9.367 1 95.81 78 VAL B O 1
ATOM 6112 N N . THR B 1 79 ? -5.176 26.656 8.242 1 93.81 79 THR B N 1
ATOM 6113 C CA . THR B 1 79 ? -4.234 27.594 8.852 1 93.81 79 THR B CA 1
ATOM 6114 C C . THR B 1 79 ? -4.473 29 8.336 1 93.81 79 THR B C 1
ATOM 6116 O O . THR B 1 79 ? -4.344 29.969 9.094 1 93.81 79 THR B O 1
ATOM 6119 N N . ILE B 1 80 ? -4.828 29.203 7.145 1 94.19 80 ILE B N 1
ATOM 6120 C CA . ILE B 1 80 ? -5.121 30.516 6.59 1 94.19 80 ILE B CA 1
ATOM 6121 C C . ILE B 1 80 ? -6.375 31.094 7.246 1 94.19 80 ILE B C 1
ATOM 6123 O O . ILE B 1 80 ? -6.398 32.25 7.648 1 94.19 80 ILE B O 1
ATOM 6127 N N . CYS B 1 81 ? -7.375 30.266 7.332 1 96.44 81 CYS B N 1
ATOM 6128 C CA . CYS B 1 81 ? -8.602 30.703 7.98 1 96.44 81 CYS B CA 1
ATOM 6129 C C . CYS B 1 81 ? -8.359 31.016 9.453 1 96.44 81 CYS B C 1
ATOM 6131 O O . CYS B 1 81 ? -8.875 32 9.977 1 96.44 81 CYS B O 1
ATOM 6133 N N . SER B 1 82 ? -7.598 30.219 10.094 1 95.5 82 SER B N 1
ATOM 6134 C CA . SER B 1 82 ? -7.277 30.484 11.492 1 95.5 82 SER B CA 1
ATOM 6135 C C . SER B 1 82 ? -6.527 31.797 11.656 1 95.5 82 SER B C 1
ATOM 6137 O O . SER B 1 82 ? -6.758 32.531 12.609 1 95.5 82 SER B O 1
ATOM 6139 N N . ALA B 1 83 ? -5.656 32.062 10.719 1 94.44 83 ALA B N 1
ATOM 6140 C CA . ALA B 1 83 ? -4.93 33.344 10.75 1 94.44 83 ALA B CA 1
ATOM 6141 C C . ALA B 1 83 ? -5.879 34.531 10.586 1 94.44 83 ALA B C 1
ATOM 6143 O O . ALA B 1 83 ? -5.766 35.531 11.297 1 94.44 83 ALA B O 1
ATOM 6144 N N . GLY B 1 84 ? -6.816 34.375 9.688 1 94.62 84 GLY B N 1
ATOM 6145 C CA . GLY B 1 84 ? -7.809 35.438 9.5 1 94.62 84 GLY B CA 1
ATOM 6146 C C . GLY B 1 84 ? -8.672 35.656 10.727 1 94.62 84 GLY B C 1
ATOM 6147 O O . GLY B 1 84 ? -8.922 36.812 11.117 1 94.62 84 GLY B O 1
ATOM 6148 N N . ILE B 1 85 ? -9.062 34.688 11.352 1 95.44 85 ILE B N 1
ATOM 6149 C CA . ILE B 1 85 ? -9.883 34.75 12.555 1 95.44 85 ILE B CA 1
ATOM 6150 C C . ILE B 1 85 ? -9.078 35.375 13.688 1 95.44 85 ILE B C 1
ATOM 6152 O O . ILE B 1 85 ? -9.562 36.281 14.375 1 95.44 85 ILE B O 1
ATOM 6156 N N . ARG B 1 86 ? -7.949 34.969 13.828 1 92.44 86 ARG B N 1
ATOM 6157 C CA . ARG B 1 86 ? -7.109 35.469 14.914 1 92.44 86 ARG B CA 1
ATOM 6158 C C . ARG B 1 86 ? -6.855 36.969 14.781 1 92.44 86 ARG B C 1
ATOM 6160 O O . ARG B 1 86 ? -6.895 37.688 15.773 1 92.44 86 ARG B O 1
ATOM 6167 N N . VAL B 1 87 ? -6.543 37.375 13.625 1 91.25 87 VAL B N 1
ATOM 6168 C CA . VAL B 1 87 ? -6.289 38.781 13.383 1 91.25 87 VAL B CA 1
ATOM 6169 C C . VAL B 1 87 ? -7.547 39.594 13.68 1 91.25 87 VAL B C 1
ATOM 6171 O O . VAL B 1 87 ? -7.48 40.656 14.328 1 91.25 87 VAL B O 1
ATOM 6174 N N . SER B 1 88 ? -8.641 39.094 13.281 1 94.5 88 SER B N 1
ATOM 6175 C CA . SER B 1 88 ? -9.914 39.781 13.516 1 94.5 88 SER B CA 1
ATOM 6176 C C . SER B 1 88 ? -10.234 39.844 15.008 1 94.5 88 SER B C 1
ATOM 6178 O O . SER B 1 88 ? -10.594 40.906 15.516 1 94.5 88 SER B O 1
ATOM 6180 N N . ILE B 1 89 ? -10.078 38.781 15.664 1 94.06 89 ILE B N 1
ATOM 6181 C CA . ILE B 1 89 ? -10.328 38.719 17.094 1 94.06 89 ILE B CA 1
ATOM 6182 C C . ILE B 1 89 ? -9.375 39.688 17.812 1 94.06 89 ILE B C 1
ATOM 6184 O O . ILE B 1 89 ? -9.773 40.375 18.75 1 94.06 89 ILE B O 1
ATOM 6188 N N . GLY B 1 90 ? -8.164 39.719 17.375 1 90.56 90 GLY B N 1
ATOM 6189 C CA . GLY B 1 90 ? -7.184 40.625 17.984 1 90.56 90 GLY B CA 1
ATOM 6190 C C . GLY B 1 90 ? -7.594 42.062 17.953 1 90.56 90 GLY B C 1
ATOM 6191 O O . GLY B 1 90 ? -7.539 42.781 18.969 1 90.56 90 GLY B O 1
ATOM 6192 N N . PHE B 1 91 ? -8.07 42.531 16.859 1 92.38 91 PHE B N 1
ATOM 6193 C CA . PHE B 1 91 ? -8.508 43.938 16.719 1 92.38 91 PHE B CA 1
ATOM 6194 C C . PHE B 1 91 ? -9.766 44.188 17.531 1 92.38 91 PHE B C 1
ATOM 6196 O O . PHE B 1 91 ? -9.914 45.25 18.141 1 92.38 91 PHE B O 1
ATOM 6203 N N . GLN B 1 92 ? -10.625 43.281 17.578 1 95.25 92 GLN B N 1
ATOM 6204 C CA . GLN B 1 92 ? -11.875 43.438 18.312 1 95.25 92 GLN B CA 1
ATOM 6205 C C . GLN B 1 92 ? -11.641 43.438 19.812 1 95.25 92 GLN B C 1
ATOM 6207 O O . GLN B 1 92 ? -12.312 44.156 20.562 1 95.25 92 GLN B O 1
ATOM 6212 N N . ILE B 1 93 ? -10.789 42.594 20.219 1 94 93 ILE B N 1
ATOM 6213 C CA . ILE B 1 93 ? -10.438 42.562 21.625 1 94 93 ILE B CA 1
ATOM 6214 C C . ILE B 1 93 ? -9.836 43.906 22.031 1 94 93 ILE B C 1
ATOM 6216 O O . ILE B 1 93 ? -10.125 44.438 23.125 1 94 93 ILE B O 1
ATOM 6220 N N . GLY B 1 94 ? -9.031 44.469 21.188 1 91.94 94 GLY B N 1
ATOM 6221 C CA . GLY B 1 94 ? -8.508 45.812 21.438 1 91.94 94 GLY B CA 1
ATOM 6222 C C . GLY B 1 94 ? -9.586 46.875 21.594 1 91.94 94 GLY B C 1
ATOM 6223 O O . GLY B 1 94 ? -9.539 47.688 22.5 1 91.94 94 GLY B O 1
ATOM 6224 N N . LEU B 1 95 ? -10.516 46.781 20.781 1 93.75 95 LEU B N 1
ATOM 6225 C CA . LEU B 1 95 ? -11.625 47.719 20.844 1 93.75 95 LEU B CA 1
ATOM 6226 C C . LEU B 1 95 ? -12.445 47.5 22.109 1 93.75 95 LEU B C 1
ATOM 6228 O O . LEU B 1 95 ? -12.859 48.469 22.75 1 93.75 95 LEU B O 1
ATOM 6232 N N . ALA B 1 96 ? -12.688 46.281 22.453 1 94 96 ALA B N 1
ATOM 6233 C CA . ALA B 1 96 ? -13.438 45.969 23.656 1 94 96 ALA B CA 1
ATOM 6234 C C . ALA B 1 96 ? -12.703 46.438 24.906 1 94 96 ALA B C 1
ATOM 6236 O O . ALA B 1 96 ? -13.32 46.906 25.859 1 94 96 ALA B O 1
ATOM 6237 N N . ALA B 1 97 ? -11.453 46.281 24.891 1 92.75 97 ALA B N 1
ATOM 6238 C CA . ALA B 1 97 ? -10.656 46.75 26.016 1 92.75 97 ALA B CA 1
ATOM 6239 C C . ALA B 1 97 ? -10.75 48.281 26.156 1 92.75 97 ALA B C 1
ATOM 6241 O O . ALA B 1 97 ? -10.867 48.781 27.266 1 92.75 97 ALA B O 1
ATOM 6242 N N . ALA B 1 98 ? -10.719 49 25.031 1 93.5 98 ALA B N 1
ATOM 6243 C CA . ALA B 1 98 ? -10.859 50.438 25.047 1 93.5 98 ALA B CA 1
ATOM 6244 C C . ALA B 1 98 ? -12.234 50.844 25.562 1 93.5 98 ALA B C 1
ATOM 6246 O O . ALA B 1 98 ? -12.344 51.812 26.359 1 93.5 98 ALA B O 1
ATOM 6247 N N . ALA B 1 99 ? -13.211 50.156 25.156 1 93.88 99 ALA B N 1
ATOM 6248 C CA . ALA B 1 99 ? -14.57 50.438 25.625 1 93.88 99 ALA B CA 1
ATOM 6249 C C . ALA B 1 99 ? -14.719 50.188 27.109 1 93.88 99 ALA B C 1
ATOM 6251 O O . ALA B 1 99 ? -15.359 50.938 27.828 1 93.88 99 ALA B O 1
ATOM 6252 N N . MET B 1 100 ? -14.141 49.156 27.562 1 93.31 100 MET B N 1
ATOM 6253 C CA . MET B 1 100 ? -14.219 48.812 28.969 1 93.31 100 MET B CA 1
ATOM 6254 C C . MET B 1 100 ? -13.508 49.875 29.828 1 93.31 100 MET B C 1
ATOM 6256 O O . MET B 1 100 ? -13.953 50.188 30.922 1 93.31 100 MET B O 1
ATOM 6260 N N . ALA B 1 101 ? -12.391 50.312 29.328 1 93.38 101 ALA B N 1
ATOM 6261 C CA . ALA B 1 101 ? -11.68 51.375 30.031 1 93.38 101 ALA B CA 1
ATOM 6262 C C . ALA B 1 101 ? -12.555 52.625 30.172 1 93.38 101 ALA B C 1
ATOM 6264 O O . ALA B 1 101 ? -12.578 53.281 31.219 1 93.38 101 ALA B O 1
ATOM 6265 N N . ALA B 1 102 ? -13.281 52.938 29.156 1 93.56 102 ALA B N 1
ATOM 6266 C CA . ALA B 1 102 ? -14.188 54.094 29.188 1 93.56 102 ALA B CA 1
ATOM 6267 C C . ALA B 1 102 ? -15.32 53.875 30.188 1 93.56 102 ALA B C 1
ATOM 6269 O O . ALA B 1 102 ? -15.688 54.781 30.922 1 93.56 102 ALA B O 1
ATOM 6270 N N . VAL B 1 103 ? -15.82 52.719 30.25 1 92.38 103 VAL B N 1
ATOM 6271 C CA . VAL B 1 103 ? -16.938 52.406 31.141 1 92.38 103 VAL B CA 1
ATOM 6272 C C . VAL B 1 103 ? -16.469 52.531 32.594 1 92.38 103 VAL B C 1
ATOM 6274 O O . VAL B 1 103 ? -17.172 53.094 33.438 1 92.38 103 VAL B O 1
ATOM 6277 N N . ILE B 1 104 ? -15.383 52 32.906 1 90.88 104 ILE B N 1
ATOM 6278 C CA . ILE B 1 104 ? -14.867 52.031 34.25 1 90.88 104 ILE B CA 1
ATOM 6279 C C . ILE B 1 104 ? -14.656 53.469 34.688 1 90.88 104 ILE B C 1
ATOM 6281 O O . ILE B 1 104 ? -15.023 53.875 35.812 1 90.88 104 ILE B O 1
ATOM 6285 N N . LEU B 1 105 ? -14.164 54.312 33.812 1 91.5 105 LEU B N 1
ATOM 6286 C CA . LEU B 1 105 ? -13.812 55.688 34.094 1 91.5 105 LEU B CA 1
ATOM 6287 C C . LEU B 1 105 ? -15.07 56.531 34.312 1 91.5 105 LEU B C 1
ATOM 6289 O O . LEU B 1 105 ? -15.055 57.469 35.094 1 91.5 105 LEU B O 1
ATOM 6293 N N . GLU B 1 106 ? -16.094 56.281 33.656 1 90.31 106 GLU B N 1
ATOM 6294 C CA . GLU B 1 106 ? -17.266 57.125 33.688 1 90.31 106 GLU B CA 1
ATOM 6295 C C . GLU B 1 106 ? -18.266 56.625 34.75 1 90.31 106 GLU B C 1
ATOM 6297 O O . GLU B 1 106 ? -19.109 57.375 35.219 1 90.31 106 GLU B O 1
ATOM 6302 N N . THR B 1 107 ? -18.281 55.406 35.031 1 88.19 107 THR B N 1
ATOM 6303 C CA . THR B 1 107 ? -19.297 54.875 35.938 1 88.19 107 THR B CA 1
ATOM 6304 C C . THR B 1 107 ? -18.734 54.719 37.344 1 88.19 107 THR B C 1
ATOM 6306 O O . THR B 1 107 ? -18.906 55.594 38.219 1 88.19 107 THR B O 1
ATOM 6309 N N . SER B 1 108 ? -17.938 53.719 37.625 1 83.88 108 SER B N 1
ATOM 6310 C CA . SER B 1 108 ? -17.469 53.406 38.969 1 83.88 108 SER B CA 1
ATOM 6311 C C . SER B 1 108 ? -16.266 54.281 39.344 1 83.88 108 SER B C 1
ATOM 6313 O O . SER B 1 108 ? -16.016 54.531 40.5 1 83.88 108 SER B O 1
ATOM 6315 N N . GLY B 1 109 ? -15.711 54.75 38.406 1 85.25 109 GLY B N 1
ATOM 6316 C CA . GLY B 1 109 ? -14.492 55.5 38.688 1 85.25 109 GLY B CA 1
ATOM 6317 C C . GLY B 1 109 ? -13.352 54.594 39.156 1 85.25 109 GLY B C 1
ATOM 6318 O O . GLY B 1 109 ? -13.523 53.375 39.281 1 85.25 109 GLY B O 1
ATOM 6319 N N . SER B 1 110 ? -12.18 55.156 39.219 1 87.44 110 SER B N 1
ATOM 6320 C CA . SER B 1 110 ? -11 54.406 39.625 1 87.44 110 SER B CA 1
ATOM 6321 C C . SER B 1 110 ? -10.117 55.219 40.562 1 87.44 110 SER B C 1
ATOM 6323 O O . SER B 1 110 ? -10.375 56.375 40.812 1 87.44 110 SER B O 1
ATOM 6325 N N . ARG B 1 111 ? -9.242 54.469 41.125 1 87.19 111 ARG B N 1
ATOM 6326 C CA . ARG B 1 111 ? -8.273 55.125 42 1 87.19 111 ARG B CA 1
ATOM 6327 C C . ARG B 1 111 ? -7.426 56.125 41.188 1 87.19 111 ARG B C 1
ATOM 6329 O O . ARG B 1 111 ? -7.277 55.969 39.969 1 87.19 111 ARG B O 1
ATOM 6336 N N . PHE B 1 112 ? -6.945 57 41.906 1 85.12 112 PHE B N 1
ATOM 6337 C CA . PHE B 1 112 ? -6.215 58.094 41.281 1 85.12 112 PHE B CA 1
ATOM 6338 C C . PHE B 1 112 ? -5.074 57.594 40.406 1 85.12 112 PHE B C 1
ATOM 6340 O O . PHE B 1 112 ? -4.867 58.062 39.281 1 85.12 112 PHE B O 1
ATOM 6347 N N . CYS B 1 113 ? -4.395 56.562 40.812 1 82.38 113 CYS B N 1
ATOM 6348 C CA . CYS B 1 113 ? -3.209 56.062 40.125 1 82.38 113 CYS B CA 1
ATOM 6349 C C . CYS B 1 113 ? -3.586 55.375 38.812 1 82.38 113 CYS B C 1
ATOM 6351 O O . CYS B 1 113 ? -2.771 55.281 37.906 1 82.38 113 CYS B O 1
ATOM 6353 N N . ASP B 1 114 ? -4.816 54.969 38.688 1 88.56 114 ASP B N 1
ATOM 6354 C CA . ASP B 1 114 ? -5.223 54.156 37.531 1 88.56 114 ASP B CA 1
ATOM 6355 C C . ASP B 1 114 ? -5.98 55.031 36.5 1 88.56 114 ASP B C 1
ATOM 6357 O O . ASP B 1 114 ? -6.227 54.594 35.375 1 88.56 114 ASP B O 1
ATOM 6361 N N . THR B 1 115 ? -6.254 56.188 36.812 1 89.75 115 THR B N 1
ATOM 6362 C CA . THR B 1 115 ? -7.121 57 35.969 1 89.75 115 THR B CA 1
ATOM 6363 C C . THR B 1 115 ? -6.402 57.406 34.688 1 89.75 115 THR B C 1
ATOM 6365 O O . THR B 1 115 ? -7 57.375 33.594 1 89.75 115 THR B O 1
ATOM 6368 N N . ALA B 1 116 ? -5.137 57.688 34.812 1 90.44 116 ALA B N 1
ATOM 6369 C CA . ALA B 1 116 ? -4.387 58.062 33.625 1 90.44 116 ALA B CA 1
ATOM 6370 C C . ALA B 1 116 ? -4.289 56.906 32.656 1 90.44 116 ALA B C 1
ATOM 6372 O O . ALA B 1 116 ? -4.438 57.094 31.438 1 90.44 116 ALA B O 1
ATOM 6373 N N . MET B 1 117 ? -4.047 55.75 33.125 1 89.56 117 MET B N 1
ATOM 6374 C CA . MET B 1 117 ? -3.938 54.562 32.312 1 89.56 117 MET B CA 1
ATOM 6375 C C . MET B 1 117 ? -5.273 54.219 31.641 1 89.56 117 MET B C 1
ATOM 6377 O O . MET B 1 117 ? -5.312 53.875 30.453 1 89.56 117 MET B O 1
ATOM 6381 N N . LEU B 1 118 ? -6.316 54.312 32.344 1 92.06 118 LEU B N 1
ATOM 6382 C CA . LEU B 1 118 ? -7.641 54.062 31.797 1 92.06 118 LEU B CA 1
ATOM 6383 C C . LEU B 1 118 ? -7.961 55.062 30.672 1 92.06 118 LEU B C 1
ATOM 6385 O O . LEU B 1 118 ? -8.523 54.688 29.641 1 92.06 118 LEU B O 1
ATOM 6389 N N . SER B 1 119 ? -7.594 56.281 30.875 1 92 119 SER B N 1
ATOM 6390 C CA . SER B 1 119 ? -7.848 57.312 29.859 1 92 119 SER B CA 1
ATOM 6391 C C . SER B 1 119 ? -7.023 57.062 28.609 1 92 119 SER B C 1
ATOM 6393 O O . SER B 1 119 ? -7.504 57.281 27.484 1 92 119 SER B O 1
ATOM 6395 N N . ILE B 1 120 ? -5.844 56.594 28.781 1 90.19 120 ILE B N 1
ATOM 6396 C CA . ILE B 1 120 ? -4.961 56.312 27.656 1 90.19 120 ILE B CA 1
ATOM 6397 C C . ILE B 1 120 ? -5.5 55.125 26.891 1 90.19 120 ILE B C 1
ATOM 6399 O O . ILE B 1 120 ? -5.504 55.125 25.656 1 90.19 120 ILE B O 1
ATOM 6403 N N . GLN B 1 121 ? -5.934 54.094 27.516 1 91.19 121 GLN B N 1
ATOM 6404 C CA . GLN B 1 121 ? -6.434 52.906 26.859 1 91.19 121 GLN B CA 1
ATOM 6405 C C . GLN B 1 121 ? -7.695 53.188 26.062 1 91.19 121 GLN B C 1
ATOM 6407 O O . GLN B 1 121 ? -7.891 52.656 24.969 1 91.19 121 GLN B O 1
ATOM 6412 N N . ARG B 1 122 ? -8.531 53.969 26.547 1 91.12 122 ARG B N 1
ATOM 6413 C CA . ARG B 1 122 ? -9.742 54.344 25.812 1 91.12 122 ARG B CA 1
ATOM 6414 C C . ARG B 1 122 ? -9.398 55.094 24.547 1 91.12 122 ARG B C 1
ATOM 6416 O O . ARG B 1 122 ? -10.102 54.969 23.531 1 91.12 122 ARG B O 1
ATOM 6423 N N . ALA B 1 123 ? -8.336 55.875 24.562 1 90.56 123 ALA B N 1
ATOM 6424 C CA . ALA B 1 123 ? -7.918 56.656 23.406 1 90.56 123 ALA B CA 1
ATOM 6425 C C . ALA B 1 123 ? -7.25 55.781 22.344 1 90.56 123 ALA B C 1
ATOM 6427 O O . ALA B 1 123 ? -7.148 56.188 21.188 1 90.56 123 ALA B O 1
ATOM 6428 N N . SER B 1 124 ? -6.82 54.594 22.688 1 85.81 124 SER B N 1
ATOM 6429 C CA . SER B 1 124 ? -6.102 53.719 21.781 1 85.81 124 SER B CA 1
ATOM 6430 C C . SER B 1 124 ? -7.066 52.906 20.906 1 85.81 124 SER B C 1
ATOM 6432 O O . SER B 1 124 ? -6.652 52.281 19.938 1 85.81 124 SER B O 1
ATOM 6434 N N . SER B 1 125 ? -8.195 52.969 21.062 1 82.62 125 SER B N 1
ATOM 6435 C CA . SER B 1 125 ? -9.234 52.281 20.312 1 82.62 125 SER B CA 1
ATOM 6436 C C . SER B 1 125 ? -8.883 50.812 20.125 1 82.62 125 SER B C 1
ATOM 6438 O O . SER B 1 125 ? -8.75 50.062 21.109 1 82.62 125 SER B O 1
ATOM 6440 N N . SER B 1 126 ? -8.562 50.344 18.922 1 78.25 126 SER B N 1
ATOM 6441 C CA . SER B 1 126 ? -8.383 48.938 18.609 1 78.25 126 SER B CA 1
ATOM 6442 C C . SER B 1 126 ? -6.98 48.469 18.984 1 78.25 126 SER B C 1
ATOM 6444 O O . SER B 1 126 ? -6.707 47.25 19 1 78.25 126 SER B O 1
ATOM 6446 N N . SER B 1 127 ? -6.113 49.312 19.375 1 74.94 127 SER B N 1
ATOM 6447 C CA . SER B 1 127 ? -4.754 48.938 19.75 1 74.94 127 SER B CA 1
ATOM 6448 C C . SER B 1 127 ? -4.598 48.812 21.266 1 74.94 127 SER B C 1
ATOM 6450 O O . SER B 1 127 ? -3.494 48.625 21.766 1 74.94 127 SER B O 1
ATOM 6452 N N . ALA B 1 128 ? -5.734 48.875 21.969 1 78.81 128 ALA B N 1
ATOM 6453 C CA . ALA B 1 128 ? -5.703 48.781 23.422 1 78.81 128 ALA B CA 1
ATOM 6454 C C . ALA B 1 128 ? -5.379 47.344 23.859 1 78.81 128 ALA B C 1
ATOM 6456 O O . ALA B 1 128 ? -5.645 46.406 23.141 1 78.81 128 ALA B O 1
ATOM 6457 N N . GLY B 1 129 ? -4.668 47.25 25.016 1 81.06 129 GLY B N 1
ATOM 6458 C CA . GLY B 1 129 ? -4.297 45.938 25.531 1 81.06 129 GLY B CA 1
ATOM 6459 C C . GLY B 1 129 ? -5.094 45.531 26.766 1 81.06 129 GLY B C 1
ATOM 6460 O O . GLY B 1 129 ? -5.012 46.188 27.797 1 81.06 129 GLY B O 1
ATOM 6461 N N . PRO B 1 130 ? -5.809 44.5 26.672 1 81.69 130 PRO B N 1
ATOM 6462 C CA . PRO B 1 130 ? -6.602 44.062 27.828 1 81.69 130 PRO B CA 1
ATOM 6463 C C . PRO B 1 130 ? -5.73 43.656 29.016 1 81.69 130 PRO B C 1
ATOM 6465 O O . PRO B 1 130 ? -6.172 43.75 30.156 1 81.69 130 PRO B O 1
ATOM 6468 N N . LEU B 1 131 ? -4.516 43.312 28.75 1 84.19 131 LEU B N 1
ATOM 6469 C CA . LEU B 1 131 ? -3.635 42.844 29.828 1 84.19 131 LEU B CA 1
ATOM 6470 C C . LEU B 1 131 ? -3.268 44 30.75 1 84.19 131 LEU B C 1
ATOM 6472 O O . LEU B 1 131 ? -3.066 43.781 31.953 1 84.19 131 LEU B O 1
ATOM 6476 N N . GLY B 1 132 ? -3.225 45.188 30.266 1 82.75 132 GLY B N 1
ATOM 6477 C CA . GLY B 1 132 ? -2.902 46.375 31.078 1 82.75 132 GLY B CA 1
ATOM 6478 C C . GLY B 1 132 ? -4.039 46.812 31.969 1 82.75 132 GLY B C 1
ATOM 6479 O O . GLY B 1 132 ? -3.822 47.531 32.969 1 82.75 132 GLY B O 1
ATOM 6480 N N . LEU B 1 133 ? -5.203 46.344 31.688 1 88.44 133 LEU B N 1
ATOM 6481 C CA . LEU B 1 133 ? -6.383 46.75 32.438 1 88.44 133 LEU B CA 1
ATOM 6482 C C . LEU B 1 133 ? -6.691 45.781 33.562 1 88.44 133 LEU B C 1
ATOM 6484 O O . LEU B 1 133 ? -7.477 46.094 34.469 1 88.44 133 LEU B O 1
ATOM 6488 N N . LEU B 1 134 ? -6.047 44.688 33.594 1 88.25 134 LEU B N 1
ATOM 6489 C CA . LEU B 1 134 ? -6.379 43.625 34.531 1 88.25 134 LEU B CA 1
ATOM 6490 C C . LEU B 1 134 ? -6.02 44.031 35.969 1 88.25 134 LEU B C 1
ATOM 6492 O O . LEU B 1 134 ? -6.805 43.844 36.875 1 88.25 134 LEU B O 1
ATOM 6496 N N . PRO B 1 135 ? -4.852 44.625 36.188 1 83.88 135 PRO B N 1
ATOM 6497 C CA . PRO B 1 135 ? -4.539 45.062 37.562 1 83.88 135 PRO B CA 1
ATOM 6498 C C . PRO B 1 135 ? -5.52 46.094 38.062 1 83.88 135 PRO B C 1
ATOM 6500 O O . PRO B 1 135 ? -5.848 46.094 39.281 1 83.88 135 PRO B O 1
ATOM 6503 N N . THR B 1 136 ? -5.992 47 37.188 1 84.62 136 THR B N 1
ATOM 6504 C CA . THR B 1 136 ? -6.957 48 37.594 1 84.62 136 THR B CA 1
ATOM 6505 C C . THR B 1 136 ? -8.281 47.375 38 1 84.62 136 THR B C 1
ATOM 6507 O O . THR B 1 136 ? -8.898 47.781 39 1 84.62 136 THR B O 1
ATOM 6510 N N . ALA B 1 137 ? -8.672 46.406 37.219 1 86.75 137 ALA B N 1
ATOM 6511 C CA . ALA B 1 137 ? -9.914 45.719 37.531 1 86.75 137 ALA B CA 1
ATOM 6512 C C . ALA B 1 137 ? -9.781 44.906 38.812 1 86.75 137 ALA B C 1
ATOM 6514 O O . ALA B 1 137 ? -10.734 44.812 39.594 1 86.75 137 ALA B O 1
ATOM 6515 N N . TRP B 1 138 ? -8.609 44.375 39.031 1 87.25 138 TRP B N 1
ATOM 6516 C CA . TRP B 1 138 ? -8.336 43.625 40.25 1 87.25 138 TRP B CA 1
ATOM 6517 C C . TRP B 1 138 ? -8.43 44.5 41.469 1 87.25 138 TRP B C 1
ATOM 6519 O O . TRP B 1 138 ? -9.031 44.125 42.5 1 87.25 138 TRP B O 1
ATOM 6529 N N . ARG B 1 139 ? -7.984 45.719 41.438 1 83.69 139 ARG B N 1
ATOM 6530 C CA . ARG B 1 139 ? -8.039 46.656 42.531 1 83.69 139 ARG B CA 1
ATOM 6531 C C . ARG B 1 139 ? -9.461 47.156 42.75 1 83.69 139 ARG B C 1
ATOM 6533 O O . ARG B 1 139 ? -9.867 47.406 43.906 1 83.69 139 ARG B O 1
ATOM 6540 N N . HIS B 1 140 ? -10.078 47.312 41.688 1 83.5 140 HIS B N 1
ATOM 6541 C CA . HIS B 1 140 ? -11.469 47.75 41.781 1 83.5 140 HIS B CA 1
ATOM 6542 C C . HIS B 1 140 ? -12.32 46.688 42.5 1 83.5 140 HIS B C 1
ATOM 6544 O O . HIS B 1 140 ? -13.219 47.031 43.25 1 83.5 140 HIS B O 1
ATOM 6550 N N . PHE B 1 141 ? -12.07 45.5 42.188 1 81.88 141 PHE B N 1
ATOM 6551 C CA . PHE B 1 141 ? -12.805 44.406 42.812 1 81.88 141 PHE B CA 1
ATOM 6552 C C . PHE B 1 141 ? -12.539 44.375 44.312 1 81.88 141 PHE B C 1
ATOM 6554 O O . PHE B 1 141 ? -13.469 44.188 45.125 1 81.88 141 PHE B O 1
ATOM 6561 N N . PHE B 1 142 ? -11.359 44.531 44.75 1 82.06 142 PHE B N 1
ATOM 6562 C CA . PHE B 1 142 ? -11.016 44.406 46.156 1 82.06 142 PHE B CA 1
ATOM 6563 C C . PHE B 1 142 ? -11.445 45.656 46.938 1 82.06 142 PHE B C 1
ATOM 6565 O O . PHE B 1 142 ? -11.57 45.625 48.156 1 82.06 142 PHE B O 1
ATOM 6572 N N . ALA B 1 143 ? -11.703 46.844 46.25 1 78.06 143 ALA B N 1
ATOM 6573 C CA . ALA B 1 143 ? -12.18 48.062 46.875 1 78.06 143 ALA B CA 1
ATOM 6574 C C . ALA B 1 143 ? -13.672 47.938 47.219 1 78.06 143 ALA B C 1
ATOM 6576 O O . ALA B 1 143 ? -14.234 48.844 47.844 1 78.06 143 ALA B O 1
ATOM 6577 N N . GLY B 1 144 ? -14.336 46.844 47.062 1 68.81 144 GLY B N 1
ATOM 6578 C CA . GLY B 1 144 ? -15.664 46.531 47.562 1 68.81 144 GLY B CA 1
ATOM 6579 C C . GLY B 1 144 ? -16.781 46.969 46.625 1 68.81 144 GLY B C 1
ATOM 6580 O O . GLY B 1 144 ? -17.953 47 47.031 1 68.81 144 GLY B O 1
ATOM 6581 N N . ARG B 1 145 ? -16.484 47.312 45.5 1 72.62 145 ARG B N 1
ATOM 6582 C CA . ARG B 1 145 ? -17.547 47.781 44.625 1 72.62 145 ARG B CA 1
ATOM 6583 C C . ARG B 1 145 ? -18.156 46.656 43.812 1 72.62 145 ARG B C 1
ATOM 6585 O O . ARG B 1 145 ? -17.438 45.75 43.344 1 72.62 145 ARG B O 1
ATOM 6592 N N . ALA B 1 146 ? -19.406 46.531 43.812 1 73.06 146 ALA B N 1
ATOM 6593 C CA . ALA B 1 146 ? -20.156 45.438 43.188 1 73.06 146 ALA B CA 1
ATOM 6594 C C . ALA B 1 146 ? -19.828 45.375 41.688 1 73.06 146 ALA B C 1
ATOM 6596 O O . ALA B 1 146 ? -19.734 44.281 41.125 1 73.06 146 ALA B O 1
ATOM 6597 N N . SER B 1 147 ? -19.656 46.469 41 1 83.75 147 SER B N 1
ATOM 6598 C CA . SER B 1 147 ? -19.391 46.469 39.562 1 83.75 147 SER B CA 1
ATOM 6599 C C . SER B 1 147 ? -17.984 46 39.25 1 83.75 147 SER B C 1
ATOM 6601 O O . SER B 1 147 ? -17.703 45.594 38.125 1 83.75 147 SER B O 1
ATOM 6603 N N . GLY B 1 148 ? -17.203 45.906 40.312 1 82.12 148 GLY B N 1
ATOM 6604 C CA . GLY B 1 148 ? -15.812 45.5 40.156 1 82.12 148 GLY B CA 1
ATOM 6605 C C . GLY B 1 148 ? -15.656 44.062 39.75 1 82.12 148 GLY B C 1
ATOM 6606 O O . GLY B 1 148 ? -14.812 43.719 38.906 1 82.12 148 GLY B O 1
ATOM 6607 N N . LEU B 1 149 ? -16.484 43.281 40.25 1 87.5 149 LEU B N 1
ATOM 6608 C CA . LEU B 1 149 ? -16.422 41.875 39.906 1 87.5 149 LEU B CA 1
ATOM 6609 C C . LEU B 1 149 ? -16.781 41.625 38.438 1 87.5 149 LEU B C 1
ATOM 6611 O O . LEU B 1 149 ? -16.156 40.812 37.781 1 87.5 149 LEU B O 1
ATOM 6615 N N . LEU B 1 150 ? -17.766 42.281 37.969 1 88 150 LEU B N 1
ATOM 6616 C CA . LEU B 1 150 ? -18.172 42.156 36.562 1 88 150 LEU B CA 1
ATOM 6617 C C . LEU B 1 150 ? -17.062 42.594 35.625 1 88 150 LEU B C 1
ATOM 6619 O O . LEU B 1 150 ? -16.797 41.906 34.625 1 88 150 LEU B O 1
ATOM 6623 N N . TYR B 1 151 ? -16.422 43.688 35.938 1 89.44 151 TYR B N 1
ATOM 6624 C CA . TYR B 1 151 ? -15.344 44.188 35.094 1 89.44 151 TYR B CA 1
ATOM 6625 C C . TYR B 1 151 ? -14.164 43.219 35.094 1 89.44 151 TYR B C 1
ATOM 6627 O O . TYR B 1 151 ? -13.562 42.969 34.031 1 89.44 151 TYR B O 1
ATOM 6635 N N . LEU B 1 152 ? -13.891 42.688 36.219 1 91.31 152 LEU B N 1
ATOM 6636 C CA . LEU B 1 152 ? -12.781 41.719 36.312 1 91.31 152 LEU B CA 1
ATOM 6637 C C . LEU B 1 152 ? -13.078 40.469 35.5 1 91.31 152 LEU B C 1
ATOM 6639 O O . LEU B 1 152 ? -12.203 39.938 34.812 1 91.31 152 LEU B O 1
ATOM 6643 N N . LEU B 1 153 ? -14.203 40 35.594 1 92.5 153 LEU B N 1
ATOM 6644 C CA . LEU B 1 153 ? -14.586 38.781 34.906 1 92.5 153 LEU B CA 1
ATOM 6645 C C . LEU B 1 153 ? -14.547 39 33.375 1 92.5 153 LEU B C 1
ATOM 6647 O O . LEU B 1 153 ? -14.047 38.156 32.656 1 92.5 153 LEU B O 1
ATOM 6651 N N . VAL B 1 154 ? -15.031 40.094 32.906 1 92.56 154 VAL B N 1
ATOM 6652 C CA . VAL B 1 154 ? -15.078 40.375 31.484 1 92.56 154 VAL B CA 1
ATOM 6653 C C . VAL B 1 154 ? -13.656 40.531 30.938 1 92.56 154 VAL B C 1
ATOM 6655 O O . VAL B 1 154 ? -13.328 39.938 29.906 1 92.56 154 VAL B O 1
ATOM 6658 N N . LEU B 1 155 ? -12.859 41.188 31.625 1 93.31 155 LEU B N 1
ATOM 6659 C CA . LEU B 1 155 ? -11.5 41.406 31.156 1 93.31 155 LEU B CA 1
ATOM 6660 C C . LEU B 1 155 ? -10.68 40.125 31.25 1 93.31 155 LEU B C 1
ATOM 6662 O O . LEU B 1 155 ? -9.891 39.812 30.344 1 93.31 155 LEU B O 1
ATOM 6666 N N . ALA B 1 156 ? -10.82 39.406 32.312 1 93.75 156 ALA B N 1
ATOM 6667 C CA . ALA B 1 156 ? -10.109 38.125 32.438 1 93.75 156 ALA B CA 1
ATOM 6668 C C . ALA B 1 156 ? -10.5 37.156 31.328 1 93.75 156 ALA B C 1
ATOM 6670 O O . ALA B 1 156 ? -9.641 36.5 30.734 1 93.75 156 ALA B O 1
ATOM 6671 N N . LEU B 1 157 ? -11.703 37.062 31.078 1 94.94 157 LEU B N 1
ATOM 6672 C CA . LEU B 1 157 ? -12.172 36.188 30.031 1 94.94 157 LEU B CA 1
ATOM 6673 C C . LEU B 1 157 ? -11.68 36.625 28.672 1 94.94 157 LEU B C 1
ATOM 6675 O O . LEU B 1 157 ? -11.383 35.781 27.797 1 94.94 157 LEU B O 1
ATOM 6679 N N . THR B 1 158 ? -11.656 37.875 28.5 1 93.62 158 THR B N 1
ATOM 6680 C CA . THR B 1 158 ? -11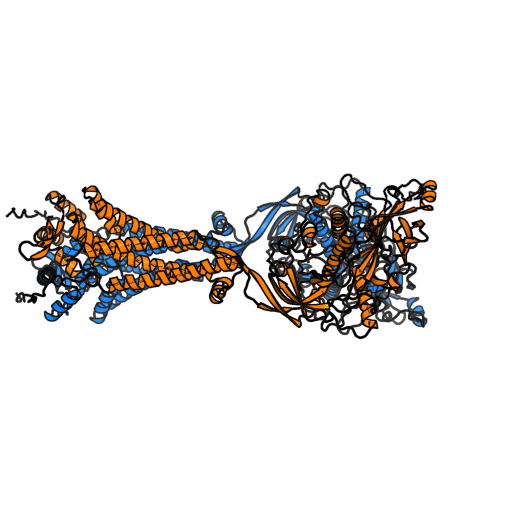.148 38.406 27.234 1 93.62 158 THR B CA 1
ATOM 6681 C C . THR B 1 158 ? -9.688 38.031 27.047 1 93.62 158 THR B C 1
ATOM 6683 O O . THR B 1 158 ? -9.266 37.688 25.938 1 93.62 158 THR B O 1
ATOM 6686 N N . VAL B 1 159 ? -8.938 38.062 28.078 1 92.5 159 VAL B N 1
ATOM 6687 C CA . VAL B 1 159 ? -7.527 37.688 28.016 1 92.5 159 VAL B CA 1
ATOM 6688 C C . VAL B 1 159 ? -7.398 36.188 27.719 1 92.5 159 VAL B C 1
ATOM 6690 O O . VAL B 1 159 ? -6.566 35.781 26.906 1 92.5 159 VAL B O 1
ATOM 6693 N N . VAL B 1 160 ? -8.172 35.406 28.328 1 93.5 160 VAL B N 1
ATOM 6694 C CA . VAL B 1 160 ? -8.141 33.969 28.109 1 93.5 160 VAL B CA 1
ATOM 6695 C C . VAL B 1 160 ? -8.523 33.656 26.672 1 93.5 160 VAL B C 1
ATOM 6697 O O . VAL B 1 160 ? -7.879 32.812 26.031 1 93.5 160 VAL B O 1
ATOM 6700 N N . ILE B 1 161 ? -9.484 34.312 26.203 1 93.88 161 ILE B N 1
ATOM 6701 C CA . ILE B 1 161 ? -9.922 34.094 24.828 1 93.88 161 ILE B CA 1
ATOM 6702 C C . ILE B 1 161 ? -8.805 34.5 23.859 1 93.88 161 ILE B C 1
ATOM 6704 O O . ILE B 1 161 ? -8.57 33.812 22.859 1 93.88 161 ILE B O 1
ATOM 6708 N N . ALA B 1 162 ? -8.164 35.531 24.141 1 91.12 162 ALA B N 1
ATOM 6709 C CA . ALA B 1 162 ? -7.051 35.969 23.297 1 91.12 162 ALA B CA 1
ATOM 6710 C C . ALA B 1 162 ? -5.938 34.938 23.281 1 91.12 162 ALA B C 1
ATOM 6712 O O . ALA B 1 162 ? -5.383 34.625 22.219 1 91.12 162 ALA B O 1
ATOM 6713 N N . LEU B 1 163 ? -5.668 34.344 24.375 1 89.44 163 LEU B N 1
ATOM 6714 C CA . LEU B 1 163 ? -4.609 33.344 24.469 1 89.44 163 LEU B CA 1
ATOM 6715 C C . LEU B 1 163 ? -4.996 32.062 23.75 1 89.44 163 LEU B C 1
ATOM 6717 O O . LEU B 1 163 ? -4.195 31.516 22.984 1 89.44 163 LEU B O 1
ATOM 6721 N N . ILE B 1 164 ? -6.113 31.625 23.891 1 92.62 164 ILE B N 1
ATOM 6722 C CA . ILE B 1 164 ? -6.566 30.391 23.281 1 92.62 164 ILE B CA 1
ATOM 6723 C C . ILE B 1 164 ? -6.684 30.578 21.766 1 92.62 164 ILE B C 1
ATOM 6725 O O . ILE B 1 164 ? -6.395 29.656 20.984 1 92.62 164 ILE B O 1
ATOM 6729 N N . SER B 1 165 ? -7.066 31.781 21.422 1 91.31 165 SER B N 1
ATOM 6730 C CA . SER B 1 165 ? -7.23 32.062 19.984 1 91.31 165 SER B CA 1
ATOM 6731 C C . SER B 1 165 ? -5.906 31.922 19.25 1 91.31 165 SER B C 1
ATOM 6733 O O . SER B 1 165 ? -5.887 31.656 18.047 1 91.31 165 SER B O 1
ATOM 6735 N N . THR B 1 166 ? -4.781 32.062 19.922 1 90.62 166 THR B N 1
ATOM 6736 C CA . THR B 1 166 ? -3.479 31.922 19.281 1 90.62 166 THR B CA 1
ATOM 6737 C C . THR B 1 166 ? -3.232 30.469 18.906 1 90.62 166 THR B C 1
ATOM 6739 O O . THR B 1 166 ? -2.389 30.172 18.047 1 90.62 166 THR B O 1
ATOM 6742 N N . LEU B 1 167 ? -3.936 29.594 19.531 1 92.88 167 LEU B N 1
ATOM 6743 C CA . LEU B 1 167 ? -3.768 28.156 19.281 1 92.88 167 LEU B CA 1
ATOM 6744 C C . LEU B 1 167 ? -4.902 27.625 18.422 1 92.88 167 LEU B C 1
ATOM 6746 O O . LEU B 1 167 ? -5.121 26.406 18.359 1 92.88 167 LEU B O 1
ATOM 6750 N N . THR B 1 168 ? -5.613 28.531 17.797 1 93.06 168 THR B N 1
ATOM 6751 C CA . THR B 1 168 ? -6.77 28.125 17.016 1 93.06 168 THR B CA 1
ATOM 6752 C C . THR B 1 168 ? -6.363 27.141 15.922 1 93.06 168 THR B C 1
ATOM 6754 O O . THR B 1 168 ? -7.047 26.141 15.703 1 93.06 168 THR B O 1
ATOM 6757 N N . SER B 1 169 ? -5.277 27.344 15.25 1 92.56 169 SER B N 1
ATOM 6758 C CA . SER B 1 169 ? -4.836 26.438 14.195 1 92.56 169 SER B CA 1
ATOM 6759 C C . SER B 1 169 ? -4.512 25.062 14.75 1 92.56 169 SER B C 1
ATOM 6761 O O . SER B 1 169 ? -4.863 24.047 14.141 1 92.56 169 SER B O 1
ATOM 6763 N N . THR B 1 170 ? -3.814 25.016 15.898 1 91.94 170 THR B N 1
ATOM 6764 C CA . THR B 1 170 ? -3.461 23.75 16.531 1 91.94 170 THR B CA 1
ATOM 6765 C C . THR B 1 170 ? -4.715 22.969 16.922 1 91.94 170 THR B C 1
ATOM 6767 O O . THR B 1 170 ? -4.797 21.766 16.703 1 91.94 170 THR B O 1
ATOM 6770 N N . ILE B 1 171 ? -5.613 23.672 17.469 1 95.06 171 ILE B N 1
ATOM 6771 C CA . ILE B 1 171 ? -6.852 23.062 17.922 1 95.06 171 ILE B CA 1
ATOM 6772 C C . ILE B 1 171 ? -7.613 22.484 16.734 1 95.06 171 ILE B C 1
ATOM 6774 O O . ILE B 1 171 ? -8.094 21.344 16.781 1 95.06 171 ILE B O 1
ATOM 6778 N N . LEU B 1 172 ? -7.688 23.203 15.672 1 96.19 172 LEU B N 1
ATOM 6779 C CA . LEU B 1 172 ? -8.43 22.75 14.5 1 96.19 172 LEU B CA 1
ATOM 6780 C C . LEU B 1 172 ? -7.699 21.609 13.805 1 96.19 172 LEU B C 1
ATOM 6782 O O . LEU B 1 172 ? -8.328 20.672 13.312 1 96.19 172 LEU B O 1
ATOM 6786 N N . LEU B 1 173 ? -6.426 21.625 13.734 1 94.12 173 LEU B N 1
ATOM 6787 C CA . LEU B 1 173 ? -5.641 20.609 13.031 1 94.12 173 LEU B CA 1
ATOM 6788 C C . LEU B 1 173 ? -5.672 19.281 13.766 1 94.12 173 LEU B C 1
ATOM 6790 O O . LEU B 1 173 ? -5.367 18.234 13.188 1 94.12 173 LEU B O 1
ATOM 6794 N N . PHE B 1 174 ? -6.043 19.344 15.016 1 92.62 174 PHE B N 1
ATOM 6795 C CA . PHE B 1 174 ? -6.211 18.109 15.773 1 92.62 174 PHE B CA 1
ATOM 6796 C C . PHE B 1 174 ? -7.332 17.266 15.188 1 92.62 174 PHE B C 1
ATOM 6798 O O . PHE B 1 174 ? -7.363 16.047 15.375 1 92.62 174 PHE B O 1
ATOM 6805 N N . ASP B 1 175 ? -8.234 17.938 14.5 1 95.81 175 ASP B N 1
ATOM 6806 C CA . ASP B 1 175 ? -9.367 17.234 13.898 1 95.81 175 ASP B CA 1
ATOM 6807 C C . ASP B 1 175 ? -8.961 16.547 12.602 1 95.81 175 ASP B C 1
ATOM 6809 O O . ASP B 1 175 ? -9.695 15.703 12.086 1 95.81 175 ASP B O 1
ATOM 6813 N N . LEU B 1 176 ? -7.852 16.953 12.086 1 93.5 176 LEU B N 1
ATOM 6814 C CA . LEU B 1 176 ? -7.484 16.453 10.773 1 93.5 176 LEU B CA 1
ATOM 6815 C C . LEU B 1 176 ? -6.711 15.141 10.891 1 93.5 176 LEU B C 1
ATOM 6817 O O . LEU B 1 176 ? -5.914 14.969 11.82 1 93.5 176 LEU B O 1
ATOM 6821 N N . GLY B 1 177 ? -7 14.266 10 1 89.94 177 GLY B N 1
ATOM 6822 C CA . GLY B 1 177 ? -6.336 12.977 9.891 1 89.94 177 GLY B CA 1
ATOM 6823 C C . GLY B 1 177 ? -6.535 12.312 8.539 1 89.94 177 GLY B C 1
ATOM 6824 O O . GLY B 1 177 ? -7.312 12.797 7.715 1 89.94 177 GLY B O 1
ATOM 6825 N N . GLU B 1 178 ? -5.809 11.289 8.414 1 88.12 178 GLU B N 1
ATOM 6826 C CA . GLU B 1 178 ? -5.941 10.547 7.164 1 88.12 178 GLU B CA 1
ATOM 6827 C C . GLU B 1 178 ? -7.199 9.68 7.168 1 88.12 178 GLU B C 1
ATOM 6829 O O . GLU B 1 178 ? -7.473 8.977 8.141 1 88.12 178 GLU B O 1
ATOM 6834 N N . GLY B 1 179 ? -8.023 9.891 6.176 1 88.06 179 GLY B N 1
ATOM 6835 C CA . GLY B 1 179 ? -9.211 9.078 5.992 1 88.06 179 GLY B CA 1
ATOM 6836 C C . GLY B 1 179 ? -9.406 8.625 4.555 1 88.06 179 GLY B C 1
ATOM 6837 O O . GLY B 1 179 ? -8.953 9.281 3.621 1 88.06 179 GLY B O 1
ATOM 6838 N N . GLN B 1 180 ? -10.094 7.453 4.43 1 91.38 180 GLN B N 1
ATOM 6839 C CA . GLN B 1 180 ? -10.375 6.922 3.1 1 91.38 180 GLN B CA 1
ATOM 6840 C C . GLN B 1 180 ? -11.734 7.398 2.592 1 91.38 180 GLN B C 1
ATOM 6842 O O . GLN B 1 180 ? -12.758 7.184 3.244 1 91.38 180 GLN B O 1
ATOM 6847 N N . ILE B 1 181 ? -11.719 8.125 1.477 1 92.94 181 ILE B N 1
ATOM 6848 C CA . ILE B 1 181 ? -12.969 8.594 0.887 1 92.94 181 ILE B CA 1
ATOM 6849 C C . ILE B 1 181 ? -12.961 8.312 -0.615 1 92.94 181 ILE B C 1
ATOM 6851 O O . ILE B 1 181 ? -11.914 8.039 -1.199 1 92.94 181 ILE B O 1
ATOM 6855 N N . SER B 1 182 ? -14.141 8.359 -1.237 1 93.81 182 SER B N 1
ATOM 6856 C CA . SER B 1 182 ? -14.273 8.133 -2.672 1 93.81 182 SER B CA 1
ATOM 6857 C C . SER B 1 182 ? -13.633 9.258 -3.475 1 93.81 182 SER B C 1
ATOM 6859 O O . SER B 1 182 ? -13.906 10.438 -3.23 1 93.81 182 SER B O 1
ATOM 6861 N N . ALA B 1 183 ? -12.789 8.938 -4.328 1 93.81 183 ALA B N 1
ATOM 6862 C CA . ALA B 1 183 ? -12.164 9.906 -5.227 1 93.81 183 ALA B CA 1
ATOM 6863 C C . ALA B 1 183 ? -13.141 10.352 -6.312 1 93.81 183 ALA B C 1
ATOM 6865 O O . ALA B 1 183 ? -14.195 9.742 -6.492 1 93.81 183 ALA B O 1
ATOM 6866 N N . PRO B 1 184 ? -12.812 11.453 -6.953 1 91.75 184 PRO B N 1
ATOM 6867 C CA . PRO B 1 184 ? -13.641 11.859 -8.086 1 91.75 184 PRO B CA 1
ATOM 6868 C C . PRO B 1 184 ? -13.609 10.844 -9.227 1 91.75 184 PRO B C 1
ATOM 6870 O O . PRO B 1 184 ? -12.656 10.07 -9.352 1 91.75 184 PRO B O 1
ATOM 6873 N N . ILE B 1 185 ? -14.656 10.844 -10.047 1 92.81 185 ILE B N 1
ATOM 6874 C CA . ILE B 1 185 ? -14.82 9.93 -11.18 1 92.81 185 ILE B CA 1
ATOM 6875 C C . ILE B 1 185 ? -13.695 10.156 -12.188 1 92.81 185 ILE B C 1
ATOM 6877 O O . ILE B 1 185 ? -13.32 11.297 -12.461 1 92.81 185 ILE B O 1
ATOM 6881 N N . THR B 1 186 ? -13.062 9.117 -12.602 1 93.94 186 THR B N 1
ATOM 6882 C CA . THR B 1 186 ? -11.992 9.188 -13.586 1 93.94 186 THR B CA 1
ATOM 6883 C C . THR B 1 186 ? -12.25 8.219 -14.734 1 93.94 186 THR B C 1
ATOM 6885 O O . THR B 1 186 ? -12.805 7.141 -14.531 1 93.94 186 THR B O 1
ATOM 6888 N N . THR B 1 187 ? -11.844 8.625 -15.961 1 96.12 187 THR B N 1
ATOM 6889 C CA . THR B 1 187 ? -11.945 7.773 -17.141 1 96.12 187 THR B CA 1
ATOM 6890 C C . THR B 1 187 ? -10.555 7.453 -17.688 1 96.12 187 THR B C 1
ATOM 6892 O O . THR B 1 187 ? -9.734 8.352 -17.875 1 96.12 187 THR B O 1
ATOM 6895 N N . ALA B 1 188 ? -10.234 6.184 -17.844 1 94.06 188 ALA B N 1
ATOM 6896 C CA . ALA B 1 188 ? -8.93 5.754 -18.344 1 94.06 188 ALA B CA 1
ATOM 6897 C C . ALA B 1 188 ? -9.078 4.594 -19.328 1 94.06 188 ALA B C 1
ATOM 6899 O O . ALA B 1 188 ? -10.125 3.949 -19.375 1 94.06 188 ALA B O 1
ATOM 6900 N N . ILE B 1 189 ? -8.047 4.375 -20.109 1 93.19 189 ILE B N 1
ATOM 6901 C CA . ILE B 1 189 ? -7.996 3.242 -21.031 1 93.19 189 ILE B CA 1
ATOM 6902 C C . ILE B 1 189 ? -7.41 2.025 -20.312 1 93.19 189 ILE B C 1
ATOM 6904 O O . ILE B 1 189 ? -6.375 2.125 -19.656 1 93.19 189 ILE B O 1
ATOM 6908 N N . ARG B 1 190 ? -8.133 0.892 -20.484 1 91.56 190 ARG B N 1
ATOM 6909 C CA . ARG B 1 190 ? -7.711 -0.318 -19.797 1 91.56 190 ARG B CA 1
ATOM 6910 C C . ARG B 1 190 ? -7.738 -1.525 -20.719 1 91.56 190 ARG B C 1
ATOM 6912 O O . ARG B 1 190 ? -8.438 -1.518 -21.734 1 91.56 190 ARG B O 1
ATOM 6919 N N . ALA B 1 191 ? -6.93 -2.52 -20.312 1 88.44 191 ALA B N 1
ATOM 6920 C CA . ALA B 1 191 ? -6.93 -3.82 -20.984 1 88.44 191 ALA B CA 1
ATOM 6921 C C . ALA B 1 191 ? -7.973 -4.75 -20.375 1 88.44 191 ALA B C 1
ATOM 6923 O O . ALA B 1 191 ? -7.977 -4.973 -19.156 1 88.44 191 ALA B O 1
ATOM 6924 N N . VAL B 1 192 ? -8.852 -5.281 -21.266 1 90 192 VAL B N 1
ATOM 6925 C CA . VAL B 1 192 ? -9.945 -6.098 -20.75 1 90 192 VAL B CA 1
ATOM 6926 C C . VAL B 1 192 ? -9.914 -7.48 -21.391 1 90 192 VAL B C 1
ATOM 6928 O O . VAL B 1 192 ? -10.336 -8.461 -20.797 1 90 192 VAL B O 1
ATOM 6931 N N . GLY B 1 193 ? -9.43 -7.609 -22.625 1 82.81 193 GLY B N 1
ATOM 6932 C CA . GLY B 1 193 ? -9.391 -8.844 -23.391 1 82.81 193 GLY B CA 1
ATOM 6933 C C . GLY B 1 193 ? -8.406 -8.797 -24.547 1 82.81 193 GLY B C 1
ATOM 6934 O O . GLY B 1 193 ? -7.621 -7.855 -24.656 1 82.81 193 GLY B O 1
ATOM 6935 N N . PHE B 1 194 ? -8.531 -9.977 -25.359 1 77.31 194 PHE B N 1
ATOM 6936 C CA . PHE B 1 194 ? -7.676 -10.078 -26.531 1 77.31 194 PHE B CA 1
ATOM 6937 C C . PHE B 1 194 ? -8.289 -9.344 -27.719 1 77.31 194 PHE B C 1
ATOM 6939 O O . PHE B 1 194 ? -9.219 -9.852 -28.344 1 77.31 194 PHE B O 1
ATOM 6946 N N . ASP B 1 195 ? -8.047 -8.109 -27.984 1 69.12 195 ASP B N 1
ATOM 6947 C CA . ASP B 1 195 ? -8.656 -7.391 -29.094 1 69.12 195 ASP B CA 1
ATOM 6948 C C . ASP B 1 195 ? -7.824 -7.539 -30.375 1 69.12 195 ASP B C 1
ATOM 6950 O O . ASP B 1 195 ? -8.367 -7.543 -31.484 1 69.12 195 ASP B O 1
ATOM 6954 N N . THR B 1 196 ? -6.59 -7.461 -30.359 1 57.53 196 THR B N 1
ATOM 6955 C CA . THR B 1 196 ? -5.785 -7.516 -31.578 1 57.53 196 THR B CA 1
ATOM 6956 C C . THR B 1 196 ? -4.922 -8.773 -31.594 1 57.53 196 THR B C 1
ATOM 6958 O O . THR B 1 196 ? -4.383 -9.148 -32.656 1 57.53 196 THR B O 1
ATOM 6961 N N . ALA B 1 197 ? -4.531 -9.195 -30.562 1 54.41 197 ALA B N 1
ATOM 6962 C CA . ALA B 1 197 ? -3.459 -10.188 -30.562 1 54.41 197 ALA B CA 1
ATOM 6963 C C . ALA B 1 197 ? -4 -11.578 -30.875 1 54.41 197 ALA B C 1
ATOM 6965 O O . ALA B 1 197 ? -5.027 -11.992 -30.344 1 54.41 197 ALA B O 1
ATOM 6966 N N . ASP B 1 198 ? -3.791 -12.18 -32.156 1 49.88 198 ASP B N 1
ATOM 6967 C CA . ASP B 1 198 ? -4.043 -13.57 -32.531 1 49.88 198 ASP B CA 1
ATOM 6968 C C . ASP B 1 198 ? -3.377 -14.531 -31.547 1 49.88 198 ASP B C 1
ATOM 6970 O O . ASP B 1 198 ? -3.078 -15.672 -31.891 1 49.88 198 ASP B O 1
ATOM 6974 N N . SER B 1 199 ? -2.721 -14.07 -30.594 1 50.78 199 SER B N 1
ATOM 6975 C CA . SER B 1 199 ? -1.833 -15.039 -29.953 1 50.78 199 SER B CA 1
ATOM 6976 C C . SER B 1 199 ? -2.617 -16.031 -29.094 1 50.78 199 SER B C 1
ATOM 6978 O O . SER B 1 199 ? -3.582 -15.648 -28.422 1 50.78 199 SER B O 1
ATOM 6980 N N . SER B 1 200 ? -2.473 -17.297 -29.578 1 53.47 200 SER B N 1
ATOM 6981 C CA . SER B 1 200 ? -2.893 -18.484 -28.828 1 53.47 200 SER B CA 1
ATOM 6982 C C . SER B 1 200 ? -2.613 -18.312 -27.344 1 53.47 200 SER B C 1
ATOM 6984 O O . SER B 1 200 ? -1.458 -18.344 -26.906 1 53.47 200 SER B O 1
ATOM 6986 N N . ALA B 1 201 ? -3.57 -17.766 -26.641 1 53.75 201 ALA B N 1
ATOM 6987 C CA . ALA B 1 201 ? -3.525 -17.188 -25.297 1 53.75 201 ALA B CA 1
ATOM 6988 C C . ALA B 1 201 ? -3.309 -18.281 -24.25 1 53.75 201 ALA B C 1
ATOM 6990 O O . ALA B 1 201 ? -3.094 -17.984 -23.078 1 53.75 201 ALA B O 1
ATOM 6991 N N . TYR B 1 202 ? -3.498 -19.625 -24.734 1 54.75 202 TYR B N 1
ATOM 6992 C CA . TYR B 1 202 ? -3.633 -20.547 -23.609 1 54.75 202 TYR B CA 1
ATOM 6993 C C . TYR B 1 202 ? -2.287 -21.156 -23.25 1 54.75 202 TYR B C 1
ATOM 6995 O O . TYR B 1 202 ? -1.474 -21.469 -24.125 1 54.75 202 TYR B O 1
ATOM 7003 N N . SER B 1 203 ? -1.827 -20.672 -22.062 1 57.44 203 SER B N 1
ATOM 7004 C CA . SER B 1 203 ? -0.5 -20.953 -21.531 1 57.44 203 SER B CA 1
ATOM 7005 C C . SER B 1 203 ? -0.461 -22.328 -20.844 1 57.44 203 SER B C 1
ATOM 7007 O O . SER B 1 203 ? -1.506 -22.891 -20.531 1 57.44 203 SER B O 1
ATOM 7009 N N . SER B 1 204 ? 0.61 -23.094 -20.875 1 62.44 204 SER B N 1
ATOM 7010 C CA . SER B 1 204 ? 1.09 -24.344 -20.281 1 62.44 204 SER B CA 1
ATOM 7011 C C . SER B 1 204 ? 1.025 -24.297 -18.766 1 62.44 204 SER B C 1
ATOM 7013 O O . SER B 1 204 ? 1.654 -25.125 -18.078 1 62.44 204 SER B O 1
ATOM 7015 N N . ILE B 1 205 ? 0.025 -23.594 -18.203 1 70.81 205 ILE B N 1
ATOM 7016 C CA . ILE B 1 205 ? 0.088 -23.406 -16.766 1 70.81 205 ILE B CA 1
ATOM 7017 C C . ILE B 1 205 ? -0.749 -24.469 -16.062 1 70.81 205 ILE B C 1
ATOM 7019 O O . ILE B 1 205 ? -1.849 -24.797 -16.5 1 70.81 205 ILE B O 1
ATOM 7023 N N . ALA B 1 206 ? -0.143 -25.047 -15.055 1 80.19 206 ALA B N 1
ATOM 7024 C CA . ALA B 1 206 ? -0.852 -26.016 -14.211 1 80.19 206 ALA B CA 1
ATOM 7025 C C . ALA B 1 206 ? -1.549 -25.312 -13.055 1 80.19 206 ALA B C 1
ATOM 7027 O O . ALA B 1 206 ? -1.058 -25.328 -11.922 1 80.19 206 ALA B O 1
ATOM 7028 N N . TYR B 1 207 ? -2.746 -24.922 -13.273 1 85.5 207 TYR B N 1
ATOM 7029 C CA . TYR B 1 207 ? -3.445 -24.094 -12.305 1 85.5 207 TYR B CA 1
ATOM 7030 C C . TYR B 1 207 ? -3.865 -24.906 -11.086 1 85.5 207 TYR B C 1
ATOM 7032 O O . TYR B 1 207 ? -3.895 -24.391 -9.969 1 85.5 207 TYR B O 1
ATOM 7040 N N . TRP B 1 208 ? -4.152 -26.172 -11.227 1 86.38 208 TRP B N 1
ATOM 7041 C CA . TRP B 1 208 ? -4.637 -27 -10.125 1 86.38 208 TRP B CA 1
ATOM 7042 C C . TRP B 1 208 ? -3.516 -27.297 -9.141 1 86.38 208 TRP B C 1
ATOM 7044 O O . TRP B 1 208 ? -3.775 -27.672 -7.988 1 86.38 208 TRP B O 1
ATOM 7054 N N . ARG B 1 209 ? -2.346 -27.094 -9.586 1 84.44 209 ARG B N 1
ATOM 7055 C CA . ARG B 1 209 ? -1.199 -27.359 -8.727 1 84.44 209 ARG B CA 1
ATOM 7056 C C . ARG B 1 209 ? -0.447 -26.078 -8.406 1 84.44 209 ARG B C 1
ATOM 7058 O O . ARG B 1 209 ? 0.713 -26.109 -7.988 1 84.44 209 ARG B O 1
ATOM 7065 N N . SER B 1 210 ? -1.083 -25 -8.688 1 84.12 210 SER B N 1
ATOM 7066 C CA . SER B 1 210 ? -0.458 -23.719 -8.43 1 84.12 210 SER B CA 1
ATOM 7067 C C . SER B 1 210 ? -1.224 -22.938 -7.371 1 84.12 210 SER B C 1
ATOM 7069 O O . SER B 1 210 ? -2.453 -23 -7.309 1 84.12 210 SER B O 1
ATOM 7071 N N . ARG B 1 211 ? -0.428 -22.234 -6.676 1 83 211 ARG B N 1
ATOM 7072 C CA . ARG B 1 211 ? -1.033 -21.359 -5.68 1 83 211 ARG B CA 1
ATOM 7073 C C . ARG B 1 211 ? -1.667 -20.141 -6.336 1 83 211 ARG B C 1
ATOM 7075 O O . ARG B 1 211 ? -1.048 -19.484 -7.184 1 83 211 ARG B O 1
ATOM 7082 N N . PRO B 1 212 ? -2.875 -19.875 -5.969 1 86.5 212 PRO B N 1
ATOM 7083 C CA . PRO B 1 212 ? -3.426 -18.609 -6.477 1 86.5 212 PRO B CA 1
ATOM 7084 C C . PRO B 1 212 ? -2.695 -17.391 -5.934 1 86.5 212 PRO B C 1
ATOM 7086 O O . PRO B 1 212 ? -2.348 -17.344 -4.75 1 86.5 212 PRO B O 1
ATOM 7089 N N . LEU B 1 213 ? -2.482 -16.438 -6.762 1 83.38 213 LEU B N 1
ATOM 7090 C CA . LEU B 1 213 ? -1.767 -15.227 -6.379 1 83.38 213 LEU B CA 1
ATOM 7091 C C . LEU B 1 213 ? -2.59 -14.391 -5.402 1 83.38 213 LEU B C 1
ATOM 7093 O O . LEU B 1 213 ? -2.035 -13.625 -4.617 1 83.38 213 LEU B O 1
ATOM 7097 N N . ALA B 1 214 ? -3.82 -14.492 -5.488 1 87.56 214 ALA B N 1
ATOM 7098 C CA . ALA B 1 214 ? -4.758 -13.742 -4.656 1 87.56 214 ALA B CA 1
ATOM 7099 C C . ALA B 1 214 ? -6.156 -14.352 -4.719 1 87.56 214 ALA B C 1
ATOM 7101 O O . ALA B 1 214 ? -6.426 -15.219 -5.555 1 87.56 214 ALA B O 1
ATOM 7102 N N . HIS B 1 215 ? -6.867 -14.062 -3.717 1 91.94 215 HIS B N 1
ATOM 7103 C CA . HIS B 1 215 ? -8.305 -14.25 -3.832 1 91.94 215 HIS B CA 1
ATOM 7104 C C . HIS B 1 215 ? -9 -12.969 -4.27 1 91.94 215 HIS B C 1
ATOM 7106 O O . HIS B 1 215 ? -9.555 -12.242 -3.441 1 91.94 215 HIS B O 1
ATOM 7112 N N . TRP B 1 216 ? -8.914 -12.781 -5.59 1 96 216 TRP B N 1
ATOM 7113 C CA . TRP B 1 216 ? -9.234 -11.5 -6.223 1 96 216 TRP B CA 1
ATOM 7114 C C . TRP B 1 216 ? -10.688 -11.109 -5.965 1 96 216 TRP B C 1
ATOM 7116 O O . TRP B 1 216 ? -11.578 -11.961 -6.012 1 96 216 TRP B O 1
ATOM 7126 N N . ARG B 1 217 ? -10.82 -9.836 -5.676 1 96.44 217 ARG B N 1
ATOM 7127 C CA . ARG B 1 217 ? -12.148 -9.242 -5.605 1 96.44 217 ARG B CA 1
ATOM 7128 C C . ARG B 1 217 ? -12.852 -9.297 -6.957 1 96.44 217 ARG B C 1
ATOM 7130 O O . ARG B 1 217 ? -12.203 -9.195 -8 1 96.44 217 ARG B O 1
ATOM 7137 N N . PHE B 1 218 ? -14.219 -9.484 -7.023 1 97.75 218 PHE B N 1
ATOM 7138 C CA . PHE B 1 218 ? -14.992 -9.609 -8.258 1 97.75 218 PHE B CA 1
ATOM 7139 C C . PHE B 1 218 ? -16.391 -9.047 -8.062 1 97.75 218 PHE B C 1
ATOM 7141 O O . PHE B 1 218 ? -16.766 -8.648 -6.961 1 97.75 218 PHE B O 1
ATOM 7148 N N . ALA B 1 219 ? -17.109 -8.914 -9.156 1 98.12 219 ALA B N 1
ATOM 7149 C CA . ALA B 1 219 ? -18.516 -8.508 -9.117 1 98.12 219 ALA B CA 1
ATOM 7150 C C . ALA B 1 219 ? -19.422 -9.68 -9.469 1 98.12 219 ALA B C 1
ATOM 7152 O O . ALA B 1 219 ? -19.047 -10.562 -10.234 1 98.12 219 ALA B O 1
ATOM 7153 N N . GLU B 1 220 ? -20.547 -9.688 -8.859 1 97.06 220 GLU B N 1
ATOM 7154 C CA . GLU B 1 220 ? -21.469 -10.812 -9.047 1 97.06 220 GLU B CA 1
ATOM 7155 C C . GLU B 1 220 ? -22.906 -10.344 -9.094 1 97.06 220 GLU B C 1
ATOM 7157 O O . GLU B 1 220 ? -23.281 -9.367 -8.43 1 97.06 220 GLU B O 1
ATOM 7162 N N . THR B 1 221 ? -23.672 -11 -9.938 1 95.25 221 THR B N 1
ATOM 7163 C CA . THR B 1 221 ? -25.125 -10.828 -9.93 1 95.25 221 THR B CA 1
ATOM 7164 C C . THR B 1 221 ? -25.828 -12.156 -10.211 1 95.25 221 THR B C 1
ATOM 7166 O O . THR B 1 221 ? -25.25 -13.047 -10.828 1 95.25 221 THR B O 1
ATOM 7169 N N . ARG B 1 222 ? -26.906 -12.312 -9.609 1 92.62 222 ARG B N 1
ATOM 7170 C CA . ARG B 1 222 ? -27.766 -13.477 -9.828 1 92.62 222 ARG B CA 1
ATOM 7171 C C . ARG B 1 222 ? -29.141 -13.055 -10.336 1 92.62 222 ARG B C 1
ATOM 7173 O O . ARG B 1 222 ? -29.719 -12.086 -9.836 1 92.62 222 ARG B O 1
ATOM 7180 N N . PRO B 1 223 ? -29.484 -13.758 -11.336 1 89.62 223 PRO B N 1
ATOM 7181 C CA . PRO B 1 223 ? -30.844 -13.422 -11.781 1 89.62 223 PRO B CA 1
ATOM 7182 C C . PRO B 1 223 ? -31.906 -13.766 -10.75 1 89.62 223 PRO B C 1
ATOM 7184 O O . PRO B 1 223 ? -31.781 -14.758 -10.031 1 89.62 223 PRO B O 1
ATOM 7187 N N . ALA B 1 224 ? -32.938 -12.93 -10.727 1 83.44 224 ALA B N 1
ATOM 7188 C CA . ALA B 1 224 ? -34.062 -13.172 -9.82 1 83.44 224 ALA B CA 1
ATOM 7189 C C . ALA B 1 224 ? -34.812 -14.445 -10.203 1 83.44 224 ALA B C 1
ATOM 7191 O O . ALA B 1 224 ? -35.188 -15.234 -9.336 1 83.44 224 ALA B O 1
ATOM 7192 N N . GLU B 1 225 ? -34.938 -14.594 -11.516 1 85.69 225 GLU B N 1
ATOM 7193 C CA . GLU B 1 225 ? -35.625 -15.789 -12.023 1 85.69 225 GLU B CA 1
ATOM 7194 C C . GLU B 1 225 ? -34.719 -16.531 -13.008 1 85.69 225 GLU B C 1
ATOM 7196 O O . GLU B 1 225 ? -34.125 -15.93 -13.906 1 85.69 225 GLU B O 1
ATOM 7201 N N . MET B 1 226 ? -34.656 -17.859 -12.703 1 87.69 226 MET B N 1
ATOM 7202 C CA . MET B 1 226 ? -33.844 -18.688 -13.594 1 87.69 226 MET B CA 1
ATOM 7203 C C . MET B 1 226 ? -34.625 -19.078 -14.844 1 87.69 226 MET B C 1
ATOM 7205 O O . MET B 1 226 ? -35.688 -19.688 -14.75 1 87.69 226 MET B O 1
ATOM 7209 N N . GLU B 1 227 ? -34.156 -18.656 -15.992 1 85.69 227 GLU B N 1
ATOM 7210 C CA . GLU B 1 227 ? -34.812 -19.047 -17.234 1 85.69 227 GLU B CA 1
ATOM 7211 C C . GLU B 1 227 ? -34.812 -20.562 -17.422 1 85.69 227 GLU B C 1
ATOM 7213 O O . GLU B 1 227 ? -35.844 -21.156 -17.797 1 85.69 227 GLU B O 1
ATOM 7218 N N . THR B 1 228 ? -33.625 -21.094 -17.25 1 89.12 228 THR B N 1
ATOM 7219 C CA . THR B 1 228 ? -33.531 -22.547 -17.172 1 89.12 228 THR B CA 1
ATOM 7220 C C . THR B 1 228 ? -33.719 -23.031 -15.734 1 89.12 228 THR B C 1
ATOM 7222 O O . THR B 1 228 ? -32.938 -22.672 -14.852 1 89.12 228 THR B O 1
ATOM 7225 N N . PRO B 1 229 ? -34.719 -23.828 -15.5 1 90.81 229 PRO B N 1
ATOM 7226 C CA . PRO B 1 229 ? -35.031 -24.203 -14.125 1 90.81 229 PRO B CA 1
ATOM 7227 C C . PRO B 1 229 ? -33.875 -24.953 -13.438 1 90.81 229 PRO B C 1
ATOM 7229 O O . PRO B 1 229 ? -33.156 -25.719 -14.086 1 90.81 229 PRO B O 1
ATOM 7232 N N . LEU B 1 230 ? -33.844 -24.75 -12.172 1 93.62 230 LEU B N 1
ATOM 7233 C CA . LEU B 1 230 ? -32.875 -25.438 -11.352 1 93.62 230 LEU B CA 1
ATOM 7234 C C . LEU B 1 230 ? -33.188 -26.938 -11.258 1 93.62 230 LEU B C 1
ATOM 7236 O O . LEU B 1 230 ? -34.344 -27.328 -11.188 1 93.62 230 LEU B O 1
ATOM 7240 N N . ARG B 1 231 ? -32.156 -27.672 -11.242 1 93.25 231 ARG B N 1
ATOM 7241 C CA . ARG B 1 231 ? -32.281 -29.109 -10.992 1 93.25 231 ARG B CA 1
ATOM 7242 C C . ARG B 1 231 ? -32.156 -29.422 -9.508 1 93.25 231 ARG B C 1
ATOM 7244 O O . ARG B 1 231 ? -31.094 -29.25 -8.922 1 93.25 231 ARG B O 1
ATOM 7251 N N . ILE B 1 232 ? -33.281 -29.953 -8.906 1 90.44 232 ILE B N 1
ATOM 7252 C CA . ILE B 1 232 ? -33.281 -30.094 -7.453 1 90.44 232 ILE B CA 1
ATOM 7253 C C . ILE B 1 232 ? -33.562 -31.547 -7.07 1 90.44 232 ILE B C 1
ATOM 7255 O O . ILE B 1 232 ? -33.25 -31.969 -5.949 1 90.44 232 ILE B O 1
ATOM 7259 N N . GLU B 1 233 ? -34.156 -32.312 -7.961 1 91.44 233 GLU B N 1
ATOM 7260 C CA . GLU B 1 233 ? -34.469 -33.688 -7.617 1 91.44 233 GLU B CA 1
ATOM 7261 C C . GLU B 1 233 ? -33.219 -34.562 -7.668 1 91.44 233 GLU B C 1
ATOM 7263 O O . GLU B 1 233 ? -32.719 -34.875 -8.75 1 91.44 233 GLU B O 1
ATOM 7268 N N . ASN B 1 234 ? -32.812 -35.031 -6.555 1 93.56 234 ASN B N 1
ATOM 7269 C CA . ASN B 1 234 ? -31.594 -35.844 -6.398 1 93.56 234 ASN B CA 1
ATOM 7270 C C . ASN B 1 234 ? -30.406 -35.188 -7.105 1 93.56 234 ASN B C 1
ATOM 7272 O O . ASN B 1 234 ? -29.594 -35.875 -7.73 1 93.56 234 ASN B O 1
ATOM 7276 N N . ALA B 1 235 ? -30.469 -33.906 -7.191 1 96.25 235 ALA B N 1
ATOM 7277 C CA . ALA B 1 235 ? -29.438 -33.125 -7.863 1 96.25 235 ALA B CA 1
ATOM 7278 C C . ALA B 1 235 ? -29.172 -31.812 -7.133 1 96.25 235 ALA B C 1
ATOM 7280 O O . ALA B 1 235 ? -29.938 -31.438 -6.246 1 96.25 235 ALA B O 1
ATOM 7281 N N . VAL B 1 236 ? -28.094 -31.312 -7.34 1 97.19 236 VAL B N 1
ATOM 7282 C CA . VAL B 1 236 ? -27.781 -29.969 -6.883 1 97.19 236 VAL B CA 1
ATOM 7283 C C . VAL B 1 236 ? -27.344 -29.109 -8.07 1 97.19 236 VAL B C 1
ATOM 7285 O O . VAL B 1 236 ? -26.625 -29.578 -8.961 1 97.19 236 VAL B O 1
ATOM 7288 N N . ASP B 1 237 ? -27.828 -27.938 -8.164 1 96.75 237 ASP B N 1
ATOM 7289 C CA . ASP B 1 237 ? -27.609 -27 -9.266 1 96.75 237 ASP B CA 1
ATOM 7290 C C . ASP B 1 237 ? -27.406 -25.578 -8.742 1 96.75 237 ASP B C 1
ATOM 7292 O O . ASP B 1 237 ? -28.25 -25.062 -8 1 96.75 237 ASP B O 1
ATOM 7296 N N . THR B 1 238 ? -26.312 -24.969 -9.117 1 95.38 238 THR B N 1
ATOM 7297 C CA . THR B 1 238 ? -26 -23.625 -8.617 1 95.38 238 THR B CA 1
ATOM 7298 C C . THR B 1 238 ? -26.875 -22.578 -9.305 1 95.38 238 THR B C 1
ATOM 7300 O O . THR B 1 238 ? -27.016 -21.469 -8.805 1 95.38 238 THR B O 1
ATOM 7303 N N . GLY B 1 239 ? -27.406 -22.953 -10.523 1 94.88 239 GLY B N 1
ATOM 7304 C CA . GLY B 1 239 ? -28.094 -21.938 -11.328 1 94.88 239 GLY B CA 1
ATOM 7305 C C . GLY B 1 239 ? -27.141 -20.969 -11.992 1 94.88 239 GLY B C 1
ATOM 7306 O O . GLY B 1 239 ? -25.922 -21.172 -11.969 1 94.88 239 GLY B O 1
ATOM 7307 N N . ASP B 1 240 ? -27.781 -19.969 -12.617 1 94.88 240 ASP B N 1
ATOM 7308 C CA . ASP B 1 240 ? -26.969 -18.969 -13.297 1 94.88 240 ASP B CA 1
ATOM 7309 C C . ASP B 1 240 ? -26.391 -17.969 -12.305 1 94.88 240 ASP B C 1
ATOM 7311 O O . ASP B 1 240 ? -27.141 -17.375 -11.508 1 94.88 240 ASP B O 1
ATOM 7315 N N . VAL B 1 241 ? -25.156 -17.859 -12.234 1 94.38 241 VAL B N 1
ATOM 7316 C CA . VAL B 1 241 ? -24.422 -16.844 -11.492 1 94.38 241 VAL B CA 1
ATOM 7317 C C . VAL B 1 241 ? -23.453 -16.125 -12.422 1 94.38 241 VAL B C 1
ATOM 7319 O O . VAL B 1 241 ? -22.578 -16.75 -13.031 1 94.38 241 VAL B O 1
ATOM 7322 N N . TYR B 1 242 ? -23.641 -14.859 -12.57 1 95.56 242 TYR B N 1
ATOM 7323 C CA . TYR B 1 242 ? -22.766 -14.078 -13.43 1 95.56 242 TYR B CA 1
ATOM 7324 C C . TYR B 1 242 ? -21.703 -13.344 -12.617 1 95.56 242 TYR B C 1
ATOM 7326 O O . TYR B 1 242 ? -22.031 -12.641 -11.656 1 95.56 242 TYR B O 1
ATOM 7334 N N . ARG B 1 243 ? -20.5 -13.531 -12.953 1 96.62 243 ARG B N 1
ATOM 7335 C CA . ARG B 1 243 ? -19.375 -12.906 -12.258 1 96.62 243 ARG B CA 1
ATOM 7336 C C . ARG B 1 243 ? -18.484 -12.141 -13.234 1 96.62 243 ARG B C 1
ATOM 7338 O O . ARG B 1 243 ? -18.188 -12.625 -14.328 1 96.62 243 ARG B O 1
ATOM 7345 N N . ALA B 1 244 ? -18.172 -10.922 -12.852 1 97.44 244 ALA B N 1
ATOM 7346 C CA . ALA B 1 244 ? -17.25 -10.109 -13.648 1 97.44 244 ALA B CA 1
ATOM 7347 C C . ALA B 1 244 ? -15.891 -10.008 -12.969 1 97.44 244 ALA B C 1
ATOM 7349 O O . ALA B 1 244 ? -15.812 -9.812 -11.75 1 97.44 244 ALA B O 1
ATOM 7350 N N . ILE B 1 245 ? -14.898 -10.18 -13.734 1 96.56 245 ILE B N 1
ATOM 7351 C CA . ILE B 1 245 ? -13.531 -10.062 -13.234 1 96.56 245 ILE B CA 1
ATOM 7352 C C . ILE B 1 245 ? -13.023 -8.641 -13.422 1 96.56 245 ILE B C 1
ATOM 7354 O O . ILE B 1 245 ? -13.234 -8.031 -14.477 1 96.56 245 ILE B O 1
ATOM 7358 N N . LEU B 1 246 ? -12.344 -8.133 -12.406 1 97.25 246 LEU B N 1
ATOM 7359 C CA . LEU B 1 246 ? -11.828 -6.773 -12.469 1 97.25 246 LEU B CA 1
ATOM 7360 C C . LEU B 1 246 ? -10.531 -6.719 -13.266 1 97.25 246 LEU B C 1
ATOM 7362 O O . LEU B 1 246 ? -9.586 -7.461 -12.984 1 97.25 246 LEU B O 1
ATOM 7366 N N . PRO B 1 247 ? -10.438 -5.848 -14.227 1 95.38 247 PRO B N 1
ATOM 7367 C CA . PRO B 1 247 ? -9.25 -5.816 -15.086 1 95.38 247 PRO B CA 1
ATOM 7368 C C . PRO B 1 247 ? -8.094 -5.039 -14.469 1 95.38 247 PRO B C 1
ATOM 7370 O O . PRO B 1 247 ? -7.535 -4.145 -15.109 1 95.38 247 PRO B O 1
ATOM 7373 N N . TYR B 1 248 ? -7.727 -5.371 -13.18 1 93.38 248 TYR B N 1
ATOM 7374 C CA . TYR B 1 248 ? -6.633 -4.727 -12.461 1 93.38 248 TYR B CA 1
ATOM 7375 C C . TYR B 1 248 ? -5.672 -5.762 -11.891 1 93.38 248 TYR B C 1
ATOM 7377 O O . TYR B 1 248 ? -6.094 -6.707 -11.219 1 93.38 248 TYR B O 1
ATOM 7385 N N . ASP B 1 249 ? -4.426 -5.504 -12.094 1 86.12 249 ASP B N 1
ATOM 7386 C CA . ASP B 1 249 ? -3.408 -6.414 -11.578 1 86.12 249 ASP B CA 1
ATOM 7387 C C . ASP B 1 249 ? -3.117 -6.133 -10.102 1 86.12 249 ASP B C 1
ATOM 7389 O O . ASP B 1 249 ? -2.953 -7.062 -9.312 1 86.12 249 ASP B O 1
ATOM 7393 N N . LYS B 1 250 ? -3.129 -4.906 -9.766 1 86.75 250 LYS B N 1
ATOM 7394 C CA . LYS B 1 250 ? -2.766 -4.516 -8.406 1 86.75 250 LYS B CA 1
ATOM 7395 C C . LYS B 1 250 ? -3.939 -4.695 -7.449 1 86.75 250 LYS B C 1
ATOM 7397 O O . LYS B 1 250 ? -5.059 -4.273 -7.742 1 86.75 250 LYS B O 1
ATOM 7402 N N . ALA B 1 251 ? -3.643 -5.254 -6.301 1 91.25 251 ALA B N 1
ATOM 7403 C CA . ALA B 1 251 ? -4.668 -5.484 -5.285 1 91.25 251 ALA B CA 1
ATOM 7404 C C . ALA B 1 251 ? -5.254 -4.168 -4.785 1 91.25 251 ALA B C 1
ATOM 7406 O O . ALA B 1 251 ? -6.449 -4.086 -4.492 1 91.25 251 ALA B O 1
ATOM 7407 N N . SER B 1 252 ? -4.484 -3.102 -4.746 1 90.62 252 SER B N 1
ATOM 7408 C CA . SER B 1 252 ? -4.945 -1.81 -4.25 1 90.62 252 SER B CA 1
ATOM 7409 C C . SER B 1 252 ? -6.043 -1.236 -5.145 1 90.62 252 SER B C 1
ATOM 7411 O O . SER B 1 252 ? -7.008 -0.647 -4.648 1 90.62 252 SER B O 1
ATOM 7413 N N . ASP B 1 253 ? -5.898 -1.486 -6.43 1 93.94 253 ASP B N 1
ATOM 7414 C CA . ASP B 1 253 ? -6.902 -0.989 -7.363 1 93.94 253 ASP B CA 1
ATOM 7415 C C . ASP B 1 253 ? -8.211 -1.76 -7.223 1 93.94 253 ASP B C 1
ATOM 7417 O O . ASP B 1 253 ? -9.297 -1.178 -7.32 1 93.94 253 ASP B O 1
ATOM 7421 N N . ARG B 1 254 ? -8.062 -2.975 -6.914 1 96.81 254 ARG B N 1
ATOM 7422 C CA . ARG B 1 254 ? -9.258 -3.807 -6.789 1 96.81 254 ARG B CA 1
ATOM 7423 C C . ARG B 1 254 ? -9.961 -3.551 -5.465 1 96.81 254 ARG B C 1
ATOM 7425 O O . ARG B 1 254 ? -11.195 -3.455 -5.418 1 96.81 254 ARG B O 1
ATOM 7432 N N . THR B 1 255 ? -9.258 -3.41 -4.449 1 96.19 255 THR B N 1
ATOM 7433 C CA . THR B 1 255 ? -9.836 -3.275 -3.117 1 96.19 255 THR B CA 1
ATOM 7434 C C . THR B 1 255 ? -10.453 -1.89 -2.934 1 96.19 255 THR B C 1
ATOM 7436 O O . THR B 1 255 ? -11.422 -1.73 -2.191 1 96.19 255 THR B O 1
ATOM 7439 N N . THR B 1 256 ? -9.953 -0.874 -3.639 1 96.56 256 THR B N 1
ATOM 7440 C CA . THR B 1 256 ? -10.422 0.494 -3.451 1 96.56 256 THR B CA 1
ATOM 7441 C C . THR B 1 256 ? -11.508 0.836 -4.465 1 96.56 256 THR B C 1
ATOM 7443 O O . THR B 1 256 ? -12.102 1.913 -4.402 1 96.56 256 THR B O 1
ATOM 7446 N N . LEU B 1 257 ? -11.789 -0.076 -5.41 1 97.44 257 LEU B N 1
ATOM 7447 C CA . LEU B 1 257 ? -12.766 0.184 -6.461 1 97.44 257 LEU B CA 1
ATOM 7448 C C . LEU B 1 257 ? -14.172 0.251 -5.887 1 97.44 257 LEU B C 1
ATOM 7450 O O . LEU B 1 257 ? -14.617 -0.675 -5.203 1 97.44 257 LEU B O 1
ATOM 7454 N N . GLU B 1 258 ? -14.922 1.328 -6.164 1 96.25 258 GLU B N 1
ATOM 7455 C CA . GLU B 1 258 ? -16.281 1.488 -5.676 1 96.25 258 GLU B CA 1
ATOM 7456 C C . GLU B 1 258 ? -17.281 1.545 -6.832 1 96.25 258 GLU B C 1
ATOM 7458 O O . GLU B 1 258 ? -18.469 1.263 -6.652 1 96.25 258 GLU B O 1
ATOM 7463 N N . TYR B 1 259 ? -16.734 2.002 -7.906 1 96.94 259 TYR B N 1
ATOM 7464 C CA . TYR B 1 259 ? -17.562 2.135 -9.094 1 96.94 259 TYR B CA 1
ATOM 7465 C C . TYR B 1 259 ? -16.766 1.83 -10.359 1 96.94 259 TYR B C 1
ATOM 7467 O O . TYR B 1 259 ? -15.617 2.262 -10.492 1 96.94 259 TYR B O 1
ATOM 7475 N N . TYR B 1 260 ? -17.281 1.056 -11.211 1 98.12 260 TYR B N 1
ATOM 7476 C CA . TYR B 1 260 ? -16.703 0.695 -12.5 1 98.12 260 TYR B CA 1
ATOM 7477 C C . TYR B 1 260 ? -17.781 0.681 -13.594 1 98.12 260 TYR B C 1
ATOM 7479 O O . TYR B 1 260 ? -18.828 0.066 -13.422 1 98.12 260 TYR B O 1
ATOM 7487 N N . HIS B 1 261 ? -17.531 1.389 -14.633 1 98.19 261 HIS B N 1
ATOM 7488 C CA . HIS B 1 261 ? -18.391 1.359 -15.805 1 98.19 261 HIS B CA 1
ATOM 7489 C C . HIS B 1 261 ? -17.594 1.191 -17.078 1 98.19 261 HIS B C 1
ATOM 7491 O O . HIS B 1 261 ? -16.688 1.982 -17.359 1 98.19 261 HIS B O 1
ATOM 7497 N N . GLY B 1 262 ? -17.922 0.208 -17.812 1 97.12 262 GLY B N 1
ATOM 7498 C CA . GLY B 1 262 ? -17.219 -0.125 -19.031 1 97.12 262 GLY B CA 1
ATOM 7499 C C . GLY B 1 262 ? -17.234 -1.609 -19.344 1 97.12 262 GLY B C 1
ATOM 7500 O O . GLY B 1 262 ? -17.938 -2.381 -18.688 1 97.12 262 GLY B O 1
ATOM 7501 N N . PRO B 1 263 ? -16.547 -1.972 -20.375 1 95.69 263 PRO B N 1
ATOM 7502 C CA . PRO B 1 263 ? -16.516 -3.395 -20.719 1 95.69 263 PRO B CA 1
ATOM 7503 C C . PRO B 1 263 ? -15.742 -4.23 -19.719 1 95.69 263 PRO B C 1
ATOM 7505 O O . PRO B 1 263 ? -14.734 -3.77 -19.172 1 95.69 263 PRO B O 1
ATOM 7508 N N . ALA B 1 264 ? -16.188 -5.363 -19.438 1 96.06 264 ALA B N 1
ATOM 7509 C CA . ALA B 1 264 ? -15.531 -6.355 -18.578 1 96.06 264 ALA B CA 1
ATOM 7510 C C . ALA B 1 264 ? -15.906 -7.773 -19 1 96.06 264 ALA B C 1
ATOM 7512 O O . ALA B 1 264 ? -16.922 -7.98 -19.672 1 96.06 264 ALA B O 1
ATOM 7513 N N . VAL B 1 265 ? -15.07 -8.672 -18.656 1 94.75 265 VAL B N 1
ATOM 7514 C CA . VAL B 1 265 ? -15.359 -10.07 -18.938 1 94.75 265 VAL B CA 1
ATOM 7515 C C . VAL B 1 265 ? -16.328 -10.617 -17.891 1 94.75 265 VAL B C 1
ATOM 7517 O O . VAL B 1 265 ? -16.094 -10.492 -16.688 1 94.75 265 VAL B O 1
ATOM 7520 N N . VAL B 1 266 ? -17.438 -11.156 -18.375 1 95.62 266 VAL B N 1
ATOM 7521 C CA . VAL B 1 266 ? -18.438 -11.758 -17.5 1 95.62 266 VAL B CA 1
ATOM 7522 C C . VAL B 1 266 ? -18.562 -13.25 -17.812 1 95.62 266 VAL B C 1
ATOM 7524 O O . VAL B 1 266 ? -18.688 -13.648 -18.969 1 95.62 266 VAL B O 1
ATOM 7527 N N . ILE B 1 267 ? -18.531 -14.047 -16.719 1 94.19 267 ILE B N 1
ATOM 7528 C CA . ILE B 1 267 ? -18.594 -15.492 -16.922 1 94.19 267 ILE B CA 1
ATOM 7529 C C . ILE B 1 267 ? -19.75 -16.078 -16.141 1 94.19 267 ILE B C 1
ATOM 7531 O O . ILE B 1 267 ? -20.25 -15.453 -15.195 1 94.19 267 ILE B O 1
ATOM 7535 N N . ASN B 1 268 ? -20.219 -17.203 -16.578 1 94.44 268 ASN B N 1
ATOM 7536 C CA . ASN B 1 268 ? -21.234 -18.016 -15.93 1 94.44 268 ASN B CA 1
ATOM 7537 C C . ASN B 1 268 ? -20.812 -19.484 -15.875 1 94.44 268 ASN B C 1
ATOM 7539 O O . ASN B 1 268 ? -20.812 -20.172 -16.891 1 94.44 268 ASN B O 1
ATOM 7543 N N . GLN B 1 269 ? -20.5 -19.922 -14.695 1 94.12 269 GLN B N 1
ATOM 7544 C CA . GLN B 1 269 ? -20.078 -21.312 -14.523 1 94.12 269 GLN B CA 1
ATOM 7545 C C . GLN B 1 269 ? -21.141 -22.109 -13.781 1 94.12 269 GLN B C 1
ATOM 7547 O O . GLN B 1 269 ? -20.844 -22.781 -12.789 1 94.12 269 GLN B O 1
ATOM 7552 N N . ARG B 1 270 ? -22.297 -22.062 -14.367 1 95.5 270 ARG B N 1
ATOM 7553 C CA . ARG B 1 270 ? -23.344 -22.891 -13.781 1 95.5 270 ARG B CA 1
ATOM 7554 C C . ARG B 1 270 ? -22.906 -24.344 -13.641 1 95.5 270 ARG B C 1
ATOM 7556 O O . ARG B 1 270 ? -22.344 -24.922 -14.578 1 95.5 270 ARG B O 1
ATOM 7563 N N . THR B 1 271 ? -23.078 -24.891 -12.469 1 96.56 271 THR B N 1
ATOM 7564 C CA . THR B 1 271 ? -22.641 -26.234 -12.156 1 96.56 271 THR B CA 1
ATOM 7565 C C . THR B 1 271 ? -23.781 -27.062 -11.57 1 96.56 271 THR B C 1
ATOM 7567 O O . THR B 1 271 ? -24.453 -26.625 -10.641 1 96.56 271 THR B O 1
ATOM 7570 N N . ALA B 1 272 ? -23.938 -28.172 -12.156 1 96.88 272 ALA B N 1
ATOM 7571 C CA . ALA B 1 272 ? -24.953 -29.094 -11.672 1 96.88 272 ALA B CA 1
ATOM 7572 C C . ALA B 1 272 ? -24.359 -30.5 -11.477 1 96.88 272 ALA B C 1
ATOM 7574 O O . ALA B 1 272 ? -23.562 -30.953 -12.289 1 96.88 272 ALA B O 1
ATOM 7575 N N . CYS B 1 273 ? -24.719 -31.109 -10.398 1 97.75 273 CYS B N 1
ATOM 7576 C CA . CYS B 1 273 ? -24.234 -32.438 -10.102 1 97.75 273 CYS B CA 1
ATOM 7577 C C . CYS B 1 273 ? -25.391 -33.438 -9.953 1 97.75 273 CYS B C 1
ATOM 7579 O O . CYS B 1 273 ? -26.422 -33.094 -9.398 1 97.75 273 CYS B O 1
ATOM 7581 N N . PHE B 1 274 ? -25.234 -34.656 -10.484 1 97.12 274 PHE B N 1
ATOM 7582 C CA . PHE B 1 274 ? -26.25 -35.688 -10.523 1 97.12 274 PHE B CA 1
ATOM 7583 C C . PHE B 1 274 ? -25.672 -37.031 -10.07 1 97.12 274 PHE B C 1
ATOM 7585 O O . PHE B 1 274 ? -24.484 -37.281 -10.25 1 97.12 274 PHE B O 1
ATOM 7592 N N . PRO B 1 275 ? -26.531 -37.844 -9.477 1 96.81 275 PRO B N 1
ATOM 7593 C CA . PRO B 1 275 ? -26.078 -39.219 -9.195 1 96.81 275 PRO B CA 1
ATOM 7594 C C . PRO B 1 275 ? -25.953 -40.062 -10.453 1 96.81 275 PRO B C 1
ATOM 7596 O O . PRO B 1 275 ? -26.938 -40.219 -11.195 1 96.81 275 PRO B O 1
ATOM 7599 N N . PRO B 1 276 ? -24.828 -40.562 -10.703 1 95.94 276 PRO B N 1
ATOM 7600 C CA . PRO B 1 276 ? -24.672 -41.406 -11.906 1 95.94 276 PRO B CA 1
ATOM 7601 C C . PRO B 1 276 ? -25.188 -42.812 -11.719 1 95.94 276 PRO B C 1
ATOM 7603 O O . PRO B 1 276 ? -25.156 -43.344 -10.602 1 95.94 276 PRO B O 1
ATOM 7606 N N . THR B 1 277 ? -25.672 -43.375 -12.797 1 94.94 277 THR B N 1
ATOM 7607 C CA . THR B 1 277 ? -25.938 -44.781 -12.836 1 94.94 277 THR B CA 1
ATOM 7608 C C . THR B 1 277 ? -24.656 -45.562 -13.148 1 94.94 277 THR B C 1
ATOM 7610 O O . THR B 1 277 ? -23.984 -45.281 -14.133 1 94.94 277 THR B O 1
ATOM 7613 N N . PHE B 1 278 ? -24.422 -46.531 -12.273 1 93.81 278 PHE B N 1
ATOM 7614 C CA . PHE B 1 278 ? -23.234 -47.344 -12.453 1 93.81 278 PHE B CA 1
ATOM 7615 C C . PHE B 1 278 ? -23.5 -48.5 -13.414 1 93.81 278 PHE B C 1
ATOM 7617 O O . PHE B 1 278 ? -24.438 -49.281 -13.219 1 93.81 278 PHE B O 1
ATOM 7624 N N . ILE B 1 279 ? -22.641 -48.438 -14.5 1 91 279 ILE B N 1
ATOM 7625 C CA . ILE B 1 279 ? -22.688 -49.531 -15.461 1 91 279 ILE B CA 1
ATOM 7626 C C . ILE B 1 279 ? -21.328 -50.188 -15.578 1 91 279 ILE B C 1
ATOM 7628 O O . ILE B 1 279 ? -20.312 -49.531 -15.758 1 91 279 ILE B O 1
ATOM 7632 N N . ASN B 1 280 ? -21.203 -51.531 -15.5 1 87.62 280 ASN B N 1
ATOM 7633 C CA . ASN B 1 280 ? -19.969 -52.312 -15.656 1 87.62 280 ASN B CA 1
ATOM 7634 C C . ASN B 1 280 ? -18.844 -51.781 -14.766 1 87.62 280 ASN B C 1
ATOM 7636 O O . ASN B 1 280 ? -17.781 -51.406 -15.266 1 87.62 280 ASN B O 1
ATOM 7640 N N . THR B 1 281 ? -19.125 -51.844 -13.469 1 91.44 281 THR B N 1
ATOM 7641 C CA . THR B 1 281 ? -18.188 -51.25 -12.508 1 91.44 281 THR B CA 1
ATOM 7642 C C . THR B 1 281 ? -17.172 -52.281 -12.047 1 91.44 281 THR B C 1
ATOM 7644 O O . THR B 1 281 ? -17.516 -53.406 -11.719 1 91.44 281 THR B O 1
ATOM 7647 N N . SER B 1 282 ? -15.891 -51.844 -12.109 1 92.19 282 SER B N 1
ATOM 7648 C CA . SER B 1 282 ? -14.82 -52.656 -11.555 1 92.19 282 SER B CA 1
ATOM 7649 C C . SER B 1 282 ? -13.805 -51.781 -10.812 1 92.19 282 SER B C 1
ATOM 7651 O O . SER B 1 282 ? -13.492 -50.688 -11.234 1 92.19 282 SER B O 1
ATOM 7653 N N . ILE B 1 283 ? -13.43 -52.25 -9.648 1 91.75 283 ILE B N 1
ATOM 7654 C CA . ILE B 1 283 ? -12.367 -51.656 -8.859 1 91.75 283 ILE B CA 1
ATOM 7655 C C . ILE B 1 283 ? -11.164 -52.594 -8.797 1 91.75 283 ILE B C 1
ATOM 7657 O O . ILE B 1 283 ? -11.266 -53.688 -8.273 1 91.75 283 ILE B O 1
ATOM 7661 N N . GLN B 1 284 ? -10.055 -52.094 -9.398 1 87.25 284 GLN B N 1
ATOM 7662 C CA . GLN B 1 284 ? -8.898 -52.969 -9.484 1 87.25 284 GLN B CA 1
ATOM 7663 C C . GLN B 1 284 ? -7.605 -52.188 -9.203 1 87.25 284 GLN B C 1
ATOM 7665 O O . GLN B 1 284 ? -7.57 -50.969 -9.305 1 87.25 284 GLN B O 1
ATOM 7670 N N . TRP B 1 285 ? -6.668 -52.969 -8.82 1 85.81 285 TRP B N 1
ATOM 7671 C CA . TRP B 1 285 ? -5.328 -52.406 -8.656 1 85.81 285 TRP B CA 1
ATOM 7672 C C . TRP B 1 285 ? -4.617 -52.281 -10.008 1 85.81 285 TRP B C 1
ATOM 7674 O O . TRP B 1 285 ? -4.641 -53.219 -10.805 1 85.81 285 TRP B O 1
ATOM 7684 N N . ASP B 1 286 ? -4.133 -51.094 -10.289 1 80.69 286 ASP B N 1
ATOM 7685 C CA . ASP B 1 286 ? -3.33 -50.875 -11.484 1 80.69 286 ASP B CA 1
ATOM 7686 C C . ASP B 1 286 ? -1.878 -50.562 -11.117 1 80.69 286 ASP B C 1
ATOM 7688 O O . ASP B 1 286 ? -1.608 -49.688 -10.297 1 80.69 286 ASP B O 1
ATOM 7692 N N . THR B 1 287 ? -0.896 -51.281 -11.695 1 74.5 287 THR B N 1
ATOM 7693 C CA . THR B 1 287 ? 0.518 -51.156 -11.359 1 74.5 287 THR B CA 1
ATOM 7694 C C . THR B 1 287 ? 1.126 -49.938 -12.039 1 74.5 287 THR B C 1
ATOM 7696 O O . THR B 1 287 ? 2.316 -49.656 -11.883 1 74.5 287 THR B O 1
ATOM 7699 N N . GLY B 1 288 ? 0.337 -49.125 -12.57 1 66.12 288 GLY B N 1
ATOM 7700 C CA . GLY B 1 288 ? 0.823 -47.844 -13.094 1 66.12 288 GLY B CA 1
ATOM 7701 C C . GLY B 1 288 ? 1.355 -47.969 -14.508 1 66.12 288 GLY B C 1
ATOM 7702 O O . GLY B 1 288 ? 1.945 -47 -15.023 1 66.12 288 GLY B O 1
ATOM 7703 N N . GLU B 1 289 ? 1.346 -49.094 -15.125 1 54.94 289 GLU B N 1
ATOM 7704 C CA . GLU B 1 289 ? 1.864 -49.219 -16.484 1 54.94 289 GLU B CA 1
ATOM 7705 C C . GLU B 1 289 ? 1.152 -48.25 -17.438 1 54.94 289 GLU B C 1
ATOM 7707 O O . GLU B 1 289 ? 1.776 -47.688 -18.344 1 54.94 289 GLU B O 1
ATOM 7712 N N . ARG B 1 290 ? -0.053 -47.969 -17.141 1 56.03 290 ARG B N 1
ATOM 7713 C CA . ARG B 1 290 ? -0.859 -47.094 -18 1 56.03 290 ARG B CA 1
ATOM 7714 C C . ARG B 1 290 ? -0.821 -45.656 -17.5 1 56.03 290 ARG B C 1
ATOM 7716 O O . ARG B 1 290 ? -0.796 -44.719 -18.312 1 56.03 290 ARG B O 1
ATOM 7723 N N . THR B 1 291 ? -0.762 -45.562 -16.25 1 58.94 291 THR B N 1
ATOM 7724 C CA . THR B 1 291 ? -1.059 -44.219 -15.695 1 58.94 291 THR B CA 1
ATOM 7725 C C . THR B 1 291 ? 0.189 -43.625 -15.078 1 58.94 291 THR B C 1
ATOM 7727 O O . THR B 1 291 ? 0.233 -42.406 -14.828 1 58.94 291 THR B O 1
ATOM 7730 N N . GLY B 1 292 ? 1.177 -44.5 -15.031 1 61.47 292 GLY B N 1
ATOM 7731 C CA . GLY B 1 292 ? 2.416 -44 -14.445 1 61.47 292 GLY B CA 1
ATOM 7732 C C . GLY B 1 292 ? 2.428 -44.094 -12.93 1 61.47 292 GLY B C 1
ATOM 7733 O O . GLY B 1 292 ? 3.486 -44 -12.305 1 61.47 292 GLY B O 1
ATOM 7734 N N . ILE B 1 293 ? 1.173 -44.344 -12.32 1 68.88 293 ILE B N 1
ATOM 7735 C CA . ILE B 1 293 ? 1.09 -44.375 -10.867 1 68.88 293 ILE B CA 1
ATOM 7736 C C . ILE B 1 293 ? 0.341 -45.656 -10.438 1 68.88 293 ILE B C 1
ATOM 7738 O O . ILE B 1 293 ? -0.748 -45.938 -10.945 1 68.88 293 ILE B O 1
ATOM 7742 N N . ASN B 1 294 ? 0.919 -46.312 -9.625 1 77.19 294 ASN B N 1
ATOM 7743 C CA . ASN B 1 294 ? 0.225 -47.469 -9.094 1 77.19 294 ASN B CA 1
ATOM 7744 C C . ASN B 1 294 ? -0.853 -47.062 -8.086 1 77.19 294 ASN B C 1
ATOM 7746 O O . ASN B 1 294 ? -0.752 -46.031 -7.445 1 77.19 294 ASN B O 1
ATOM 7750 N N . GLY B 1 295 ? -1.94 -47.844 -8.086 1 82.81 295 GLY B N 1
ATOM 7751 C CA . GLY B 1 295 ? -3.01 -47.594 -7.133 1 82.81 295 GLY B CA 1
ATOM 7752 C C . GLY B 1 295 ? -4.301 -48.281 -7.48 1 82.81 295 GLY B C 1
ATOM 7753 O O . GLY B 1 295 ? -4.316 -49.188 -8.336 1 82.81 295 GLY B O 1
ATOM 7754 N N . LEU B 1 296 ? -5.258 -47.969 -6.652 1 87.25 296 LEU B N 1
ATOM 7755 C CA . LEU B 1 296 ? -6.598 -48.5 -6.902 1 87.25 296 LEU B CA 1
ATOM 7756 C C . LEU B 1 296 ? -7.348 -47.594 -7.898 1 87.25 296 LEU B C 1
ATOM 7758 O O . LEU B 1 296 ? -7.375 -46.375 -7.75 1 87.25 296 LEU B O 1
ATOM 7762 N N . TYR B 1 297 ? -7.855 -48.25 -8.953 1 89.12 297 TYR B N 1
ATOM 7763 C CA . TYR B 1 297 ? -8.562 -47.5 -9.984 1 89.12 297 TYR B CA 1
ATOM 7764 C C . TYR B 1 297 ? -9.992 -48 -10.141 1 89.12 297 TYR B C 1
ATOM 7766 O O . TYR B 1 297 ? -10.25 -49.188 -10.039 1 89.12 297 TYR B O 1
ATOM 7774 N N . LEU B 1 298 ? -10.844 -47.062 -10.32 1 91.31 298 LEU B N 1
ATOM 7775 C CA . LEU B 1 298 ? -12.227 -47.344 -10.695 1 91.31 298 LEU B CA 1
ATOM 7776 C C . LEU B 1 298 ? -12.398 -47.312 -12.211 1 91.31 298 LEU B C 1
ATOM 7778 O O . LEU B 1 298 ? -11.992 -46.344 -12.867 1 91.31 298 LEU B O 1
ATOM 7782 N N . ASN B 1 299 ? -12.812 -48.344 -12.75 1 89.94 299 ASN B N 1
ATOM 7783 C CA . ASN B 1 299 ? -13.258 -48.406 -14.141 1 89.94 299 ASN B CA 1
ATOM 7784 C C . ASN B 1 299 ? -14.766 -48.656 -14.234 1 89.94 299 ASN B C 1
ATOM 7786 O O . ASN B 1 299 ? -15.258 -49.719 -13.836 1 89.94 299 ASN B O 1
ATOM 7790 N N . ALA B 1 300 ? -15.461 -47.625 -14.68 1 92 300 ALA B N 1
ATOM 7791 C CA . ALA B 1 300 ? -16.922 -47.688 -14.727 1 92 300 ALA B CA 1
ATOM 7792 C C . ALA B 1 300 ? -17.484 -46.875 -15.875 1 92 300 ALA B C 1
ATOM 7794 O O . ALA B 1 300 ? -16.828 -45.938 -16.359 1 92 300 ALA B O 1
ATOM 7795 N N . THR B 1 301 ? -18.625 -47.312 -16.312 1 92.38 301 THR B N 1
ATOM 7796 C CA . THR B 1 301 ? -19.406 -46.5 -17.234 1 92.38 301 THR B CA 1
ATOM 7797 C C . THR B 1 301 ? -20.531 -45.781 -16.484 1 92.38 301 THR B C 1
ATOM 7799 O O . THR B 1 301 ? -21.344 -46.438 -15.805 1 92.38 301 THR B O 1
ATOM 7802 N N . PHE B 1 302 ? -20.531 -44.469 -16.578 1 92.62 302 PHE B N 1
ATOM 7803 C CA . PHE B 1 302 ? -21.531 -43.688 -15.891 1 92.62 302 PHE B CA 1
ATOM 7804 C C . PHE B 1 302 ? -22.531 -43.094 -16.875 1 92.62 302 PHE B C 1
ATOM 7806 O O . PHE B 1 302 ? -22.172 -42.75 -18 1 92.62 302 PHE B O 1
ATOM 7813 N N . ALA B 1 303 ? -23.75 -43 -16.422 1 92.25 303 ALA B N 1
ATOM 7814 C CA . ALA B 1 303 ? -24.797 -42.344 -17.172 1 92.25 303 ALA B CA 1
ATOM 7815 C C . ALA B 1 303 ? -25.703 -41.531 -16.234 1 92.25 303 ALA B C 1
ATOM 7817 O O . ALA B 1 303 ? -25.953 -41.938 -15.102 1 92.25 303 ALA B O 1
ATOM 7818 N N . VAL B 1 304 ? -26.016 -40.375 -16.672 1 92.69 304 VAL B N 1
ATOM 7819 C CA . VAL B 1 304 ? -27.016 -39.562 -15.969 1 92.69 304 VAL B CA 1
ATOM 7820 C C . VAL B 1 304 ? -28.359 -39.688 -16.672 1 92.69 304 VAL B C 1
ATOM 7822 O O . VAL B 1 304 ? -28.484 -39.312 -17.844 1 92.69 304 VAL B O 1
ATOM 7825 N N . GLU B 1 305 ? -29.359 -40.094 -15.945 1 90.31 305 GLU B N 1
ATOM 7826 C CA . GLU B 1 305 ? -30.641 -40.375 -16.547 1 90.31 305 GLU B CA 1
ATOM 7827 C C . GLU B 1 305 ? -31.578 -39.188 -16.484 1 90.31 305 GLU B C 1
ATOM 7829 O O . GLU B 1 305 ? -31.484 -38.375 -15.562 1 90.31 305 GLU B O 1
ATOM 7834 N N . ASN B 1 306 ? -32.375 -39.031 -17.453 1 88.19 306 ASN B N 1
ATOM 7835 C CA . ASN B 1 306 ? -33.531 -38.125 -17.5 1 88.19 306 ASN B CA 1
ATOM 7836 C C . ASN B 1 306 ? -33.094 -36.656 -17.484 1 88.19 306 ASN B C 1
ATOM 7838 O O . ASN B 1 306 ? -33.719 -35.812 -16.828 1 88.19 306 ASN B O 1
ATOM 7842 N N . GLN B 1 307 ? -31.953 -36.375 -18.047 1 90.81 307 GLN B N 1
ATOM 7843 C CA . GLN B 1 307 ? -31.5 -34.969 -18.078 1 90.81 307 GLN B CA 1
ATOM 7844 C C . GLN B 1 307 ? -31.203 -34.531 -19.5 1 90.81 307 GLN B C 1
ATOM 7846 O O . GLN B 1 307 ? -30.438 -33.562 -19.703 1 90.81 307 GLN B O 1
ATOM 7851 N N . THR B 1 308 ? -31.781 -35.125 -20.484 1 89.5 308 THR B N 1
ATOM 7852 C CA . THR B 1 308 ? -31.562 -34.781 -21.875 1 89.5 308 THR B CA 1
ATOM 7853 C C . THR B 1 308 ? -32.062 -33.375 -22.188 1 89.5 308 THR B C 1
ATOM 7855 O O . THR B 1 308 ? -31.547 -32.688 -23.062 1 89.5 308 THR B O 1
ATOM 7858 N N . ASP B 1 309 ? -33.094 -32.938 -21.484 1 89 309 ASP B N 1
ATOM 7859 C CA . ASP B 1 309 ? -33.688 -31.625 -21.703 1 89 309 ASP B CA 1
ATOM 7860 C C . ASP B 1 309 ? -32.75 -30.531 -21.156 1 89 309 ASP B C 1
ATOM 7862 O O . ASP B 1 309 ? -32.906 -29.359 -21.516 1 89 309 ASP B O 1
ATOM 7866 N N . PHE B 1 310 ? -31.844 -30.938 -20.312 1 90.88 310 PHE B N 1
ATOM 7867 C CA . PHE B 1 310 ? -30.953 -29.984 -19.672 1 90.88 310 PHE B CA 1
ATOM 7868 C C . PHE B 1 310 ? -29.562 -30.062 -20.281 1 90.88 310 PHE B C 1
ATOM 7870 O O . PHE B 1 310 ? -29 -29.031 -20.688 1 90.88 310 PHE B O 1
ATOM 7877 N N . LEU B 1 311 ? -29.047 -31.25 -20.469 1 89.56 311 LEU B N 1
ATOM 7878 C CA . LEU B 1 311 ? -27.656 -31.469 -20.875 1 89.56 311 LEU B CA 1
ATOM 7879 C C . LEU B 1 311 ? -27.578 -31.75 -22.375 1 89.56 311 LEU B C 1
ATOM 7881 O O . LEU B 1 311 ? -26.5 -31.609 -22.984 1 89.56 311 LEU B O 1
ATOM 7885 N N . GLY B 1 312 ? -28.656 -32.125 -22.984 1 85.56 312 GLY B N 1
ATOM 7886 C CA . GLY B 1 312 ? -28.625 -32.562 -24.375 1 85.56 312 GLY B CA 1
ATOM 7887 C C . GLY B 1 312 ? -28.375 -34.062 -24.516 1 85.56 312 GLY B C 1
ATOM 7888 O O . GLY B 1 312 ? -28 -34.719 -23.547 1 85.56 312 GLY B O 1
ATOM 7889 N N . GLU B 1 313 ? -28.5 -34.531 -25.703 1 82.38 313 GLU B N 1
ATOM 7890 C CA . GLU B 1 313 ? -28.406 -35.969 -25.969 1 82.38 313 GLU B CA 1
ATOM 7891 C C . GLU B 1 313 ? -26.953 -36.438 -25.844 1 82.38 313 GLU B C 1
ATOM 7893 O O . GLU B 1 313 ? -26.703 -37.531 -25.328 1 82.38 313 GLU B O 1
ATOM 7898 N N . GLU B 1 314 ? -26.047 -35.688 -26.25 1 81.5 314 GLU B N 1
ATOM 7899 C CA . GLU B 1 314 ? -24.656 -36.094 -26.297 1 81.5 314 GLU B CA 1
ATOM 7900 C C . GLU B 1 314 ? -24.094 -36.281 -24.891 1 81.5 314 GLU B C 1
ATOM 7902 O O . GLU B 1 314 ? -23.391 -37.25 -24.609 1 81.5 314 GLU B O 1
ATOM 7907 N N . LEU B 1 315 ? -24.469 -35.375 -24.031 1 86.06 315 LEU B N 1
ATOM 7908 C CA . LEU B 1 315 ? -23.906 -35.406 -22.688 1 86.06 315 LEU B CA 1
ATOM 7909 C C . LEU B 1 315 ? -24.656 -36.375 -21.797 1 86.06 315 LEU B C 1
ATOM 7911 O O . LEU B 1 315 ? -24.219 -36.688 -20.688 1 86.06 315 LEU B O 1
ATOM 7915 N N . SER B 1 316 ? -25.734 -36.844 -22.297 1 85.06 316 SER B N 1
ATOM 7916 C CA . SER B 1 316 ? -26.531 -37.781 -21.531 1 85.06 316 SER B CA 1
ATOM 7917 C C . SER B 1 316 ? -26.141 -39.219 -21.859 1 85.06 316 SER B C 1
ATOM 7919 O O . SER B 1 316 ? -26.625 -40.156 -21.234 1 85.06 316 SER B O 1
ATOM 7921 N N . LYS B 1 317 ? -25.25 -39.344 -22.766 1 85.94 317 LYS B N 1
ATOM 7922 C CA . LYS B 1 317 ? -24.766 -40.688 -23.109 1 85.94 317 LYS B CA 1
ATOM 7923 C C . LYS B 1 317 ? -23.828 -41.219 -22.047 1 85.94 317 LYS B C 1
ATOM 7925 O O . LYS B 1 317 ? -23.172 -40.438 -21.344 1 85.94 317 LYS B O 1
ATOM 7930 N N . PRO B 1 318 ? -23.844 -42.562 -22 1 90.06 318 PRO B N 1
ATOM 7931 C CA . PRO B 1 318 ? -22.906 -43.156 -21.047 1 90.06 318 PRO B CA 1
ATOM 7932 C C . PRO B 1 318 ? -21.453 -42.844 -21.375 1 90.06 318 PRO B C 1
ATOM 7934 O O . PRO B 1 318 ? -21.062 -42.812 -22.547 1 90.06 318 PRO B O 1
ATOM 7937 N N . VAL B 1 319 ? -20.719 -42.594 -20.344 1 87.94 319 VAL B N 1
ATOM 7938 C CA . VAL B 1 319 ? -19.312 -42.281 -20.531 1 87.94 319 VAL B CA 1
ATOM 7939 C C . VAL B 1 319 ? -18.438 -43.188 -19.656 1 87.94 319 VAL B C 1
ATOM 7941 O O . VAL B 1 319 ? -18.812 -43.5 -18.516 1 87.94 319 VAL B O 1
ATOM 7944 N N . GLN B 1 320 ? -17.359 -43.531 -20.203 1 86.69 320 GLN B N 1
ATOM 7945 C CA . GLN B 1 320 ? -16.406 -44.344 -19.469 1 86.69 320 GLN B CA 1
ATOM 7946 C C . GLN B 1 320 ? -15.539 -43.5 -18.547 1 86.69 320 GLN B C 1
ATOM 7948 O O . GLN B 1 320 ? -15.023 -42.438 -18.969 1 86.69 320 GLN B O 1
ATOM 7953 N N . VAL B 1 321 ? -15.461 -43.906 -17.312 1 86.62 321 VAL B N 1
ATOM 7954 C CA . VAL B 1 321 ? -14.648 -43.188 -16.328 1 86.62 321 VAL B CA 1
ATOM 7955 C C . VAL B 1 321 ? -13.57 -44.125 -15.781 1 86.62 321 VAL B C 1
ATOM 7957 O O . VAL B 1 321 ? -13.867 -45.219 -15.344 1 86.62 321 VAL B O 1
ATOM 7960 N N . TYR B 1 322 ? -12.375 -43.719 -15.945 1 85.25 322 TYR B N 1
ATOM 7961 C CA . TYR B 1 322 ? -11.211 -44.375 -15.336 1 85.25 322 TYR B CA 1
ATOM 7962 C C . TYR B 1 322 ? -10.516 -43.438 -14.367 1 85.25 322 TYR B C 1
ATOM 7964 O O . TYR B 1 322 ? -9.922 -42.438 -14.789 1 85.25 322 TYR B O 1
ATOM 7972 N N . CYS B 1 323 ? -10.625 -43.781 -13.102 1 85.81 323 CYS B N 1
ATOM 7973 C CA . CYS B 1 323 ? -10.219 -42.812 -12.109 1 85.81 323 CYS B CA 1
ATOM 7974 C C . CYS B 1 323 ? -9.477 -43.469 -10.953 1 85.81 323 CYS B C 1
ATOM 7976 O O . CYS B 1 323 ? -9.875 -44.531 -10.492 1 85.81 323 CYS B O 1
ATOM 7978 N N . LYS B 1 324 ? -8.43 -42.781 -10.555 1 87.5 324 LYS B N 1
ATOM 7979 C CA . LYS B 1 324 ? -7.727 -43.25 -9.367 1 87.5 324 LYS B CA 1
ATOM 7980 C C . LYS B 1 324 ? -8.539 -43 -8.102 1 87.5 324 LYS B C 1
ATOM 7982 O O . LYS B 1 324 ? -9.133 -41.906 -7.953 1 87.5 324 LYS B O 1
ATOM 7987 N N . LEU B 1 325 ? -8.586 -44 -7.164 1 90.38 325 LEU B N 1
ATOM 7988 C CA . LEU B 1 325 ? -9.273 -43.875 -5.883 1 90.38 325 LEU B CA 1
ATOM 7989 C C . LEU B 1 325 ? -8.273 -43.719 -4.742 1 90.38 325 LEU B C 1
ATOM 7991 O O . LEU B 1 325 ? -7.148 -44.25 -4.82 1 90.38 325 LEU B O 1
ATOM 7995 N N . HIS B 1 326 ? -8.734 -42.938 -3.779 1 89.75 326 HIS B N 1
ATOM 7996 C CA . HIS B 1 326 ? -7.938 -42.938 -2.559 1 89.75 326 HIS B CA 1
ATOM 7997 C C . HIS B 1 326 ? -7.988 -44.281 -1.86 1 89.75 326 HIS B C 1
ATOM 7999 O O . HIS B 1 326 ? -9.062 -44.781 -1.505 1 89.75 326 HIS B O 1
ATOM 8005 N N . ASN B 1 327 ? -6.828 -44.875 -1.722 1 88.94 327 ASN B N 1
ATOM 8006 C CA . ASN B 1 327 ? -6.762 -46.156 -1.052 1 88.94 327 ASN B CA 1
ATOM 8007 C C . ASN B 1 327 ? -5.922 -46.094 0.22 1 88.94 327 ASN B C 1
ATOM 8009 O O . ASN B 1 327 ? -5.82 -47.062 0.958 1 88.94 327 ASN B O 1
ATOM 8013 N N . ILE B 1 328 ? -5.262 -45.062 0.398 1 85.56 328 ILE B N 1
ATOM 8014 C CA . ILE B 1 328 ? -4.531 -44.781 1.635 1 85.56 328 ILE B CA 1
ATOM 8015 C C . ILE B 1 328 ? -4.613 -43.312 1.984 1 85.56 328 ILE B C 1
ATOM 8017 O O . ILE B 1 328 ? -4.438 -42.438 1.116 1 85.56 328 ILE B O 1
ATOM 8021 N N . TRP B 1 329 ? -4.988 -43 3.096 1 82.38 329 TRP B N 1
ATOM 8022 C CA . TRP B 1 329 ? -4.957 -41.625 3.574 1 82.38 329 TRP B CA 1
ATOM 8023 C C . TRP B 1 329 ? -4.832 -41.562 5.094 1 82.38 329 TRP B C 1
ATOM 8025 O O . TRP B 1 329 ? -5.086 -42.562 5.773 1 82.38 329 TRP B O 1
ATOM 8035 N N . ASN B 1 330 ? -4.129 -40.5 5.535 1 70.88 330 ASN B N 1
ATOM 8036 C CA . ASN B 1 330 ? -3.867 -40.312 6.957 1 70.88 330 ASN B CA 1
ATOM 8037 C C . ASN B 1 330 ? -5.133 -39.906 7.715 1 70.88 330 ASN B C 1
ATOM 8039 O O . ASN B 1 330 ? -5.852 -39 7.301 1 70.88 330 ASN B O 1
ATOM 8043 N N . ASP B 1 331 ? -5.703 -40.844 8.398 1 62.44 331 ASP B N 1
ATOM 8044 C CA . ASP B 1 331 ? -6.871 -40.5 9.219 1 62.44 331 ASP B CA 1
ATOM 8045 C C . ASP B 1 331 ? -6.473 -39.688 10.438 1 62.44 331 ASP B C 1
ATOM 8047 O O . ASP B 1 331 ? -6.125 -40.25 11.484 1 62.44 331 ASP B O 1
ATOM 8051 N N . THR B 1 332 ? -5.762 -38.594 10.156 1 55.72 332 THR B N 1
ATOM 8052 C CA . THR B 1 332 ? -5.395 -37.844 11.359 1 55.72 332 THR B CA 1
ATOM 8053 C C . THR B 1 332 ? -6.641 -37.375 12.109 1 55.72 332 THR B C 1
ATOM 8055 O O . THR B 1 332 ? -7.688 -37.125 11.5 1 55.72 332 THR B O 1
ATOM 8058 N N . LYS B 1 333 ? -6.703 -37.562 13.477 1 51.97 333 LYS B N 1
ATOM 8059 C CA . LYS B 1 333 ? -7.754 -37.188 14.422 1 51.97 333 LYS B CA 1
ATOM 8060 C C . LYS B 1 333 ? -8.328 -35.812 14.094 1 51.97 333 LYS B C 1
ATOM 8062 O O . LYS B 1 333 ? -9.492 -35.562 14.391 1 51.97 333 LYS B O 1
ATOM 8067 N N . THR B 1 334 ? -7.551 -35.094 13.383 1 50.94 334 THR B N 1
ATOM 8068 C CA . THR B 1 334 ? -7.965 -33.688 13.297 1 50.94 334 THR B CA 1
ATOM 8069 C C . THR B 1 334 ? -8.539 -33.375 11.922 1 50.94 334 THR B C 1
ATOM 8071 O O . THR B 1 334 ? -9.172 -32.344 11.727 1 50.94 334 THR B O 1
ATOM 8074 N N . SER B 1 335 ? -8.281 -34.312 10.922 1 61.03 335 SER B N 1
ATOM 8075 C CA . SER B 1 335 ? -8.727 -33.875 9.609 1 61.03 335 SER B CA 1
ATOM 8076 C C . SER B 1 335 ? -10.102 -34.438 9.273 1 61.03 335 SER B C 1
ATOM 8078 O O . SER B 1 335 ? -10.375 -35.625 9.508 1 61.03 335 SER B O 1
ATOM 8080 N N . THR B 1 336 ? -11.031 -33.5 8.977 1 70.62 336 THR B N 1
ATOM 8081 C CA . THR B 1 336 ? -12.406 -33.844 8.602 1 70.62 336 THR B CA 1
ATOM 8082 C C . THR B 1 336 ? -12.555 -33.906 7.086 1 70.62 336 THR B C 1
ATOM 8084 O O . THR B 1 336 ? -13.672 -33.969 6.566 1 70.62 336 THR B O 1
ATOM 8087 N N . ASN B 1 337 ? -11.359 -34.062 6.398 1 83.12 337 ASN B N 1
ATOM 8088 C CA . ASN B 1 337 ? -11.484 -34.062 4.945 1 83.12 337 ASN B CA 1
ATOM 8089 C C . ASN B 1 337 ? -11.898 -35.406 4.414 1 83.12 337 ASN B C 1
ATOM 8091 O O . ASN B 1 337 ? -11.539 -36.438 4.992 1 83.12 337 ASN B O 1
ATOM 8095 N N . TRP B 1 338 ? -12.68 -35.406 3.381 1 90.38 338 TRP B N 1
ATOM 8096 C CA . TRP B 1 338 ? -13.031 -36.656 2.674 1 90.38 338 TRP B CA 1
ATOM 8097 C C . TRP B 1 338 ? -11.961 -37 1.651 1 90.38 338 TRP B C 1
ATOM 8099 O O . TRP B 1 338 ? -11.312 -36.125 1.079 1 90.38 338 TRP B O 1
ATOM 8109 N N . PRO B 1 339 ? -11.68 -38.25 1.509 1 92.06 339 PRO B N 1
ATOM 8110 C CA . PRO B 1 339 ? -10.789 -38.688 0.43 1 92.06 339 PRO B CA 1
ATOM 8111 C C . PRO B 1 339 ? -11.438 -38.594 -0.95 1 92.06 339 PRO B C 1
ATOM 8113 O O . PRO B 1 339 ? -11.82 -39.594 -1.537 1 92.06 339 PRO B O 1
ATOM 8116 N N . THR B 1 340 ? -11.453 -37.406 -1.433 1 94 340 THR B N 1
ATOM 8117 C CA . THR B 1 340 ? -12.188 -37.094 -2.654 1 94 340 THR B CA 1
ATOM 8118 C C . THR B 1 340 ? -11.242 -37.031 -3.85 1 94 340 THR B C 1
ATOM 8120 O O . THR B 1 340 ? -10.211 -36.344 -3.795 1 94 340 THR B O 1
ATOM 8123 N N . ALA B 1 341 ? -11.602 -37.75 -4.902 1 92.56 341 ALA B N 1
ATOM 8124 C CA . ALA B 1 341 ? -10.891 -37.688 -6.18 1 92.56 341 ALA B CA 1
ATOM 8125 C C . ALA B 1 341 ? -11.742 -37 -7.246 1 92.56 341 ALA B C 1
ATOM 8127 O O . ALA B 1 341 ? -12.961 -37.219 -7.312 1 92.56 341 ALA B O 1
ATOM 8128 N N . LEU B 1 342 ? -11.164 -36.125 -7.938 1 92.81 342 LEU B N 1
ATOM 8129 C CA . LEU B 1 342 ? -11.773 -35.531 -9.125 1 92.81 342 LEU B CA 1
ATOM 8130 C C . LEU B 1 342 ? -11.352 -36.281 -10.383 1 92.81 342 LEU B C 1
ATOM 8132 O O . LEU B 1 342 ? -10.172 -36.281 -10.734 1 92.81 342 LEU B O 1
ATOM 8136 N N . CYS B 1 343 ? -12.312 -36.906 -10.984 1 89.75 343 CYS B N 1
ATOM 8137 C CA . CYS B 1 343 ? -12.062 -37.688 -12.188 1 89.75 343 CYS B CA 1
ATOM 8138 C C . CYS B 1 343 ? -12.414 -36.875 -13.438 1 89.75 343 CYS B C 1
ATOM 8140 O O . CYS B 1 343 ? -13.5 -36.312 -13.531 1 89.75 343 CYS B O 1
ATOM 8142 N N . ASN B 1 344 ? -11.375 -36.688 -14.266 1 79.94 344 ASN B N 1
ATOM 8143 C CA . ASN B 1 344 ? -11.609 -35.969 -15.508 1 79.94 344 ASN B CA 1
ATOM 8144 C C . ASN B 1 344 ? -11.07 -36.719 -16.719 1 79.94 344 ASN B C 1
ATOM 8146 O O . ASN B 1 344 ? -9.922 -37.156 -16.703 1 79.94 344 ASN B O 1
ATOM 8150 N N . GLU B 1 345 ? -11.945 -37.188 -17.594 1 68.06 345 GLU B N 1
ATOM 8151 C CA . GLU B 1 345 ? -11.492 -37.812 -18.844 1 68.06 345 GLU B CA 1
ATOM 8152 C C . GLU B 1 345 ? -11.523 -36.812 -19.984 1 68.06 345 GLU B C 1
ATOM 8154 O O . GLU B 1 345 ? -12.438 -35.969 -20.078 1 68.06 345 GLU B O 1
ATOM 8159 N N . LEU B 1 346 ? -10.328 -36.594 -20.5 1 60.97 346 LEU B N 1
ATOM 8160 C CA . LEU B 1 346 ? -10.289 -35.688 -21.656 1 60.97 346 LEU B CA 1
ATOM 8161 C C . LEU B 1 346 ? -11.156 -36.25 -22.781 1 60.97 346 LEU B C 1
ATOM 8163 O O . LEU B 1 346 ? -10.766 -37.188 -23.484 1 60.97 346 LEU B O 1
ATOM 8167 N N . ALA B 1 347 ? -12.5 -36.219 -22.5 1 57.88 347 ALA B N 1
ATOM 8168 C CA . ALA B 1 347 ? -13.344 -36.594 -23.641 1 57.88 347 ALA B CA 1
ATOM 8169 C C . ALA B 1 347 ? -13.508 -35.438 -24.609 1 57.88 347 ALA B C 1
ATOM 8171 O O . ALA B 1 347 ? -13.758 -34.312 -24.188 1 57.88 347 ALA B O 1
ATOM 8172 N N . MET B 1 348 ? -12.922 -35.594 -25.75 1 56.88 348 MET B N 1
ATOM 8173 C CA . MET B 1 348 ? -13.141 -34.625 -26.812 1 56.88 348 MET B CA 1
ATOM 8174 C C . MET B 1 348 ? -14.633 -34.5 -27.125 1 56.88 348 MET B C 1
ATOM 8176 O O . MET B 1 348 ? -15.109 -35.031 -28.141 1 56.88 348 MET B O 1
ATOM 8180 N N . VAL B 1 349 ? -15.336 -34.156 -26.047 1 57.94 349 VAL B N 1
ATOM 8181 C CA . VAL B 1 349 ? -16.766 -33.969 -26.297 1 57.94 349 VAL B CA 1
ATOM 8182 C C . VAL B 1 349 ? -17 -32.625 -26.922 1 57.94 349 VAL B C 1
ATOM 8184 O O . VAL B 1 349 ? -16.5 -31.594 -26.422 1 57.94 349 VAL B O 1
ATOM 8187 N N . GLU B 1 350 ? -17.422 -32.656 -28.141 1 57.81 350 GLU B N 1
ATOM 8188 C CA . GLU B 1 350 ? -17.812 -31.406 -28.797 1 57.81 350 GLU B CA 1
ATOM 8189 C C . GLU B 1 350 ? -18.891 -30.672 -28 1 57.81 350 GLU B C 1
ATOM 8191 O O . GLU B 1 350 ? -19.859 -31.281 -27.547 1 57.81 350 GLU B O 1
ATOM 8196 N N . VAL B 1 351 ? -18.453 -29.516 -27.344 1 57.78 351 VAL B N 1
ATOM 8197 C CA . VAL B 1 351 ? -19.469 -28.656 -26.734 1 57.78 351 VAL B CA 1
ATOM 8198 C C . VAL B 1 351 ? -20.5 -28.266 -27.781 1 57.78 351 VAL B C 1
ATOM 8200 O O . VAL B 1 351 ? -20.172 -27.734 -28.828 1 57.78 351 VAL B O 1
ATOM 8203 N N . SER B 1 352 ? -21.562 -29.094 -27.922 1 54.31 352 SER B N 1
ATOM 8204 C CA . SER B 1 352 ? -22.516 -28.875 -29 1 54.31 352 SER B CA 1
ATOM 8205 C C . SER B 1 352 ? -23.078 -27.453 -28.953 1 54.31 352 SER B C 1
ATOM 8207 O O . SER B 1 352 ? -23.578 -27.016 -27.906 1 54.31 352 SER B O 1
ATOM 8209 N N . SER B 1 353 ? -22.562 -26.422 -29.781 1 53.75 353 SER B N 1
ATOM 8210 C CA . SER B 1 353 ? -23.203 -25.141 -30.047 1 53.75 353 SER B CA 1
ATOM 8211 C C . SER B 1 353 ? -24.719 -25.281 -30.141 1 53.75 353 SER B C 1
ATOM 8213 O O . SER B 1 353 ? -25.453 -24.281 -30.141 1 53.75 353 SER B O 1
ATOM 8215 N N . LYS B 1 354 ? -25.188 -26.484 -30.25 1 57.88 354 LYS B N 1
ATOM 8216 C CA . LYS B 1 354 ? -26.625 -26.641 -30.469 1 57.88 354 LYS B CA 1
ATOM 8217 C C . LYS B 1 354 ? -27.297 -27.266 -29.25 1 57.88 354 LYS B C 1
ATOM 8219 O O . LYS B 1 354 ? -28.312 -27.953 -29.375 1 57.88 354 LYS B O 1
ATOM 8224 N N . ASN B 1 355 ? -26.594 -26.969 -28.078 1 61.88 355 ASN B N 1
ATOM 8225 C CA . ASN B 1 355 ? -27.234 -27.516 -26.891 1 61.88 355 ASN B CA 1
ATOM 8226 C C . ASN B 1 355 ? -28.656 -26.984 -26.734 1 61.88 355 ASN B C 1
ATOM 8228 O O . ASN B 1 355 ? -29.016 -25.953 -27.297 1 61.88 355 ASN B O 1
ATOM 8232 N N . VAL B 1 356 ? -29.438 -27.734 -26.047 1 69.5 356 VAL B N 1
ATOM 8233 C CA . VAL B 1 356 ? -30.875 -27.547 -25.828 1 69.5 356 VAL B CA 1
ATOM 8234 C C . VAL B 1 356 ? -31.109 -26.359 -24.906 1 69.5 356 VAL B C 1
ATOM 8236 O O . VAL B 1 356 ? -32.031 -25.578 -25.125 1 69.5 356 VAL B O 1
ATOM 8239 N N . THR B 1 357 ? -30.109 -26.078 -24 1 86.62 357 THR B N 1
ATOM 8240 C CA . THR B 1 357 ? -30.312 -24.969 -23.078 1 86.62 357 THR B CA 1
ATOM 8241 C C . THR B 1 357 ? -29.328 -23.828 -23.375 1 86.62 357 THR B C 1
ATOM 8243 O O . THR B 1 357 ? -28.219 -24.078 -23.844 1 86.62 357 THR B O 1
ATOM 8246 N N . MET B 1 358 ? -29.828 -22.703 -23.172 1 88.81 358 MET B N 1
ATOM 8247 C CA . MET B 1 358 ? -29.062 -21.516 -23.516 1 88.81 358 MET B CA 1
ATOM 8248 C C . MET B 1 358 ? -28.812 -20.656 -22.297 1 88.81 358 MET B C 1
ATOM 8250 O O . MET B 1 358 ? -29.672 -20.547 -21.406 1 88.81 358 MET B O 1
ATOM 8254 N N . ASN B 1 359 ? -27.656 -20.109 -22.234 1 89.38 359 ASN B N 1
ATOM 8255 C CA . ASN B 1 359 ? -27.375 -19.062 -21.266 1 89.38 359 ASN B CA 1
ATOM 8256 C C . ASN B 1 359 ? -28.125 -17.781 -21.594 1 89.38 359 ASN B C 1
ATOM 8258 O O . ASN B 1 359 ? -27.891 -17.172 -22.641 1 89.38 359 ASN B O 1
ATOM 8262 N N . PRO B 1 360 ? -28.891 -17.328 -20.766 1 89.56 360 PRO B N 1
ATOM 8263 C CA . PRO B 1 360 ? -29.75 -16.172 -21.078 1 89.56 360 PRO B CA 1
ATOM 8264 C C . PRO B 1 360 ? -28.953 -14.898 -21.328 1 89.56 360 PRO B C 1
ATOM 8266 O O . PRO B 1 360 ? -29.375 -14.039 -22.109 1 89.56 360 PRO B O 1
ATOM 8269 N N . LEU B 1 361 ? -27.891 -14.711 -20.766 1 90.69 361 LEU B N 1
ATOM 8270 C CA . LEU B 1 361 ? -27.125 -13.469 -20.875 1 90.69 361 LEU B CA 1
ATOM 8271 C C . LEU B 1 361 ? -26.391 -13.406 -22.203 1 90.69 361 LEU B C 1
ATOM 8273 O O . LEU B 1 361 ? -26.469 -12.398 -22.922 1 90.69 361 LEU B O 1
ATOM 8277 N N . SER B 1 362 ? -25.703 -14.406 -22.578 1 88.19 362 SER B N 1
ATOM 8278 C CA . SER B 1 362 ? -24.891 -14.391 -23.797 1 88.19 362 SER B CA 1
ATOM 8279 C C . SER B 1 362 ? -25.719 -14.812 -25.016 1 88.19 362 SER B C 1
ATOM 8281 O O . SER B 1 362 ? -25.375 -14.477 -26.156 1 88.19 362 SER B O 1
ATOM 8283 N N . GLY B 1 363 ? -26.75 -15.523 -24.781 1 85.88 363 GLY B N 1
ATOM 8284 C CA . GLY B 1 363 ? -27.516 -16.078 -25.875 1 85.88 363 GLY B CA 1
ATOM 8285 C C . GLY B 1 363 ? -26.891 -17.312 -26.484 1 85.88 363 GLY B C 1
ATOM 8286 O O . GLY B 1 363 ? -27.422 -17.875 -27.438 1 85.88 363 GLY B O 1
ATOM 8287 N N . TRP B 1 364 ? -25.781 -17.75 -25.906 1 85.5 364 TRP B N 1
ATOM 8288 C CA . TRP B 1 364 ? -25.094 -18.953 -26.359 1 85.5 364 TRP B CA 1
ATOM 8289 C C . TRP B 1 364 ? -25.516 -20.156 -25.547 1 85.5 364 TRP B C 1
ATOM 8291 O O . TRP B 1 364 ? -25.953 -20.031 -24.406 1 85.5 364 TRP B O 1
ATOM 8301 N N . SER B 1 365 ? -25.375 -21.25 -26.156 1 87.25 365 SER B N 1
ATOM 8302 C CA . SER B 1 365 ? -25.656 -22.484 -25.422 1 87.25 365 SER B CA 1
ATOM 8303 C C . SER B 1 365 ? -24.672 -22.672 -24.266 1 87.25 365 SER B C 1
ATOM 8305 O O . SER B 1 365 ? -23.516 -22.266 -24.344 1 87.25 365 SER B O 1
ATOM 8307 N N . TYR B 1 366 ? -25.234 -23.312 -23.203 1 89.94 366 TYR B N 1
ATOM 8308 C CA . TYR B 1 366 ? -24.312 -23.672 -22.125 1 89.94 366 TYR B CA 1
ATOM 8309 C C . TYR B 1 366 ? -23.234 -24.625 -22.625 1 89.94 366 TYR B C 1
ATOM 8311 O O . TYR B 1 366 ? -23.531 -25.609 -23.297 1 89.94 366 TYR B O 1
ATOM 8319 N N . GLY B 1 367 ? -21.984 -24.281 -22.391 1 86.94 367 GLY B N 1
ATOM 8320 C CA . GLY B 1 367 ? -20.891 -25.172 -22.703 1 86.94 367 GLY B CA 1
ATOM 8321 C C . GLY B 1 367 ? -20.562 -26.156 -21.594 1 86.94 367 GLY B C 1
ATOM 8322 O O . GLY B 1 367 ? -19.453 -26.156 -21.062 1 86.94 367 GLY B O 1
ATOM 8323 N N . PHE B 1 368 ? -21.516 -27.094 -21.312 1 89.25 368 PHE B N 1
ATOM 8324 C CA . PHE B 1 368 ? -21.344 -28.016 -20.203 1 89.25 368 PHE B CA 1
ATOM 8325 C C . PHE B 1 368 ? -20.281 -29.062 -20.531 1 89.25 368 PHE B C 1
ATOM 8327 O O . PHE B 1 368 ? -20.219 -29.547 -21.672 1 89.25 368 PHE B O 1
ATOM 8334 N N . ARG B 1 369 ? -19.484 -29.297 -19.562 1 87.06 369 ARG B N 1
ATOM 8335 C CA . ARG B 1 369 ? -18.562 -30.438 -19.547 1 87.06 369 ARG B CA 1
ATOM 8336 C C . ARG B 1 369 ? -18.625 -31.156 -18.203 1 87.06 369 ARG B C 1
ATOM 8338 O O . ARG B 1 369 ? -19.062 -30.578 -17.203 1 87.06 369 ARG B O 1
ATOM 8345 N N . TYR B 1 370 ? -18.297 -32.406 -18.25 1 89.25 370 TYR B N 1
ATOM 8346 C CA . TYR B 1 370 ? -18.531 -33.125 -17.016 1 89.25 370 TYR B CA 1
ATOM 8347 C C . TYR B 1 370 ? -17.219 -33.5 -16.328 1 89.25 370 TYR B C 1
ATOM 8349 O O . TYR B 1 370 ? -16.188 -33.625 -16.984 1 89.25 370 TYR B O 1
ATOM 8357 N N . VAL B 1 371 ? -17.281 -33.562 -15.078 1 91 371 VAL B N 1
ATOM 8358 C CA . VAL B 1 371 ? -16.281 -34.156 -14.18 1 91 371 VAL B CA 1
ATOM 8359 C C . VAL B 1 371 ? -16.969 -35.031 -13.133 1 91 371 VAL B C 1
ATOM 8361 O O . VAL B 1 371 ? -18.156 -34.844 -12.836 1 91 371 VAL B O 1
ATOM 8364 N N . THR B 1 372 ? -16.234 -36 -12.641 1 93.62 372 THR B N 1
ATOM 8365 C CA . THR B 1 372 ? -16.797 -36.906 -11.648 1 93.62 372 THR B CA 1
ATOM 8366 C C . THR B 1 372 ? -16.047 -36.812 -10.328 1 93.62 372 THR B C 1
ATOM 8368 O O . THR B 1 372 ? -14.805 -36.812 -10.32 1 93.62 372 THR B O 1
ATOM 8371 N N . LEU B 1 373 ? -16.812 -36.656 -9.297 1 95.81 373 LEU B N 1
ATOM 8372 C CA . LEU B 1 373 ? -16.25 -36.688 -7.949 1 95.81 373 LEU B CA 1
ATOM 8373 C C . LEU B 1 373 ? -16.5 -38.062 -7.309 1 95.81 373 LEU B C 1
ATOM 8375 O O . LEU B 1 373 ? -17.609 -38.594 -7.371 1 95.81 373 LEU B O 1
ATOM 8379 N N . VAL B 1 374 ? -15.422 -38.562 -6.711 1 96 374 VAL B N 1
ATOM 8380 C CA . VAL B 1 374 ? -15.547 -39.875 -6.051 1 96 374 VAL B CA 1
ATOM 8381 C C . VAL B 1 374 ? -14.945 -39.781 -4.648 1 96 374 VAL B C 1
ATOM 8383 O O . VAL B 1 374 ? -13.789 -39.406 -4.48 1 96 374 VAL B O 1
ATOM 8386 N N . ASN B 1 375 ? -15.742 -40.156 -3.676 1 95.44 375 ASN B N 1
ATOM 8387 C CA . ASN B 1 375 ? -15.266 -40.312 -2.309 1 95.44 375 ASN B CA 1
ATOM 8388 C C . ASN B 1 375 ? -15.031 -41.781 -1.968 1 95.44 375 ASN B C 1
ATOM 8390 O O . ASN B 1 375 ? -15.945 -42.594 -2.074 1 95.44 375 ASN B O 1
ATOM 8394 N N . SER B 1 376 ? -13.836 -42 -1.472 1 94.62 376 SER B N 1
ATOM 8395 C CA . SER B 1 376 ? -13.539 -43.344 -1.071 1 94.62 376 SER B CA 1
ATOM 8396 C C . SER B 1 376 ? -14.086 -43.656 0.32 1 94.62 376 SER B C 1
ATOM 8398 O O . SER B 1 376 ? -14.055 -42.812 1.206 1 94.62 376 SER B O 1
ATOM 8400 N N . GLY B 1 377 ? -14.555 -44.906 0.408 1 92.5 377 GLY B N 1
ATOM 8401 C CA . GLY B 1 377 ? -15 -45.344 1.719 1 92.5 377 GLY B CA 1
ATOM 8402 C C . GLY B 1 377 ? -13.867 -45.875 2.578 1 92.5 377 GLY B C 1
ATOM 8403 O O . GLY B 1 377 ? -12.789 -46.188 2.072 1 92.5 377 GLY B O 1
ATOM 8404 N N . GLU B 1 378 ? -14.18 -46 3.824 1 89.75 378 GLU B N 1
ATOM 8405 C CA . GLU B 1 378 ? -13.18 -46.406 4.805 1 89.75 378 GLU B CA 1
ATOM 8406 C C . GLU B 1 378 ? -12.641 -47.812 4.496 1 89.75 378 GLU B C 1
ATOM 8408 O O . GLU B 1 378 ? -11.484 -48.125 4.789 1 89.75 378 GLU B O 1
ATOM 8413 N N . VAL B 1 379 ? -13.391 -48.594 3.859 1 90.5 379 VAL B N 1
ATOM 8414 C CA . VAL B 1 379 ? -13.031 -50 3.574 1 90.5 379 VAL B CA 1
ATOM 8415 C C . VAL B 1 379 ? -11.828 -50.031 2.631 1 90.5 379 VAL B C 1
ATOM 8417 O O . VAL B 1 379 ? -11.078 -51 2.609 1 90.5 379 VAL B O 1
ATOM 8420 N N . LEU B 1 380 ? -11.672 -48.969 1.869 1 91.38 380 LEU B N 1
ATOM 8421 C CA . LEU B 1 380 ? -10.586 -48.938 0.897 1 91.38 380 LEU B CA 1
ATOM 8422 C C . LEU B 1 380 ? -9.305 -48.406 1.541 1 91.38 380 LEU B C 1
ATOM 8424 O O . LEU B 1 380 ? -8.219 -48.531 0.964 1 91.38 380 LEU B O 1
ATOM 8428 N N . ASN B 1 381 ? -9.406 -47.844 2.682 1 89.25 381 ASN B N 1
ATOM 8429 C CA . ASN B 1 381 ? -8.242 -47.25 3.316 1 89.25 381 ASN B CA 1
ATOM 8430 C C . ASN B 1 381 ? -7.227 -48.312 3.756 1 89.25 381 ASN B C 1
ATOM 8432 O O . ASN B 1 381 ? -7.59 -49.281 4.406 1 89.25 381 ASN B O 1
ATOM 8436 N N . GLY B 1 382 ? -6.008 -48.031 3.414 1 85.25 382 GLY B N 1
ATOM 8437 C CA . GLY B 1 382 ? -4.941 -48.938 3.84 1 85.25 382 GLY B CA 1
ATOM 8438 C C . GLY B 1 382 ? -4.691 -50.062 2.871 1 85.25 382 GLY B C 1
ATOM 8439 O O . GLY B 1 382 ? -3.869 -50.938 3.137 1 85.25 382 GLY B O 1
ATOM 8440 N N . ARG B 1 383 ? -5.395 -50.031 1.729 1 84.06 383 ARG B N 1
ATOM 8441 C CA . ARG B 1 383 ? -5.234 -51.094 0.745 1 84.06 383 ARG B CA 1
ATOM 8442 C C . ARG B 1 383 ? -4.109 -50.781 -0.232 1 84.06 383 ARG B C 1
ATOM 8444 O O . ARG B 1 383 ? -4.309 -50.031 -1.194 1 84.06 383 ARG B O 1
ATOM 8451 N N . PHE B 1 384 ? -2.943 -51.156 0.001 1 78.12 384 PHE B N 1
ATOM 8452 C CA . PHE B 1 384 ? -1.815 -50.906 -0.883 1 78.12 384 PHE B CA 1
ATOM 8453 C C . PHE B 1 384 ? -0.952 -52.156 -1.048 1 78.12 384 PHE B C 1
ATOM 8455 O O . PHE B 1 384 ? -0.956 -53.031 -0.189 1 78.12 384 PHE B O 1
ATOM 8462 N N . GLU B 1 385 ? -0.51 -52.219 -2.336 1 70.56 385 GLU B N 1
ATOM 8463 C CA . GLU B 1 385 ? 0.348 -53.375 -2.619 1 70.56 385 GLU B CA 1
ATOM 8464 C C . GLU B 1 385 ? 1.695 -53.25 -1.915 1 70.56 385 GLU B C 1
ATOM 8466 O O . GLU B 1 385 ? 2.363 -52.219 -2.025 1 70.56 385 GLU B O 1
ATOM 8471 N N . SER B 1 386 ? 1.84 -54 -0.819 1 60.19 386 SER B N 1
ATOM 8472 C CA . SER B 1 386 ? 3.176 -54.125 -0.244 1 60.19 386 SER B CA 1
ATOM 8473 C C . SER B 1 386 ? 3.889 -55.375 -0.757 1 60.19 386 SER B C 1
ATOM 8475 O O . SER B 1 386 ? 3.256 -56.25 -1.321 1 60.19 386 SER B O 1
ATOM 8477 N N . GLY B 1 387 ? 5.297 -55.5 -0.952 1 52.25 387 GLY B N 1
ATOM 8478 C CA . GLY B 1 387 ? 6.098 -56.656 -1.32 1 52.25 387 GLY B CA 1
ATOM 8479 C C . GLY B 1 387 ? 5.457 -57.969 -0.93 1 52.25 387 GLY B C 1
ATOM 8480 O O . GLY B 1 387 ? 5.805 -59 -1.473 1 52.25 387 GLY B O 1
ATOM 8481 N N . MET B 1 388 ? 4.574 -58.062 0.039 1 49.31 388 MET B N 1
ATOM 8482 C CA . MET B 1 388 ? 4.223 -59.375 0.582 1 49.31 388 MET B CA 1
ATOM 8483 C C . MET B 1 388 ? 2.826 -59.812 0.133 1 49.31 388 MET B C 1
ATOM 8485 O O . MET B 1 388 ? 2.391 -60.906 0.401 1 49.31 388 MET B O 1
ATOM 8489 N N . GLY B 1 389 ? 2.143 -58.938 -0.686 1 55.25 389 GLY B N 1
ATOM 8490 C CA . GLY B 1 389 ? 0.838 -59.469 -1.049 1 55.25 389 GLY B CA 1
ATOM 8491 C C . GLY B 1 389 ? 0.011 -58.5 -1.875 1 55.25 389 GLY B C 1
ATOM 8492 O O . GLY B 1 389 ? 0.462 -57.375 -2.182 1 55.25 389 GLY B O 1
ATOM 8493 N N . SER B 1 390 ? -1.068 -59 -2.393 1 63.34 390 SER B N 1
ATOM 8494 C CA . SER B 1 390 ? -1.998 -58.25 -3.242 1 63.34 390 SER B CA 1
ATOM 8495 C C . SER B 1 390 ? -2.57 -57.031 -2.516 1 63.34 390 SER B C 1
ATOM 8497 O O . SER B 1 390 ? -2.803 -57.094 -1.305 1 63.34 390 SER B O 1
ATOM 8499 N N . ALA B 1 391 ? -2.672 -55.906 -3.109 1 74.88 391 ALA B N 1
ATOM 8500 C CA . ALA B 1 391 ? -3.225 -54.656 -2.57 1 74.88 391 ALA B CA 1
ATOM 8501 C C . ALA B 1 391 ? -4.641 -54.875 -2.039 1 74.88 391 ALA B C 1
ATOM 8503 O O . ALA B 1 391 ? -5.02 -54.281 -1.02 1 74.88 391 ALA B O 1
ATOM 8504 N N . ILE B 1 392 ? -5.383 -55.875 -2.697 1 81.56 392 ILE B N 1
ATOM 8505 C CA . ILE B 1 392 ? -6.758 -56.125 -2.293 1 81.56 392 ILE B CA 1
ATOM 8506 C C . ILE B 1 392 ? -6.922 -57.594 -1.935 1 81.56 392 ILE B C 1
ATOM 8508 O O . ILE B 1 392 ? -6.73 -58.469 -2.783 1 81.56 392 ILE B O 1
ATOM 8512 N N . PRO B 1 393 ? -7.27 -57.875 -0.683 1 81.81 393 PRO B N 1
ATOM 8513 C CA . PRO B 1 393 ? -7.555 -59.281 -0.312 1 81.81 393 PRO B CA 1
ATOM 8514 C C . PRO B 1 393 ? -8.656 -59.906 -1.163 1 81.81 393 PRO B C 1
ATOM 8516 O O . PRO B 1 393 ? -9.594 -59.219 -1.564 1 81.81 393 PRO B O 1
ATOM 8519 N N . PRO B 1 394 ? -8.531 -61.188 -1.397 1 81.25 394 PRO B N 1
ATOM 8520 C CA . PRO B 1 394 ? -9.5 -61.844 -2.271 1 81.25 394 PRO B CA 1
ATOM 8521 C C . PRO B 1 394 ? -10.938 -61.719 -1.786 1 81.25 394 PRO B C 1
ATOM 8523 O O . PRO B 1 394 ? -11.852 -61.531 -2.596 1 81.25 394 PRO B O 1
ATOM 8526 N N . ASP B 1 395 ? -11.18 -61.812 -0.492 1 80.81 395 ASP B N 1
ATOM 8527 C CA . ASP B 1 395 ? -12.531 -61.688 0.045 1 80.81 395 ASP B CA 1
ATOM 8528 C C . ASP B 1 395 ? -13.109 -60.312 -0.249 1 80.81 395 ASP B C 1
ATOM 8530 O O . ASP B 1 395 ? -14.281 -60.188 -0.625 1 80.81 395 ASP B O 1
ATOM 8534 N N . LEU B 1 396 ? -12.266 -59.375 -0.1 1 83.81 396 LEU B N 1
ATOM 8535 C CA . LEU B 1 396 ? -12.711 -58.031 -0.395 1 83.81 396 LEU B CA 1
ATOM 8536 C C . LEU B 1 396 ? -12.945 -57.844 -1.891 1 83.81 396 LEU B C 1
ATOM 8538 O O . LEU B 1 396 ? -13.867 -57.125 -2.299 1 83.81 396 LEU B O 1
ATOM 8542 N N . GLN B 1 397 ? -12.117 -58.5 -2.648 1 86.75 397 GLN B N 1
ATOM 8543 C CA . GLN B 1 397 ? -12.289 -58.406 -4.094 1 86.75 397 GLN B CA 1
ATOM 8544 C C . GLN B 1 397 ? -13.641 -58.969 -4.52 1 86.75 397 GLN B C 1
ATOM 8546 O O . GLN B 1 397 ? -14.305 -58.406 -5.398 1 86.75 397 GLN B O 1
ATOM 8551 N N . LYS B 1 398 ? -13.969 -60.031 -3.916 1 87.06 398 LYS B N 1
ATOM 8552 C CA . LYS B 1 398 ? -15.273 -60.625 -4.207 1 87.06 398 LYS B CA 1
ATOM 8553 C C . LYS B 1 398 ? -16.406 -59.656 -3.857 1 87.06 398 LYS B C 1
ATOM 8555 O O . LYS B 1 398 ? -17.375 -59.562 -4.605 1 87.06 398 LYS B O 1
ATOM 8560 N N . GLU B 1 399 ? -16.266 -59.031 -2.82 1 87.06 399 GLU B N 1
ATOM 8561 C CA . GLU B 1 399 ? -17.281 -58.062 -2.4 1 87.06 399 GLU B CA 1
ATOM 8562 C C . GLU B 1 399 ? -17.344 -56.875 -3.354 1 87.06 399 GLU B C 1
ATOM 8564 O O . GLU B 1 399 ? -18.422 -56.344 -3.654 1 87.06 399 GLU B O 1
ATOM 8569 N N . LEU B 1 400 ? -16.203 -56.469 -3.809 1 89.19 400 LEU B N 1
ATOM 8570 C CA . LEU B 1 400 ? -16.109 -55.344 -4.703 1 89.19 400 LEU B CA 1
ATOM 8571 C C . LEU B 1 400 ? -16.688 -55.656 -6.074 1 89.19 400 LEU B C 1
ATOM 8573 O O . LEU B 1 400 ? -17.078 -54.75 -6.82 1 89.19 400 LEU B O 1
ATOM 8577 N N . ASN B 1 401 ? -16.75 -56.938 -6.367 1 87.81 401 ASN B N 1
ATOM 8578 C CA . ASN B 1 401 ? -17.297 -57.375 -7.645 1 87.81 401 ASN B CA 1
ATOM 8579 C C . ASN B 1 401 ? -18.828 -57.406 -7.617 1 87.81 401 ASN B C 1
ATOM 8581 O O . ASN B 1 401 ? -19.469 -57.469 -8.664 1 87.81 401 ASN B O 1
ATOM 8585 N N . ASN B 1 402 ? -19.391 -57.375 -6.391 1 88.31 402 ASN B N 1
ATOM 8586 C CA . ASN B 1 402 ? -20.844 -57.469 -6.258 1 88.31 402 ASN B CA 1
ATOM 8587 C C . ASN B 1 402 ? -21.391 -56.281 -5.473 1 88.31 402 ASN B C 1
ATOM 8589 O O . ASN B 1 402 ? -22.062 -56.469 -4.453 1 88.31 402 ASN B O 1
ATOM 8593 N N . LEU B 1 403 ? -21.266 -55.156 -6.094 1 94 403 LEU B N 1
ATOM 8594 C CA . LEU B 1 403 ? -21.703 -53.938 -5.418 1 94 403 LEU B CA 1
ATOM 8595 C C . LEU B 1 403 ? -23.172 -53.625 -5.707 1 94 403 LEU B C 1
ATOM 8597 O O . LEU B 1 403 ? -23.672 -54 -6.766 1 94 403 LEU B O 1
ATOM 8601 N N . THR B 1 404 ? -23.844 -53.062 -4.719 1 93.62 404 THR B N 1
ATOM 8602 C CA . THR B 1 404 ? -25.188 -52.5 -4.895 1 93.62 404 THR B CA 1
ATOM 8603 C C . THR B 1 404 ? -25.141 -50.969 -4.832 1 93.62 404 THR B C 1
ATOM 8605 O O . THR B 1 404 ? -24.234 -50.406 -4.23 1 93.62 404 THR B O 1
ATOM 8608 N N . TYR B 1 405 ? -26.125 -50.375 -5.496 1 94.81 405 TYR B N 1
ATOM 8609 C CA . TYR B 1 405 ? -26.094 -48.938 -5.648 1 94.81 405 TYR B CA 1
ATOM 8610 C C . TYR B 1 405 ? -27.359 -48.281 -5.098 1 94.81 405 TYR B C 1
ATOM 8612 O O . TYR B 1 405 ? -28.453 -48.812 -5.281 1 94.81 405 TYR B O 1
ATOM 8620 N N . ARG B 1 406 ? -27.125 -47.188 -4.301 1 94.5 406 ARG B N 1
ATOM 8621 C CA . ARG B 1 406 ? -28.234 -46.406 -3.76 1 94.5 406 ARG B CA 1
ATOM 8622 C C . ARG B 1 406 ? -28.016 -44.906 -3.98 1 94.5 406 ARG B C 1
ATOM 8624 O O . ARG B 1 406 ? -26.891 -44.406 -3.82 1 94.5 406 ARG B O 1
ATOM 8631 N N . THR B 1 407 ? -29.094 -44.281 -4.418 1 94.56 407 THR B N 1
ATOM 8632 C CA . THR B 1 407 ? -29.031 -42.812 -4.629 1 94.56 407 THR B CA 1
ATOM 8633 C C . THR B 1 407 ? -29.203 -42.094 -3.311 1 94.56 407 THR B C 1
ATOM 8635 O O . THR B 1 407 ? -30.094 -42.406 -2.52 1 94.56 407 THR B O 1
ATOM 8638 N N . ASP B 1 408 ? -28.344 -41.219 -3.025 1 94 408 ASP B N 1
ATOM 8639 C CA . ASP B 1 408 ? -28.406 -40.312 -1.872 1 94 408 ASP B CA 1
ATOM 8640 C C . ASP B 1 408 ? -28.172 -38.875 -2.289 1 94 408 ASP B C 1
ATOM 8642 O O . ASP B 1 408 ? -27.047 -38.375 -2.217 1 94 408 ASP B O 1
ATOM 8646 N N . GLY B 1 409 ? -29.344 -38.156 -2.572 1 94.88 409 GLY B N 1
ATOM 8647 C CA . GLY B 1 409 ? -29.203 -36.844 -3.139 1 94.88 409 GLY B CA 1
ATOM 8648 C C . GLY B 1 409 ? -28.453 -36.812 -4.461 1 94.88 409 GLY B C 1
ATOM 8649 O O . GLY B 1 409 ? -28.797 -37.594 -5.375 1 94.88 409 GLY B O 1
ATOM 8650 N N . PRO B 1 410 ? -27.422 -35.969 -4.527 1 96.88 410 PRO B N 1
ATOM 8651 C CA . PRO B 1 410 ? -26.672 -35.906 -5.789 1 96.88 410 PRO B CA 1
ATOM 8652 C C . PRO B 1 410 ? -25.625 -37.031 -5.895 1 96.88 410 PRO B C 1
ATOM 8654 O O . PRO B 1 410 ? -24.906 -37.094 -6.891 1 96.88 410 PRO B O 1
ATOM 8657 N N . TRP B 1 411 ? -25.594 -37.875 -4.902 1 97.31 411 TRP B N 1
ATOM 8658 C CA . TRP B 1 411 ? -24.578 -38.906 -4.863 1 97.31 411 TRP B CA 1
ATOM 8659 C C . TRP B 1 411 ? -25.172 -40.281 -5.098 1 97.31 411 TRP B C 1
ATOM 8661 O O . TRP B 1 411 ? -26.344 -40.531 -4.762 1 97.31 411 TRP B O 1
ATOM 8671 N N . THR B 1 412 ? -24.406 -41.156 -5.691 1 97.19 412 THR B N 1
ATOM 8672 C CA . THR B 1 412 ? -24.688 -42.562 -5.703 1 97.19 412 THR B CA 1
ATOM 8673 C C . THR B 1 412 ? -23.703 -43.344 -4.801 1 97.19 412 THR B C 1
ATOM 8675 O O . THR B 1 412 ? -22.5 -43.25 -4.992 1 97.19 412 THR B O 1
ATOM 8678 N N . LEU B 1 413 ? -24.281 -44 -3.869 1 96.38 413 LEU B N 1
ATOM 8679 C CA . LEU B 1 413 ? -23.484 -44.781 -2.934 1 96.38 413 LEU B CA 1
ATOM 8680 C C . LEU B 1 413 ? -23.328 -46.219 -3.43 1 96.38 413 LEU B C 1
ATOM 8682 O O . LEU B 1 413 ? -24.297 -46.875 -3.799 1 96.38 413 LEU B O 1
ATOM 8686 N N . ALA B 1 414 ? -22.078 -46.625 -3.537 1 96.12 414 ALA B N 1
ATOM 8687 C CA . ALA B 1 414 ? -21.766 -48.031 -3.816 1 96.12 414 ALA B CA 1
ATOM 8688 C C . ALA B 1 414 ? -21.438 -48.781 -2.531 1 96.12 414 ALA B C 1
ATOM 8690 O O . ALA B 1 414 ? -20.547 -48.406 -1.785 1 96.12 414 ALA B O 1
ATOM 8691 N N . GLN B 1 415 ? -22.203 -49.844 -2.363 1 94.94 415 GLN B N 1
ATOM 8692 C CA . GLN B 1 415 ? -22.031 -50.594 -1.123 1 94.94 415 GLN B CA 1
ATOM 8693 C C . GLN B 1 415 ? -21.938 -52.094 -1.395 1 94.94 415 GLN B C 1
ATOM 8695 O O . GLN B 1 415 ? -22.391 -52.562 -2.43 1 94.94 415 GLN B O 1
ATOM 8700 N N . THR B 1 416 ? -21.25 -52.719 -0.49 1 92.06 416 THR B N 1
ATOM 8701 C CA . THR B 1 416 ? -21.188 -54.188 -0.556 1 92.06 416 THR B CA 1
ATOM 8702 C C . THR B 1 416 ? -22.531 -54.781 -0.165 1 92.06 416 THR B C 1
ATOM 8704 O O . THR B 1 416 ? -23.453 -54.094 0.257 1 92.06 416 THR B O 1
ATOM 8707 N N . ALA B 1 417 ? -22.531 -56.125 -0.356 1 86.75 417 ALA B N 1
ATOM 8708 C CA . ALA B 1 417 ? -23.75 -56.844 -0.022 1 86.75 417 ALA B CA 1
ATOM 8709 C C . ALA B 1 417 ? -24.094 -56.688 1.454 1 86.75 417 ALA B C 1
ATOM 8711 O O . ALA B 1 417 ? -25.281 -56.688 1.824 1 86.75 417 ALA B O 1
ATOM 8712 N N . ASN B 1 418 ? -23.109 -56.5 2.285 1 87.5 418 ASN B N 1
ATOM 8713 C CA . ASN B 1 418 ? -23.312 -56.375 3.723 1 87.5 418 ASN B CA 1
ATOM 8714 C C . ASN B 1 418 ? -23.625 -54.938 4.109 1 87.5 418 ASN B C 1
ATOM 8716 O O . ASN B 1 418 ? -23.781 -54.625 5.289 1 87.5 418 ASN B O 1
ATOM 8720 N N . GLY B 1 419 ? -23.609 -54.062 3.146 1 88.31 419 GLY B N 1
ATOM 8721 C CA . GLY B 1 419 ? -24 -52.688 3.422 1 88.31 419 GLY B CA 1
ATOM 8722 C C . GLY B 1 419 ? -22.828 -51.781 3.695 1 88.31 419 GLY B C 1
ATOM 8723 O O . GLY B 1 419 ? -23 -50.594 4.031 1 88.31 419 GLY B O 1
ATOM 8724 N N . THR B 1 420 ? -21.703 -52.281 3.529 1 91.81 420 THR B N 1
ATOM 8725 C CA . THR B 1 420 ? -20.516 -51.438 3.766 1 91.81 420 THR B CA 1
ATOM 8726 C C . THR B 1 420 ? -20.266 -50.5 2.584 1 91.81 420 THR B C 1
ATOM 8728 O O . THR B 1 420 ? -20.203 -50.969 1.438 1 91.81 420 THR B O 1
ATOM 8731 N N . GLU B 1 421 ? -20.156 -49.25 2.916 1 93.31 421 GLU B N 1
ATOM 8732 C CA . GLU B 1 421 ? -19.922 -48.25 1.864 1 93.31 421 GLU B CA 1
ATOM 8733 C C . GLU B 1 421 ? -18.5 -48.375 1.291 1 93.31 421 GLU B C 1
ATOM 8735 O O . GLU B 1 421 ? -17.531 -48.375 2.035 1 93.31 421 GLU B O 1
ATOM 8740 N N . VAL B 1 422 ? -18.422 -48.531 0.048 1 94.81 422 VAL B N 1
ATOM 8741 C CA . VAL B 1 422 ? -17.141 -48.656 -0.644 1 94.81 422 VAL B CA 1
ATOM 8742 C C . VAL B 1 422 ? -16.734 -47.312 -1.223 1 94.81 422 VAL B C 1
ATOM 8744 O O . VAL B 1 422 ? -15.57 -46.906 -1.1 1 94.81 422 VAL B O 1
ATOM 8747 N N . LEU B 1 423 ? -17.688 -46.656 -1.881 1 96.12 423 LEU B N 1
ATOM 8748 C CA . LEU B 1 423 ? -17.438 -45.344 -2.43 1 96.12 423 LEU B CA 1
ATOM 8749 C C . LEU B 1 423 ? -18.75 -44.625 -2.748 1 96.12 423 LEU B C 1
ATOM 8751 O O . LEU B 1 423 ? -19.812 -45.25 -2.773 1 96.12 423 LEU B O 1
ATOM 8755 N N . ASN B 1 424 ? -18.781 -43.438 -2.875 1 95.69 424 ASN B N 1
ATOM 8756 C CA . ASN B 1 424 ? -19.891 -42.656 -3.441 1 95.69 424 ASN B CA 1
ATOM 8757 C C . ASN B 1 424 ? -19.406 -41.719 -4.535 1 95.69 424 ASN B C 1
ATOM 8759 O O . ASN B 1 424 ? -18.25 -41.281 -4.512 1 95.69 424 ASN B O 1
ATOM 8763 N N . ALA B 1 425 ? -20.156 -41.531 -5.559 1 96.81 425 ALA B N 1
ATOM 8764 C CA . ALA B 1 425 ? -19.75 -40.75 -6.727 1 96.81 425 ALA B CA 1
ATOM 8765 C C . ALA B 1 425 ? -20.859 -39.781 -7.156 1 96.81 425 ALA B C 1
ATOM 8767 O O . ALA B 1 425 ? -22.047 -40.062 -6.922 1 96.81 425 ALA B O 1
ATOM 8768 N N . THR B 1 426 ? -20.5 -38.688 -7.637 1 97 426 THR B N 1
ATOM 8769 C CA . THR B 1 426 ? -21.406 -37.719 -8.258 1 97 426 THR B CA 1
ATOM 8770 C C . THR B 1 426 ? -20.797 -37.188 -9.555 1 97 426 THR B C 1
ATOM 8772 O O . THR B 1 426 ? -19.594 -37 -9.648 1 97 426 THR B O 1
ATOM 8775 N N . MET B 1 427 ? -21.578 -37.062 -10.578 1 95.81 427 MET B N 1
ATOM 8776 C CA . MET B 1 427 ? -21.156 -36.469 -11.844 1 95.81 427 MET B CA 1
ATOM 8777 C C . MET B 1 427 ? -21.594 -35.031 -11.953 1 95.81 427 MET B C 1
ATOM 8779 O O . MET B 1 427 ? -22.781 -34.719 -11.82 1 95.81 427 MET B O 1
ATOM 8783 N N . CYS B 1 428 ? -20.656 -34.188 -12.102 1 95.38 428 CYS B N 1
ATOM 8784 C CA . CYS B 1 428 ? -20.938 -32.75 -12.141 1 95.38 428 CYS B CA 1
ATOM 8785 C C . CYS B 1 428 ? -20.719 -32.188 -13.539 1 95.38 428 CYS B C 1
ATOM 8787 O O . CYS B 1 428 ? -19.781 -32.594 -14.227 1 95.38 428 CYS B O 1
ATOM 8789 N N . PHE B 1 429 ? -21.594 -31.375 -13.977 1 93.06 429 PHE B N 1
ATOM 8790 C CA . PHE B 1 429 ? -21.531 -30.672 -15.25 1 93.06 429 PHE B CA 1
ATOM 8791 C C . PHE B 1 429 ? -21.312 -29.172 -15.039 1 93.06 429 PHE B C 1
ATOM 8793 O O . PHE B 1 429 ? -22.094 -28.516 -14.344 1 93.06 429 PHE B O 1
ATOM 8800 N N . ILE B 1 430 ? -20.25 -28.672 -15.57 1 92.94 430 ILE B N 1
ATOM 8801 C CA . ILE B 1 430 ? -19.875 -27.281 -15.398 1 92.94 430 ILE B CA 1
ATOM 8802 C C . ILE B 1 430 ? -19.953 -26.547 -16.734 1 92.94 430 ILE B C 1
ATOM 8804 O O . ILE B 1 430 ? -19.344 -26.984 -17.719 1 92.94 430 ILE B O 1
ATOM 8808 N N . SER B 1 431 ? -20.672 -25.5 -16.734 1 91.44 431 SER B N 1
ATOM 8809 C CA . SER B 1 431 ? -20.719 -24.672 -17.938 1 91.44 431 SER B CA 1
ATOM 8810 C C . SER B 1 431 ? -19.453 -23.828 -18.078 1 91.44 431 SER B C 1
ATOM 8812 O O . SER B 1 431 ? -19.094 -23.062 -17.172 1 91.44 431 SER B O 1
ATOM 8814 N N . GLN B 1 432 ? -18.797 -24.125 -19.156 1 86.12 432 GLN B N 1
ATOM 8815 C CA . GLN B 1 432 ? -17.609 -23.328 -19.453 1 86.12 432 GLN B CA 1
ATOM 8816 C C . GLN B 1 432 ? -17.734 -22.656 -20.812 1 86.12 432 GLN B C 1
ATOM 8818 O O . GLN B 1 432 ? -17.094 -23.062 -21.781 1 86.12 432 GLN B O 1
ATOM 8823 N N . ASN B 1 433 ? -18.422 -21.594 -20.828 1 83.19 433 ASN B N 1
ATOM 8824 C CA . ASN B 1 433 ? -18.531 -20.828 -22.062 1 83.19 433 ASN B CA 1
ATOM 8825 C C . ASN B 1 433 ? -17.281 -19.969 -22.297 1 83.19 433 ASN B C 1
ATOM 8827 O O . ASN B 1 433 ? -16.562 -19.641 -21.359 1 83.19 433 ASN B O 1
ATOM 8831 N N . LEU B 1 434 ? -17.094 -19.75 -23.547 1 83.94 434 LEU B N 1
ATOM 8832 C CA . LEU B 1 434 ? -16.031 -18.797 -23.859 1 83.94 434 LEU B CA 1
ATOM 8833 C C . LEU B 1 434 ? -16.312 -17.438 -23.219 1 83.94 434 LEU B C 1
ATOM 8835 O O . LEU B 1 434 ? -17.469 -17.031 -23.094 1 83.94 434 LEU B O 1
ATOM 8839 N N . PRO B 1 435 ? -15.227 -16.797 -22.797 1 85.19 435 PRO B N 1
ATOM 8840 C CA . PRO B 1 435 ? -15.43 -15.5 -22.141 1 85.19 435 PRO B CA 1
ATOM 8841 C C . PRO B 1 435 ? -16.062 -14.469 -23.078 1 85.19 435 PRO B C 1
ATOM 8843 O O . PRO B 1 435 ? -15.719 -14.422 -24.266 1 85.19 435 PRO B O 1
ATOM 8846 N N . HIS B 1 436 ? -16.984 -13.742 -22.578 1 90.69 436 HIS B N 1
ATOM 8847 C CA . HIS B 1 436 ? -17.641 -12.648 -23.281 1 90.69 436 HIS B CA 1
ATOM 8848 C C . HIS B 1 436 ? -17.422 -11.32 -22.562 1 90.69 436 HIS B C 1
ATOM 8850 O O . HIS B 1 436 ? -17.359 -11.281 -21.328 1 90.69 436 HIS B O 1
ATOM 8856 N N . LYS B 1 437 ? -17.281 -10.289 -23.375 1 93.94 437 LYS B N 1
ATOM 8857 C CA . LYS B 1 437 ? -17.234 -8.938 -22.828 1 93.94 437 LYS B CA 1
ATOM 8858 C C . LYS B 1 437 ? -18.625 -8.297 -22.844 1 93.94 437 LYS B C 1
ATOM 8860 O O . LYS B 1 437 ? -19.359 -8.438 -23.812 1 93.94 437 LYS B O 1
ATOM 8865 N N . PHE B 1 438 ? -18.922 -7.746 -21.734 1 95.75 438 PHE B N 1
ATOM 8866 C CA . PHE B 1 438 ? -20.141 -6.977 -21.578 1 95.75 438 PHE B CA 1
ATOM 8867 C C . PHE B 1 438 ? -19.844 -5.582 -21.047 1 95.75 438 PHE B C 1
ATOM 8869 O O . PHE B 1 438 ? -18.859 -5.375 -20.359 1 95.75 438 PHE B O 1
ATOM 8876 N N . ASN B 1 439 ? -20.641 -4.641 -21.516 1 96.69 439 ASN B N 1
ATOM 8877 C CA . ASN B 1 439 ? -20.625 -3.367 -20.797 1 96.69 439 ASN B CA 1
ATOM 8878 C C . ASN B 1 439 ? -21.359 -3.469 -19.453 1 96.69 439 ASN B C 1
ATOM 8880 O O . ASN B 1 439 ? -22.531 -3.82 -19.406 1 96.69 439 ASN B O 1
ATOM 8884 N N . VAL B 1 440 ? -20.594 -3.162 -18.406 1 98 440 VAL B N 1
ATOM 8885 C CA . VAL B 1 440 ? -21.141 -3.453 -17.094 1 98 440 VAL B CA 1
ATOM 8886 C C . VAL B 1 440 ? -20.953 -2.25 -16.172 1 98 440 VAL B C 1
ATOM 8888 O O . VAL B 1 440 ? -20.188 -1.339 -16.484 1 98 440 VAL B O 1
ATOM 8891 N N . THR B 1 441 ? -21.75 -2.23 -15.148 1 98.19 441 THR B N 1
ATOM 8892 C CA . THR B 1 441 ? -21.547 -1.363 -13.992 1 98.19 441 THR B CA 1
ATOM 8893 C C . THR B 1 441 ? -21.328 -2.189 -12.727 1 98.19 441 THR B C 1
ATOM 8895 O O . THR B 1 441 ? -22.125 -3.09 -12.43 1 98.19 441 THR B O 1
ATOM 8898 N N . MET B 1 442 ? -20.25 -1.98 -12.102 1 98.19 442 MET B N 1
ATOM 8899 C CA . MET B 1 442 ? -19.922 -2.629 -10.836 1 98.19 442 MET B CA 1
ATOM 8900 C C . MET B 1 442 ? -19.891 -1.612 -9.703 1 98.19 442 MET B C 1
ATOM 8902 O O . MET B 1 442 ? -19.219 -0.584 -9.805 1 98.19 442 MET B O 1
ATOM 8906 N N . THR B 1 443 ? -20.656 -1.882 -8.664 1 96.69 443 THR B N 1
ATOM 8907 C CA . THR B 1 443 ? -20.719 -0.937 -7.551 1 96.69 443 THR B CA 1
ATOM 8908 C C . THR B 1 443 ? -20.516 -1.652 -6.219 1 96.69 443 THR B C 1
ATOM 8910 O O . THR B 1 443 ? -20.953 -2.795 -6.051 1 96.69 443 THR B O 1
ATOM 8913 N N . GLY B 1 444 ? -19.844 -1.076 -5.312 1 94.81 444 GLY B N 1
ATOM 8914 C CA . GLY B 1 444 ? -19.625 -1.595 -3.973 1 94.81 444 GLY B CA 1
ATOM 8915 C C . GLY B 1 444 ? -18.734 -0.707 -3.127 1 94.81 444 GLY B C 1
ATOM 8916 O O . GLY B 1 444 ? -18.234 0.322 -3.6 1 94.81 444 GLY B O 1
ATOM 8917 N N . LYS B 1 445 ? -18.578 -1.093 -1.878 1 92.75 445 LYS B N 1
ATOM 8918 C CA . LYS B 1 445 ? -17.719 -0.344 -0.969 1 92.75 445 LYS B CA 1
ATOM 8919 C C . LYS B 1 445 ? -16.281 -0.859 -1.022 1 92.75 445 LYS B C 1
ATOM 8921 O O . LYS B 1 445 ? -16.047 -2.039 -1.292 1 92.75 445 LYS B O 1
ATOM 8926 N N . ALA B 1 446 ? -15.352 0.096 -0.846 1 94.12 446 ALA B N 1
ATOM 8927 C CA . ALA B 1 446 ? -13.953 -0.303 -0.751 1 94.12 446 ALA B CA 1
ATOM 8928 C C . ALA B 1 446 ? -13.734 -1.27 0.41 1 94.12 446 ALA B C 1
ATOM 8930 O O . ALA B 1 446 ? -14.469 -1.233 1.401 1 94.12 446 ALA B O 1
ATOM 8931 N N . VAL B 1 447 ? -12.766 -2.17 0.266 1 94.12 447 VAL B N 1
ATOM 8932 C CA . VAL B 1 447 ? -12.414 -3.125 1.312 1 94.12 447 VAL B CA 1
ATOM 8933 C C . VAL B 1 447 ? -10.953 -2.936 1.719 1 94.12 447 VAL B C 1
ATOM 8935 O O . VAL B 1 447 ? -10.148 -2.416 0.941 1 94.12 447 VAL B O 1
ATOM 8938 N N . ALA B 1 448 ? -10.688 -3.322 2.934 1 88.62 448 ALA B N 1
ATOM 8939 C CA . ALA B 1 448 ? -9.336 -3.131 3.459 1 88.62 448 ALA B CA 1
ATOM 8940 C C . ALA B 1 448 ? -8.328 -4.016 2.729 1 88.62 448 ALA B C 1
ATOM 8942 O O . ALA B 1 448 ? -7.207 -3.592 2.443 1 88.62 448 ALA B O 1
ATOM 8943 N N . SER B 1 449 ? -8.688 -5.203 2.477 1 90.06 449 SER B N 1
ATOM 8944 C CA . SER B 1 449 ? -7.805 -6.145 1.795 1 90.06 449 SER B CA 1
ATOM 8945 C C . SER B 1 449 ? -8.594 -7.316 1.213 1 90.06 449 SER B C 1
ATOM 8947 O O . SER B 1 449 ? -9.727 -7.574 1.62 1 90.06 449 SER B O 1
ATOM 8949 N N . GLU B 1 450 ? -8 -7.914 0.181 1 92.06 450 GLU B N 1
ATOM 8950 C CA . GLU B 1 450 ? -8.508 -9.195 -0.292 1 92.06 450 GLU B CA 1
ATOM 8951 C C . GLU B 1 450 ? -8.211 -10.312 0.707 1 92.06 450 GLU B C 1
ATOM 8953 O O . GLU B 1 450 ? -7.211 -10.258 1.426 1 92.06 450 GLU B O 1
ATOM 8958 N N . PRO B 1 451 ? -9.211 -11.195 0.772 1 88.44 451 PRO B N 1
ATOM 8959 C CA . PRO B 1 451 ? -8.969 -12.273 1.735 1 88.44 451 PRO B CA 1
ATOM 8960 C C . PRO B 1 451 ? -7.707 -13.07 1.421 1 88.44 451 PRO B C 1
ATOM 8962 O O . PRO B 1 451 ? -7.246 -13.086 0.277 1 88.44 451 PRO B O 1
ATOM 8965 N N . THR B 1 452 ? -7.125 -13.492 2.41 1 77.19 452 THR B N 1
ATOM 8966 C CA . THR B 1 452 ? -5.875 -14.227 2.25 1 77.19 452 THR B CA 1
ATOM 8967 C C . THR B 1 452 ? -6.125 -15.727 2.289 1 77.19 452 THR B C 1
ATOM 8969 O O . THR B 1 452 ? -7.273 -16.172 2.369 1 77.19 452 THR B O 1
ATOM 8972 N N . PHE B 1 453 ? -4.992 -16.422 2.543 1 66 453 PHE B N 1
ATOM 8973 C CA . PHE B 1 453 ? -4.898 -17.859 2.33 1 66 453 PHE B CA 1
ATOM 8974 C C . PHE B 1 453 ? -5.773 -18.609 3.324 1 66 453 PHE B C 1
ATOM 8976 O O . PHE B 1 453 ? -5.93 -18.188 4.473 1 66 453 PHE B O 1
ATOM 8983 N N . LEU B 1 454 ? -6.582 -19.469 2.68 1 59.59 454 LEU B N 1
ATOM 8984 C CA . LEU B 1 454 ? -7.434 -20.344 3.492 1 59.59 454 LEU B CA 1
ATOM 8985 C C . LEU B 1 454 ? -6.59 -21.234 4.387 1 59.59 454 LEU B C 1
ATOM 8987 O O . LEU B 1 454 ? -7.051 -21.688 5.441 1 59.59 454 LEU B O 1
ATOM 8991 N N . THR B 1 455 ? -5.469 -21.703 3.791 1 55.38 455 THR B N 1
ATOM 8992 C CA . THR B 1 455 ? -4.723 -22.734 4.512 1 55.38 455 THR B CA 1
ATOM 8993 C C . THR B 1 455 ? -3.631 -22.094 5.371 1 55.38 455 THR B C 1
ATOM 8995 O O . THR B 1 455 ? -2.695 -21.484 4.852 1 55.38 455 THR B O 1
ATOM 8998 N N . GLU B 1 456 ? -3.725 -20.953 6.137 1 49 456 GLU B N 1
ATOM 8999 C CA . GLU B 1 456 ? -2.557 -20.797 6.996 1 49 456 GLU B CA 1
ATOM 9000 C C . GLU B 1 456 ? -2.117 -22.141 7.574 1 49 456 GLU B C 1
ATOM 9002 O O . GLU B 1 456 ? -2.883 -22.797 8.281 1 49 456 GLU B O 1
ATOM 9007 N N . LEU B 1 457 ? -1.451 -22.844 6.797 1 44.5 457 LEU B N 1
ATOM 9008 C CA . LEU B 1 457 ? -1.001 -24.172 7.172 1 44.5 457 LEU B CA 1
ATOM 9009 C C . LEU B 1 457 ? -0.693 -24.25 8.664 1 44.5 457 LEU B C 1
ATOM 9011 O O . LEU B 1 457 ? -0.82 -25.297 9.281 1 44.5 457 LEU B O 1
ATOM 9015 N N . SER B 1 458 ? 0.126 -23.328 9.117 1 38.91 458 SER B N 1
ATOM 9016 C CA . SER B 1 458 ? 0.283 -23.562 10.547 1 38.91 458 SER B CA 1
ATOM 9017 C C . SER B 1 458 ? -1.067 -23.781 11.227 1 38.91 458 SER B C 1
ATOM 9019 O O . SER B 1 458 ? -1.167 -24.531 12.195 1 38.91 458 SER B O 1
ATOM 9021 N N . SER B 1 459 ? -1.987 -22.922 10.93 1 37.12 459 SER B N 1
ATOM 9022 C CA . SER B 1 459 ? -3.332 -23.297 11.352 1 37.12 459 SER B CA 1
ATOM 9023 C C . SER B 1 459 ? -3.896 -24.406 10.477 1 37.12 459 SER B C 1
ATOM 9025 O O . SER B 1 459 ? -5.098 -24.688 10.508 1 37.12 459 SER B O 1
ATOM 9027 N N . LEU B 1 460 ? -3.439 -24.781 9.438 1 35.19 460 LEU B N 1
ATOM 9028 C CA . LEU B 1 460 ? -4.004 -26 8.859 1 35.19 460 LEU B CA 1
ATOM 9029 C C . LEU B 1 460 ? -4.445 -26.969 9.953 1 35.19 460 LEU B C 1
ATOM 9031 O O . LEU B 1 460 ? -5.332 -27.797 9.734 1 35.19 460 LEU B O 1
ATOM 9035 N N . THR B 1 461 ? -3.439 -27.422 10.672 1 36.06 461 THR B N 1
ATOM 9036 C CA . THR B 1 461 ? -4.059 -28.141 11.781 1 36.06 461 THR B CA 1
ATOM 9037 C C . THR B 1 461 ? -4.895 -27.188 12.641 1 36.06 461 THR B C 1
ATOM 9039 O O . THR B 1 461 ? -5.781 -27.641 13.375 1 36.06 461 THR B O 1
ATOM 9042 N N . VAL B 1 462 ? -4.27 -26.047 13.039 1 36.69 462 VAL B N 1
ATOM 9043 C CA . VAL B 1 462 ? -5.176 -25.25 13.859 1 36.69 462 VAL B CA 1
ATOM 9044 C C . VAL B 1 462 ? -6.184 -24.516 12.977 1 36.69 462 VAL B C 1
ATOM 9046 O O . VAL B 1 462 ? -5.797 -23.75 12.086 1 36.69 462 VAL B O 1
ATOM 9049 N N . LEU B 1 463 ? -7.379 -24.984 12.766 1 38.53 463 LEU B N 1
ATOM 9050 C CA . LEU B 1 463 ? -8.68 -24.609 12.227 1 38.53 463 LEU B CA 1
ATOM 9051 C C . LEU B 1 463 ? -8.914 -23.109 12.352 1 38.53 463 LEU B C 1
ATOM 9053 O O . LEU B 1 463 ? -9.742 -22.672 13.148 1 38.53 463 LEU B O 1
ATOM 9057 N N . ARG B 1 464 ? -7.961 -22.344 12.562 1 41.78 464 ARG B N 1
ATOM 9058 C CA . ARG B 1 464 ? -8.633 -21.047 12.602 1 41.78 464 ARG B CA 1
ATOM 9059 C C . ARG B 1 464 ? -9.148 -20.656 11.219 1 41.78 464 ARG B C 1
ATOM 9061 O O . ARG B 1 464 ? -8.367 -20.547 10.273 1 41.78 464 ARG B O 1
ATOM 9068 N N . ASN B 1 465 ? -10.258 -21.109 10.766 1 45.53 465 ASN B N 1
ATOM 9069 C CA . ASN B 1 465 ? -11.148 -20.969 9.617 1 45.53 465 ASN B CA 1
ATOM 9070 C C . ASN B 1 465 ? -11.133 -19.547 9.07 1 45.53 465 ASN B C 1
ATOM 9072 O O . ASN B 1 465 ? -11.734 -18.641 9.656 1 45.53 465 ASN B O 1
ATOM 9076 N N . ASP B 1 466 ? -10.031 -19.156 8.461 1 55.56 466 ASP B N 1
ATOM 9077 C CA . ASP B 1 466 ? -10.195 -17.875 7.77 1 55.56 466 ASP B CA 1
ATOM 9078 C C . ASP B 1 466 ? -11.352 -17.938 6.773 1 55.56 466 ASP B C 1
ATOM 9080 O O . ASP B 1 466 ? -11.289 -18.672 5.789 1 55.56 466 ASP B O 1
ATOM 9084 N N . THR B 1 467 ? -12.391 -17.547 7.18 1 69.5 467 THR B N 1
ATOM 9085 C CA . THR B 1 467 ? -13.719 -17.547 6.582 1 69.5 467 THR B CA 1
ATOM 9086 C C . THR B 1 467 ? -13.852 -16.422 5.559 1 69.5 467 THR B C 1
ATOM 9088 O O . THR B 1 467 ? -14.867 -16.328 4.867 1 69.5 467 THR B O 1
ATOM 9091 N N . GLY B 1 468 ? -12.68 -15.797 5.312 1 83.12 468 GLY B N 1
ATOM 9092 C CA . GLY B 1 468 ? -12.891 -14.672 4.414 1 83.12 468 GLY B CA 1
ATOM 9093 C C . GLY B 1 468 ? -13.094 -15.094 2.971 1 83.12 468 GLY B C 1
ATOM 9094 O O . GLY B 1 468 ? -13.938 -14.531 2.27 1 83.12 468 GLY B O 1
ATOM 9095 N N . VAL B 1 469 ? -12.344 -16.156 2.619 1 89.75 469 VAL B N 1
ATOM 9096 C CA . VAL B 1 469 ? -12.438 -16.641 1.249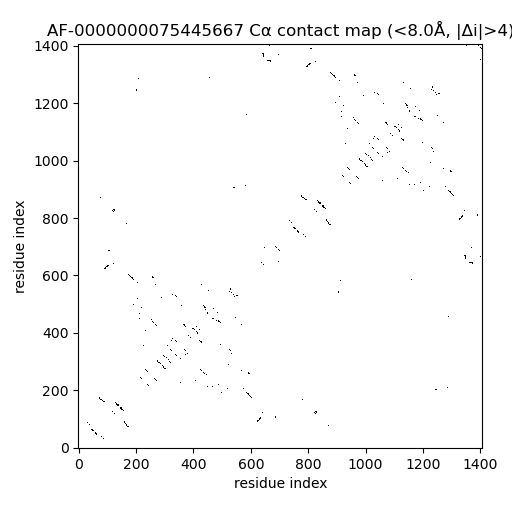 1 89.75 469 VAL B CA 1
ATOM 9097 C C . VAL B 1 469 ? -13.805 -17.297 1.03 1 89.75 469 VAL B C 1
ATOM 9099 O O . VAL B 1 469 ? -14.438 -17.094 -0.007 1 89.75 469 VAL B O 1
ATOM 9102 N N . LEU B 1 470 ? -14.266 -18.031 2.021 1 90.69 470 LEU B N 1
ATOM 9103 C CA . LEU B 1 470 ? -15.562 -18.688 1.924 1 90.69 470 LEU B CA 1
ATOM 9104 C C . LEU B 1 470 ? -16.688 -17.672 1.883 1 90.69 470 LEU B C 1
ATOM 9106 O O . LEU B 1 470 ? -17.609 -17.781 1.072 1 90.69 470 LEU B O 1
ATOM 9110 N N . ARG B 1 471 ? -16.531 -16.688 2.65 1 91 471 ARG B N 1
ATOM 9111 C CA . ARG B 1 471 ? -17.547 -15.633 2.672 1 91 471 ARG B CA 1
ATOM 9112 C C . ARG B 1 471 ? -17.578 -14.891 1.343 1 91 471 ARG B C 1
ATOM 9114 O O . ARG B 1 471 ? -18.656 -14.531 0.855 1 91 471 ARG B O 1
ATOM 9121 N N . GLN B 1 472 ? -16.406 -14.633 0.823 1 94.06 472 GLN B N 1
ATOM 9122 C CA . GLN B 1 472 ? -16.328 -13.961 -0.47 1 94.06 472 GLN B CA 1
ATOM 9123 C C . GLN B 1 472 ? -17.109 -14.734 -1.535 1 94.06 472 GLN B C 1
ATOM 9125 O O . GLN B 1 472 ? -17.734 -14.125 -2.406 1 94.06 472 GLN B O 1
ATOM 9130 N N . LEU B 1 473 ? -17.094 -16.031 -1.365 1 92.75 473 LEU B N 1
ATOM 9131 C CA . LEU B 1 473 ? -17.719 -16.906 -2.357 1 92.75 473 LEU B CA 1
ATOM 9132 C C . LEU B 1 473 ? -19.156 -17.203 -1.987 1 92.75 473 LEU B C 1
ATOM 9134 O O . LEU B 1 473 ? -19.828 -18 -2.641 1 92.75 473 LEU B O 1
ATOM 9138 N N . GLY B 1 474 ? -19.656 -16.656 -0.936 1 89.19 474 GLY B N 1
ATOM 9139 C CA . GLY B 1 474 ? -21.062 -16.734 -0.572 1 89.19 474 GLY B CA 1
ATOM 9140 C C . GLY B 1 474 ? -21.391 -17.906 0.345 1 89.19 474 GLY B C 1
ATOM 9141 O O . GLY B 1 474 ? -22.531 -18.344 0.413 1 89.19 474 GLY B O 1
ATOM 9142 N N . VAL B 1 475 ? -20.422 -18.375 0.929 1 88.94 475 VAL B N 1
ATOM 9143 C CA . VAL B 1 475 ? -20.625 -19.484 1.853 1 88.94 475 VAL B CA 1
ATOM 9144 C C . VAL B 1 475 ? -20.766 -18.953 3.277 1 88.94 475 VAL B C 1
ATOM 9146 O O . VAL B 1 475 ? -19.891 -18.25 3.766 1 88.94 475 VAL B O 1
ATOM 9149 N N . GLY B 1 476 ? -21.766 -19.25 3.945 1 84.38 476 GLY B N 1
ATOM 9150 C CA . GLY B 1 476 ? -21.984 -18.812 5.312 1 84.38 476 GLY B CA 1
ATOM 9151 C C . GLY B 1 476 ? -22.562 -17.406 5.41 1 84.38 476 GLY B C 1
ATOM 9152 O O . GLY B 1 476 ? -22.719 -16.875 6.508 1 84.38 476 GLY B O 1
ATOM 9153 N N . ILE B 1 477 ? -22.75 -16.859 4.312 1 89.06 477 ILE B N 1
ATOM 9154 C CA . ILE B 1 477 ? -23.281 -15.508 4.238 1 89.06 477 ILE B CA 1
ATOM 9155 C C . ILE B 1 477 ? -24.203 -15.375 3.023 1 89.06 477 ILE B C 1
ATOM 9157 O O . ILE B 1 477 ? -24.031 -16.094 2.031 1 89.06 477 ILE B O 1
ATOM 9161 N N . SER B 1 478 ? -25.125 -14.523 3.178 1 88.06 478 SER B N 1
ATOM 9162 C CA . SER B 1 478 ? -26.062 -14.336 2.07 1 88.06 478 SER B CA 1
ATOM 9163 C C . SER B 1 478 ? -25.344 -13.844 0.821 1 88.06 478 SER B C 1
ATOM 9165 O O . SER B 1 478 ? -24.484 -12.953 0.899 1 88.06 478 SER B O 1
ATOM 9167 N N . PRO B 1 479 ? -25.703 -14.445 -0.265 1 84.38 479 PRO B N 1
ATOM 9168 C CA . PRO B 1 479 ? -25.062 -14.023 -1.516 1 84.38 479 PRO B CA 1
ATOM 9169 C C . PRO B 1 479 ? -25.344 -12.562 -1.856 1 84.38 479 PRO B C 1
ATOM 9171 O O . PRO B 1 479 ? -24.578 -11.93 -2.588 1 84.38 479 PRO B O 1
ATOM 9174 N N . ASP B 1 480 ? -26.359 -11.992 -1.273 1 86.44 480 ASP B N 1
ATOM 9175 C CA . ASP B 1 480 ? -26.75 -10.625 -1.596 1 86.44 480 ASP B CA 1
ATOM 9176 C C . ASP B 1 480 ? -25.984 -9.617 -0.739 1 86.44 480 ASP B C 1
ATOM 9178 O O . ASP B 1 480 ? -26.016 -8.414 -1.005 1 86.44 480 ASP B O 1
ATOM 9182 N N . ASN B 1 481 ? -25.344 -10.141 0.21 1 91.69 481 ASN B N 1
ATOM 9183 C CA . ASN B 1 481 ? -24.562 -9.273 1.085 1 91.69 481 ASN B CA 1
ATOM 9184 C C . ASN B 1 481 ? -23.188 -8.969 0.49 1 91.69 481 ASN B C 1
ATOM 9186 O O . ASN B 1 481 ? -22.172 -9.461 0.982 1 91.69 481 ASN B O 1
ATOM 9190 N N . THR B 1 482 ? -23.188 -8.086 -0.437 1 91.62 482 THR B N 1
ATOM 9191 C CA . THR B 1 482 ? -21.953 -7.777 -1.159 1 91.62 482 THR B CA 1
ATOM 9192 C C . THR B 1 482 ? -20.938 -7.105 -0.238 1 91.62 482 THR B C 1
ATOM 9194 O O . THR B 1 482 ? -19.734 -7.348 -0.353 1 91.62 482 THR B O 1
ATOM 9197 N N . THR B 1 483 ? -21.406 -6.344 0.726 1 90.62 483 THR B N 1
ATOM 9198 C CA . THR B 1 483 ? -20.5 -5.648 1.645 1 90.62 483 THR B CA 1
ATOM 9199 C C . THR B 1 483 ? -19.797 -6.637 2.57 1 90.62 483 THR B C 1
ATOM 9201 O O . THR B 1 483 ? -18.594 -6.562 2.764 1 90.62 483 THR B O 1
ATOM 9204 N N . GLY B 1 484 ? -20.562 -7.52 3.102 1 91.56 484 GLY B N 1
ATOM 9205 C CA . GLY B 1 484 ? -19.984 -8.516 3.988 1 91.56 484 GLY B CA 1
ATOM 9206 C C . GLY B 1 484 ? -19.031 -9.469 3.279 1 91.56 484 GLY B C 1
ATOM 9207 O O . GLY B 1 484 ? -18.078 -9.953 3.877 1 91.56 484 GLY B O 1
ATOM 9208 N N . ARG B 1 485 ? -19.281 -9.672 2 1 94.44 485 ARG B N 1
ATOM 9209 C CA . ARG B 1 485 ? -18.484 -10.594 1.207 1 94.44 485 ARG B CA 1
ATOM 9210 C C . ARG B 1 485 ? -17.266 -9.891 0.601 1 94.44 485 ARG B C 1
ATOM 9212 O O . ARG B 1 485 ? -16.344 -10.547 0.114 1 94.44 485 ARG B O 1
ATOM 9219 N N . GLY B 1 486 ? -17.281 -8.57 0.595 1 94.75 486 GLY B N 1
ATOM 9220 C CA . GLY B 1 486 ? -16.203 -7.809 -0.021 1 94.75 486 GLY B CA 1
ATOM 9221 C C . GLY B 1 486 ? -16.234 -7.867 -1.537 1 94.75 486 GLY B C 1
ATOM 9222 O O . GLY B 1 486 ? -15.188 -7.77 -2.182 1 94.75 486 GLY B O 1
ATOM 9223 N N . THR B 1 487 ? -17.375 -8.148 -2.158 1 96.94 487 THR B N 1
ATOM 9224 C CA . THR B 1 487 ? -17.547 -8.203 -3.605 1 96.94 487 THR B CA 1
ATOM 9225 C C . THR B 1 487 ? -18.328 -6.988 -4.105 1 96.94 487 THR B C 1
ATOM 9227 O O . THR B 1 487 ? -18.703 -6.117 -3.318 1 96.94 487 THR B O 1
ATOM 9230 N N . LEU B 1 488 ? -18.422 -6.832 -5.41 1 97.88 488 LEU B N 1
ATOM 9231 C CA . LEU B 1 488 ? -19.188 -5.742 -6.02 1 97.88 488 LEU B CA 1
ATOM 9232 C C . LEU B 1 488 ? -20.484 -6.254 -6.617 1 97.88 488 LEU B C 1
ATOM 9234 O O . LEU B 1 488 ? -20.594 -7.434 -6.961 1 97.88 488 LEU B O 1
ATOM 9238 N N . ASN B 1 489 ? -21.453 -5.367 -6.652 1 97.5 489 ASN B N 1
ATOM 9239 C CA . ASN B 1 489 ? -22.688 -5.652 -7.375 1 97.5 489 ASN B CA 1
ATOM 9240 C C . ASN B 1 489 ? -22.5 -5.473 -8.883 1 97.5 489 ASN B C 1
ATOM 9242 O O . ASN B 1 489 ? -21.953 -4.461 -9.328 1 97.5 489 ASN B O 1
ATOM 9246 N N . LEU B 1 490 ? -22.984 -6.402 -9.602 1 97.75 490 LEU B N 1
ATOM 9247 C CA . LEU B 1 490 ? -22.797 -6.395 -11.055 1 97.75 490 LEU B CA 1
ATOM 9248 C C . LEU B 1 490 ? -24.125 -6.098 -11.758 1 97.75 490 LEU B C 1
ATOM 9250 O O . LEU B 1 490 ? -25.141 -6.738 -11.484 1 97.75 490 LEU B O 1
ATOM 9254 N N . GLU B 1 491 ? -24.062 -5.113 -12.586 1 97.19 491 GLU B N 1
ATOM 9255 C CA . GLU B 1 491 ? -25.141 -4.816 -13.508 1 97.19 491 GLU B CA 1
ATOM 9256 C C . GLU B 1 491 ? -24.672 -4.891 -14.953 1 97.19 491 GLU B C 1
ATOM 9258 O O . GLU B 1 491 ? -23.734 -4.195 -15.344 1 97.19 491 GLU B O 1
ATOM 9263 N N . VAL B 1 492 ? -25.328 -5.723 -15.734 1 96.31 492 VAL B N 1
ATOM 9264 C CA . VAL B 1 492 ? -24.938 -5.906 -17.125 1 96.31 492 VAL B CA 1
ATOM 9265 C C . VAL B 1 492 ? -25.859 -5.094 -18.031 1 96.31 492 VAL B C 1
ATOM 9267 O O . VAL B 1 492 ? -27.094 -5.176 -17.922 1 96.31 492 VAL B O 1
ATOM 9270 N N . HIS B 1 493 ? -25.344 -4.379 -18.953 1 94.56 493 HIS B N 1
ATOM 9271 C CA . HIS B 1 493 ? -26.125 -3.469 -19.781 1 94.56 493 HIS B CA 1
ATOM 9272 C C . HIS B 1 493 ? -26.203 -3.967 -21.219 1 94.56 493 HIS B C 1
ATOM 9274 O O . HIS B 1 493 ? -27.297 -4.145 -21.766 1 94.56 493 HIS B O 1
ATOM 9280 N N . SER B 1 494 ? -24.984 -4.031 -21.844 1 88.12 494 SER B N 1
ATOM 9281 C CA . SER B 1 494 ? -24.969 -4.426 -23.25 1 88.12 494 SER B CA 1
ATOM 9282 C C . SER B 1 494 ? -23.906 -5.473 -23.516 1 88.12 494 SER B C 1
ATOM 9284 O O . SER B 1 494 ? -23.016 -5.684 -22.688 1 88.12 494 SER B O 1
ATOM 9286 N N . GLY B 1 495 ? -24 -6.016 -24.859 1 83.56 495 GLY B N 1
ATOM 9287 C CA . GLY B 1 495 ? -23.203 -7.16 -25.281 1 83.56 495 GLY B CA 1
ATOM 9288 C C . GLY B 1 495 ? -24.047 -8.375 -25.625 1 83.56 495 GLY B C 1
ATOM 9289 O O . GLY B 1 495 ? -25.266 -8.273 -25.781 1 83.56 495 GLY B O 1
ATOM 9290 N N . PRO B 1 496 ? -23.344 -9.484 -25.906 1 87.62 496 PRO B N 1
ATOM 9291 C CA . PRO B 1 496 ? -21.969 -9.922 -25.656 1 87.62 496 PRO B CA 1
ATOM 9292 C C . PRO B 1 496 ? -21.031 -9.656 -26.828 1 87.62 496 PRO B C 1
ATOM 9294 O O . PRO B 1 496 ? -21.453 -9.727 -27.984 1 87.62 496 PRO B O 1
ATOM 9297 N N . ASP B 1 497 ? -19.797 -9.305 -26.578 1 85.12 497 ASP B N 1
ATOM 9298 C CA . ASP B 1 497 ? -18.688 -9.375 -27.5 1 85.12 497 ASP B CA 1
ATOM 9299 C C . ASP B 1 497 ? -17.688 -10.461 -27.094 1 85.12 497 ASP B C 1
ATOM 9301 O O . ASP B 1 497 ? -17.547 -10.758 -25.906 1 85.12 497 ASP B O 1
ATOM 9305 N N . LEU B 1 498 ? -17.234 -11.164 -28.125 1 79.69 498 LEU B N 1
ATOM 9306 C CA . LEU B 1 498 ? -16.234 -12.156 -27.766 1 79.69 498 LEU B CA 1
ATOM 9307 C C . LEU B 1 498 ? -14.977 -11.492 -27.219 1 79.69 498 LEU B C 1
ATOM 9309 O O . LEU B 1 498 ? -14.609 -10.391 -27.641 1 79.69 498 LEU B O 1
ATOM 9313 N N . TRP B 1 499 ? -14.383 -12.203 -26.297 1 75.94 499 TRP B N 1
ATOM 9314 C CA . TRP B 1 499 ? -13.172 -11.688 -25.672 1 75.94 499 TRP B CA 1
ATOM 9315 C C . TRP B 1 499 ? -11.992 -11.742 -26.625 1 75.94 499 TRP B C 1
ATOM 9317 O O . TRP B 1 499 ? -10.984 -11.062 -26.422 1 75.94 499 TRP B O 1
ATOM 9327 N N . MET B 1 500 ? -12.133 -12.633 -27.672 1 75.06 500 MET B N 1
ATOM 9328 C CA . MET B 1 500 ? -11.156 -12.734 -28.75 1 75.06 500 MET B CA 1
ATOM 9329 C C . MET B 1 500 ? -11.852 -12.906 -30.094 1 75.06 500 MET B C 1
ATOM 9331 O O . MET B 1 500 ? -12.977 -13.406 -30.156 1 75.06 500 MET B O 1
ATOM 9335 N N . GLU B 1 501 ? -11.156 -12.523 -31.141 1 71.44 501 GLU B N 1
ATOM 9336 C CA . GLU B 1 501 ? -11.727 -12.711 -32.469 1 71.44 501 GLU B CA 1
ATOM 9337 C C . GLU B 1 501 ? -11.578 -14.156 -32.938 1 71.44 501 GLU B C 1
ATOM 9339 O O . GLU B 1 501 ? -10.461 -14.688 -33 1 71.44 501 GLU B O 1
ATOM 9344 N N . LEU B 1 502 ? -12.719 -14.859 -33 1 75.25 502 LEU B N 1
ATOM 9345 C CA . LEU B 1 502 ? -12.711 -16.234 -33.469 1 75.25 502 LEU B CA 1
ATOM 9346 C C . LEU B 1 502 ? -13.43 -16.375 -34.812 1 75.25 502 LEU B C 1
ATOM 9348 O O . LEU B 1 502 ? -14.516 -15.812 -35 1 75.25 502 LEU B O 1
ATOM 9352 N N . ASP B 1 503 ? -12.617 -16.891 -35.812 1 72.06 503 ASP B N 1
ATOM 9353 C CA . ASP B 1 503 ? -13.18 -17.016 -37.156 1 72.06 503 ASP B CA 1
ATOM 9354 C C . ASP B 1 503 ? -13.773 -18.391 -37.375 1 72.06 503 ASP B C 1
ATOM 9356 O O . ASP B 1 503 ? -13.047 -19.375 -37.531 1 72.06 503 ASP B O 1
ATOM 9360 N N . GLY B 1 504 ? -15.07 -18.453 -37.406 1 75.44 504 GLY B N 1
ATOM 9361 C CA . GLY B 1 504 ? -15.727 -19.672 -37.844 1 75.44 504 GLY B CA 1
ATOM 9362 C C . GLY B 1 504 ? -15.992 -20.641 -36.719 1 75.44 504 GLY B C 1
ATOM 9363 O O . GLY B 1 504 ? -15.523 -20.453 -35.594 1 75.44 504 GLY B O 1
ATOM 9364 N N . GLU B 1 505 ? -16.734 -21.688 -36.938 1 77 505 GLU B N 1
ATOM 9365 C CA . GLU B 1 505 ? -17.203 -22.688 -36 1 77 505 GLU B CA 1
ATOM 9366 C C . GLU B 1 505 ? -16.062 -23.562 -35.5 1 77 505 GLU B C 1
ATOM 9368 O O . GLU B 1 505 ? -16.016 -23.938 -34.312 1 77 505 GLU B O 1
ATOM 9373 N N . VAL B 1 506 ? -15.195 -23.797 -36.375 1 77.56 506 VAL B N 1
ATOM 9374 C CA . VAL B 1 506 ? -14.07 -24.656 -36.031 1 77.56 506 VAL B CA 1
ATOM 9375 C C . VAL B 1 506 ? -13.18 -23.953 -35 1 77.56 506 VAL B C 1
ATOM 9377 O O . VAL B 1 506 ? -12.734 -24.578 -34.031 1 77.56 506 VAL B O 1
ATOM 9380 N N . SER B 1 507 ? -13.016 -22.703 -35.219 1 77.19 507 SER B N 1
ATOM 9381 C CA . SER B 1 507 ? -12.195 -21.938 -34.281 1 77.19 507 SER B CA 1
ATOM 9382 C C . SER B 1 507 ? -12.859 -21.828 -32.906 1 77.19 507 SER B C 1
ATOM 9384 O O . SER B 1 507 ? -12.188 -21.875 -31.891 1 77.19 507 SER B O 1
ATOM 9386 N N . ILE B 1 508 ? -14.117 -21.828 -32.938 1 79.56 508 ILE B N 1
ATOM 9387 C CA . ILE B 1 508 ? -14.867 -21.719 -31.688 1 79.56 508 ILE B CA 1
ATOM 9388 C C . ILE B 1 508 ? -14.773 -23.016 -30.906 1 79.56 508 ILE B C 1
ATOM 9390 O O . ILE B 1 508 ? -14.531 -23.016 -29.703 1 79.56 508 ILE B O 1
ATOM 9394 N N . GLN B 1 509 ? -14.922 -24.109 -31.594 1 79 509 GLN B N 1
ATOM 9395 C CA . GLN B 1 509 ? -14.844 -25.406 -30.938 1 79 509 GLN B CA 1
ATOM 9396 C C . GLN B 1 509 ? -13.438 -25.656 -30.391 1 79 509 GLN B C 1
ATOM 9398 O O . GLN B 1 509 ? -13.281 -26.203 -29.297 1 79 509 GLN B O 1
ATOM 9403 N N . SER B 1 510 ? -12.5 -25.172 -31.125 1 77 510 SER B N 1
ATOM 9404 C CA . SER B 1 510 ? -11.117 -25.312 -30.672 1 77 510 SER B CA 1
ATOM 9405 C C . SER B 1 510 ? -10.859 -24.469 -29.422 1 77 510 SER B C 1
ATOM 9407 O O . SER B 1 510 ? -10.164 -24.906 -28.5 1 77 510 SER B O 1
ATOM 9409 N N . ALA B 1 511 ? -11.453 -23.391 -29.422 1 79.31 511 ALA B N 1
ATOM 9410 C CA . ALA B 1 511 ? -11.289 -22.5 -28.281 1 79.31 511 ALA B CA 1
ATOM 9411 C C . ALA B 1 511 ? -11.938 -23.078 -27.031 1 79.31 511 ALA B C 1
ATOM 9413 O O . ALA B 1 511 ? -11.391 -22.969 -25.938 1 79.31 511 ALA B O 1
ATOM 9414 N N . TYR B 1 512 ? -13.086 -23.719 -27.188 1 80 512 TYR B N 1
ATOM 9415 C CA . TYR B 1 512 ? -13.75 -24.375 -26.078 1 80 512 TYR B CA 1
ATOM 9416 C C . TYR B 1 512 ? -12.883 -25.484 -25.5 1 80 512 TYR B C 1
ATOM 9418 O O . TYR B 1 512 ? -12.773 -25.641 -24.281 1 80 512 TYR B O 1
ATOM 9426 N N . LEU B 1 513 ? -12.344 -26.203 -26.406 1 78.44 513 LEU B N 1
ATOM 9427 C CA . LEU B 1 513 ? -11.5 -27.312 -25.969 1 78.44 513 LEU B CA 1
ATOM 9428 C C . LEU B 1 513 ? -10.266 -26.797 -25.25 1 78.44 513 LEU B C 1
ATOM 9430 O O . LEU B 1 513 ? -9.898 -27.328 -24.188 1 78.44 513 LEU B O 1
ATOM 9434 N N . GLU B 1 514 ? -9.664 -25.828 -25.797 1 77.62 514 GLU B N 1
ATOM 9435 C CA . GLU B 1 514 ? -8.469 -25.25 -25.188 1 77.62 514 GLU B CA 1
ATOM 9436 C C . GLU B 1 514 ? -8.766 -24.672 -23.812 1 77.62 514 GLU B C 1
ATOM 9438 O O . GLU B 1 514 ? -7.977 -24.844 -22.875 1 77.62 514 GLU B O 1
ATOM 9443 N N . LEU B 1 515 ? -9.836 -24.062 -23.719 1 81.19 515 LEU B N 1
ATOM 9444 C CA . LEU B 1 515 ? -10.234 -23.484 -22.438 1 81.19 515 LEU B CA 1
ATOM 9445 C C . LEU B 1 515 ? -10.453 -24.578 -21.406 1 81.19 515 LEU B C 1
ATOM 9447 O O . LEU B 1 515 ? -10.008 -24.453 -20.25 1 81.19 515 LEU B O 1
ATOM 9451 N N . TRP B 1 516 ? -11.086 -25.594 -21.812 1 81.44 516 TRP B N 1
ATOM 9452 C CA . TRP B 1 516 ? -11.383 -26.688 -20.891 1 81.44 516 TRP B CA 1
ATOM 9453 C C . TRP B 1 516 ? -10.109 -27.375 -20.422 1 81.44 516 TRP B C 1
ATOM 9455 O O . TRP B 1 516 ? -9.93 -27.625 -19.234 1 81.44 516 TRP B O 1
ATOM 9465 N N . VAL B 1 517 ? -9.281 -27.594 -21.344 1 77.12 517 VAL B N 1
ATOM 9466 C CA . VAL B 1 517 ? -8.031 -28.281 -21.031 1 77.12 517 VAL B CA 1
ATOM 9467 C C . VAL B 1 517 ? -7.188 -27.422 -20.109 1 77.12 517 VAL B C 1
ATOM 9469 O O . VAL B 1 517 ? -6.492 -27.938 -19.234 1 77.12 517 VAL B O 1
ATOM 9472 N N . THR B 1 518 ? -7.324 -26.234 -20.297 1 77.12 518 THR B N 1
ATOM 9473 C CA . THR B 1 518 ? -6.574 -25.312 -19.453 1 77.12 518 THR B CA 1
ATOM 9474 C C . THR B 1 518 ? -7.172 -25.281 -18.047 1 77.12 518 THR B C 1
ATOM 9476 O O . THR B 1 518 ? -6.438 -25.281 -17.047 1 77.12 518 THR B O 1
ATOM 9479 N N . LEU B 1 519 ? -8.438 -25.312 -17.953 1 79.81 519 LEU B N 1
ATOM 9480 C CA . LEU B 1 519 ? -9.117 -25.172 -16.672 1 79.81 519 LEU B CA 1
ATOM 9481 C C . LEU B 1 519 ? -9.039 -26.469 -15.867 1 79.81 519 LEU B C 1
ATOM 9483 O O . LEU B 1 519 ? -8.906 -26.422 -14.641 1 79.81 519 LEU B O 1
ATOM 9487 N N . VAL B 1 520 ? -9.18 -27.578 -16.453 1 76.38 520 VAL B N 1
ATOM 9488 C CA . VAL B 1 520 ? -9.227 -28.812 -15.688 1 76.38 520 VAL B CA 1
ATOM 9489 C C . VAL B 1 520 ? -7.918 -29.578 -15.875 1 76.38 520 VAL B C 1
ATOM 9491 O O . VAL B 1 520 ? -7.605 -30.484 -15.094 1 76.38 520 VAL B O 1
ATOM 9494 N N . GLU B 1 521 ? -6.957 -28.938 -16.484 1 69.56 521 GLU B N 1
ATOM 9495 C CA . GLU B 1 521 ? -5.629 -29.469 -16.75 1 69.56 521 GLU B CA 1
ATOM 9496 C C . GLU B 1 521 ? -5.684 -30.969 -17.047 1 69.56 521 GLU B C 1
ATOM 9498 O O . GLU B 1 521 ? -6.367 -31.719 -16.344 1 69.56 521 GLU B O 1
ATOM 9503 N N . PHE B 1 522 ? -5.195 -31.391 -18.109 1 61.19 522 PHE B N 1
ATOM 9504 C CA . PHE B 1 522 ? -5.113 -32.812 -18.469 1 61.19 522 PHE B CA 1
ATOM 9505 C C . PHE B 1 522 ? -4.188 -33.562 -17.516 1 61.19 522 PHE B C 1
ATOM 9507 O O . PHE B 1 522 ? -3.057 -33.125 -17.281 1 61.19 522 PHE B O 1
ATOM 9514 N N . SER B 1 523 ? -4.84 -34.406 -16.609 1 62.72 523 SER B N 1
ATOM 9515 C CA . SER B 1 523 ? -4.02 -35.312 -15.789 1 62.72 523 SER B CA 1
ATOM 9516 C C . SER B 1 523 ? -3.922 -36.688 -16.391 1 62.72 523 SER B C 1
ATOM 9518 O O . SER B 1 523 ? -4.934 -37.281 -16.797 1 62.72 523 SER B O 1
ATOM 9520 N N . THR B 1 524 ? -2.756 -37.125 -16.75 1 57.22 524 THR B N 1
ATOM 9521 C CA . THR B 1 524 ? -2.559 -38.469 -17.266 1 57.22 524 THR B CA 1
ATOM 9522 C C . THR B 1 524 ? -3.145 -39.5 -16.312 1 57.22 524 THR B C 1
ATOM 9524 O O . THR B 1 524 ? -3.412 -40.656 -16.703 1 57.22 524 THR B O 1
ATOM 9527 N N . LEU B 1 525 ? -3.369 -39.062 -15.07 1 60.91 525 LEU B N 1
ATOM 9528 C CA . LEU B 1 525 ? -3.861 -39.969 -14.047 1 60.91 525 LEU B CA 1
ATOM 9529 C C . LEU B 1 525 ? -5.387 -40 -14.047 1 60.91 525 LEU B C 1
ATOM 9531 O O . LEU B 1 525 ? -5.988 -40.719 -13.234 1 60.91 525 LEU B O 1
ATOM 9535 N N . GLY B 1 526 ? -5.914 -39.312 -14.906 1 63.56 526 GLY B N 1
ATOM 9536 C CA . GLY B 1 526 ? -7.367 -39.281 -15 1 63.56 526 GLY B CA 1
ATOM 9537 C C . GLY B 1 526 ? -8.016 -38.344 -14.008 1 63.56 526 GLY B C 1
ATOM 9538 O O . GLY B 1 526 ? -9.234 -38.375 -13.82 1 63.56 526 GLY B O 1
ATOM 9539 N N . GLY B 1 527 ? -7.238 -37.656 -13.273 1 76.94 527 GLY B N 1
ATOM 9540 C CA . GLY B 1 527 ? -7.914 -36.75 -12.359 1 76.94 527 GLY B CA 1
ATOM 9541 C C . GLY B 1 527 ? -6.984 -36.156 -11.32 1 76.94 527 GLY B C 1
ATOM 9542 O O . GLY B 1 527 ? -5.766 -36.125 -11.508 1 76.94 527 GLY B O 1
ATOM 9543 N N . TRP B 1 528 ? -7.633 -35.531 -10.312 1 85.75 528 TRP B N 1
ATOM 9544 C CA . TRP B 1 528 ? -6.906 -34.844 -9.25 1 85.75 528 TRP B CA 1
ATOM 9545 C C . TRP B 1 528 ? -7.406 -35.281 -7.875 1 85.75 528 TRP B C 1
ATOM 9547 O O . TRP B 1 528 ? -8.562 -35.688 -7.73 1 85.75 528 TRP B O 1
ATOM 9557 N N . SER B 1 529 ? -6.488 -35.156 -6.926 1 88.38 529 SER B N 1
ATOM 9558 C CA . SER B 1 529 ? -6.914 -35.375 -5.547 1 88.38 529 SER B CA 1
ATOM 9559 C C . SER B 1 529 ? -7.398 -34.094 -4.902 1 88.38 529 SER B C 1
ATOM 9561 O O . SER B 1 529 ? -6.703 -33.062 -4.945 1 88.38 529 SER B O 1
ATOM 9563 N N . LEU B 1 530 ? -8.5 -34.125 -4.324 1 90.62 530 LEU B N 1
ATOM 9564 C CA . LEU B 1 530 ? -9.039 -33 -3.592 1 90.62 530 LEU B CA 1
ATOM 9565 C C . LEU B 1 530 ? -9.062 -33.281 -2.094 1 90.62 530 LEU B C 1
ATOM 9567 O O . LEU B 1 530 ? -9.773 -32.594 -1.343 1 90.62 530 LEU B O 1
ATOM 9571 N N . ALA B 1 531 ? -8.211 -34.25 -1.694 1 86.31 531 ALA B N 1
ATOM 9572 C CA . ALA B 1 531 ? -8.234 -34.719 -0.305 1 86.31 531 ALA B CA 1
ATOM 9573 C C . ALA B 1 531 ? -7.418 -33.781 0.587 1 86.31 531 ALA B C 1
ATOM 9575 O O . ALA B 1 531 ? -7.551 -33.812 1.813 1 86.31 531 ALA B O 1
ATOM 9576 N N . GLY B 1 532 ? -6.602 -32.969 0.008 1 77.62 532 GLY B N 1
ATOM 9577 C CA . GLY B 1 532 ? -5.844 -32 0.784 1 77.62 532 GLY B CA 1
ATOM 9578 C C . GLY B 1 532 ? -4.785 -32.625 1.666 1 77.62 532 GLY B C 1
ATOM 9579 O O . GLY B 1 532 ? -3.967 -33.438 1.191 1 77.62 532 GLY B O 1
ATOM 9580 N N . ASN B 1 533 ? -4.906 -32.438 2.986 1 70.62 533 ASN B N 1
ATOM 9581 C CA . ASN B 1 533 ? -3.854 -32.781 3.936 1 70.62 533 ASN B CA 1
ATOM 9582 C C . ASN B 1 533 ? -3.9 -34.281 4.305 1 70.62 533 ASN B C 1
ATOM 9584 O O . ASN B 1 533 ? -2.994 -34.781 4.969 1 70.62 533 ASN B O 1
ATOM 9588 N N . ILE B 1 534 ? -4.855 -34.969 3.832 1 74.25 534 ILE B N 1
ATOM 9589 C CA . ILE B 1 534 ? -4.938 -36.375 4.238 1 74.25 534 ILE B CA 1
ATOM 9590 C C . ILE B 1 534 ? -4.293 -37.25 3.172 1 74.25 534 ILE B C 1
ATOM 9592 O O . ILE B 1 534 ? -4.168 -38.469 3.355 1 74.25 534 ILE B O 1
ATOM 9596 N N . VAL B 1 535 ? -3.906 -36.594 2.137 1 73 535 VAL B N 1
ATOM 9597 C CA . VAL B 1 535 ? -3.24 -37.375 1.095 1 73 535 VAL B CA 1
ATOM 9598 C C . VAL B 1 535 ? -1.982 -38.031 1.661 1 73 535 VAL B C 1
ATOM 9600 O O . VAL B 1 535 ? -1.222 -37.406 2.396 1 73 535 VAL B O 1
ATOM 9603 N N . PHE B 1 536 ? -1.969 -39.312 1.341 1 66.5 536 PHE B N 1
ATOM 9604 C CA . PHE B 1 536 ? -0.807 -40.062 1.803 1 66.5 536 PHE B CA 1
ATOM 9605 C C . PHE B 1 536 ? 0.479 -39.469 1.242 1 66.5 536 PHE B C 1
ATOM 9607 O O . PHE B 1 536 ? 0.551 -39.125 0.057 1 66.5 536 PHE B O 1
ATOM 9614 N N . ASN B 1 537 ? 1.384 -39.375 2.137 1 62.91 537 ASN B N 1
ATOM 9615 C CA . ASN B 1 537 ? 2.629 -38.688 1.8 1 62.91 537 ASN B CA 1
ATOM 9616 C C . ASN B 1 537 ? 3.586 -39.594 1.045 1 62.91 537 ASN B C 1
ATOM 9618 O O . ASN B 1 537 ? 4.598 -40.031 1.596 1 62.91 537 ASN B O 1
ATOM 9622 N N . ASP B 1 538 ? 3.102 -40.062 -0.174 1 66.62 538 ASP B N 1
ATOM 9623 C CA . ASP B 1 538 ? 4.059 -40.719 -1.066 1 66.62 538 ASP B CA 1
ATOM 9624 C C . ASP B 1 538 ? 4.395 -39.812 -2.256 1 66.62 538 ASP B C 1
ATOM 9626 O O . ASP B 1 538 ? 3.566 -39 -2.684 1 66.62 538 ASP B O 1
ATOM 9630 N N . LEU B 1 539 ? 5.574 -39.906 -2.623 1 63.16 539 LEU B N 1
ATOM 9631 C CA . LEU B 1 539 ? 6.129 -39 -3.607 1 63.16 539 LEU B CA 1
ATOM 9632 C C . LEU B 1 539 ? 5.27 -38.969 -4.867 1 63.16 539 LEU B C 1
ATOM 9634 O O . LEU B 1 539 ? 4.938 -37.875 -5.367 1 63.16 539 LEU B O 1
ATOM 9638 N N . THR B 1 540 ? 4.875 -40.188 -5.301 1 62.84 540 THR B N 1
ATOM 9639 C CA . THR B 1 540 ? 4.152 -40.25 -6.566 1 62.84 540 THR B CA 1
ATOM 9640 C C . THR B 1 540 ? 2.771 -39.594 -6.43 1 62.84 540 THR B C 1
ATOM 9642 O O . THR B 1 540 ? 2.336 -38.844 -7.309 1 62.84 540 THR B O 1
ATOM 9645 N N . THR B 1 541 ? 2.146 -39.844 -5.301 1 68.62 541 THR B N 1
ATOM 9646 C CA . THR B 1 541 ? 0.815 -39.281 -5.066 1 68.62 541 THR B CA 1
ATOM 9647 C C . THR B 1 541 ? 0.883 -37.781 -4.848 1 68.62 541 THR B C 1
ATOM 9649 O O . THR B 1 541 ? 0.061 -37.031 -5.383 1 68.62 541 THR B O 1
ATOM 9652 N N . THR B 1 542 ? 1.89 -37.406 -4.246 1 68.56 542 THR B N 1
ATOM 9653 C CA . THR B 1 542 ? 1.985 -36 -3.891 1 68.56 542 THR B CA 1
ATOM 9654 C C . THR B 1 542 ? 2.422 -35.156 -5.094 1 68.56 542 THR B C 1
ATOM 9656 O O . THR B 1 542 ? 1.921 -34.062 -5.301 1 68.56 542 THR B O 1
ATOM 9659 N N . VAL B 1 543 ? 3.184 -35.75 -5.895 1 66.31 543 VAL B N 1
ATOM 9660 C CA . VAL B 1 543 ? 3.783 -34.969 -6.961 1 66.31 543 VAL B CA 1
ATOM 9661 C C . VAL B 1 543 ? 2.879 -34.969 -8.195 1 66.31 543 VAL B C 1
ATOM 9663 O O . VAL B 1 543 ? 2.799 -34 -8.93 1 66.31 543 VAL B O 1
ATOM 9666 N N . ILE B 1 544 ? 2.146 -36 -8.32 1 69.12 544 ILE B N 1
ATOM 9667 C CA . ILE B 1 544 ? 1.478 -36.156 -9.609 1 69.12 544 ILE B CA 1
ATOM 9668 C C . ILE B 1 544 ? -0.029 -35.969 -9.43 1 69.12 544 ILE B C 1
ATOM 9670 O O . ILE B 1 544 ? -0.714 -35.469 -10.328 1 69.12 544 ILE B O 1
ATOM 9674 N N . TRP B 1 545 ? -0.545 -36.281 -8.281 1 79.56 545 TRP B N 1
ATOM 9675 C CA . TRP B 1 545 ? -1.994 -36.406 -8.164 1 79.56 545 TRP B CA 1
ATOM 9676 C C . TRP B 1 545 ? -2.566 -35.312 -7.277 1 79.56 545 TRP B C 1
ATOM 9678 O O . TRP B 1 545 ? -3.678 -34.844 -7.512 1 79.56 545 TRP B O 1
ATOM 9688 N N . ALA B 1 546 ? -1.814 -34.781 -6.426 1 80.31 546 ALA B N 1
ATOM 9689 C CA . ALA B 1 546 ? -2.348 -33.844 -5.434 1 80.31 546 ALA B CA 1
ATOM 9690 C C . ALA B 1 546 ? -2.553 -32.469 -6.031 1 80.31 546 ALA B C 1
ATOM 9692 O O . ALA B 1 546 ? -1.741 -32 -6.836 1 80.31 546 ALA B O 1
ATOM 9693 N N . THR B 1 547 ? -3.623 -31.828 -5.652 1 85.31 547 THR B N 1
ATOM 9694 C CA . THR B 1 547 ? -3.877 -30.422 -5.984 1 85.31 547 THR B CA 1
ATOM 9695 C C . THR B 1 547 ? -3.221 -29.5 -4.961 1 85.31 547 THR B C 1
ATOM 9697 O O . THR B 1 547 ? -2.838 -29.938 -3.875 1 85.31 547 THR B O 1
ATOM 9700 N N . HIS B 1 548 ? -3.004 -28.344 -5.383 1 83.56 548 HIS B N 1
ATOM 9701 C CA . HIS B 1 548 ? -2.504 -27.391 -4.398 1 83.56 548 HIS B CA 1
ATOM 9702 C C . HIS B 1 548 ? -3.371 -27.391 -3.143 1 83.56 548 HIS B C 1
ATOM 9704 O O . HIS B 1 548 ? -4.602 -27.438 -3.232 1 83.56 548 HIS B O 1
ATOM 9710 N N . PRO B 1 549 ? -2.859 -27.234 -2.039 1 81.44 549 PRO B N 1
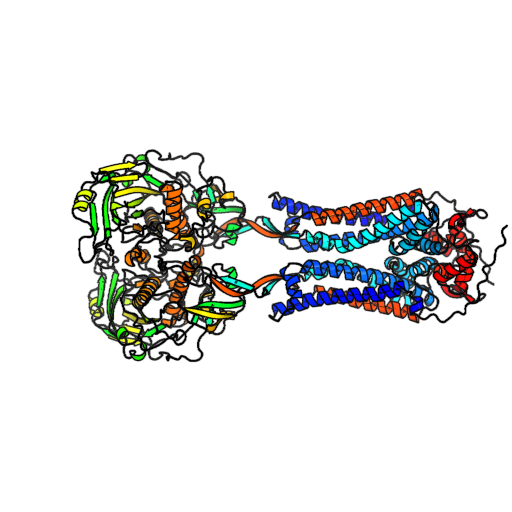ATOM 9711 C CA . PRO B 1 549 ? -3.619 -27.344 -0.791 1 81.44 549 PRO B CA 1
ATOM 9712 C C . PRO B 1 549 ? -4.711 -26.281 -0.671 1 81.44 549 PRO B C 1
ATOM 9714 O O . PRO B 1 549 ? -5.754 -26.531 -0.06 1 81.44 549 PRO B O 1
ATOM 9717 N N . GLU B 1 550 ? -4.531 -25.203 -1.224 1 83.44 550 GLU B N 1
ATOM 9718 C CA . GLU B 1 550 ? -5.539 -24.156 -1.125 1 83.44 550 GLU B CA 1
ATOM 9719 C C . GLU B 1 550 ? -6.797 -24.516 -1.908 1 83.44 550 GLU B C 1
ATOM 9721 O O . GLU B 1 550 ? -7.91 -24.219 -1.479 1 83.44 550 GLU B O 1
ATOM 9726 N N . HIS B 1 551 ? -6.602 -25.109 -3.043 1 88.88 551 HIS B N 1
ATOM 9727 C CA . HIS B 1 551 ? -7.758 -25.562 -3.814 1 88.88 551 HIS B CA 1
ATOM 9728 C C . HIS B 1 551 ? -8.508 -26.672 -3.082 1 88.88 551 HIS B C 1
ATOM 9730 O O . HIS B 1 551 ? -9.734 -26.641 -3.006 1 88.88 551 HIS B O 1
ATOM 9736 N N . ALA B 1 552 ? -7.715 -27.562 -2.551 1 87.94 552 ALA B N 1
ATOM 9737 C CA . ALA B 1 552 ? -8.32 -28.688 -1.822 1 87.94 552 ALA B CA 1
ATOM 9738 C C . ALA B 1 552 ? -9.055 -28.188 -0.578 1 87.94 552 ALA B C 1
ATOM 9740 O O . ALA B 1 552 ? -10.164 -28.641 -0.281 1 87.94 552 ALA B O 1
ATOM 9741 N N . ALA B 1 553 ? -8.445 -27.297 0.096 1 85.81 553 ALA B N 1
ATOM 9742 C CA . ALA B 1 553 ? -9.062 -26.766 1.304 1 85.81 553 ALA B CA 1
ATOM 9743 C C . ALA B 1 553 ? -10.359 -26.031 0.973 1 85.81 553 ALA B C 1
ATOM 9745 O O . ALA B 1 553 ? -11.352 -26.156 1.688 1 85.81 553 ALA B O 1
ATOM 9746 N N . MET B 1 554 ? -10.344 -25.25 -0.031 1 89.38 554 MET B N 1
ATOM 9747 C CA . MET B 1 554 ? -11.539 -24.531 -0.449 1 89.38 554 MET B CA 1
ATOM 9748 C C . MET B 1 554 ? -12.664 -25.5 -0.795 1 89.38 554 MET B C 1
ATOM 9750 O O . MET B 1 554 ? -13.797 -25.328 -0.334 1 89.38 554 MET B O 1
ATOM 9754 N N . PHE B 1 555 ? -12.352 -26.484 -1.534 1 92.5 555 PHE B N 1
ATOM 9755 C CA . PHE B 1 555 ? -13.336 -27.484 -1.929 1 92.5 555 PHE B CA 1
ATOM 9756 C C . PHE B 1 555 ? -13.906 -28.203 -0.706 1 92.5 555 PHE B C 1
ATOM 9758 O O . PHE B 1 555 ? -15.125 -28.266 -0.531 1 92.5 555 PHE B O 1
ATOM 9765 N N . GLN B 1 556 ? -13.023 -28.688 0.112 1 91.69 556 GLN B N 1
ATOM 9766 C CA . GLN B 1 556 ? -13.414 -29.484 1.267 1 91.69 556 GLN B CA 1
ATOM 9767 C C . GLN B 1 556 ? -14.234 -28.672 2.256 1 91.69 556 GLN B C 1
ATOM 9769 O O . GLN B 1 556 ? -15.258 -29.141 2.758 1 91.69 556 GLN B O 1
ATOM 9774 N N . LYS B 1 557 ? -13.852 -27.531 2.502 1 88.81 557 LYS B N 1
ATOM 9775 C CA . LYS B 1 557 ? -14.562 -26.703 3.473 1 88.81 557 LYS B CA 1
ATOM 9776 C C . LYS B 1 557 ? -15.961 -26.344 2.971 1 88.81 557 LYS B C 1
ATOM 9778 O O . LYS B 1 557 ? -16.922 -26.391 3.73 1 88.81 557 LYS B O 1
ATOM 9783 N N . ILE B 1 558 ? -16.047 -25.984 1.727 1 92.69 558 ILE B N 1
ATOM 9784 C CA . ILE B 1 558 ? -17.344 -25.656 1.171 1 92.69 558 ILE B CA 1
ATOM 9785 C C . ILE B 1 558 ? -18.234 -26.891 1.157 1 92.69 558 ILE B C 1
ATOM 9787 O O . ILE B 1 558 ? -19.406 -26.828 1.521 1 92.69 558 ILE B O 1
ATOM 9791 N N . LEU B 1 559 ? -17.672 -27.984 0.78 1 93.88 559 LEU B N 1
ATOM 9792 C CA . LEU B 1 559 ? -18.438 -29.219 0.741 1 93.88 559 LEU B CA 1
ATOM 9793 C C . LEU B 1 559 ? -18.922 -29.609 2.135 1 93.88 559 LEU B C 1
ATOM 9795 O O . LEU B 1 559 ? -20.078 -30 2.303 1 93.88 559 LEU B O 1
ATOM 9799 N N . HIS B 1 560 ? -18.125 -29.406 3.08 1 89.38 560 HIS B N 1
ATOM 9800 C CA . HIS B 1 560 ? -18.5 -29.766 4.445 1 89.38 560 HIS B CA 1
ATOM 9801 C C . HIS B 1 560 ? -19.547 -28.797 5 1 89.38 560 HIS B C 1
ATOM 9803 O O . HIS B 1 560 ? -20.469 -29.219 5.695 1 89.38 560 HIS B O 1
ATOM 9809 N N . GLU B 1 561 ? -19.391 -27.609 4.699 1 87.81 561 GLU B N 1
ATOM 9810 C CA . GLU B 1 561 ? -20.281 -26.594 5.258 1 87.81 561 GLU B CA 1
ATOM 9811 C C . GLU B 1 561 ? -21.656 -26.625 4.586 1 87.81 561 GLU B C 1
ATOM 9813 O O . GLU B 1 561 ? -22.672 -26.391 5.23 1 87.81 561 GLU B O 1
ATOM 9818 N N . THR B 1 562 ? -21.656 -26.906 3.299 1 92.44 562 THR B N 1
ATOM 9819 C CA . THR B 1 562 ? -22.922 -26.766 2.564 1 92.44 562 THR B CA 1
ATOM 9820 C C . THR B 1 562 ? -23.469 -28.125 2.176 1 92.44 562 THR B C 1
ATOM 9822 O O . THR B 1 562 ? -24.656 -28.25 1.861 1 92.44 562 THR B O 1
ATOM 9825 N N . GLY B 1 563 ? -22.625 -29.125 2.111 1 91.94 563 GLY B N 1
ATOM 9826 C CA . GLY B 1 563 ? -23.047 -30.422 1.599 1 91.94 563 GLY B CA 1
ATOM 9827 C C . GLY B 1 563 ? -23.328 -30.406 0.108 1 91.94 563 GLY B C 1
ATOM 9828 O O . GLY B 1 563 ? -23.922 -31.359 -0.424 1 91.94 563 GLY B O 1
ATOM 9829 N N . ASN B 1 564 ? -23 -29.391 -0.547 1 95.75 564 ASN B N 1
ATOM 9830 C CA . ASN B 1 564 ? -23.297 -29.172 -1.958 1 95.75 564 ASN B CA 1
ATOM 9831 C C . ASN B 1 564 ? -22.062 -29.281 -2.828 1 95.75 564 ASN B C 1
ATOM 9833 O O . ASN B 1 564 ? -21.266 -28.344 -2.914 1 95.75 564 ASN B O 1
ATOM 9837 N N . PRO B 1 565 ? -21.875 -30.422 -3.574 1 97.38 565 PRO B N 1
ATOM 9838 C CA . PRO B 1 565 ? -20.688 -30.594 -4.398 1 97.38 565 PRO B CA 1
ATOM 9839 C C . PRO B 1 565 ? -20.641 -29.609 -5.57 1 97.38 565 PRO B C 1
ATOM 9841 O O . PRO B 1 565 ? -19.547 -29.25 -6.039 1 97.38 565 PRO B O 1
ATOM 9844 N N . ALA B 1 566 ? -21.766 -29.188 -6.078 1 97.81 566 ALA B N 1
ATOM 9845 C CA . ALA B 1 566 ? -21.797 -28.234 -7.184 1 97.81 566 ALA B CA 1
ATOM 9846 C C . ALA B 1 566 ? -21.203 -26.891 -6.758 1 97.81 566 ALA B C 1
ATOM 9848 O O . ALA B 1 566 ? -20.406 -26.297 -7.484 1 97.81 566 ALA B O 1
ATOM 9849 N N . LEU B 1 567 ? -21.578 -26.469 -5.562 1 96.31 567 LEU B N 1
ATOM 9850 C CA . LEU B 1 567 ? -21.062 -25.203 -5.043 1 96.31 567 LEU B CA 1
ATOM 9851 C C . LEU B 1 567 ? -19.562 -25.297 -4.801 1 96.31 567 LEU B C 1
ATOM 9853 O O . LEU B 1 567 ? -18.828 -24.344 -5.09 1 96.31 567 LEU B O 1
ATOM 9857 N N . ALA B 1 568 ? -19.141 -26.359 -4.285 1 96.56 568 ALA B N 1
ATOM 9858 C CA . ALA B 1 568 ? -17.719 -26.547 -4.004 1 96.56 568 ALA B CA 1
ATOM 9859 C C . ALA B 1 568 ? -16.891 -26.547 -5.289 1 96.56 568 ALA B C 1
ATOM 9861 O O . ALA B 1 568 ? -15.875 -25.859 -5.379 1 96.56 568 ALA B O 1
ATOM 9862 N N . LEU B 1 569 ? -17.391 -27.234 -6.273 1 96.12 569 LEU B N 1
ATOM 9863 C CA . LEU B 1 569 ? -16.656 -27.328 -7.539 1 96.12 569 LEU B CA 1
ATOM 9864 C C . LEU B 1 569 ? -16.703 -26 -8.281 1 96.12 569 LEU B C 1
ATOM 9866 O O . LEU B 1 569 ? -15.695 -25.594 -8.875 1 96.12 569 LEU B O 1
ATOM 9870 N N . GLN B 1 570 ? -17.812 -25.359 -8.266 1 96.12 570 GLN B N 1
ATOM 9871 C CA . GLN B 1 570 ? -17.922 -24.062 -8.914 1 96.12 570 GLN B CA 1
ATOM 9872 C C . GLN B 1 570 ? -16.922 -23.062 -8.328 1 96.12 570 GLN B C 1
ATOM 9874 O O . GLN B 1 570 ? -16.297 -22.297 -9.062 1 96.12 570 GLN B O 1
ATOM 9879 N N . ALA B 1 571 ? -16.797 -23.109 -7.016 1 95.12 571 ALA B N 1
ATOM 9880 C CA . ALA B 1 571 ? -15.883 -22.203 -6.332 1 95.12 571 ALA B CA 1
ATOM 9881 C C . ALA B 1 571 ? -14.438 -22.422 -6.789 1 95.12 571 ALA B C 1
ATOM 9883 O O . ALA B 1 571 ? -13.734 -21.453 -7.105 1 95.12 571 ALA B O 1
ATOM 9884 N N . VAL B 1 572 ? -14.031 -23.609 -6.867 1 93.94 572 VAL B N 1
ATOM 9885 C CA . VAL B 1 572 ? -12.664 -23.922 -7.273 1 93.94 572 VAL B CA 1
ATOM 9886 C C . VAL B 1 572 ? -12.461 -23.547 -8.742 1 93.94 572 VAL B C 1
ATOM 9888 O O . VAL B 1 572 ? -11.453 -22.938 -9.102 1 93.94 572 VAL B O 1
ATOM 9891 N N . MET B 1 573 ? -13.438 -23.875 -9.555 1 93.62 573 MET B N 1
ATOM 9892 C CA . MET B 1 573 ? -13.336 -23.578 -10.984 1 93.62 573 MET B CA 1
ATOM 9893 C C . MET B 1 573 ? -13.273 -22.078 -11.234 1 93.62 573 MET B C 1
ATOM 9895 O O . MET B 1 573 ? -12.547 -21.625 -12.117 1 93.62 573 MET B O 1
ATOM 9899 N N . PHE B 1 574 ? -14.055 -21.375 -10.531 1 95.06 574 PHE B N 1
ATOM 9900 C CA . PHE B 1 574 ? -14.031 -19.922 -10.664 1 95.06 574 PHE B CA 1
ATOM 9901 C C . PHE B 1 574 ? -12.664 -19.359 -10.297 1 95.06 574 PHE B C 1
ATOM 9903 O O . PHE B 1 574 ? -12.156 -18.453 -10.961 1 95.06 574 PHE B O 1
ATOM 9910 N N . ARG B 1 575 ? -12.094 -19.844 -9.195 1 94.19 575 ARG B N 1
ATOM 9911 C CA . ARG B 1 575 ? -10.766 -19.391 -8.781 1 94.19 575 ARG B CA 1
ATOM 9912 C C . ARG B 1 575 ? -9.734 -19.703 -9.859 1 94.19 575 ARG B C 1
ATOM 9914 O O . ARG B 1 575 ? -8.883 -18.875 -10.172 1 94.19 575 ARG B O 1
ATOM 9921 N N . VAL B 1 576 ? -9.781 -20.875 -10.375 1 92.5 576 VAL B N 1
ATOM 9922 C CA . VAL B 1 576 ? -8.859 -21.266 -11.438 1 92.5 576 VAL B CA 1
ATOM 9923 C C . VAL B 1 576 ? -9.062 -20.359 -12.648 1 92.5 576 VAL B C 1
ATOM 9925 O O . VAL B 1 576 ? -8.094 -19.969 -13.305 1 92.5 576 VAL B O 1
ATOM 9928 N N . TYR B 1 577 ? -10.289 -20.078 -12.898 1 93.38 577 TYR B N 1
ATOM 9929 C CA . TYR B 1 577 ? -10.57 -19.172 -14.008 1 93.38 577 TYR B CA 1
ATOM 9930 C C . TYR B 1 577 ? -9.961 -17.797 -13.758 1 93.38 577 TYR B C 1
ATOM 9932 O O . TYR B 1 577 ? -9.43 -17.172 -14.68 1 93.38 577 TYR B O 1
ATOM 9940 N N . GLN B 1 578 ? -10.062 -17.297 -12.555 1 94.31 578 GLN B N 1
ATOM 9941 C CA . GLN B 1 578 ? -9.43 -16.031 -12.219 1 94.31 578 GLN B CA 1
ATOM 9942 C C . GLN B 1 578 ? -7.918 -16.109 -12.43 1 94.31 578 GLN B C 1
ATOM 9944 O O . GLN B 1 578 ? -7.316 -15.156 -12.945 1 94.31 578 GLN B O 1
ATOM 9949 N N . MET B 1 579 ? -7.355 -17.172 -12.016 1 91.38 579 MET B N 1
ATOM 9950 C CA . MET B 1 579 ? -5.922 -17.359 -12.227 1 91.38 579 MET B CA 1
ATOM 9951 C C . MET B 1 579 ? -5.566 -17.25 -13.703 1 91.38 579 MET B C 1
ATOM 9953 O O . MET B 1 579 ? -4.602 -16.578 -14.07 1 91.38 579 MET B O 1
ATOM 9957 N N . LEU B 1 580 ? -6.383 -17.875 -14.469 1 88.38 580 LEU B N 1
ATOM 9958 C CA . LEU B 1 580 ? -6.172 -17.844 -15.906 1 88.38 580 LEU B CA 1
ATOM 9959 C C . LEU B 1 580 ? -6.289 -16.422 -16.438 1 88.38 580 LEU B C 1
ATOM 9961 O O . LEU B 1 580 ? -5.43 -15.953 -17.188 1 88.38 580 LEU B O 1
ATOM 9965 N N . TYR B 1 581 ? -7.289 -15.742 -16.062 1 90.06 581 TYR B N 1
ATOM 9966 C CA . TYR B 1 581 ? -7.523 -14.383 -16.531 1 90.06 581 TYR B CA 1
ATOM 9967 C C . TYR B 1 581 ? -6.359 -13.469 -16.156 1 90.06 581 TYR B C 1
ATOM 9969 O O . TYR B 1 581 ? -5.879 -12.703 -16.984 1 90.06 581 TYR B O 1
ATOM 9977 N N . TYR B 1 582 ? -5.957 -13.484 -14.961 1 88.56 582 TYR B N 1
ATOM 9978 C CA . TYR B 1 582 ? -4.93 -12.562 -14.492 1 88.56 582 TYR B CA 1
ATOM 9979 C C . TYR B 1 582 ? -3.562 -12.93 -15.047 1 88.56 582 TYR B C 1
ATOM 9981 O O . TYR B 1 582 ? -2.656 -12.094 -15.094 1 88.56 582 TYR B O 1
ATOM 9989 N N . ASP B 1 583 ? -3.434 -14.156 -15.438 1 82.38 583 ASP B N 1
ATOM 9990 C CA . ASP B 1 583 ? -2.217 -14.523 -16.156 1 82.38 583 ASP B CA 1
ATOM 9991 C C . ASP B 1 583 ? -2.203 -13.922 -17.562 1 82.38 583 ASP B C 1
ATOM 9993 O O . ASP B 1 583 ? -1.139 -13.602 -18.094 1 82.38 583 ASP B O 1
ATOM 9997 N N . TRP B 1 584 ? -3.412 -13.719 -18.062 1 81.69 584 TRP B N 1
ATOM 9998 C CA . TRP B 1 584 ? -3.541 -13.18 -19.406 1 81.69 584 TRP B CA 1
ATOM 9999 C C . TRP B 1 584 ? -3.553 -11.656 -19.391 1 81.69 584 TRP B C 1
ATOM 10001 O O . TRP B 1 584 ? -3.254 -11.016 -20.406 1 81.69 584 TRP B O 1
ATOM 10011 N N . LEU B 1 585 ? -3.865 -11.07 -18.375 1 84.75 585 LEU B N 1
ATOM 10012 C CA . LEU B 1 585 ? -4.105 -9.633 -18.266 1 84.75 585 LEU B CA 1
ATOM 10013 C C . LEU B 1 585 ? -2.906 -8.844 -18.781 1 84.75 585 LEU B C 1
ATOM 10015 O O . LEU B 1 585 ? -3.068 -7.871 -19.531 1 84.75 585 LEU B O 1
ATOM 10019 N N . PRO B 1 586 ? -1.729 -9.273 -18.453 1 76.56 586 PRO B N 1
ATOM 10020 C CA . PRO B 1 586 ? -0.586 -8.492 -18.938 1 76.56 586 PRO B CA 1
ATOM 10021 C C . PRO B 1 586 ? -0.427 -8.539 -20.453 1 76.56 586 PRO B C 1
ATOM 10023 O O . PRO B 1 586 ? 0.27 -7.703 -21.031 1 76.56 586 PRO B O 1
ATOM 10026 N N . ILE B 1 587 ? -1.072 -9.523 -21.062 1 75.75 587 ILE B N 1
ATOM 10027 C CA . ILE B 1 587 ? -0.936 -9.695 -22.5 1 75.75 587 ILE B CA 1
ATOM 10028 C C . ILE B 1 587 ? -2.057 -8.953 -23.219 1 75.75 587 ILE B C 1
ATOM 10030 O O . ILE B 1 587 ? -1.986 -8.734 -24.438 1 75.75 587 ILE B O 1
ATOM 10034 N N . PHE B 1 588 ? -3.031 -8.523 -22.5 1 80.62 588 PHE B N 1
ATOM 10035 C CA . PHE B 1 588 ? -4.148 -7.793 -23.094 1 80.62 588 PHE B CA 1
ATOM 10036 C C . PHE B 1 588 ? -3.701 -6.418 -23.578 1 80.62 588 PHE B C 1
ATOM 10038 O O . PHE B 1 588 ? -2.83 -5.793 -22.969 1 80.62 588 PHE B O 1
ATOM 10045 N N . GLU B 1 589 ? -4.293 -6.012 -24.656 1 79.38 589 GLU B N 1
ATOM 10046 C CA . GLU B 1 589 ? -4.055 -4.656 -25.141 1 79.38 589 GLU B CA 1
ATOM 10047 C C . GLU B 1 589 ? -5.059 -3.67 -24.562 1 79.38 589 GLU B C 1
ATOM 10049 O O . GLU B 1 589 ? -6.258 -3.945 -24.516 1 79.38 589 GLU B O 1
ATOM 10054 N N . PRO B 1 590 ? -4.48 -2.588 -24.094 1 83.62 590 PRO B N 1
ATOM 10055 C CA . PRO B 1 590 ? -5.387 -1.574 -23.547 1 83.62 590 PRO B CA 1
ATOM 10056 C C . PRO B 1 590 ? -6.141 -0.81 -24.625 1 83.62 590 PRO B C 1
ATOM 10058 O O . PRO B 1 590 ? -5.594 0.122 -25.219 1 83.62 590 PRO B O 1
ATOM 10061 N N . THR B 1 591 ? -7.375 -1.093 -24.797 1 85.94 591 THR B N 1
ATOM 10062 C CA . THR B 1 591 ? -8.109 -0.487 -25.891 1 85.94 591 THR B CA 1
ATOM 10063 C C . THR B 1 591 ? -9.477 0.015 -25.422 1 85.94 591 THR B C 1
ATOM 10065 O O . THR B 1 591 ? -10.203 0.648 -26.188 1 85.94 591 THR B O 1
ATOM 10068 N N . HIS B 1 592 ? -9.82 -0.156 -24.156 1 91.62 592 HIS B N 1
ATOM 10069 C CA . HIS B 1 592 ? -11.18 0.14 -23.719 1 91.62 592 HIS B CA 1
ATOM 10070 C C . HIS B 1 592 ? -11.203 1.269 -22.703 1 91.62 592 HIS B C 1
ATOM 10072 O O . HIS B 1 592 ? -10.383 1.288 -21.781 1 91.62 592 HIS B O 1
ATOM 10078 N N . GLU B 1 593 ? -12.148 2.07 -22.938 1 94.75 593 GLU B N 1
ATOM 10079 C CA . GLU B 1 593 ? -12.336 3.158 -21.984 1 94.75 593 GLU B CA 1
ATOM 10080 C C . GLU B 1 593 ? -13.203 2.717 -20.812 1 94.75 593 GLU B C 1
ATOM 10082 O O . GLU B 1 593 ? -14.289 2.164 -21 1 94.75 593 GLU B O 1
ATOM 10087 N N . VAL B 1 594 ? -12.711 2.93 -19.609 1 96.69 594 VAL B N 1
ATOM 10088 C CA . VAL B 1 594 ? -13.445 2.562 -18.406 1 96.69 594 VAL B CA 1
ATOM 10089 C C . VAL B 1 594 ? -13.508 3.756 -17.453 1 96.69 594 VAL B C 1
ATOM 10091 O O . VAL B 1 594 ? -12.555 4.539 -17.359 1 96.69 594 VAL B O 1
ATOM 10094 N N . THR B 1 595 ? -14.68 3.947 -16.844 1 97.69 595 THR B N 1
ATOM 10095 C CA . THR B 1 595 ? -14.883 4.977 -15.836 1 97.69 595 THR B CA 1
ATOM 10096 C C . THR B 1 595 ? -14.938 4.359 -14.438 1 97.69 595 THR B C 1
ATOM 10098 O O . THR B 1 595 ? -15.68 3.406 -14.203 1 97.69 595 THR B O 1
ATOM 10101 N N . THR B 1 596 ? -14.125 4.918 -13.547 1 97.56 596 THR B N 1
ATOM 10102 C CA . THR B 1 596 ? -14.039 4.285 -12.234 1 97.56 596 THR B CA 1
ATOM 10103 C C . THR B 1 596 ? -14.062 5.332 -11.125 1 97.56 596 THR B C 1
ATOM 10105 O O . THR B 1 596 ? -13.828 6.516 -11.383 1 97.56 596 THR B O 1
ATOM 10108 N N . ILE B 1 597 ? -14.516 4.988 -9.961 1 95.62 597 ILE B N 1
ATOM 10109 C CA . ILE B 1 597 ? -14.336 5.691 -8.695 1 95.62 597 ILE B CA 1
ATOM 10110 C C . ILE B 1 597 ? -13.586 4.797 -7.711 1 95.62 597 ILE B C 1
ATOM 10112 O O . ILE B 1 597 ? -14.023 3.684 -7.414 1 95.62 597 ILE B O 1
ATOM 10116 N N . ASN B 1 598 ? -12.461 5.219 -7.281 1 96.06 598 ASN B N 1
ATOM 10117 C CA . ASN B 1 598 ? -11.688 4.5 -6.273 1 96.06 598 ASN B CA 1
ATOM 10118 C C . ASN B 1 598 ? -11.641 5.262 -4.953 1 96.06 598 ASN B C 1
ATOM 10120 O O . ASN B 1 598 ? -11.68 6.492 -4.938 1 96.06 598 ASN B O 1
ATOM 10124 N N . ALA B 1 599 ? -11.602 4.504 -3.908 1 95 599 ALA B N 1
ATOM 10125 C CA . ALA B 1 599 ? -11.367 5.133 -2.609 1 95 599 ALA B CA 1
ATOM 10126 C C . ALA B 1 599 ? -9.906 5.559 -2.469 1 95 599 ALA B C 1
ATOM 10128 O O . ALA B 1 599 ? -9 4.852 -2.912 1 95 599 ALA B O 1
ATOM 10129 N N . GLN B 1 600 ? -9.695 6.738 -1.928 1 93.5 600 GLN B N 1
ATOM 10130 C CA . GLN B 1 600 ? -8.352 7.262 -1.714 1 93.5 600 GLN B CA 1
ATOM 10131 C C . GLN B 1 600 ? -8.172 7.77 -0.286 1 93.5 600 GLN B C 1
ATOM 10133 O O . GLN B 1 600 ? -9.133 8.25 0.326 1 93.5 600 GLN B O 1
ATOM 10138 N N . ASN B 1 601 ? -6.941 7.582 0.206 1 91 601 ASN B N 1
ATOM 10139 C CA . ASN B 1 601 ? -6.621 8.148 1.512 1 91 601 ASN B CA 1
ATOM 10140 C C . ASN B 1 601 ? -6.23 9.617 1.406 1 91 601 ASN B C 1
ATOM 10142 O O . ASN B 1 601 ? -5.277 9.961 0.707 1 91 601 ASN B O 1
ATOM 10146 N N . VAL B 1 602 ? -6.953 10.484 2.07 1 92.5 602 VAL B N 1
ATOM 10147 C CA . VAL B 1 602 ? -6.703 11.922 2.043 1 92.5 602 VAL B CA 1
ATOM 10148 C C . VAL B 1 602 ? -6.824 12.5 3.453 1 92.5 602 VAL B C 1
ATOM 10150 O O . VAL B 1 602 ? -7.395 11.859 4.34 1 92.5 602 VAL B O 1
ATOM 10153 N N . VAL B 1 603 ? -6.238 13.656 3.582 1 91.5 603 VAL B N 1
ATOM 10154 C CA . VAL B 1 603 ? -6.324 14.328 4.875 1 91.5 603 VAL B CA 1
ATOM 10155 C C . VAL B 1 603 ? -7.605 15.148 4.945 1 91.5 603 VAL B C 1
ATOM 10157 O O . VAL B 1 603 ? -7.777 16.109 4.195 1 91.5 603 VAL B O 1
ATOM 10160 N N . VAL B 1 604 ? -8.469 14.773 5.844 1 94.56 604 VAL B N 1
ATOM 10161 C CA . VAL B 1 604 ? -9.75 15.445 6.035 1 94.56 604 VAL B CA 1
ATOM 10162 C C . VAL B 1 604 ? -10.117 15.461 7.516 1 94.56 604 VAL B C 1
ATOM 10164 O O . VAL B 1 604 ? -9.531 14.719 8.312 1 94.56 604 VAL B O 1
ATOM 10167 N N . PRO B 1 605 ? -11.031 16.359 7.867 1 95.88 605 PRO B N 1
ATOM 10168 C CA . PRO B 1 605 ? -11.5 16.328 9.258 1 95.88 605 PRO B CA 1
ATOM 10169 C C . PRO B 1 605 ? -12.164 15.008 9.633 1 95.88 605 PRO B C 1
ATOM 10171 O O . PRO B 1 605 ? -13.078 14.555 8.945 1 95.88 605 PRO B O 1
ATOM 10174 N N . GLN B 1 606 ? -11.719 14.445 10.711 1 94.31 606 GLN B N 1
ATOM 10175 C CA . GLN B 1 606 ? -12.227 13.156 11.156 1 94.31 606 GLN B CA 1
ATOM 10176 C C . GLN B 1 606 ? -13.172 13.312 12.344 1 94.31 606 GLN B C 1
ATOM 10178 O O . GLN B 1 606 ? -13.992 12.438 12.609 1 94.31 606 GLN B O 1
ATOM 10183 N N . GLN B 1 607 ? -12.992 14.367 13.039 1 94.94 607 GLN B N 1
ATOM 10184 C CA . GLN B 1 607 ? -13.82 14.656 14.211 1 94.94 607 GLN B CA 1
ATOM 10185 C C . GLN B 1 607 ? -14.211 16.125 14.258 1 94.94 607 GLN B C 1
ATOM 10187 O O . GLN B 1 607 ? -13.727 16.938 13.461 1 94.94 607 GLN B O 1
ATOM 10192 N N . TRP B 1 608 ? -15.148 16.453 15.203 1 95.88 608 TRP B N 1
ATOM 10193 C CA . TRP B 1 608 ? -15.68 17.812 15.305 1 95.88 608 TRP B CA 1
ATOM 10194 C C . TRP B 1 608 ? -15.227 18.469 16.594 1 95.88 608 TRP B C 1
ATOM 10196 O O . TRP B 1 608 ? -15.617 19.609 16.891 1 95.88 608 TRP B O 1
ATOM 10206 N N . THR B 1 609 ? -14.414 17.828 17.281 1 96.38 609 THR B N 1
ATOM 10207 C CA . THR B 1 609 ? -14.047 18.328 18.609 1 96.38 609 THR B CA 1
ATOM 10208 C C . THR B 1 609 ? -13.312 19.672 18.5 1 96.38 609 THR B C 1
ATOM 10210 O O . THR B 1 609 ? -13.664 20.641 19.172 1 96.38 609 THR B O 1
ATOM 10213 N N . GLY B 1 610 ? -12.25 19.672 17.703 1 95.81 610 GLY B N 1
ATOM 10214 C CA . GLY B 1 610 ? -11.508 20.906 17.531 1 95.81 610 GLY B CA 1
ATOM 10215 C C . GLY B 1 610 ? -12.352 22.047 16.969 1 95.81 610 GLY B C 1
ATOM 10216 O O . GLY B 1 610 ? -12.25 23.188 17.422 1 95.81 610 GLY B O 1
ATOM 10217 N N . PHE B 1 611 ? -13.195 21.766 16.078 1 96.75 611 PHE B N 1
ATOM 10218 C CA . PHE B 1 611 ? -14.07 22.766 15.469 1 96.75 611 PHE B CA 1
ATOM 10219 C C . PHE B 1 611 ? -15.047 23.328 16.484 1 96.75 611 PHE B C 1
ATOM 10221 O O . PHE B 1 611 ? -15.266 24.531 16.547 1 96.75 611 PHE B O 1
ATOM 10228 N N . ILE B 1 612 ? -15.602 22.516 17.297 1 97.25 612 ILE B N 1
ATOM 10229 C CA . ILE B 1 612 ? -16.562 22.938 18.312 1 97.25 612 ILE B CA 1
ATOM 10230 C C . ILE B 1 612 ? -15.867 23.828 19.344 1 97.25 612 ILE B C 1
ATOM 10232 O O . ILE B 1 612 ? -16.422 24.844 19.75 1 97.25 612 ILE B O 1
ATOM 10236 N N . ILE B 1 613 ? -14.703 23.453 19.75 1 96.5 613 ILE B N 1
ATOM 10237 C CA . ILE B 1 613 ? -13.945 24.281 20.672 1 96.5 613 ILE B CA 1
ATOM 10238 C C . ILE B 1 613 ? -13.695 25.656 20.062 1 96.5 613 ILE B C 1
ATOM 10240 O O . ILE B 1 613 ? -13.891 26.688 20.719 1 96.5 613 ILE B O 1
ATOM 10244 N N . ALA B 1 614 ? -13.273 25.656 18.812 1 96.12 614 ALA B N 1
ATOM 10245 C CA . ALA B 1 614 ? -13 26.922 18.125 1 96.12 614 ALA B CA 1
ATOM 10246 C C . ALA B 1 614 ? -14.258 27.781 18.031 1 96.12 614 ALA B C 1
ATOM 10248 O O . ALA B 1 614 ? -14.211 28.984 18.281 1 96.12 614 ALA B O 1
ATOM 10249 N N . ILE B 1 615 ? -15.391 27.203 17.734 1 96.56 615 ILE B N 1
ATOM 10250 C CA . ILE B 1 615 ? -16.641 27.938 17.594 1 96.56 615 ILE B CA 1
ATOM 10251 C C . ILE B 1 615 ? -17.094 28.438 18.969 1 96.56 615 ILE B C 1
ATOM 10253 O O . ILE B 1 615 ? -17.609 29.547 19.094 1 96.56 615 ILE B O 1
ATOM 10257 N N . THR B 1 616 ? -16.938 27.641 19.938 1 96.44 616 THR B N 1
ATOM 10258 C CA . THR B 1 616 ? -17.297 28.047 21.297 1 96.44 616 THR B CA 1
ATOM 10259 C C . THR B 1 616 ? -16.5 29.281 21.719 1 96.44 616 THR B C 1
ATOM 10261 O O . THR B 1 616 ? -17.047 30.219 22.297 1 96.44 616 THR B O 1
ATOM 10264 N N . ILE B 1 617 ? -15.258 29.234 21.422 1 95.75 617 ILE B N 1
ATOM 10265 C CA . ILE B 1 617 ? -14.406 30.359 21.75 1 95.75 617 ILE B CA 1
ATOM 10266 C C . ILE B 1 617 ? -14.852 31.594 20.969 1 95.75 617 ILE B C 1
ATOM 10268 O O . ILE B 1 617 ? -14.867 32.719 21.5 1 95.75 617 ILE B O 1
ATOM 10272 N N . LEU B 1 618 ? -15.211 31.406 19.766 1 96.56 618 LEU B N 1
ATOM 10273 C CA . LEU B 1 618 ? -15.664 32.5 18.922 1 96.56 618 LEU B CA 1
ATOM 10274 C C . LEU B 1 618 ? -16.969 33.062 19.453 1 96.56 618 LEU B C 1
ATOM 10276 O O . LEU B 1 618 ? -17.141 34.312 19.5 1 96.56 618 LEU B O 1
ATOM 10280 N N . ILE B 1 619 ? -17.906 32.219 19.844 1 96.81 619 ILE B N 1
ATOM 10281 C CA . ILE B 1 619 ? -19.188 32.688 20.391 1 96.81 619 ILE B CA 1
ATOM 10282 C C . ILE B 1 619 ? -18.953 33.438 21.688 1 96.81 619 ILE B C 1
ATOM 10284 O O . ILE B 1 619 ? -19.531 34.531 21.891 1 96.81 619 ILE B O 1
ATOM 10288 N N . MET B 1 620 ? -18.141 32.906 22.5 1 96.62 620 MET B N 1
ATOM 10289 C CA . MET B 1 620 ? -17.812 33.594 23.75 1 96.62 620 MET B CA 1
ATOM 10290 C C . MET B 1 620 ? -17.188 34.969 23.469 1 96.62 620 MET B C 1
ATOM 10292 O O . MET B 1 620 ? -17.5 35.938 24.156 1 96.62 620 MET B O 1
ATOM 10296 N N . HIS B 1 621 ? -16.375 34.969 22.484 1 96.94 621 HIS B N 1
ATOM 10297 C CA . HIS B 1 621 ? -15.742 36.219 22.078 1 96.94 621 HIS B CA 1
ATOM 10298 C C . HIS B 1 621 ? -16.797 37.25 21.641 1 96.94 621 HIS B C 1
ATOM 10300 O O . HIS B 1 621 ? -16.75 38.406 22.062 1 96.94 621 HIS B O 1
ATOM 10306 N N . PHE B 1 622 ? -17.719 36.844 20.875 1 96.88 622 PHE B N 1
ATOM 10307 C CA . PHE B 1 622 ? -18.734 37.75 20.359 1 96.88 622 PHE B CA 1
ATOM 10308 C C . PHE B 1 622 ? -19.672 38.188 21.469 1 96.88 622 PHE B C 1
ATOM 10310 O O . PHE B 1 622 ? -20.078 39.375 21.516 1 96.88 622 PHE B O 1
ATOM 10317 N N . ILE B 1 623 ? -20 37.344 22.391 1 96.44 623 ILE B N 1
ATOM 10318 C CA . ILE B 1 623 ? -20.844 37.688 23.531 1 96.44 623 ILE B CA 1
ATOM 10319 C C . ILE B 1 623 ? -20.141 38.75 24.375 1 96.44 623 ILE B C 1
ATOM 10321 O O . ILE B 1 623 ? -20.734 39.75 24.75 1 96.44 623 ILE B O 1
ATOM 10325 N N . LEU B 1 624 ? -18.922 38.5 24.625 1 95.5 624 LEU B N 1
ATOM 10326 C CA . LEU B 1 624 ? -18.156 39.406 25.469 1 95.5 624 LEU B CA 1
ATOM 10327 C C . LEU B 1 624 ? -17.984 40.75 24.766 1 95.5 624 LEU B C 1
ATOM 10329 O O . LEU B 1 624 ? -18.078 41.812 25.406 1 95.5 624 LEU B O 1
ATOM 10333 N N . THR B 1 625 ? -17.672 40.688 23.484 1 94.94 625 THR B N 1
ATOM 10334 C CA . THR B 1 625 ? -17.531 41.938 22.719 1 94.94 625 THR B CA 1
ATOM 10335 C C . THR B 1 625 ? -18.844 42.719 22.672 1 94.94 625 THR B C 1
ATOM 10337 O O . THR B 1 625 ? -18.844 43.938 22.859 1 94.94 625 THR B O 1
ATOM 10340 N N . ALA B 1 626 ? -19.922 42.062 22.5 1 94.88 626 ALA B N 1
ATOM 10341 C CA . ALA B 1 626 ? -21.234 42.688 22.5 1 94.88 626 ALA B CA 1
ATOM 10342 C C . ALA B 1 626 ? -21.562 43.281 23.859 1 94.88 626 ALA B C 1
ATOM 10344 O O . ALA B 1 626 ? -22.062 44.406 23.953 1 94.88 626 ALA B O 1
ATOM 10345 N N . LEU B 1 627 ? -21.328 42.5 24.859 1 94.81 627 LEU B N 1
ATOM 10346 C CA . LEU B 1 627 ? -21.594 42.969 26.219 1 94.81 627 LEU B CA 1
ATOM 10347 C C . LEU B 1 627 ? -20.812 44.25 26.516 1 94.81 627 LEU B C 1
ATOM 10349 O O . LEU B 1 627 ? -21.359 45.188 27.078 1 94.81 627 LEU B O 1
ATOM 10353 N N . THR B 1 628 ? -19.609 44.25 26.141 1 94.06 628 THR B N 1
ATOM 10354 C CA . THR B 1 628 ? -18.75 45.406 26.422 1 94.06 628 THR B CA 1
ATOM 10355 C C . THR B 1 628 ? -19.234 46.625 25.625 1 94.06 628 THR B C 1
ATOM 10357 O O . THR B 1 628 ? -19.234 47.75 26.141 1 94.06 628 THR B O 1
ATOM 10360 N N . LEU B 1 629 ? -19.594 46.406 24.406 1 93.44 629 LEU B N 1
ATOM 10361 C CA . LEU B 1 629 ? -20.047 47.5 23.562 1 93.44 629 LEU B CA 1
ATOM 10362 C C . LEU B 1 629 ? -21.406 48.031 24.031 1 93.44 629 LEU B C 1
ATOM 10364 O O . LEU B 1 629 ? -21.672 49.25 23.953 1 93.44 629 LEU B O 1
ATOM 10368 N N . VAL B 1 630 ? -22.266 47.188 24.516 1 93.81 630 VAL B N 1
ATOM 10369 C CA . VAL B 1 630 ? -23.547 47.594 25.062 1 93.81 630 VAL B CA 1
ATOM 10370 C C . VAL B 1 630 ? -23.344 48.406 26.344 1 93.81 630 VAL B C 1
ATOM 10372 O O . VAL B 1 630 ? -23.984 49.438 26.562 1 93.81 630 VAL B O 1
ATOM 10375 N N . LEU B 1 631 ? -22.469 47.906 27.156 1 92.62 631 LEU B N 1
ATOM 10376 C CA . LEU B 1 631 ? -22.156 48.625 28.359 1 92.62 631 LEU B CA 1
ATOM 10377 C C . LEU B 1 631 ? -21.609 50.031 28.031 1 92.62 631 LEU B C 1
ATOM 10379 O O . LEU B 1 631 ? -21.938 51 28.688 1 92.62 631 LEU B O 1
ATOM 10383 N N . PHE B 1 632 ? -20.766 50.094 26.984 1 93.5 632 PHE B N 1
ATOM 10384 C CA . PHE B 1 632 ? -20.203 51.375 26.547 1 93.5 632 PHE B CA 1
ATOM 10385 C C . PHE B 1 632 ? -21.297 52.312 26.031 1 93.5 632 PHE B C 1
ATOM 10387 O O . PHE B 1 632 ? -21.312 53.5 26.375 1 93.5 632 PHE B O 1
ATOM 10394 N N . ALA B 1 633 ? -22.203 51.75 25.359 1 92.31 633 ALA B N 1
ATOM 10395 C CA . ALA B 1 633 ? -23.266 52.562 24.766 1 92.31 633 ALA B CA 1
ATOM 10396 C C . ALA B 1 633 ? -24.234 53.062 25.844 1 92.31 633 ALA B C 1
ATOM 10398 O O . ALA B 1 633 ? -24.719 54.188 25.781 1 92.31 633 ALA B O 1
ATOM 10399 N N . LYS B 1 634 ? -24.453 52.344 26.906 1 91.12 634 LYS B N 1
ATOM 10400 C CA . LYS B 1 634 ? -25.469 52.688 27.891 1 91.12 634 LYS B CA 1
ATOM 10401 C C . LYS B 1 634 ? -24.891 53.469 29.047 1 91.12 634 LYS B C 1
ATOM 10403 O O . LYS B 1 634 ? -25.578 54.312 29.656 1 91.12 634 LYS B O 1
ATOM 10408 N N . ARG B 1 635 ? -23.656 53.188 29.297 1 89.94 635 ARG B N 1
ATOM 10409 C CA . ARG B 1 635 ? -23.141 53.719 30.562 1 89.94 635 ARG B CA 1
ATOM 10410 C C . ARG B 1 635 ? -22.172 54.875 30.312 1 89.94 635 ARG B C 1
ATOM 10412 O O . ARG B 1 635 ? -21.688 55.5 31.25 1 89.94 635 ARG B O 1
ATOM 10419 N N . THR B 1 636 ? -21.828 55.062 29.094 1 90.06 636 THR B N 1
ATOM 10420 C CA . THR B 1 636 ? -20.922 56.188 28.812 1 90.06 636 THR B CA 1
ATOM 10421 C C . THR B 1 636 ? -21.594 57.219 27.938 1 90.06 636 THR B C 1
ATOM 10423 O O . THR B 1 636 ? -22.422 56.906 27.078 1 90.06 636 THR B O 1
ATOM 10426 N N . GLN B 1 637 ? -21.297 58.469 28.25 1 86.25 637 GLN B N 1
ATOM 10427 C CA . GLN B 1 637 ? -21.875 59.562 27.469 1 86.25 637 GLN B CA 1
ATOM 10428 C C . GLN B 1 637 ? -20.812 60.531 26.984 1 86.25 637 GLN B C 1
ATOM 10430 O O . GLN B 1 637 ? -21.016 61.25 26 1 86.25 637 GLN B O 1
ATOM 10435 N N . SER B 1 638 ? -19.734 60.594 27.656 1 86.5 638 SER B N 1
ATOM 10436 C CA . SER B 1 638 ? -18.766 61.656 27.359 1 86.5 638 SER B CA 1
ATOM 10437 C C . SER B 1 638 ? -17.484 61.094 26.766 1 86.5 638 SER B C 1
ATOM 10439 O O . SER B 1 638 ? -16.609 61.844 26.344 1 86.5 638 SER B O 1
ATOM 10441 N N . SER B 1 639 ? -17.359 59.812 26.688 1 89.38 639 SER B N 1
ATOM 10442 C CA . SER B 1 639 ? -16.125 59.188 26.188 1 89.38 639 SER B CA 1
ATOM 10443 C C . SER B 1 639 ? -16.203 58.906 24.703 1 89.38 639 SER B C 1
ATOM 10445 O O . SER B 1 639 ? -17.188 58.344 24.219 1 89.38 639 SER B O 1
ATOM 10447 N N . LEU B 1 640 ? -15.219 59.406 23.922 1 90.88 640 LEU B N 1
ATOM 10448 C CA . LEU B 1 640 ? -15.055 59.125 22.5 1 90.88 640 LEU B CA 1
ATOM 10449 C C . LEU B 1 640 ? -13.836 58.219 22.266 1 90.88 640 LEU B C 1
ATOM 10451 O O . LEU B 1 640 ? -12.695 58.688 22.391 1 90.88 640 LEU B O 1
ATOM 10455 N N . LEU B 1 641 ? -14.133 57.062 21.812 1 91.56 641 LEU B N 1
ATOM 10456 C CA . LEU B 1 641 ? -13.039 56.094 21.625 1 91.56 641 LEU B CA 1
ATOM 10457 C C . LEU B 1 641 ? -12.117 56.562 20.5 1 91.56 641 LEU B C 1
ATOM 10459 O O . LEU B 1 641 ? -12.586 57.031 19.469 1 91.56 641 LEU B O 1
ATOM 10463 N N . GLY B 1 642 ? -10.82 56.438 20.672 1 88.81 642 GLY B N 1
ATOM 10464 C CA . GLY B 1 642 ? -9.852 56.75 19.625 1 88.81 642 GLY B CA 1
ATOM 10465 C C . GLY B 1 642 ? -9.516 58.219 19.531 1 88.81 642 GLY B C 1
ATOM 10466 O O . GLY B 1 642 ? -8.797 58.656 18.625 1 88.81 642 GLY B O 1
ATOM 10467 N N . ASN B 1 643 ? -10.039 59 20.453 1 90.25 643 ASN B N 1
ATOM 10468 C CA . ASN B 1 643 ? -9.766 60.438 20.453 1 90.25 643 ASN B CA 1
ATOM 10469 C C . ASN B 1 643 ? -8.812 60.844 21.578 1 90.25 643 ASN B C 1
ATOM 10471 O O . ASN B 1 643 ? -9.227 60.938 22.734 1 90.25 643 ASN B O 1
ATOM 10475 N N . ALA B 1 644 ? -7.629 61.156 21.219 1 90.25 644 ALA B N 1
ATOM 10476 C CA . ALA B 1 644 ? -6.527 61.344 22.156 1 90.25 644 ALA B CA 1
ATOM 10477 C C . ALA B 1 644 ? -6.652 62.688 22.875 1 90.25 644 ALA B C 1
ATOM 10479 O O . ALA B 1 644 ? -6.477 62.781 24.094 1 90.25 644 ALA B O 1
ATOM 10480 N N . TRP B 1 645 ? -7.027 63.75 22.203 1 90.25 645 TRP B N 1
ATOM 10481 C CA . TRP B 1 645 ? -7.109 65.062 22.812 1 90.25 645 TRP B CA 1
ATOM 10482 C C . TRP B 1 645 ? -8.25 65.125 23.828 1 90.25 645 TRP B C 1
ATOM 10484 O O . TRP B 1 645 ? -8.133 65.812 24.859 1 90.25 645 TRP B O 1
ATOM 10494 N N . GLN B 1 646 ? -9.266 64.562 23.484 1 88.94 646 GLN B N 1
ATOM 10495 C CA . GLN B 1 646 ? -10.367 64.5 24.438 1 88.94 646 GLN B CA 1
ATOM 10496 C C . GLN B 1 646 ? -9.961 63.781 25.719 1 88.94 646 GLN B C 1
ATOM 10498 O O . GLN B 1 646 ? -10.305 64.25 26.828 1 88.94 646 GLN B O 1
ATOM 10503 N N . ALA B 1 647 ? -9.266 62.656 25.562 1 90.62 647 ALA B N 1
ATOM 10504 C CA . ALA B 1 647 ? -8.844 61.844 26.703 1 90.62 647 ALA B CA 1
ATOM 10505 C C . ALA B 1 647 ? -7.902 62.625 27.609 1 90.62 647 ALA B C 1
ATOM 10507 O O . ALA B 1 647 ? -8.023 62.594 28.828 1 90.62 647 ALA B O 1
ATOM 10508 N N . VAL B 1 648 ? -7.066 63.406 27.062 1 88.75 648 VAL B N 1
ATOM 10509 C CA . VAL B 1 648 ? -6.105 64.188 27.828 1 88.75 648 VAL B CA 1
ATOM 10510 C C . VAL B 1 648 ? -6.805 65.375 28.453 1 88.75 648 VAL B C 1
ATOM 10512 O O . VAL B 1 648 ? -6.547 65.688 29.625 1 88.75 648 VAL B O 1
ATOM 10515 N N . SER B 1 649 ? -7.648 66.062 27.75 1 89.44 649 SER B N 1
ATOM 10516 C CA . SER B 1 649 ? -8.344 67.25 28.234 1 89.44 649 SER B CA 1
ATOM 10517 C C . SER B 1 649 ? -9.203 66.875 29.453 1 89.44 649 SER B C 1
ATOM 10519 O O . SER B 1 649 ? -9.281 67.688 30.391 1 89.44 649 SER B O 1
ATOM 10521 N N . GLN B 1 650 ? -9.75 65.75 29.453 1 90.38 650 GLN B N 1
ATOM 10522 C CA . GLN B 1 650 ? -10.648 65.375 30.531 1 90.38 650 GLN B CA 1
ATOM 10523 C C . GLN B 1 650 ? -9.875 65 31.781 1 90.38 650 GLN B C 1
ATOM 10525 O O . GLN B 1 650 ? -10.43 65 32.875 1 90.38 650 GLN B O 1
ATOM 10530 N N . LEU B 1 651 ? -8.617 64.75 31.625 1 90.5 651 LEU B N 1
ATOM 10531 C CA . LEU B 1 651 ? -7.781 64.375 32.75 1 90.5 651 LEU B CA 1
ATOM 10532 C C . LEU B 1 651 ? -7.301 65.625 33.5 1 90.5 651 LEU B C 1
ATOM 10534 O O . LEU B 1 651 ? -6.93 65.562 34.656 1 90.5 651 LEU B O 1
ATOM 10538 N N . VAL B 1 652 ? -7.336 66.688 32.75 1 87.44 652 VAL B N 1
ATOM 10539 C CA . VAL B 1 652 ? -6.871 67.938 33.344 1 87.44 652 VAL B CA 1
ATOM 10540 C C . VAL B 1 652 ? -8.016 68.625 34.094 1 87.44 652 VAL B C 1
ATOM 10542 O O . VAL B 1 652 ? -8.938 69.188 33.469 1 87.44 652 VAL B O 1
ATOM 10545 N N . SER B 1 653 ? -7.996 68.562 35.375 1 86.31 653 SER B N 1
ATOM 10546 C CA . SER B 1 653 ? -8.992 69.188 36.25 1 86.31 653 SER B CA 1
ATOM 10547 C C . SER B 1 653 ? -8.328 69.875 37.438 1 86.31 653 SER B C 1
ATOM 10549 O O . SER B 1 653 ? -7.133 69.688 37.688 1 86.31 653 SER B O 1
ATOM 10551 N N . PRO B 1 654 ? -9.055 70.688 38.156 1 82.19 654 PRO B N 1
ATOM 10552 C CA . PRO B 1 654 ? -8.477 71.312 39.344 1 82.19 654 PRO B CA 1
ATOM 10553 C C . PRO B 1 654 ? -7.969 70.312 40.375 1 82.19 654 PRO B C 1
ATOM 10555 O O . PRO B 1 654 ? -7.008 70.625 41.094 1 82.19 654 PRO B O 1
ATOM 10558 N N . GLU B 1 655 ? -8.539 69.188 40.344 1 81.62 655 GLU B N 1
ATOM 10559 C CA . GLU B 1 655 ? -8.156 68.125 41.312 1 81.62 655 GLU B CA 1
ATOM 10560 C C . GLU B 1 655 ? -6.844 67.5 40.906 1 81.62 655 GLU B C 1
ATOM 10562 O O . GLU B 1 655 ? -6.117 66.938 41.75 1 81.62 655 GLU B O 1
ATOM 10567 N N . THR B 1 656 ? -6.566 67.5 39.562 1 85.81 656 THR B N 1
ATOM 10568 C CA . THR B 1 656 ? -5.395 66.75 39.094 1 85.81 656 THR B CA 1
ATOM 10569 C C . THR B 1 656 ? -4.27 67.688 38.719 1 85.81 656 THR B C 1
ATOM 10571 O O . THR B 1 656 ? -3.146 67.312 38.438 1 85.81 656 THR B O 1
ATOM 10574 N N . GLN B 1 657 ? -4.496 68.938 38.812 1 83.12 657 GLN B N 1
ATOM 10575 C CA . GLN B 1 657 ? -3.551 70 38.344 1 83.12 657 GLN B CA 1
ATOM 10576 C C . GLN B 1 657 ? -2.264 69.938 39.188 1 83.12 657 GLN B C 1
ATOM 10578 O O . GLN B 1 657 ? -1.171 70.125 38.625 1 83.12 657 GLN B O 1
ATOM 10583 N N . ASP B 1 658 ? -2.475 69.625 40.406 1 80.31 658 ASP B N 1
ATOM 10584 C CA . ASP B 1 658 ? -1.295 69.625 41.281 1 80.31 658 ASP B CA 1
ATOM 10585 C C . ASP B 1 658 ? -0.386 68.438 40.938 1 80.31 658 ASP B C 1
ATOM 10587 O O . ASP B 1 658 ? 0.839 68.562 40.906 1 80.31 658 ASP B O 1
ATOM 10591 N N . ILE B 1 659 ? -0.976 67.438 40.688 1 80.69 659 ILE B N 1
ATOM 10592 C CA . ILE B 1 659 ? -0.2 66.25 40.375 1 80.69 659 ILE B CA 1
ATOM 10593 C C . ILE B 1 659 ? 0.421 66.375 39 1 80.69 659 ILE B C 1
ATOM 10595 O O . ILE B 1 659 ? 1.541 65.938 38.75 1 80.69 659 ILE B O 1
ATOM 10599 N N . ILE B 1 660 ? -0.278 66.875 38.062 1 85.44 660 ILE B N 1
ATOM 10600 C CA . ILE B 1 660 ? 0.231 67.125 36.719 1 85.44 660 ILE B CA 1
ATOM 10601 C C . ILE B 1 660 ? 1.446 68.062 36.75 1 85.44 660 ILE B C 1
ATOM 10603 O O . ILE B 1 660 ? 2.439 67.812 36.062 1 85.44 660 ILE B O 1
ATOM 10607 N N . ARG B 1 661 ? 1.366 69 37.656 1 80.31 661 ARG B N 1
ATOM 10608 C CA . ARG B 1 661 ? 2.492 69.875 37.812 1 80.31 661 ARG B CA 1
ATOM 10609 C C . ARG B 1 661 ? 3.686 69.188 38.469 1 80.31 661 ARG B C 1
ATOM 10611 O O . ARG B 1 661 ? 4.828 69.375 38.031 1 80.31 661 ARG B O 1
ATOM 10618 N N . ALA B 1 662 ? 3.328 68.375 39.375 1 78.75 662 ALA B N 1
ATOM 10619 C CA . ALA B 1 662 ? 4.391 67.625 40.062 1 78.75 662 ALA B CA 1
ATOM 10620 C C . ALA B 1 662 ? 5.047 66.625 39.156 1 78.75 662 ALA B C 1
ATOM 10622 O O . ALA B 1 662 ? 6.27 66.438 39.125 1 78.75 662 ALA B O 1
ATOM 10623 N N . ALA B 1 663 ? 4.219 65.875 38.469 1 78.19 663 ALA B N 1
ATOM 10624 C CA . ALA B 1 663 ? 4.711 64.812 37.594 1 78.19 663 ALA B CA 1
ATOM 10625 C C . ALA B 1 663 ? 5.5 65.438 36.438 1 78.19 663 ALA B C 1
ATOM 10627 O O . ALA B 1 663 ? 6.469 64.812 35.969 1 78.19 663 ALA B O 1
ATOM 10628 N N . GLY B 1 664 ? 5.141 66.5 35.906 1 72.19 664 GLY B N 1
ATOM 10629 C CA . GLY B 1 664 ? 5.816 67.188 34.812 1 72.19 664 GLY B CA 1
ATOM 10630 C C . GLY B 1 664 ? 7.148 67.812 35.219 1 72.19 664 GLY B C 1
ATOM 10631 O O . GLY B 1 664 ? 8.094 67.812 34.406 1 72.19 664 GLY B O 1
ATOM 10632 N N . SER B 1 665 ? 7.184 68.312 36.375 1 69.75 665 SER B N 1
ATOM 10633 C CA . SER B 1 665 ? 8.383 69 36.844 1 69.75 665 SER B CA 1
ATOM 10634 C C . SER B 1 665 ? 9.492 68 37.188 1 69.75 665 SER B C 1
ATOM 10636 O O . SER B 1 665 ? 10.656 68.25 36.875 1 69.75 665 SER B O 1
ATOM 10638 N N . GLU B 1 666 ? 9.031 66.875 37.688 1 64.94 666 GLU B N 1
ATOM 10639 C CA . GLU B 1 666 ? 10.039 66 38.219 1 64.94 666 GLU B CA 1
ATOM 10640 C C . GLU B 1 666 ? 10.18 64.75 37.375 1 64.94 666 GLU B C 1
ATOM 10642 O O . GLU B 1 666 ? 11.086 63.938 37.562 1 64.94 666 GLU B O 1
ATOM 10647 N N . GLY B 1 667 ? 9.469 64.688 36.406 1 75.38 667 GLY B N 1
ATOM 10648 C CA . GLY B 1 667 ? 9.523 63.469 35.594 1 75.38 667 GLY B CA 1
ATOM 10649 C C . GLY B 1 667 ? 9.203 62.219 36.406 1 75.38 667 GLY B C 1
ATOM 10650 O O . GLY B 1 667 ? 9.953 61.219 36.375 1 75.38 667 GLY B O 1
ATOM 10651 N N . MET B 1 668 ? 8.117 62.094 37.094 1 81.62 668 MET B N 1
ATOM 10652 C CA . MET B 1 668 ? 7.758 61.031 38 1 81.62 668 MET B CA 1
ATOM 10653 C C . MET B 1 668 ? 7.156 59.844 37.281 1 81.62 668 MET B C 1
ATOM 10655 O O . MET B 1 668 ? 6.41 60.031 36.312 1 81.62 668 MET B O 1
ATOM 10659 N N . LYS B 1 669 ? 7.582 58.688 37.75 1 86.25 669 LYS B N 1
ATOM 10660 C CA . LYS B 1 669 ? 6.945 57.469 37.281 1 86.25 669 LYS B CA 1
ATOM 10661 C C . LYS B 1 669 ? 5.574 57.281 37.938 1 86.25 669 LYS B C 1
ATOM 10663 O O . LYS B 1 669 ? 5.27 57.938 38.938 1 86.25 669 LYS B O 1
ATOM 10668 N N . ASP B 1 670 ? 4.789 56.5 37.312 1 86.69 670 ASP B N 1
ATOM 10669 C CA . ASP B 1 670 ? 3.445 56.25 37.844 1 86.69 670 ASP B CA 1
ATOM 10670 C C . ASP B 1 670 ? 3.498 55.719 39.281 1 86.69 670 ASP B C 1
ATOM 10672 O O . ASP B 1 670 ? 2.635 56.031 40.094 1 86.69 670 ASP B O 1
ATOM 10676 N N . ARG B 1 671 ? 4.465 54.938 39.625 1 85.06 671 ARG B N 1
ATOM 10677 C CA . ARG B 1 671 ? 4.598 54.406 40.969 1 85.06 671 ARG B CA 1
ATOM 10678 C C . ARG B 1 671 ? 4.875 55.531 41.969 1 85.06 671 ARG B C 1
ATOM 10680 O O . ARG B 1 671 ? 4.41 55.469 43.125 1 85.06 671 ARG B O 1
ATOM 10687 N N . GLN B 1 672 ? 5.574 56.5 41.594 1 85.44 672 GLN B N 1
ATOM 10688 C CA . GLN B 1 672 ? 5.883 57.625 42.438 1 85.44 672 GLN B CA 1
ATOM 10689 C C . GLN B 1 672 ? 4.664 58.531 42.625 1 85.44 672 GLN B C 1
ATOM 10691 O O . GLN B 1 672 ? 4.449 59.094 43.688 1 85.44 672 GLN B O 1
ATOM 10696 N N . VAL B 1 673 ? 4 58.594 41.531 1 85.44 673 VAL B N 1
ATOM 10697 C CA . VAL B 1 673 ? 2.76 59.375 41.625 1 85.44 673 VAL B CA 1
ATOM 10698 C C . VAL B 1 673 ? 1.804 58.688 42.594 1 85.44 673 VAL B C 1
ATOM 10700 O O . VAL B 1 673 ? 1.111 59.375 43.375 1 85.44 673 VAL B O 1
ATOM 10703 N N . GLU B 1 674 ? 1.745 57.438 42.5 1 85.81 674 GLU B N 1
ATOM 10704 C CA . GLU B 1 674 ? 0.918 56.656 43.438 1 85.81 674 GLU B CA 1
ATOM 10705 C C . GLU B 1 674 ? 1.361 56.906 44.875 1 85.81 674 GLU B C 1
ATOM 10707 O O . GLU B 1 674 ? 0.527 57.031 45.781 1 85.81 674 GLU B O 1
ATOM 10712 N N . ALA B 1 675 ? 2.627 56.938 45.094 1 86 675 ALA B N 1
ATOM 10713 C CA . ALA B 1 675 ? 3.168 57.156 46.438 1 86 675 ALA B CA 1
ATOM 10714 C C . ALA B 1 675 ? 2.838 58.594 46.906 1 86 675 ALA B C 1
ATOM 10716 O O . ALA B 1 675 ? 2.539 58.781 48.094 1 86 675 ALA B O 1
ATOM 10717 N N . LEU B 1 676 ? 2.932 59.469 46 1 84.56 676 LEU B N 1
ATOM 10718 C CA . LEU B 1 676 ? 2.588 60.844 46.312 1 84.56 676 LEU B CA 1
ATOM 10719 C C . LEU B 1 676 ? 1.108 60.969 46.656 1 84.56 676 LEU B C 1
ATOM 10721 O O . LEU B 1 676 ? 0.744 61.688 47.625 1 84.56 676 LEU B O 1
ATOM 10725 N N . ALA B 1 677 ? 0.336 60.344 45.844 1 83.56 677 ALA B N 1
ATOM 10726 C CA . ALA B 1 677 ? -1.1 60.344 46.125 1 83.56 677 ALA B CA 1
ATOM 10727 C C . ALA B 1 677 ? -1.421 59.688 47.469 1 83.56 677 ALA B C 1
ATOM 10729 O O . ALA B 1 677 ? -2.322 60.125 48.188 1 83.56 677 ALA B O 1
ATOM 10730 N N . ARG B 1 678 ? -0.755 58.719 47.844 1 85.19 678 ARG B N 1
ATOM 10731 C CA . ARG B 1 678 ? -0.948 58.031 49.125 1 85.19 678 ARG B CA 1
ATOM 10732 C C . ARG B 1 678 ? -0.552 58.938 50.281 1 85.19 678 ARG B C 1
ATOM 10734 O O . ARG B 1 678 ? -1.239 58.969 51.312 1 85.19 678 ARG B O 1
ATOM 10741 N N . SER B 1 679 ? 0.471 59.625 50.062 1 83.44 679 SER B N 1
ATOM 10742 C CA . SER B 1 679 ? 0.951 60.5 51.125 1 83.44 679 SER B CA 1
ATOM 10743 C C . SER B 1 679 ? 0.02 61.688 51.312 1 83.44 679 SER B C 1
ATOM 10745 O O . SER B 1 679 ? -0.107 62.219 52.406 1 83.44 679 SER B O 1
ATOM 10747 N N . ALA B 1 680 ? -0.537 62.031 50.219 1 82.75 680 ALA B N 1
ATOM 10748 C CA . ALA B 1 680 ? -1.468 63.156 50.312 1 82.75 680 ALA B CA 1
ATOM 10749 C C . ALA B 1 680 ? -2.854 62.688 50.75 1 82.75 680 ALA B C 1
ATOM 10751 O O . ALA B 1 680 ? -3.777 63.5 50.844 1 82.75 680 ALA B O 1
ATOM 10752 N N . GLY B 1 681 ? -3 61.438 51.031 1 77.19 681 GLY B N 1
ATOM 10753 C CA . GLY B 1 681 ? -4.258 60.875 51.5 1 77.19 681 GLY B CA 1
ATOM 10754 C C . GLY B 1 681 ? -5.297 60.719 50.406 1 77.19 681 GLY B C 1
ATOM 10755 O O . GLY B 1 681 ? -6.496 60.656 50.688 1 77.19 681 GLY B O 1
ATOM 10756 N N . ARG B 1 682 ? -4.898 60.812 49.219 1 79.88 682 ARG B N 1
ATOM 10757 C CA . ARG B 1 682 ? -5.848 60.812 48.125 1 79.88 682 ARG B CA 1
ATOM 10758 C C . ARG B 1 682 ? -5.926 59.406 47.5 1 79.88 682 ARG B C 1
ATOM 10760 O O . ARG B 1 682 ? -6.613 59.219 46.5 1 79.88 682 ARG B O 1
ATOM 10767 N N . ASN B 1 683 ? -5.258 58.531 48.062 1 76.75 683 ASN B N 1
ATOM 10768 C CA . ASN B 1 683 ? -5.176 57.188 47.469 1 76.75 683 ASN B CA 1
ATOM 10769 C C . ASN B 1 683 ? -6.492 56.438 47.625 1 76.75 683 ASN B C 1
ATOM 10771 O O . ASN B 1 683 ? -6.762 55.5 46.844 1 76.75 683 ASN B O 1
ATOM 10775 N N . ARG B 1 684 ? -7.242 56.781 48.531 1 77.19 684 ARG B N 1
ATOM 10776 C CA . ARG B 1 684 ? -8.484 56.031 48.75 1 77.19 684 ARG B CA 1
ATOM 10777 C C . ARG B 1 684 ? -9.656 56.719 48.062 1 77.19 684 ARG B C 1
ATOM 10779 O O . ARG B 1 684 ? -10.766 56.188 48.031 1 77.19 684 ARG B O 1
ATOM 10786 N N . GLU B 1 685 ? -9.336 57.812 47.406 1 83.25 685 GLU B N 1
ATOM 10787 C CA . GLU B 1 685 ? -10.43 58.531 46.75 1 83.25 685 GLU B CA 1
ATOM 10788 C C . GLU B 1 685 ? -10.672 57.969 45.344 1 83.25 685 GLU B C 1
ATOM 10790 O O . GLU B 1 685 ? -9.742 57.5 44.688 1 83.25 685 GLU B O 1
ATOM 10795 N N . VAL B 1 686 ? -11.922 58.031 44.969 1 87.69 686 VAL B N 1
ATOM 10796 C CA . VAL B 1 686 ? -12.32 57.531 43.656 1 87.69 686 VAL B CA 1
ATOM 10797 C C . VAL B 1 686 ? -12.625 58.719 42.719 1 87.69 686 VAL B C 1
ATOM 10799 O O . VAL B 1 686 ? -13.32 59.656 43.125 1 87.69 686 VAL B O 1
ATOM 10802 N N . TYR B 1 687 ? -11.961 58.594 41.594 1 89.44 687 TYR B N 1
ATOM 10803 C CA . TYR B 1 687 ? -12.148 59.656 40.594 1 89.44 687 TYR B CA 1
ATOM 10804 C C . TYR B 1 687 ? -12.938 59.156 39.406 1 89.44 687 TYR B C 1
ATOM 10806 O O . TYR B 1 687 ? -12.742 58 38.969 1 89.44 687 TYR B O 1
ATOM 10814 N N . ALA B 1 688 ? -13.859 59.938 38.938 1 90.06 688 ALA B N 1
ATOM 10815 C CA . ALA B 1 688 ? -14.664 59.594 37.75 1 90.06 688 ALA B CA 1
ATOM 10816 C C . ALA B 1 688 ? -14.875 60.812 36.875 1 90.06 688 ALA B C 1
ATOM 10818 O O . ALA B 1 688 ? -14.672 61.938 37.312 1 90.06 688 ALA B O 1
ATOM 10819 N N . LEU B 1 689 ? -15.18 60.531 35.625 1 89.69 689 LEU B N 1
ATOM 10820 C CA . LEU B 1 689 ? -15.5 61.625 34.719 1 89.69 689 LEU B CA 1
ATOM 10821 C C . LEU B 1 689 ? -16.891 62.156 35 1 89.69 689 LEU B C 1
ATOM 10823 O O . LEU B 1 689 ? -17.859 61.406 35.062 1 89.69 689 LEU B O 1
ATOM 10827 N N . ALA B 1 690 ? -16.906 63.375 35.344 1 84.62 690 ALA B N 1
ATOM 10828 C CA . ALA B 1 690 ? -18.188 64.062 35.594 1 84.62 690 ALA B CA 1
ATOM 10829 C C . ALA B 1 690 ? -18.141 65.5 35.188 1 84.62 690 ALA B C 1
ATOM 10831 O O . ALA B 1 690 ? -17.062 66.062 34.906 1 84.62 690 ALA B O 1
ATOM 10832 N N . SER B 1 691 ? -19.312 66.125 35.031 1 82 691 SER B N 1
ATOM 10833 C CA . SER B 1 691 ? -19.391 67.562 34.719 1 82 691 SER B CA 1
ATOM 10834 C C . SER B 1 691 ? -18.953 68.375 35.906 1 82 691 SER B C 1
ATOM 10836 O O . SER B 1 691 ? -19.406 68.188 37.031 1 82 691 SER B O 1
ATOM 10838 N N . GLY B 1 692 ? -17.891 69.188 35.656 1 74.38 692 GLY B N 1
ATOM 10839 C CA . GLY B 1 692 ? -17.406 70 36.719 1 74.38 692 GLY B CA 1
ATOM 10840 C C . GLY B 1 692 ? -18.438 71.062 37.188 1 74.38 692 GLY B C 1
ATOM 10841 O O . GLY B 1 692 ? -19.25 71.5 36.406 1 74.38 692 GLY B O 1
ATOM 10842 N N . VAL B 1 693 ? -18.547 71.25 38.438 1 63.97 693 VAL B N 1
ATOM 10843 C CA . VAL B 1 693 ? -19.516 72.125 39.094 1 63.97 693 VAL B CA 1
ATOM 10844 C C . VAL B 1 693 ? -19.359 73.562 38.594 1 63.97 693 VAL B C 1
ATOM 10846 O O . VAL B 1 693 ? -20.344 74.25 38.344 1 63.97 693 VAL B O 1
ATOM 10849 N N . ASP B 1 694 ? -18.172 74.062 38.312 1 61.5 694 ASP B N 1
ATOM 10850 C CA . ASP B 1 694 ? -17.938 75.5 38.062 1 61.5 694 ASP B CA 1
ATOM 10851 C C . ASP B 1 694 ? -17.984 75.812 36.562 1 61.5 694 ASP B C 1
ATOM 10853 O O . ASP B 1 694 ? -18.453 76.875 36.188 1 61.5 694 ASP B O 1
ATOM 10857 N N . ASN B 1 695 ? -17.5 74.938 35.781 1 63.97 695 ASN B N 1
ATOM 10858 C CA . ASN B 1 695 ? -17.312 75.312 34.375 1 63.97 695 ASN B CA 1
ATOM 10859 C C . ASN B 1 695 ? -18.078 74.438 33.438 1 63.97 695 ASN B C 1
ATOM 10861 O O . ASN B 1 695 ? -18.094 74.688 32.219 1 63.97 695 ASN B O 1
ATOM 10865 N N . GLY B 1 696 ? -18.891 73.5 33.969 1 69.75 696 GLY B N 1
ATOM 10866 C CA . GLY B 1 696 ? -19.688 72.625 33.094 1 69.75 696 GLY B CA 1
ATOM 10867 C C . GLY B 1 696 ? -18.844 71.75 32.219 1 69.75 696 GLY B C 1
ATOM 10868 O O . GLY B 1 696 ? -19.375 71 31.375 1 69.75 696 GLY B O 1
ATOM 10869 N N . ARG B 1 697 ? -17.609 71.812 32.375 1 80.25 697 ARG B N 1
ATOM 10870 C CA . ARG B 1 697 ? -16.688 71 31.594 1 80.25 697 ARG B CA 1
ATOM 10871 C C . ARG B 1 697 ? -16.656 69.562 32.125 1 80.25 697 ARG B C 1
ATOM 10873 O O . ARG B 1 697 ? -16.766 69.312 33.344 1 80.25 697 ARG B O 1
ATOM 10880 N N . ILE B 1 698 ? -16.562 68.562 31.172 1 85.62 698 ILE B N 1
ATOM 10881 C CA . ILE B 1 698 ? -16.422 67.188 31.594 1 85.62 698 ILE B CA 1
ATOM 10882 C C . ILE B 1 698 ? -14.969 66.875 32 1 85.62 698 ILE B C 1
ATOM 10884 O O . ILE B 1 698 ? -14.062 67 31.156 1 85.62 698 ILE B O 1
ATOM 10888 N N . GLU B 1 699 ? -14.688 66.688 33.188 1 89.06 699 GLU B N 1
ATOM 10889 C CA . GLU B 1 699 ? -13.344 66.438 33.688 1 89.06 699 GLU B CA 1
ATOM 10890 C C . GLU B 1 699 ? -13.344 65.438 34.844 1 89.06 699 GLU B C 1
ATOM 10892 O O . GLU B 1 699 ? -14.406 65 35.25 1 89.06 699 GLU B O 1
ATOM 10897 N N . LEU B 1 700 ? -12.18 65.125 35.219 1 89.56 700 LEU B N 1
ATOM 10898 C CA . LEU B 1 700 ? -12.047 64.188 36.344 1 89.56 700 LEU B CA 1
ATOM 10899 C C . LEU B 1 700 ? -12.406 64.812 37.656 1 89.56 700 LEU B C 1
ATOM 10901 O O . LEU B 1 700 ? -11.859 65.875 38 1 89.56 700 LEU B O 1
ATOM 10905 N N . CYS B 1 701 ? -13.367 64.25 38.312 1 88.38 701 CYS B N 1
ATOM 10906 C CA . CYS B 1 701 ? -13.82 64.75 39.594 1 88.38 701 CYS B CA 1
ATOM 10907 C C . CYS B 1 701 ? -13.867 63.656 40.656 1 88.38 701 CYS B C 1
ATOM 10909 O O . CYS B 1 701 ? -13.914 62.469 40.312 1 88.38 701 CYS B O 1
ATOM 10911 N N . VAL B 1 702 ? -13.797 64.125 41.969 1 88.19 702 VAL B N 1
ATOM 10912 C CA . VAL B 1 702 ? -13.93 63.156 43.062 1 88.19 702 VAL B CA 1
ATOM 10913 C C . VAL B 1 702 ? -15.383 62.719 43.188 1 88.19 702 VAL B C 1
ATOM 10915 O O . VAL B 1 702 ? -16.297 63.531 43.062 1 88.19 702 VAL B O 1
ATOM 10918 N N . ARG B 1 703 ? -15.484 61.438 43.219 1 82.38 703 ARG B N 1
ATOM 10919 C CA . ARG B 1 703 ? -16.828 60.906 43.375 1 82.38 703 ARG B CA 1
ATOM 10920 C C . ARG B 1 703 ? -17.188 60.75 44.875 1 82.38 703 ARG B C 1
ATOM 10922 O O . ARG B 1 703 ? -16.406 60.219 45.656 1 82.38 703 ARG B O 1
#